Protein AF-0000000086356902 (afdb_homodimer)

Structure (mmCIF, N/CA/C/O backbone):
data_AF-0000000086356902-model_v1
#
loop_
_entity.id
_entity.type
_entity.pdbx_description
1 polymer 'Myotubularin related protein 7'
#
loop_
_atom_site.group_PDB
_atom_site.id
_atom_site.type_symbol
_atom_site.label_atom_id
_atom_site.label_alt_id
_atom_site.label_comp_id
_atom_site.label_asym_id
_atom_site.label_entity_id
_atom_site.label_seq_id
_atom_site.pdbx_PDB_ins_code
_atom_site.Cartn_x
_atom_site.Cartn_y
_atom_site.Cartn_z
_atom_site.occupancy
_atom_site.B_iso_or_equiv
_atom_site.auth_seq_id
_atom_site.auth_comp_id
_atom_site.auth_asym_id
_atom_site.auth_atom_id
_atom_site.pdbx_PDB_model_num
ATOM 1 N N . MET A 1 1 ? 31.75 31.844 5.344 1 61.06 1 MET A N 1
ATOM 2 C CA . MET A 1 1 ? 32.938 31.156 4.852 1 61.06 1 MET A CA 1
ATOM 3 C C . MET A 1 1 ? 33.938 30.938 5.977 1 61.06 1 MET A C 1
ATOM 5 O O . MET A 1 1 ? 34.719 30 5.93 1 61.06 1 MET A O 1
ATOM 9 N N . GLU A 1 2 ? 33.531 31.734 6.992 1 74.19 2 GLU A N 1
ATOM 10 C CA . GLU A 1 2 ? 34.5 31.781 8.086 1 74.19 2 GLU A CA 1
ATOM 11 C C . GLU A 1 2 ? 34.531 30.484 8.867 1 74.19 2 GLU A C 1
ATOM 13 O O . GLU A 1 2 ? 35.562 30.125 9.469 1 74.19 2 GLU A O 1
ATOM 18 N N . HIS A 1 3 ? 33.5 29.672 8.68 1 82.38 3 HIS A N 1
ATOM 19 C CA . HIS A 1 3 ? 33.438 28.484 9.516 1 82.38 3 HIS A CA 1
ATOM 20 C C . HIS A 1 3 ? 33.906 27.25 8.758 1 82.38 3 HIS A C 1
ATOM 22 O O . HIS A 1 3 ? 33.844 26.125 9.281 1 82.38 3 HIS A O 1
ATOM 28 N N . ILE A 1 4 ? 34.375 27.469 7.637 1 90.62 4 ILE A N 1
ATOM 29 C CA . ILE A 1 4 ? 34.812 26.344 6.816 1 90.62 4 ILE A CA 1
ATOM 30 C C . ILE A 1 4 ? 36.312 26.141 6.965 1 90.62 4 ILE A C 1
ATOM 32 O O . ILE A 1 4 ? 37.125 26.984 6.543 1 90.62 4 ILE A O 1
ATOM 36 N N . ARG A 1 5 ? 36.75 25.062 7.457 1 90.62 5 ARG A N 1
ATOM 37 C CA . ARG A 1 5 ? 38.156 24.781 7.68 1 90.62 5 ARG A CA 1
ATOM 38 C C . ARG A 1 5 ? 38.781 24.188 6.43 1 90.62 5 ARG A C 1
ATOM 40 O O . ARG A 1 5 ? 40 24.391 6.191 1 90.62 5 ARG A O 1
ATOM 47 N N . THR A 1 6 ? 38.031 23.375 5.734 1 91.19 6 THR A N 1
ATOM 48 C CA . THR A 1 6 ? 38.5 22.781 4.484 1 91.19 6 THR A CA 1
ATOM 49 C C . THR A 1 6 ? 37.438 22.859 3.41 1 91.19 6 THR A C 1
ATOM 51 O O . THR A 1 6 ? 36.469 22.078 3.436 1 91.19 6 THR A O 1
ATOM 54 N N . PRO A 1 7 ? 37.625 23.641 2.436 1 92.94 7 PRO A N 1
ATOM 55 C CA . PRO A 1 7 ? 36.562 23.859 1.446 1 92.94 7 PRO A CA 1
ATOM 56 C C . PRO A 1 7 ? 36.469 22.734 0.425 1 92.94 7 PRO A C 1
ATOM 58 O O . PRO A 1 7 ? 35.406 22.578 -0.228 1 92.94 7 PRO A O 1
ATOM 61 N N . LYS A 1 8 ? 37.562 21.984 0.293 1 96.06 8 LYS A N 1
ATOM 62 C CA . LYS A 1 8 ? 37.594 20.922 -0.718 1 96.06 8 LYS A CA 1
ATOM 63 C C . LYS A 1 8 ? 38.375 19.703 -0.224 1 96.06 8 LYS A C 1
ATOM 65 O O . LYS A 1 8 ? 39.438 19.844 0.358 1 96.06 8 LYS A O 1
ATOM 70 N N . VAL A 1 9 ? 37.781 18.531 -0.392 1 96.75 9 VAL A N 1
ATOM 71 C CA . VAL A 1 9 ? 38.469 17.281 -0.069 1 96.75 9 VAL A CA 1
ATOM 72 C C . VAL A 1 9 ? 38.375 16.328 -1.257 1 96.75 9 VAL A C 1
ATOM 74 O O . VAL A 1 9 ? 37.281 15.992 -1.711 1 96.75 9 VAL A O 1
ATOM 77 N N . GLU A 1 10 ? 39.438 15.797 -1.706 1 95.44 10 GLU A N 1
ATOM 78 C CA . GLU A 1 10 ? 39.5 14.922 -2.877 1 95.44 10 GLU A CA 1
ATOM 79 C C . GLU A 1 10 ? 39.469 13.453 -2.473 1 95.44 10 GLU A C 1
ATOM 81 O O . GLU A 1 10 ? 39.719 13.117 -1.313 1 95.44 10 GLU A O 1
ATOM 86 N N . ASN A 1 11 ? 39.062 12.609 -3.402 1 95.19 11 ASN A N 1
ATOM 87 C CA . ASN A 1 11 ? 39.062 11.148 -3.285 1 95.19 11 ASN A CA 1
ATOM 88 C C . ASN A 1 11 ? 38.156 10.664 -2.16 1 95.19 11 ASN A C 1
ATOM 90 O O . ASN A 1 11 ? 38.562 9.781 -1.388 1 95.19 11 ASN A O 1
ATOM 94 N N . VAL A 1 12 ? 37.094 11.312 -2.055 1 96.56 12 VAL A N 1
ATOM 95 C CA . VAL A 1 12 ? 36.062 10.906 -1.098 1 96.56 12 VAL A CA 1
ATOM 96 C C . VAL A 1 12 ? 35.188 9.828 -1.719 1 96.56 12 VAL A C 1
ATOM 98 O O . VAL A 1 12 ? 34.906 9.867 -2.916 1 96.56 12 VAL A O 1
ATOM 101 N N . ARG A 1 13 ? 34.844 8.859 -0.951 1 94.81 13 ARG A N 1
ATOM 102 C CA . ARG A 1 13 ? 33.969 7.797 -1.442 1 94.81 13 ARG A CA 1
ATOM 103 C C . ARG A 1 13 ? 32.562 7.945 -0.882 1 94.81 13 ARG A C 1
ATOM 105 O O . ARG A 1 13 ? 32.375 8.203 0.311 1 94.81 13 ARG A O 1
ATOM 112 N N . LEU A 1 14 ? 31.594 7.914 -1.723 1 93.12 14 LEU A N 1
ATOM 113 C CA . LEU A 1 14 ? 30.188 7.871 -1.34 1 93.12 14 LEU A CA 1
ATOM 114 C C . LEU A 1 14 ? 29.656 6.441 -1.383 1 93.12 14 LEU A C 1
ATOM 116 O O . LEU A 1 14 ? 29.625 5.82 -2.447 1 93.12 14 LEU A O 1
ATOM 120 N N . VAL A 1 15 ? 29.25 5.922 -0.266 1 89.06 15 VAL A N 1
ATOM 121 C CA . VAL A 1 15 ? 28.844 4.527 -0.146 1 89.06 15 VAL A CA 1
ATOM 122 C C . VAL A 1 15 ? 27.344 4.395 -0.461 1 89.06 15 VAL A C 1
ATOM 124 O O . VAL A 1 15 ? 26.547 5.215 -0.024 1 89.06 15 VAL A O 1
ATOM 127 N N . ASP A 1 16 ? 27.016 3.369 -1.312 1 77.88 16 ASP A N 1
ATOM 128 C CA . ASP A 1 16 ? 25.625 3.041 -1.567 1 77.88 16 ASP A CA 1
ATOM 129 C C . ASP A 1 16 ? 25.047 2.168 -0.452 1 77.88 16 ASP A C 1
ATOM 131 O O . ASP A 1 16 ? 25.625 1.138 -0.104 1 77.88 16 ASP A O 1
ATOM 135 N N . ARG A 1 17 ? 24.016 2.473 0.152 1 71.44 17 ARG A N 1
ATOM 136 C CA . ARG A 1 17 ? 23.484 1.771 1.314 1 71.44 17 ARG A CA 1
ATOM 137 C C . ARG A 1 17 ? 22.797 0.475 0.902 1 71.44 17 ARG A C 1
ATOM 139 O O . ARG A 1 17 ? 22.688 -0.457 1.701 1 71.44 17 ARG A O 1
ATOM 146 N N . VAL A 1 18 ? 22.266 0.379 -0.232 1 63.94 18 VAL A N 1
ATOM 147 C CA . VAL A 1 18 ? 21.578 -0.829 -0.667 1 63.94 18 VAL A CA 1
ATOM 148 C C . VAL A 1 18 ? 22.594 -1.886 -1.09 1 63.94 18 VAL A C 1
ATOM 150 O O . VAL A 1 18 ? 22.469 -3.057 -0.718 1 63.94 18 VAL A O 1
ATOM 153 N N . SER A 1 19 ? 23.578 -1.474 -1.967 1 60.44 19 SER A N 1
ATOM 154 C CA . SER A 1 19 ? 24.641 -2.396 -2.373 1 60.44 19 SER A CA 1
ATOM 155 C C . SER A 1 19 ? 25.984 -2.004 -1.767 1 60.44 19 SER A C 1
ATOM 157 O O . SER A 1 19 ? 26.609 -1.041 -2.211 1 60.44 19 SER A O 1
ATOM 159 N N . SER A 1 20 ? 26.297 -2.467 -0.552 1 56.19 20 SER A N 1
ATOM 160 C CA . SER A 1 20 ? 27.484 -2.094 0.193 1 56.19 20 SER A CA 1
ATOM 161 C C . SER A 1 20 ? 28.734 -2.184 -0.682 1 56.19 20 SER A C 1
ATOM 163 O O . SER A 1 20 ? 29.734 -1.503 -0.427 1 56.19 20 SER A O 1
ATOM 165 N N . LYS A 1 21 ? 28.609 -2.928 -1.706 1 60.97 21 LYS A N 1
ATOM 166 C CA . LYS A 1 21 ? 29.859 -3.172 -2.426 1 60.97 21 LYS A CA 1
ATOM 167 C C . LYS A 1 21 ? 30.125 -2.064 -3.441 1 60.97 21 LYS A C 1
ATOM 169 O O . LYS A 1 21 ? 31.25 -1.942 -3.947 1 60.97 21 LYS A O 1
ATOM 174 N N . LYS A 1 22 ? 29.188 -1.204 -3.539 1 73 22 LYS A N 1
ATOM 175 C CA . LYS A 1 22 ? 29.422 -0.217 -4.59 1 73 22 LYS A CA 1
ATOM 176 C C . LYS A 1 22 ? 29.625 1.177 -4.004 1 73 22 LYS A C 1
ATOM 178 O O . LYS A 1 22 ? 28.766 1.664 -3.248 1 73 22 LYS A O 1
ATOM 183 N N . ALA A 1 23 ? 30.891 1.664 -4.039 1 86.06 23 ALA A N 1
ATOM 184 C CA . ALA A 1 23 ? 31.188 3.041 -3.648 1 86.06 23 ALA A CA 1
ATOM 185 C C . ALA A 1 23 ? 31.672 3.861 -4.844 1 86.06 23 ALA A C 1
ATOM 187 O O . ALA A 1 23 ? 32.375 3.352 -5.707 1 86.06 23 ALA A O 1
ATOM 188 N N . VAL A 1 24 ? 31.188 5.055 -4.859 1 89.25 24 VAL A N 1
ATOM 189 C CA . VAL A 1 24 ? 31.562 5.945 -5.953 1 89.25 24 VAL A CA 1
ATOM 190 C C . VAL A 1 24 ? 32.594 6.949 -5.477 1 89.25 24 VAL A C 1
ATOM 192 O O . VAL A 1 24 ? 32.469 7.52 -4.391 1 89.25 24 VAL A O 1
ATOM 195 N N . LEU A 1 25 ? 33.594 7.051 -6.316 1 92.94 25 LEU A N 1
ATOM 196 C CA . LEU A 1 25 ? 34.656 7.988 -5.992 1 92.94 25 LEU A CA 1
ATOM 197 C C . LEU A 1 25 ? 34.344 9.391 -6.488 1 92.94 25 LEU A C 1
ATOM 199 O O . LEU A 1 25 ? 33.781 9.547 -7.574 1 92.94 25 LEU A O 1
ATOM 203 N N . GLY A 1 26 ? 34.656 10.445 -5.582 1 95.31 26 GLY A N 1
ATOM 204 C CA . GLY A 1 26 ? 34.375 11.82 -5.977 1 95.31 26 GLY A CA 1
ATOM 205 C C . GLY A 1 26 ? 35.094 12.844 -5.105 1 95.31 26 GLY A C 1
ATOM 206 O O . GLY A 1 26 ? 36.062 12.523 -4.441 1 95.31 26 GLY A O 1
ATOM 207 N N . THR A 1 27 ? 34.656 14.086 -5.316 1 96.44 27 THR A N 1
ATOM 208 C CA . THR A 1 27 ? 35.188 15.211 -4.574 1 96.44 27 THR A CA 1
ATOM 209 C C . THR A 1 27 ? 34.125 15.891 -3.746 1 96.44 27 THR A C 1
ATOM 211 O O . THR A 1 27 ? 33 16.078 -4.215 1 96.44 27 THR A O 1
ATOM 214 N N . LEU A 1 28 ? 34.5 16.203 -2.512 1 97.12 28 LEU A N 1
ATOM 215 C CA . LEU A 1 28 ? 33.594 16.859 -1.595 1 97.12 28 LEU A CA 1
ATOM 216 C C . LEU A 1 28 ? 33.906 18.359 -1.502 1 97.12 28 LEU A C 1
ATOM 218 O O . LEU A 1 28 ? 35.031 18.734 -1.279 1 97.12 28 LEU A O 1
ATOM 222 N N . TYR A 1 29 ? 32.875 19.141 -1.7 1 96.38 29 TYR A N 1
ATOM 223 C CA . TYR A 1 29 ? 33 20.594 -1.594 1 96.38 29 TYR A CA 1
ATOM 224 C C . TYR A 1 29 ? 32.125 21.141 -0.465 1 96.38 29 TYR A C 1
ATOM 226 O O . TYR A 1 29 ? 30.984 20.719 -0.296 1 96.38 29 TYR A O 1
ATOM 234 N N . LEU A 1 30 ? 32.625 21.984 0.33 1 95.38 30 LEU A N 1
ATOM 235 C CA . LEU A 1 30 ? 31.859 22.719 1.339 1 95.38 30 LEU A CA 1
ATOM 236 C C . LEU A 1 30 ? 31.719 24.188 0.958 1 95.38 30 LEU A C 1
ATOM 238 O O . LEU A 1 30 ? 32.719 24.891 0.762 1 95.38 30 LEU A O 1
ATOM 242 N N . THR A 1 31 ? 30.484 24.594 0.756 1 92.25 31 THR A N 1
ATOM 243 C CA . THR A 1 31 ? 30.188 25.984 0.471 1 92.25 31 THR A CA 1
ATOM 244 C C . THR A 1 31 ? 29.531 26.656 1.675 1 92.25 31 THR A C 1
ATOM 246 O O . THR A 1 31 ? 29.438 26.062 2.748 1 92.25 31 THR A O 1
ATOM 249 N N . ALA A 1 32 ? 29.094 27.906 1.463 1 88.5 32 ALA A N 1
ATOM 250 C CA . ALA A 1 32 ? 28.453 28.625 2.557 1 88.5 32 ALA A CA 1
ATOM 251 C C . ALA A 1 32 ? 27.078 28.062 2.877 1 88.5 32 ALA A C 1
ATOM 253 O O . ALA A 1 32 ? 26.594 28.172 4.004 1 88.5 32 ALA A O 1
ATOM 254 N N . THR A 1 33 ? 26.562 27.406 1.882 1 90.81 33 THR A N 1
ATOM 255 C CA . THR A 1 33 ? 25.172 27.016 2.094 1 90.81 33 THR A CA 1
ATOM 256 C C . THR A 1 33 ? 25 25.516 1.906 1 90.81 33 THR A C 1
ATOM 258 O O . THR A 1 33 ? 24.047 24.922 2.414 1 90.81 33 THR A O 1
ATOM 261 N N . HIS A 1 34 ? 25.938 24.875 1.135 1 93.44 34 HIS A N 1
ATOM 262 C CA . HIS A 1 34 ? 25.734 23.484 0.765 1 93.44 34 HIS A CA 1
ATOM 263 C C . HIS A 1 34 ? 27 22.656 0.975 1 93.44 34 HIS A C 1
ATOM 265 O O . HIS A 1 34 ? 28.094 23.203 0.998 1 93.44 34 HIS A O 1
ATOM 271 N N . VAL A 1 35 ? 26.75 21.391 1.191 1 95 35 VAL A N 1
ATOM 272 C CA . VAL A 1 35 ? 27.734 20.344 0.942 1 95 35 VAL A CA 1
ATOM 273 C C . VAL A 1 35 ? 27.484 19.703 -0.417 1 95 35 VAL A C 1
ATOM 275 O O . VAL A 1 35 ? 26.344 19.297 -0.718 1 95 35 VAL A O 1
ATOM 278 N N . ILE A 1 36 ? 28.516 19.641 -1.229 1 95.56 36 ILE A N 1
ATOM 279 C CA . ILE A 1 36 ? 28.328 19.141 -2.588 1 95.56 36 ILE A CA 1
ATOM 280 C C . ILE A 1 36 ? 29.312 18.016 -2.857 1 95.56 36 ILE A C 1
ATOM 282 O O . ILE A 1 36 ? 30.531 18.188 -2.674 1 95.56 36 ILE A O 1
ATOM 286 N N . PHE A 1 37 ? 28.859 16.906 -3.211 1 95.75 37 PHE A N 1
ATOM 287 C CA . PHE A 1 37 ? 29.688 15.781 -3.648 1 95.75 37 PHE A CA 1
ATOM 288 C C . PHE A 1 37 ? 29.609 15.617 -5.164 1 95.75 37 PHE A C 1
ATOM 290 O O . PHE A 1 37 ? 28.531 15.422 -5.719 1 95.75 37 PHE A O 1
ATOM 297 N N . VAL A 1 38 ? 30.734 15.633 -5.801 1 93.94 38 VAL A N 1
ATOM 298 C CA . VAL A 1 38 ? 30.812 15.523 -7.254 1 93.94 38 VAL A CA 1
ATOM 299 C C . VAL A 1 38 ? 31.516 14.227 -7.637 1 93.94 38 VAL A C 1
ATOM 301 O O . VAL A 1 38 ? 32.688 14.016 -7.285 1 93.94 38 VAL A O 1
ATOM 304 N N . GLU A 1 39 ? 30.828 13.391 -8.375 1 91.75 39 GLU A N 1
ATOM 305 C CA . GLU A 1 39 ? 31.391 12.109 -8.789 1 91.75 39 GLU A CA 1
ATOM 306 C C . GLU A 1 39 ? 32.469 12.305 -9.852 1 91.75 39 GLU A C 1
ATOM 308 O O . GLU A 1 39 ? 32.375 13.188 -10.703 1 91.75 39 GLU A O 1
ATOM 313 N N . ASN A 1 40 ? 33.5 11.445 -9.852 1 87.94 40 ASN A N 1
ATOM 314 C CA . ASN A 1 40 ? 34.594 11.531 -10.797 1 87.94 40 ASN A CA 1
ATOM 315 C C . ASN A 1 40 ? 34.25 10.883 -12.133 1 87.94 40 ASN A C 1
ATOM 317 O O . ASN A 1 40 ? 34.875 11.188 -13.156 1 87.94 40 ASN A O 1
ATOM 321 N N . VAL A 1 41 ? 33.219 10.008 -12.219 1 74.06 41 VAL A N 1
ATOM 322 C CA . VAL A 1 41 ? 32.906 9.273 -13.445 1 74.06 41 VAL A CA 1
ATOM 323 C C . VAL A 1 41 ? 32.594 10.266 -14.562 1 74.06 41 VAL A C 1
ATOM 325 O O . VAL A 1 41 ? 31.844 11.227 -14.352 1 74.06 41 VAL A O 1
ATOM 328 N N . PRO A 1 42 ? 33.469 10.273 -15.75 1 61.12 42 PRO A N 1
ATOM 329 C CA . PRO A 1 42 ? 33.469 11.242 -16.844 1 61.12 42 PRO A CA 1
ATOM 330 C C . PRO A 1 42 ? 32.094 11.508 -17.391 1 61.12 42 PRO A C 1
ATOM 332 O O . PRO A 1 42 ? 31.75 12.641 -17.75 1 61.12 42 PRO A O 1
ATOM 335 N N . ASP A 1 43 ? 31.406 10.492 -17.766 1 60.31 43 ASP A N 1
ATOM 336 C CA . ASP A 1 43 ? 30.297 10.805 -18.672 1 60.31 43 ASP A CA 1
ATOM 337 C C . ASP A 1 43 ? 29.234 11.633 -17.953 1 60.31 43 ASP A C 1
ATOM 339 O O . ASP A 1 43 ? 28.656 12.547 -18.547 1 60.31 43 ASP A O 1
ATOM 343 N N . ALA A 1 44 ? 28.688 11.086 -16.891 1 59 44 ALA A N 1
ATOM 344 C CA . ALA A 1 44 ? 27.547 11.789 -16.312 1 59 44 ALA A CA 1
ATOM 345 C C . ALA A 1 44 ? 27.906 12.398 -14.961 1 59 44 ALA A C 1
ATOM 347 O O . ALA A 1 44 ? 28.141 11.68 -13.984 1 59 44 ALA A O 1
ATOM 348 N N . ARG A 1 45 ? 28.625 13.562 -14.891 1 68.62 45 ARG A N 1
ATOM 349 C CA . ARG A 1 45 ? 28.984 14.289 -13.68 1 68.62 45 ARG A CA 1
ATOM 350 C C . ARG A 1 45 ? 27.812 14.398 -12.727 1 68.62 45 ARG A C 1
ATOM 352 O O . ARG A 1 45 ? 27.188 15.453 -12.609 1 68.62 45 ARG A O 1
ATOM 359 N N . LYS A 1 46 ? 27.406 13.391 -12.086 1 86.56 46 LYS A N 1
ATOM 360 C CA . LYS A 1 46 ? 26.312 13.367 -11.117 1 86.56 46 LYS A CA 1
ATOM 361 C C . LYS A 1 46 ? 26.719 14.047 -9.812 1 86.56 46 LYS A C 1
ATOM 363 O O . LYS A 1 46 ? 27.828 13.844 -9.32 1 86.56 46 LYS A O 1
ATOM 368 N N . GLU A 1 47 ? 25.969 15.086 -9.375 1 90.69 47 GLU A N 1
ATOM 369 C CA . GLU A 1 47 ? 26.219 15.844 -8.148 1 90.69 47 GLU A CA 1
ATOM 370 C C . GLU A 1 47 ? 25.141 15.578 -7.105 1 90.69 47 GLU A C 1
ATOM 372 O O . GLU A 1 47 ? 23.969 15.398 -7.445 1 90.69 47 GLU A O 1
ATOM 377 N N . THR A 1 48 ? 25.562 15.438 -5.902 1 91.5 48 THR A N 1
ATOM 378 C CA . THR A 1 48 ? 24.656 15.367 -4.766 1 91.5 48 THR A CA 1
ATOM 379 C C . THR A 1 48 ? 24.75 16.625 -3.914 1 91.5 48 THR A C 1
ATOM 381 O O . THR A 1 48 ? 25.828 16.984 -3.434 1 91.5 48 THR A O 1
ATOM 384 N N . TRP A 1 49 ? 23.688 17.328 -3.771 1 92.25 49 TRP A N 1
ATOM 385 C CA . TRP A 1 49 ? 23.625 18.578 -3.031 1 92.25 49 TRP A CA 1
ATOM 386 C C . TRP A 1 49 ? 22.891 18.406 -1.715 1 92.25 49 TRP A C 1
ATOM 388 O O . TRP A 1 49 ? 21.797 17.828 -1.687 1 92.25 49 TRP A O 1
ATOM 398 N N . ILE A 1 50 ? 23.484 18.938 -0.633 1 94.06 50 ILE A N 1
ATOM 399 C CA . ILE A 1 50 ? 22.828 18.922 0.673 1 94.06 50 ILE A CA 1
ATOM 400 C C . ILE A 1 50 ? 22.891 20.297 1.308 1 94.06 50 ILE A C 1
ATOM 402 O O . ILE A 1 50 ? 23.984 20.828 1.538 1 94.06 50 ILE A O 1
ATOM 406 N N . LEU A 1 51 ? 21.766 20.875 1.559 1 94.44 51 LEU A N 1
ATOM 407 C CA . LEU A 1 51 ? 21.719 22.125 2.303 1 94.44 51 LEU A CA 1
ATOM 408 C C . LEU A 1 51 ? 22.156 21.922 3.746 1 94.44 51 LEU A C 1
ATOM 410 O O . LEU A 1 51 ? 21.781 20.922 4.379 1 94.44 51 LEU A O 1
ATOM 414 N N . HIS A 1 52 ? 22.922 22.828 4.297 1 94.25 52 HIS A N 1
ATOM 415 C CA . HIS A 1 52 ? 23.359 22.719 5.684 1 94.25 52 HIS A CA 1
ATOM 416 C C . HIS A 1 52 ? 22.156 22.641 6.633 1 94.25 52 HIS A C 1
ATOM 418 O O . HIS A 1 52 ? 22.188 21.906 7.621 1 94.25 52 HIS A O 1
ATOM 424 N N . SER A 1 53 ? 21.109 23.406 6.293 1 93.12 53 SER A N 1
ATOM 425 C CA . SER A 1 53 ? 19.922 23.453 7.137 1 93.12 53 SER A CA 1
ATOM 426 C C . SER A 1 53 ? 19.203 22.109 7.18 1 93.12 53 SER A C 1
ATOM 428 O O . SER A 1 53 ? 18.422 21.844 8.094 1 93.12 53 SER A O 1
ATOM 430 N N . GLN A 1 54 ? 19.5 21.25 6.227 1 95 54 GLN A N 1
ATOM 431 C CA . GLN A 1 54 ? 18.828 19.953 6.129 1 95 54 GLN A CA 1
ATOM 432 C C . GLN A 1 54 ? 19.562 18.891 6.945 1 95 54 GLN A C 1
ATOM 434 O O . GLN A 1 54 ? 19.047 17.797 7.164 1 95 54 GLN A O 1
ATOM 439 N N . ILE A 1 55 ? 20.719 19.203 7.426 1 95.62 55 ILE A N 1
ATOM 440 C CA . ILE A 1 55 ? 21.5 18.234 8.172 1 95.62 55 ILE A CA 1
ATOM 441 C C . ILE A 1 55 ? 20.969 18.109 9.594 1 95.62 55 ILE A C 1
ATOM 443 O O . ILE A 1 55 ? 20.844 19.125 10.297 1 95.62 55 ILE A O 1
ATOM 447 N N . SER A 1 56 ? 20.609 16.953 10 1 93.94 56 SER A N 1
ATOM 448 C CA . SER A 1 56 ? 20.109 16.703 11.344 1 93.94 56 SER A CA 1
ATOM 449 C C . SER A 1 56 ? 21.219 16.281 12.289 1 93.94 56 SER A C 1
ATOM 451 O O . SER A 1 56 ? 21.438 16.906 13.328 1 93.94 56 SER A O 1
ATOM 453 N N . THR A 1 57 ? 21.953 15.227 11.891 1 93.88 57 THR A N 1
ATOM 454 C CA . THR A 1 57 ? 23.062 14.75 12.719 1 93.88 57 THR A CA 1
ATOM 455 C C . THR A 1 57 ? 24.266 14.391 11.859 1 93.88 57 THR A C 1
ATOM 457 O O . THR A 1 57 ? 24.109 14.055 10.68 1 93.88 57 THR A O 1
ATOM 460 N N . ILE A 1 58 ? 25.422 14.586 12.445 1 96.12 58 ILE A N 1
ATOM 461 C CA . ILE A 1 58 ? 26.703 14.195 11.844 1 96.12 58 ILE A CA 1
ATOM 462 C C . ILE A 1 58 ? 27.484 13.328 12.82 1 96.12 58 ILE A C 1
ATOM 464 O O . ILE A 1 58 ? 27.688 13.711 13.977 1 96.12 58 ILE A O 1
ATOM 468 N N . GLU A 1 59 ? 27.891 12.172 12.305 1 95.25 59 GLU A N 1
ATOM 469 C CA . GLU A 1 59 ? 28.609 11.242 13.172 1 95.25 59 GLU A CA 1
ATOM 470 C C . GLU A 1 59 ? 29.922 10.789 12.523 1 95.25 59 GLU A C 1
ATOM 472 O O . GLU A 1 59 ? 29.922 10.281 11.398 1 95.25 59 GLU A O 1
ATOM 477 N N . LYS A 1 60 ? 30.922 11.086 13.234 1 94.31 60 LYS A N 1
ATOM 478 C CA . LYS A 1 60 ? 32.219 10.539 12.836 1 94.31 60 LYS A CA 1
ATOM 479 C C . LYS A 1 60 ? 32.406 9.125 13.383 1 94.31 60 LYS A C 1
ATOM 481 O O . LYS A 1 60 ? 32.406 8.922 14.602 1 94.31 60 LYS A O 1
ATOM 486 N N . GLN A 1 61 ? 32.594 8.172 12.477 1 92.5 61 GLN A N 1
ATOM 487 C CA . GLN A 1 61 ? 32.719 6.781 12.891 1 92.5 61 GLN A CA 1
ATOM 488 C C . GLN A 1 61 ? 34.188 6.371 13 1 92.5 61 GLN A C 1
ATOM 490 O O . GLN A 1 61 ? 35.094 7.164 12.711 1 92.5 61 GLN A O 1
ATOM 495 N N . ALA A 1 62 ? 34.406 5.102 13.438 1 91.94 62 ALA A N 1
ATOM 496 C CA . ALA A 1 62 ? 35.75 4.602 13.633 1 91.94 62 ALA A CA 1
ATOM 497 C C . ALA A 1 62 ? 36.5 4.469 12.297 1 91.94 62 ALA A C 1
ATOM 499 O O . ALA A 1 62 ? 35.906 4.047 11.297 1 91.94 62 ALA A O 1
ATOM 500 N N . THR A 1 63 ? 37.719 4.844 12.391 1 91.69 63 THR A N 1
ATOM 501 C CA . THR A 1 63 ? 38.531 4.797 11.195 1 91.69 63 THR A CA 1
ATOM 502 C C . THR A 1 63 ? 38.75 3.357 10.734 1 91.69 63 THR A C 1
ATOM 504 O O . THR A 1 63 ? 38.938 2.457 11.555 1 91.69 63 THR A O 1
ATOM 507 N N . THR A 1 64 ? 38.594 3.154 9.484 1 89.12 64 THR A N 1
ATOM 508 C CA . THR A 1 64 ? 38.844 1.846 8.883 1 89.12 64 THR A CA 1
ATOM 509 C C . THR A 1 64 ? 40.062 1.878 7.961 1 89.12 64 THR A C 1
ATOM 511 O O . THR A 1 64 ? 40.688 2.916 7.816 1 89.12 64 THR A O 1
ATOM 514 N N . ALA A 1 65 ? 40.344 0.72 7.301 1 88.69 65 ALA A N 1
ATOM 515 C CA . ALA A 1 65 ? 41.469 0.617 6.387 1 88.69 65 ALA A CA 1
ATOM 516 C C . ALA A 1 65 ? 41.25 1.483 5.148 1 88.69 65 ALA A C 1
ATOM 518 O O . ALA A 1 65 ? 42.219 1.992 4.566 1 88.69 65 ALA A O 1
ATOM 519 N N . THR A 1 66 ? 40.062 1.753 4.832 1 87.69 66 THR A N 1
ATOM 520 C CA . THR A 1 66 ? 39.75 2.471 3.6 1 87.69 66 THR A CA 1
ATOM 521 C C . THR A 1 66 ? 39.625 3.971 3.863 1 87.69 66 THR A C 1
ATOM 523 O O . THR A 1 66 ? 39.625 4.77 2.926 1 87.69 66 THR A O 1
ATOM 526 N N . GLY A 1 67 ? 39.594 4.34 5.148 1 93.31 67 GLY A N 1
ATOM 527 C CA . GLY A 1 67 ? 39.469 5.75 5.488 1 93.31 67 GLY A CA 1
ATOM 528 C C . GLY A 1 67 ? 38.594 5.992 6.715 1 93.31 67 GLY A C 1
ATOM 529 O O . GLY A 1 67 ? 38.438 5.102 7.551 1 93.31 67 GLY A O 1
ATOM 530 N N . CYS A 1 68 ? 38.25 7.238 6.801 1 95.25 68 CYS A N 1
ATOM 531 C CA . CYS A 1 68 ? 37.438 7.652 7.934 1 95.25 68 CYS A CA 1
ATOM 532 C C . CYS A 1 68 ? 35.969 7.863 7.512 1 95.25 68 CYS A C 1
ATOM 534 O O . CYS A 1 68 ? 35.656 8.836 6.824 1 95.25 68 CYS A O 1
ATOM 536 N N . PRO A 1 69 ? 35.094 7.039 8.008 1 94.94 69 PRO A N 1
ATOM 537 C CA . PRO A 1 69 ? 33.688 7.16 7.617 1 94.94 69 PRO A CA 1
ATOM 538 C C . PRO A 1 69 ? 32.969 8.312 8.32 1 94.94 69 PRO A C 1
ATOM 540 O O . PRO A 1 69 ? 33.188 8.531 9.516 1 94.94 69 PRO A O 1
ATOM 543 N N . LEU A 1 70 ? 32.25 9.078 7.613 1 96.19 70 LEU A N 1
ATOM 544 C CA . LEU A 1 70 ? 31.391 10.156 8.102 1 96.19 70 LEU A CA 1
ATOM 545 C C . LEU A 1 70 ? 29.938 9.906 7.715 1 96.19 70 LEU A C 1
ATOM 547 O O . LEU A 1 70 ? 29.609 9.812 6.531 1 96.19 70 LEU A O 1
ATOM 551 N N . LEU A 1 71 ? 29.094 9.773 8.727 1 95.19 71 LEU A N 1
ATOM 552 C CA . LEU A 1 71 ? 27.672 9.516 8.5 1 95.19 71 LEU A CA 1
ATOM 553 C C . LEU A 1 71 ? 26.859 10.789 8.703 1 95.19 71 LEU A C 1
ATOM 555 O O . LEU A 1 71 ? 26.906 11.398 9.773 1 95.19 71 LEU A O 1
ATOM 559 N N . ILE A 1 72 ? 26.125 11.219 7.668 1 95.62 72 ILE A N 1
ATOM 560 C CA . ILE A 1 72 ? 25.281 12.414 7.719 1 95.62 72 ILE A CA 1
ATOM 561 C C . ILE A 1 72 ? 23.812 12.008 7.586 1 95.62 72 ILE A C 1
ATOM 563 O O . ILE A 1 72 ? 23.422 11.359 6.613 1 95.62 72 ILE A O 1
ATOM 567 N N . ARG A 1 73 ? 23.031 12.32 8.547 1 94.94 73 ARG A N 1
ATOM 568 C CA . ARG A 1 73 ? 21.578 12.133 8.492 1 94.94 73 ARG A CA 1
ATOM 569 C C . ARG A 1 73 ? 20.859 13.461 8.281 1 94.94 73 ARG A C 1
ATOM 571 O O . ARG A 1 73 ? 21.156 14.445 8.969 1 94.94 73 ARG A O 1
ATOM 578 N N . CYS A 1 74 ? 19.953 13.477 7.371 1 95.31 74 CYS A N 1
ATOM 579 C CA . CYS A 1 74 ? 19.281 14.727 7.023 1 95.31 74 CYS A CA 1
ATOM 580 C C . CYS A 1 74 ? 17.844 14.727 7.52 1 95.31 74 CYS A C 1
ATOM 582 O O . CYS A 1 74 ? 17.297 13.672 7.816 1 95.31 74 CYS A O 1
ATOM 584 N N . LYS A 1 75 ? 17.266 15.961 7.551 1 94.31 75 LYS A N 1
ATOM 585 C CA . LYS A 1 75 ? 15.906 16.156 8.039 1 94.31 75 LYS A CA 1
ATOM 586 C C . LYS A 1 75 ? 14.883 15.703 7.012 1 94.31 75 LYS A C 1
ATOM 588 O O . LYS A 1 75 ? 13.711 15.484 7.344 1 94.31 75 LYS A O 1
ATOM 593 N N . ASN A 1 76 ? 15.297 15.602 5.781 1 91.06 76 ASN A N 1
ATOM 594 C CA . ASN A 1 76 ? 14.43 15.031 4.754 1 91.06 76 ASN A CA 1
ATOM 595 C C . ASN A 1 76 ? 14.633 13.523 4.621 1 91.06 76 ASN A C 1
ATOM 597 O O . ASN A 1 76 ? 14.312 12.938 3.588 1 91.06 76 ASN A O 1
ATOM 601 N N . PHE A 1 77 ? 15.336 12.898 5.594 1 92.19 77 PHE A N 1
ATOM 602 C CA . PHE A 1 77 ? 15.484 11.469 5.816 1 92.19 77 PHE A CA 1
ATOM 603 C C . PHE A 1 77 ? 16.516 10.875 4.859 1 92.19 77 PHE A C 1
ATOM 605 O O . PHE A 1 77 ? 16.578 9.656 4.691 1 92.19 77 PHE A O 1
ATOM 612 N N . GLN A 1 78 ? 17.203 11.656 4.172 1 91.81 78 GLN A N 1
ATOM 613 C CA . GLN A 1 78 ? 18.344 11.203 3.393 1 91.81 78 GLN A CA 1
ATOM 614 C C . GLN A 1 78 ? 19.516 10.82 4.301 1 91.81 78 GLN A C 1
ATOM 616 O O . GLN A 1 78 ? 19.781 11.5 5.293 1 91.81 78 GLN A O 1
ATOM 621 N N . ILE A 1 79 ? 20.125 9.727 3.975 1 91.81 79 ILE A N 1
ATOM 622 C CA . ILE A 1 79 ? 21.312 9.289 4.723 1 91.81 79 ILE A CA 1
ATOM 623 C C . ILE A 1 79 ? 22.516 9.203 3.785 1 91.81 79 ILE A C 1
ATOM 625 O O . ILE A 1 79 ? 22.453 8.547 2.744 1 91.81 79 ILE A O 1
ATOM 629 N N . ILE A 1 80 ? 23.578 9.852 4.172 1 92.5 80 ILE A N 1
ATOM 630 C CA . ILE A 1 80 ? 24.781 9.891 3.355 1 92.5 80 ILE A CA 1
ATOM 631 C C . ILE A 1 80 ? 25.969 9.352 4.156 1 92.5 80 ILE A C 1
ATOM 633 O O . ILE A 1 80 ? 26.234 9.805 5.277 1 92.5 80 ILE A O 1
ATOM 637 N N . GLN A 1 81 ? 26.609 8.406 3.557 1 92.62 81 GLN A N 1
ATOM 638 C CA . GLN A 1 81 ? 27.812 7.875 4.16 1 92.62 81 GLN A CA 1
ATOM 639 C C . GLN A 1 81 ? 29.031 8.164 3.291 1 92.62 81 GLN A C 1
ATOM 641 O O . GLN A 1 81 ? 29.109 7.711 2.145 1 92.62 81 GLN A O 1
ATOM 646 N N . LEU A 1 82 ? 30 8.875 3.879 1 95.38 82 LEU A N 1
ATOM 647 C CA . LEU A 1 82 ? 31.219 9.242 3.188 1 95.38 82 LEU A CA 1
ATOM 648 C C . LEU A 1 82 ? 32.438 8.586 3.838 1 95.38 82 LEU A C 1
ATOM 650 O O . LEU A 1 82 ? 32.469 8.375 5.055 1 95.38 82 LEU A O 1
ATOM 654 N N . ILE A 1 83 ? 33.312 8.227 2.986 1 95.88 83 ILE A N 1
ATOM 655 C CA . ILE A 1 83 ? 34.594 7.777 3.473 1 95.88 83 ILE A CA 1
ATOM 656 C C . ILE A 1 83 ? 35.688 8.766 3.041 1 95.88 83 ILE A C 1
ATOM 658 O O . ILE A 1 83 ? 36 8.867 1.853 1 95.88 83 ILE A O 1
ATOM 662 N N . ILE A 1 84 ? 36.188 9.414 4.004 1 96.75 84 ILE A N 1
ATOM 663 C CA . ILE A 1 84 ? 37.219 10.414 3.76 1 96.75 84 ILE A CA 1
ATOM 664 C C . ILE A 1 84 ? 38.594 9.789 4.004 1 96.75 84 ILE A C 1
ATOM 666 O O . ILE A 1 84 ? 38.844 9.211 5.062 1 96.75 84 ILE A O 1
ATOM 670 N N . PRO A 1 85 ? 39.5 9.938 3.105 1 94.94 85 PRO A N 1
ATOM 671 C CA . PRO A 1 85 ? 40.75 9.203 3.174 1 94.94 85 PRO A CA 1
ATOM 672 C C . PRO A 1 85 ? 41.625 9.609 4.375 1 94.94 85 PRO A C 1
ATOM 674 O O . PRO A 1 85 ? 42.188 8.742 5.059 1 94.94 85 PRO A O 1
ATOM 677 N N . GLN A 1 86 ? 41.688 10.875 4.625 1 94.56 86 GLN A N 1
ATOM 678 C CA . GLN A 1 86 ? 42.562 11.359 5.691 1 94.56 86 GLN A CA 1
ATOM 679 C C . GLN A 1 86 ? 41.75 11.742 6.93 1 94.56 86 GLN A C 1
ATOM 681 O O . GLN A 1 86 ? 40.719 12.406 6.824 1 94.56 86 GLN A O 1
ATOM 686 N N . GLU A 1 87 ? 42.219 11.453 8.047 1 94.25 87 GLU A N 1
ATOM 687 C CA . GLU A 1 87 ? 41.531 11.719 9.312 1 94.25 87 GLU A CA 1
ATOM 688 C C . GLU A 1 87 ? 41.469 13.211 9.594 1 94.25 87 GLU A C 1
ATOM 690 O O . GLU A 1 87 ? 40.469 13.695 10.133 1 94.25 87 GLU A O 1
ATOM 695 N N . ARG A 1 88 ? 42.531 13.875 9.281 1 94.69 88 ARG A N 1
ATOM 696 C CA . ARG A 1 88 ? 42.531 15.312 9.508 1 94.69 88 ARG A CA 1
ATOM 697 C C . ARG A 1 88 ? 41.438 16.016 8.703 1 94.69 88 ARG A C 1
ATOM 699 O O . ARG A 1 88 ? 40.75 16.875 9.234 1 94.69 88 ARG A O 1
ATOM 706 N N . ASP A 1 89 ? 41.344 15.625 7.5 1 95.62 89 ASP A N 1
ATOM 707 C CA . ASP A 1 89 ? 40.281 16.188 6.648 1 95.62 89 ASP A CA 1
ATOM 708 C C . ASP A 1 89 ? 38.906 15.844 7.168 1 95.62 89 ASP A C 1
ATOM 710 O O . ASP A 1 89 ? 38 16.672 7.133 1 95.62 89 ASP A O 1
ATOM 714 N N . CYS A 1 90 ? 38.781 14.617 7.574 1 96.44 90 CYS A N 1
ATOM 715 C CA . CYS A 1 90 ? 37.5 14.172 8.109 1 96.44 90 CYS A CA 1
ATOM 716 C C . CYS A 1 90 ? 37.094 15 9.328 1 96.44 90 CYS A C 1
ATOM 718 O O . CYS A 1 90 ? 35.938 15.406 9.453 1 96.44 90 CYS A O 1
ATOM 720 N N . HIS A 1 91 ? 38.031 15.227 10.141 1 95.19 91 HIS A N 1
ATOM 721 C CA . HIS A 1 91 ? 37.781 16.016 11.344 1 95.19 91 HIS A CA 1
ATOM 722 C C . HIS A 1 91 ? 37.438 17.469 10.984 1 95.19 91 HIS A C 1
ATOM 724 O O . HIS A 1 91 ? 36.531 18.047 11.586 1 95.19 91 HIS A O 1
ATOM 730 N N . ASP A 1 92 ? 38.125 18.031 10.062 1 95.75 92 ASP A N 1
ATOM 731 C CA . ASP A 1 92 ? 37.844 19.406 9.617 1 95.75 92 ASP A CA 1
ATOM 732 C C . ASP A 1 92 ? 36.438 19.516 9.031 1 95.75 92 ASP A C 1
ATOM 734 O O . ASP A 1 92 ? 35.719 20.484 9.305 1 95.75 92 ASP A O 1
ATOM 738 N N . VAL A 1 93 ? 36.094 18.562 8.258 1 96.19 93 VAL A N 1
ATOM 739 C CA . VAL A 1 93 ? 34.75 18.547 7.672 1 96.19 93 VAL A CA 1
ATOM 740 C C . VAL A 1 93 ? 33.719 18.406 8.773 1 96.19 93 VAL A C 1
ATOM 742 O O . VAL A 1 93 ? 32.688 19.094 8.758 1 96.19 93 VAL A O 1
ATOM 745 N N . TYR A 1 94 ? 33.969 17.578 9.711 1 96.31 94 TYR A N 1
ATOM 746 C CA . TYR A 1 94 ? 33.062 17.328 10.812 1 96.31 94 TYR A CA 1
ATOM 747 C C . TYR A 1 94 ? 32.781 18.594 11.609 1 96.31 94 TYR A C 1
ATOM 749 O O . TYR A 1 94 ? 31.641 18.938 11.875 1 96.31 94 TYR A O 1
ATOM 757 N N . ILE A 1 95 ? 33.812 19.328 11.953 1 95.31 95 ILE A N 1
ATOM 758 C CA . ILE A 1 95 ? 33.688 20.547 12.75 1 95.31 95 ILE A CA 1
ATOM 759 C C . ILE A 1 95 ? 32.969 21.625 11.953 1 95.31 95 ILE A C 1
ATOM 761 O O . ILE A 1 95 ? 32.094 22.328 12.484 1 95.31 95 ILE A O 1
ATOM 765 N N . SER A 1 96 ? 33.344 21.734 10.719 1 95.56 96 SER A N 1
ATOM 766 C CA . SER A 1 96 ? 32.719 22.734 9.867 1 95.56 96 SER A CA 1
ATOM 767 C C . SER A 1 96 ? 31.219 22.484 9.734 1 95.56 96 SER A C 1
ATOM 769 O O . SER A 1 96 ? 30.422 23.406 9.891 1 95.56 96 SER A O 1
ATOM 771 N N . LEU A 1 97 ? 30.859 21.25 9.508 1 95.31 97 LEU A N 1
ATOM 772 C CA . LEU A 1 97 ? 29.469 20.922 9.273 1 95.31 97 LEU A CA 1
ATOM 773 C C . LEU A 1 97 ? 28.656 21.031 10.562 1 95.31 97 LEU A C 1
ATOM 775 O O . LEU A 1 97 ? 27.484 21.422 10.531 1 95.31 97 LEU A O 1
ATOM 779 N N . THR A 1 98 ? 29.234 20.672 11.648 1 93.81 98 THR A N 1
ATOM 780 C CA . THR A 1 98 ? 28.547 20.766 12.93 1 93.81 98 THR A CA 1
ATOM 781 C C . THR A 1 98 ? 28.156 22.219 13.234 1 93.81 98 THR A C 1
ATOM 783 O O . THR A 1 98 ? 27.078 22.469 13.773 1 93.81 98 THR A O 1
ATOM 786 N N . ARG A 1 99 ? 29 23.078 12.828 1 92.94 99 ARG A N 1
ATOM 787 C CA . ARG A 1 99 ? 28.719 24.484 13.062 1 92.94 99 ARG A CA 1
ATOM 788 C C . ARG A 1 99 ? 27.719 25.031 12.039 1 92.94 99 ARG A C 1
ATOM 790 O O . ARG A 1 99 ? 26.781 25.734 12.391 1 92.94 99 ARG A O 1
ATOM 797 N N . LEU A 1 100 ? 27.953 24.734 10.828 1 93.12 100 LEU A N 1
ATOM 798 C CA . LEU A 1 100 ? 27.141 25.281 9.734 1 93.12 100 LEU A CA 1
ATOM 799 C C . LEU A 1 100 ? 25.719 24.719 9.781 1 93.12 100 LEU A C 1
ATOM 801 O O . LEU A 1 100 ? 24.781 25.375 9.344 1 93.12 100 LEU A O 1
ATOM 805 N N . ALA A 1 101 ? 25.516 23.547 10.367 1 93.81 101 ALA A N 1
ATOM 806 C CA . ALA A 1 101 ? 24.219 22.875 10.422 1 93.81 101 ALA A CA 1
ATOM 807 C C . ALA A 1 101 ? 23.359 23.422 11.57 1 93.81 101 ALA A C 1
ATOM 809 O O . ALA A 1 101 ? 22.156 23.156 11.633 1 93.81 101 ALA A O 1
ATOM 810 N N . ARG A 1 102 ? 23.922 24.219 12.375 1 91.69 102 ARG A N 1
ATOM 811 C CA . ARG A 1 102 ? 23.219 24.719 13.547 1 91.69 102 ARG A CA 1
ATOM 812 C C . ARG A 1 102 ? 23.312 26.234 13.648 1 91.69 102 ARG A C 1
ATOM 814 O O . ARG A 1 102 ? 23.922 26.766 14.586 1 91.69 102 ARG A O 1
ATOM 821 N N . PRO A 1 103 ? 22.562 26.844 12.797 1 93.5 103 PRO A N 1
ATOM 822 C CA . PRO A 1 103 ? 22.578 28.312 12.891 1 93.5 103 PRO A CA 1
ATOM 823 C C . PRO A 1 103 ? 22.016 28.812 14.219 1 93.5 103 PRO A C 1
ATOM 825 O O . PRO A 1 103 ? 21.078 28.25 14.758 1 93.5 103 PRO A O 1
ATOM 828 N N . VAL A 1 104 ? 22.547 29.953 14.664 1 93.19 104 VAL A N 1
ATOM 829 C CA . VAL A 1 104 ? 22.156 30.5 15.969 1 93.19 104 VAL A CA 1
ATOM 830 C C . VAL A 1 104 ? 21.25 31.703 15.773 1 93.19 104 VAL A C 1
ATOM 832 O O . VAL A 1 104 ? 20.359 31.969 16.594 1 93.19 104 VAL A O 1
ATOM 835 N N . LYS A 1 105 ? 21.469 32.406 14.609 1 94.12 105 LYS A N 1
ATOM 836 C CA . LYS A 1 105 ? 20.672 33.562 14.305 1 94.12 105 LYS A CA 1
ATOM 837 C C . LYS A 1 105 ? 19.891 33.375 13 1 94.12 105 LYS A C 1
ATOM 839 O O . LYS A 1 105 ? 20.359 32.719 12.086 1 94.12 105 LYS A O 1
ATOM 844 N N . TYR A 1 106 ? 18.75 34.125 12.938 1 94.62 106 TYR A N 1
ATOM 845 C CA . TYR A 1 106 ? 17.906 34.031 11.75 1 94.62 106 TYR A CA 1
ATOM 846 C C . TYR A 1 106 ? 18.656 34.469 10.508 1 94.62 106 TYR A C 1
ATOM 848 O O . TYR A 1 106 ? 18.516 33.906 9.43 1 94.62 106 TYR A O 1
ATOM 856 N N . GLU A 1 107 ? 19.531 35.438 10.672 1 92.5 107 GLU A N 1
ATOM 857 C CA . GLU A 1 107 ? 20.219 36.031 9.531 1 92.5 107 GLU A CA 1
ATOM 858 C C . GLU A 1 107 ? 21.188 35.062 8.883 1 92.5 107 GLU A C 1
ATOM 860 O O . GLU A 1 107 ? 21.625 35.25 7.75 1 92.5 107 GLU A O 1
ATOM 865 N N . GLU A 1 108 ? 21.453 34 9.594 1 92.5 108 GLU A N 1
ATOM 866 C CA . GLU A 1 108 ? 22.391 33 9.078 1 92.5 108 GLU A CA 1
ATOM 867 C C . GLU A 1 108 ? 21.656 32 8.18 1 92.5 108 GLU A C 1
ATOM 869 O O . GLU A 1 108 ? 22.297 31.25 7.441 1 92.5 108 GLU A O 1
ATOM 874 N N . LEU A 1 109 ? 20.406 32.031 8.258 1 94.69 109 LEU A N 1
ATOM 875 C CA . LEU A 1 109 ? 19.625 31.062 7.488 1 94.69 109 LEU A CA 1
ATOM 876 C C . LEU A 1 109 ? 19.703 31.375 5.996 1 94.69 109 LEU A C 1
ATOM 878 O O . LEU A 1 109 ? 19.812 32.531 5.605 1 94.69 109 LEU A O 1
ATOM 882 N N . TYR A 1 110 ? 19.609 30.375 5.184 1 93.81 110 TYR A N 1
ATOM 883 C CA . TYR A 1 110 ? 19.797 30.469 3.74 1 93.81 110 TYR A CA 1
ATOM 884 C C . TYR A 1 110 ? 18.766 31.406 3.117 1 93.81 110 TYR A C 1
ATOM 886 O O . TYR A 1 110 ? 19.047 32.062 2.123 1 93.81 110 TYR A O 1
ATOM 894 N N . CYS A 1 111 ? 17.578 31.547 3.664 1 95.25 111 CYS A N 1
ATOM 895 C CA . CYS A 1 111 ? 16.484 32.312 3.076 1 95.25 111 CYS A CA 1
ATOM 896 C C . CYS A 1 111 ? 16.859 33.781 2.982 1 95.25 111 CYS A C 1
ATOM 898 O O . CYS A 1 111 ? 16.359 34.5 2.117 1 95.25 111 CYS A O 1
ATOM 900 N N . PHE A 1 112 ? 17.766 34.25 3.824 1 94.38 112 PHE A N 1
ATOM 901 C CA . PHE A 1 112 ? 18.125 35.656 3.852 1 94.38 112 PHE A CA 1
ATOM 902 C C . PHE A 1 112 ? 19.203 35.969 2.814 1 94.38 112 PHE A C 1
ATOM 904 O O . PHE A 1 112 ? 19.422 37.125 2.463 1 94.38 112 PHE A O 1
ATOM 911 N N . SER A 1 113 ? 19.906 34.906 2.338 1 91.81 113 SER A N 1
ATOM 912 C CA . SER A 1 113 ? 20.906 35.094 1.301 1 91.81 113 SER A CA 1
ATOM 913 C C . SER A 1 113 ? 20.422 34.562 -0.047 1 91.81 113 SER A C 1
ATOM 915 O O . SER A 1 113 ? 21 34.875 -1.087 1 91.81 113 SER A O 1
ATOM 917 N N . PHE A 1 114 ? 19.375 33.812 0.034 1 92.5 114 PHE A N 1
ATOM 918 C CA . PHE A 1 114 ? 18.797 33.219 -1.177 1 92.5 114 PHE A CA 1
ATOM 919 C C . PHE A 1 114 ? 18.234 34.312 -2.086 1 92.5 114 PHE A C 1
ATOM 921 O O . PHE A 1 114 ? 17.453 35.156 -1.643 1 92.5 114 PHE A O 1
ATOM 928 N N . ASN A 1 115 ? 18.703 34.281 -3.426 1 86.75 115 ASN A N 1
ATOM 929 C CA . ASN A 1 115 ? 18.203 35.25 -4.395 1 86.75 115 ASN A CA 1
ATOM 930 C C . ASN A 1 115 ? 17.859 34.594 -5.727 1 86.75 115 ASN A C 1
ATOM 932 O O . ASN A 1 115 ? 18.734 34.375 -6.566 1 86.75 115 ASN A O 1
ATOM 936 N N . PRO A 1 116 ? 16.578 34.375 -5.984 1 86.88 116 PRO A N 1
ATOM 937 C CA . PRO A 1 116 ? 16.172 33.781 -7.25 1 86.88 116 PRO A CA 1
ATOM 938 C C . PRO A 1 116 ? 16.109 34.781 -8.398 1 86.88 116 PRO A C 1
ATOM 940 O O . PRO A 1 116 ? 15.461 34.531 -9.414 1 86.88 116 PRO A O 1
ATOM 943 N N . LYS A 1 117 ? 16.688 35.844 -8.375 1 85.94 117 LYS A N 1
ATOM 944 C CA . LYS A 1 117 ? 16.781 36.875 -9.406 1 85.94 117 LYS A CA 1
ATOM 945 C C . LYS A 1 117 ? 15.406 37.469 -9.703 1 85.94 117 LYS A C 1
ATOM 947 O O . LYS A 1 117 ? 15 37.562 -10.859 1 85.94 117 LYS A O 1
ATOM 952 N N . LEU A 1 118 ? 14.648 37.688 -8.703 1 86.38 118 LEU A N 1
ATOM 953 C CA . LEU A 1 118 ? 13.367 38.375 -8.805 1 86.38 118 LEU A CA 1
ATOM 954 C C . LEU A 1 118 ? 13.492 39.812 -8.289 1 86.38 118 LEU A C 1
ATOM 956 O O . LEU A 1 118 ? 14.266 40.094 -7.371 1 86.38 118 LEU A O 1
ATOM 960 N N . ASP A 1 119 ? 12.773 40.688 -8.953 1 87.06 119 ASP A N 1
ATOM 961 C CA . ASP A 1 119 ? 12.789 42.062 -8.477 1 87.06 119 ASP A CA 1
ATOM 962 C C . ASP A 1 119 ? 11.859 42.25 -7.281 1 87.06 119 ASP A C 1
ATOM 964 O O . ASP A 1 119 ? 11.211 41.281 -6.844 1 87.06 119 ASP A O 1
ATOM 968 N N . LYS A 1 120 ? 11.992 43.375 -6.742 1 90.12 120 LYS A N 1
ATOM 969 C CA . LYS A 1 120 ? 11.242 43.688 -5.527 1 90.12 120 LYS A CA 1
ATOM 970 C C . LYS A 1 120 ? 9.742 43.531 -5.758 1 90.12 120 LYS A C 1
ATOM 972 O O . LYS A 1 120 ? 9.023 43 -4.898 1 90.12 120 LYS A O 1
ATOM 977 N N . GLU A 1 121 ? 9.273 43.938 -6.867 1 90.81 121 GLU A N 1
ATOM 978 C CA . GLU A 1 121 ? 7.848 43.875 -7.188 1 90.81 121 GLU A CA 1
ATOM 979 C C . GLU A 1 121 ? 7.379 42.438 -7.305 1 90.81 121 GLU A C 1
ATOM 981 O O . GLU A 1 121 ? 6.289 42.094 -6.836 1 90.81 121 GLU A O 1
ATOM 986 N N . GLU A 1 122 ? 8.18 41.688 -7.883 1 91.75 122 GLU A N 1
ATOM 987 C CA . GLU A 1 122 ? 7.852 40.281 -8.039 1 91.75 122 GLU A CA 1
ATOM 988 C C . GLU A 1 122 ? 7.828 39.562 -6.695 1 91.75 122 GLU A C 1
ATOM 990 O O . GLU A 1 122 ? 6.996 38.688 -6.465 1 91.75 122 GLU A O 1
ATOM 995 N N . ARG A 1 123 ? 8.719 39.875 -5.891 1 93.88 123 ARG A N 1
ATOM 996 C CA . ARG A 1 123 ? 8.773 39.312 -4.551 1 93.88 123 ARG A CA 1
ATOM 997 C C . ARG A 1 123 ? 7.504 39.625 -3.768 1 93.88 123 ARG A C 1
ATOM 999 O O . ARG A 1 123 ? 6.91 38.75 -3.145 1 93.88 123 ARG A O 1
ATOM 1006 N N . GLU A 1 124 ? 7.16 40.906 -3.838 1 93.69 124 GLU A N 1
ATOM 1007 C CA . GLU A 1 124 ? 5.965 41.344 -3.125 1 93.69 124 GLU A CA 1
ATOM 1008 C C . GLU A 1 124 ? 4.715 40.656 -3.678 1 93.69 124 GLU A C 1
ATOM 1010 O O . GLU A 1 124 ? 3.822 40.281 -2.916 1 93.69 124 GLU A O 1
ATOM 1015 N N . GLN A 1 125 ? 4.688 40.5 -4.949 1 93.44 125 GLN A N 1
ATOM 1016 C CA . GLN A 1 125 ? 3.561 39.812 -5.578 1 93.44 125 GLN A CA 1
ATOM 1017 C C . GLN A 1 125 ? 3.502 38.344 -5.156 1 93.44 125 GLN A C 1
ATOM 1019 O O . GLN A 1 125 ? 2.416 37.781 -5.016 1 93.44 125 GLN A O 1
ATOM 1024 N N . GLY A 1 126 ? 4.609 37.812 -5.004 1 95.44 126 GLY A N 1
ATOM 1025 C CA . GLY A 1 126 ? 4.66 36.406 -4.555 1 95.44 126 GLY A CA 1
ATOM 1026 C C . GLY A 1 126 ? 4.016 36.219 -3.197 1 95.44 126 GLY A C 1
ATOM 1027 O O . GLY A 1 126 ? 3.312 35.219 -2.984 1 95.44 126 GLY A O 1
ATOM 1028 N N . TRP A 1 127 ? 4.27 37.156 -2.332 1 96.12 127 TRP A N 1
ATOM 1029 C CA . TRP A 1 127 ? 3.721 37.062 -0.985 1 96.12 127 TRP A CA 1
ATOM 1030 C C . TRP A 1 127 ? 2.225 37.375 -0.985 1 96.12 127 TRP A C 1
ATOM 1032 O O . TRP A 1 127 ? 1.516 37 -0.039 1 96.12 127 TRP A O 1
ATOM 1042 N N . MET A 1 128 ? 1.727 37.938 -2.029 1 95.06 128 MET A N 1
ATOM 1043 C CA . MET A 1 128 ? 0.322 38.344 -2.109 1 95.06 128 MET A CA 1
ATOM 1044 C C . MET A 1 128 ? -0.517 37.219 -2.73 1 95.06 128 MET A C 1
ATOM 1046 O O . MET A 1 128 ? -1.737 37.344 -2.848 1 95.06 128 MET A O 1
ATOM 1050 N N . LEU A 1 129 ? 0.133 36.188 -3.082 1 96 129 LEU A N 1
ATOM 1051 C CA . LEU A 1 129 ? -0.575 35.062 -3.705 1 96 129 LEU A CA 1
ATOM 1052 C C . LEU A 1 129 ? -1.684 34.562 -2.795 1 96 129 LEU A C 1
ATOM 1054 O O . LEU A 1 129 ? -2.748 34.156 -3.271 1 96 129 LEU A O 1
ATOM 1058 N N . ILE A 1 130 ? -1.417 34.531 -1.511 1 95.75 130 ILE A N 1
ATOM 1059 C CA . ILE A 1 130 ? -2.404 34.031 -0.549 1 95.75 130 ILE A CA 1
ATOM 1060 C C . ILE A 1 130 ? -2.889 35.219 0.312 1 95.75 130 ILE A C 1
ATOM 1062 O O . ILE A 1 130 ? -2.082 35.906 0.929 1 95.75 130 ILE A O 1
ATOM 1066 N N . ASP A 1 131 ? -4.086 35.375 0.228 1 94.19 131 ASP A N 1
ATOM 1067 C CA . ASP A 1 131 ? -4.746 36.375 1.06 1 94.19 131 ASP A CA 1
ATOM 1068 C C . ASP A 1 131 ? -5.793 35.75 1.966 1 94.19 131 ASP A C 1
ATOM 1070 O O . ASP A 1 131 ? -6.844 35.281 1.495 1 94.19 131 ASP A O 1
ATOM 1074 N N . LEU A 1 132 ? -5.559 35.812 3.219 1 95.56 132 LEU A N 1
ATOM 1075 C CA . LEU A 1 132 ? -6.414 35.125 4.168 1 95.56 132 LEU A CA 1
ATOM 1076 C C . LEU A 1 132 ? -7.766 35.812 4.297 1 95.56 132 LEU A C 1
ATOM 1078 O O . LEU A 1 132 ? -8.766 35.156 4.621 1 95.56 132 LEU A O 1
ATOM 1082 N N . SER A 1 133 ? -7.773 37.125 4.07 1 95.5 133 SER A N 1
ATOM 1083 C CA . SER A 1 133 ? -9.047 37.812 4.102 1 95.5 133 SER A CA 1
ATOM 1084 C C . SER A 1 133 ? -10.008 37.281 3.049 1 95.5 133 SER A C 1
ATOM 1086 O O . SER A 1 133 ? -11.211 37.188 3.289 1 95.5 133 SER A O 1
ATOM 1088 N N . GLU A 1 134 ? -9.438 36.938 1.941 1 96.69 134 GLU A N 1
ATOM 1089 C CA . GLU A 1 134 ? -10.25 36.375 0.872 1 96.69 134 GLU A CA 1
ATOM 1090 C C . GLU A 1 134 ? -10.789 35 1.267 1 96.69 134 GLU A C 1
ATOM 1092 O O . GLU A 1 134 ? -11.891 34.625 0.872 1 96.69 134 GLU A O 1
ATOM 1097 N N . GLU A 1 135 ? -10.023 34.281 1.993 1 97.06 135 GLU A N 1
ATOM 1098 C CA . GLU A 1 135 ? -10.445 32.969 2.43 1 97.06 135 GLU A CA 1
ATOM 1099 C C . GLU A 1 135 ? -11.633 33.031 3.383 1 97.06 135 GLU A C 1
ATOM 1101 O O . GLU A 1 135 ? -12.594 32.281 3.26 1 97.06 135 GLU A O 1
ATOM 1106 N N . TYR A 1 136 ? -11.633 33.938 4.301 1 97.44 136 TYR A N 1
ATOM 1107 C CA . TYR A 1 136 ? -12.742 34.094 5.23 1 97.44 136 TYR A CA 1
ATOM 1108 C C . TYR A 1 136 ? -13.992 34.594 4.512 1 97.44 136 TYR A C 1
ATOM 1110 O O . TYR A 1 136 ? -15.109 34.188 4.828 1 97.44 136 TYR A O 1
ATOM 1118 N N . LYS A 1 137 ? -13.75 35.469 3.523 1 97.31 137 LYS A N 1
ATOM 1119 C CA . LYS A 1 137 ? -14.875 35.906 2.693 1 97.31 137 LYS A CA 1
ATOM 1120 C C . LYS A 1 137 ? -15.484 34.719 1.938 1 97.31 137 LYS A C 1
ATOM 1122 O O . LYS A 1 137 ? -16.703 34.625 1.81 1 97.31 137 LYS A O 1
ATOM 1127 N N . ARG A 1 138 ? -14.617 33.875 1.431 1 97.06 138 ARG A N 1
ATOM 1128 C CA . ARG A 1 138 ? -15.078 32.688 0.722 1 97.06 138 ARG A CA 1
ATOM 1129 C C . ARG A 1 138 ? -15.961 31.828 1.618 1 97.06 138 ARG A C 1
ATOM 1131 O O . ARG A 1 138 ? -16.922 31.219 1.15 1 97.06 138 ARG A O 1
ATOM 1138 N N . MET A 1 139 ? -15.672 31.797 2.922 1 96.94 139 MET A N 1
ATOM 1139 C CA . MET A 1 139 ? -16.438 31.016 3.883 1 96.94 139 MET A CA 1
ATOM 1140 C C . MET A 1 139 ? -17.719 31.734 4.273 1 96.94 139 MET A C 1
ATOM 1142 O O . MET A 1 139 ? -18.562 31.172 4.988 1 96.94 139 MET A O 1
ATOM 1146 N N . GLY A 1 140 ? -17.844 32.969 3.834 1 96.75 140 GLY A N 1
ATOM 1147 C CA . GLY A 1 140 ? -19.078 33.719 4.074 1 96.75 140 GLY A CA 1
ATOM 1148 C C . GLY A 1 140 ? -18.984 34.625 5.285 1 96.75 140 GLY A C 1
ATOM 1149 O O . GLY A 1 140 ? -20.016 34.969 5.875 1 96.75 140 GLY A O 1
ATOM 1150 N N . LEU A 1 141 ? -17.844 35 5.684 1 97 141 LEU A N 1
ATOM 1151 C CA . LEU A 1 141 ? -17.672 35.812 6.887 1 97 141 LEU A CA 1
ATOM 1152 C C . LEU A 1 141 ? -17.234 37.219 6.527 1 97 141 LEU A C 1
ATOM 1154 O O . LEU A 1 141 ? -16.594 37.438 5.5 1 97 141 LEU A O 1
ATOM 1158 N N . PRO A 1 142 ? -17.438 38.219 7.266 1 96.56 142 PRO A N 1
ATOM 1159 C CA . PRO A 1 142 ? -18.312 38.156 8.43 1 96.56 142 PRO A CA 1
ATOM 1160 C C . PRO A 1 142 ? -19.781 37.938 8.055 1 96.56 142 PRO A C 1
ATOM 1162 O O . PRO A 1 142 ? -20.141 38.062 6.883 1 96.56 142 PRO A O 1
ATOM 1165 N N . ASN A 1 143 ? -20.625 37.594 9.023 1 96.88 143 ASN A N 1
ATOM 1166 C CA . ASN A 1 143 ? -22.047 37.406 8.836 1 96.88 143 ASN A CA 1
ATOM 1167 C C . ASN A 1 143 ? -22.844 37.781 10.086 1 96.88 143 ASN A C 1
ATOM 1169 O O . ASN A 1 143 ? -22.375 38.594 10.891 1 96.88 143 ASN A O 1
ATOM 1173 N N . ASN A 1 144 ? -24.047 37.219 10.219 1 95.88 144 ASN A N 1
ATOM 1174 C CA . ASN A 1 144 ? -24.922 37.625 11.32 1 95.88 144 ASN A CA 1
ATOM 1175 C C . ASN A 1 144 ? -24.438 37.062 12.648 1 95.88 144 ASN A C 1
ATOM 1177 O O . ASN A 1 144 ? -24.875 37.5 13.719 1 95.88 144 ASN A O 1
ATOM 1181 N N . TYR A 1 145 ? -23.5 36.156 12.539 1 97.69 145 TYR A N 1
ATOM 1182 C CA . TYR A 1 145 ? -23.156 35.438 13.758 1 97.69 145 TYR A CA 1
ATOM 1183 C C . TYR A 1 145 ? -21.688 35.688 14.125 1 97.69 145 TYR A C 1
ATOM 1185 O O . TYR A 1 145 ? -21.312 35.625 15.297 1 97.69 145 TYR A O 1
ATOM 1193 N N . TRP A 1 146 ? -20.891 35.906 13.195 1 98.31 146 TRP A N 1
ATOM 1194 C CA . TRP A 1 146 ? -19.453 36.031 13.398 1 98.31 146 TRP A CA 1
ATOM 1195 C C . TRP A 1 146 ? -18.938 37.375 12.93 1 98.31 146 TRP A C 1
ATOM 1197 O O . TRP A 1 146 ? -19.422 37.906 11.93 1 98.31 146 TRP A O 1
ATOM 1207 N N . GLN A 1 147 ? -17.922 37.875 13.57 1 97.5 147 GLN A N 1
ATOM 1208 C CA . GLN A 1 147 ? -17.328 39.156 13.219 1 97.5 147 GLN A CA 1
ATOM 1209 C C . GLN A 1 147 ? -15.805 39.094 13.328 1 97.5 147 GLN A C 1
ATOM 1211 O O . GLN A 1 147 ? -15.258 38.281 14.055 1 97.5 147 GLN A O 1
ATOM 1216 N N . LEU A 1 148 ? -15.211 40.031 12.602 1 96.62 148 LEU A N 1
ATOM 1217 C CA . LEU A 1 148 ? -13.773 40.219 12.727 1 96.62 148 LEU A CA 1
ATOM 1218 C C . LEU A 1 148 ? -13.445 41.062 13.969 1 96.62 148 LEU A C 1
ATOM 1220 O O . LEU A 1 148 ? -13.992 42.156 14.148 1 96.62 148 LEU A O 1
ATOM 1224 N N . SER A 1 149 ? -12.625 40.438 14.82 1 94.75 149 SER A N 1
ATOM 1225 C CA . SER A 1 149 ? -12.289 41.125 16.047 1 94.75 149 SER A CA 1
ATOM 1226 C C . SER A 1 149 ? -10.914 41.781 15.961 1 94.75 149 SER A C 1
ATOM 1228 O O . SER A 1 149 ? -9.984 41.219 15.398 1 94.75 149 SER A O 1
ATOM 1230 N N . ASP A 1 150 ? -10.828 42.969 16.531 1 89 150 ASP A N 1
ATOM 1231 C CA . ASP A 1 150 ? -9.555 43.688 16.562 1 89 150 ASP A CA 1
ATOM 1232 C C . ASP A 1 150 ? -8.945 43.625 17.969 1 89 150 ASP A C 1
ATOM 1234 O O . ASP A 1 150 ? -8.055 44.438 18.297 1 89 150 ASP A O 1
ATOM 1238 N N . VAL A 1 151 ? -9.484 42.781 18.734 1 94.06 151 VAL A N 1
ATOM 1239 C CA . VAL A 1 151 ? -9.055 42.719 20.125 1 94.06 151 VAL A CA 1
ATOM 1240 C C . VAL A 1 151 ? -7.555 42.406 20.188 1 94.06 151 VAL A C 1
ATOM 1242 O O . VAL A 1 151 ? -6.863 42.875 21.109 1 94.06 151 VAL A O 1
ATOM 1245 N N . ASN A 1 152 ? -7.066 41.688 19.297 1 96.25 152 ASN A N 1
ATOM 1246 C CA . ASN A 1 152 ? -5.656 41.312 19.328 1 96.25 152 ASN A CA 1
ATOM 1247 C C . ASN A 1 152 ? -4.82 42.188 18.406 1 96.25 152 ASN A C 1
ATOM 1249 O O . ASN A 1 152 ? -3.734 41.781 17.969 1 96.25 152 ASN A O 1
ATOM 1253 N N . ARG A 1 153 ? -5.367 43.312 18.109 1 93.19 153 ARG A N 1
ATOM 1254 C CA . ARG A 1 153 ? -4.562 44.25 17.344 1 93.19 153 ARG A CA 1
ATOM 1255 C C . ARG A 1 153 ? -3.23 44.5 18.047 1 93.19 153 ARG A C 1
ATOM 1257 O O . ARG A 1 153 ? -3.174 44.625 19.266 1 93.19 153 ARG A O 1
ATOM 1264 N N . ASP A 1 154 ? -2.131 44.594 17.359 1 93.25 154 ASP A N 1
ATOM 1265 C CA . ASP A 1 154 ? -0.78 44.812 17.875 1 93.25 154 ASP A CA 1
ATOM 1266 C C . ASP A 1 154 ? -0.372 43.688 18.844 1 93.25 154 ASP A C 1
ATOM 1268 O O . ASP A 1 154 ? 0.498 43.906 19.688 1 93.25 154 ASP A O 1
ATOM 1272 N N . TYR A 1 155 ? -1.08 42.719 18.938 1 96.56 155 TYR A N 1
ATOM 1273 C CA . TYR A 1 155 ? -0.75 41.5 19.703 1 96.56 155 TYR A CA 1
ATOM 1274 C C . TYR A 1 155 ? -0.835 41.781 21.203 1 96.56 155 TYR A C 1
ATOM 1276 O O . TYR A 1 155 ? 0.004 41.312 21.969 1 96.56 155 TYR A O 1
ATOM 1284 N N . LYS A 1 156 ? -1.828 42.469 21.625 1 94.38 156 LYS A N 1
ATOM 1285 C CA . LYS A 1 156 ? -1.938 42.906 23.016 1 94.38 156 LYS A CA 1
ATOM 1286 C C . LYS A 1 156 ? -2.502 41.812 23.906 1 94.38 156 LYS A C 1
ATOM 1288 O O . LYS A 1 156 ? -2.176 41.719 25.094 1 94.38 156 LYS A O 1
ATOM 1293 N N . VAL A 1 157 ? -3.297 40.969 23.375 1 96.56 157 VAL A N 1
ATOM 1294 C CA . VAL A 1 157 ? -3.98 39.969 24.172 1 96.56 157 VAL A CA 1
ATOM 1295 C C . VAL A 1 157 ? -3.201 38.656 24.125 1 96.56 157 VAL A C 1
ATOM 1297 O O . VAL A 1 157 ? -3.002 38 25.156 1 96.56 157 VAL A O 1
ATOM 1300 N N . CYS A 1 158 ? -2.811 38.281 22.969 1 97 158 CYS A N 1
ATOM 1301 C CA . CYS A 1 158 ? -2.121 37.031 22.75 1 97 158 CYS A CA 1
ATOM 1302 C C . CYS A 1 158 ? -1.03 37.188 21.703 1 97 158 CYS A C 1
ATOM 1304 O O . CYS A 1 158 ? -1.314 37.5 20.547 1 97 158 CYS A O 1
ATOM 1306 N N . ASP A 1 159 ? 0.182 36.781 22.016 1 95.69 159 ASP A N 1
ATOM 1307 C CA . ASP A 1 159 ? 1.336 36.969 21.141 1 95.69 159 ASP A CA 1
ATOM 1308 C C . ASP A 1 159 ? 1.307 35.938 20 1 95.69 159 ASP A C 1
ATOM 1310 O O . ASP A 1 159 ? 1.783 36.219 18.891 1 95.69 159 ASP A O 1
ATOM 1314 N N . SER A 1 160 ? 0.766 34.781 20.281 1 97.06 160 SER A N 1
ATOM 1315 C CA . SER A 1 160 ? 0.864 33.688 19.312 1 97.06 160 SER A CA 1
ATOM 1316 C C . SER A 1 160 ? -0.27 33.75 18.281 1 97.06 160 SER A C 1
ATOM 1318 O O . SER A 1 160 ? -0.167 33.188 17.203 1 97.06 160 SER A O 1
ATOM 1320 N N . TYR A 1 161 ? -1.358 34.5 18.625 1 97.56 161 TYR A N 1
ATOM 1321 C CA . TYR A 1 161 ? -2.48 34.656 17.703 1 97.56 161 TYR A CA 1
ATOM 1322 C C . TYR A 1 161 ? -2.213 35.781 16.703 1 97.56 161 TYR A C 1
ATOM 1324 O O . TYR A 1 161 ? -1.409 36.688 16.953 1 97.56 161 TYR A O 1
ATOM 1332 N N . PRO A 1 162 ? -2.83 35.688 15.5 1 96.5 162 PRO A N 1
ATOM 1333 C CA . PRO A 1 162 ? -2.725 36.812 14.562 1 96.5 162 PRO A CA 1
ATOM 1334 C C . PRO A 1 162 ? -3.51 38.031 15.008 1 96.5 162 PRO A C 1
ATOM 1336 O O . PRO A 1 162 ? -4.277 37.969 15.969 1 96.5 162 PRO A O 1
ATOM 1339 N N . THR A 1 163 ? -3.279 39.094 14.344 1 95.88 163 THR A N 1
ATOM 1340 C CA . THR A 1 163 ? -3.92 40.344 14.695 1 95.88 163 THR A CA 1
ATOM 1341 C C . THR A 1 163 ? -5.414 40.281 14.391 1 95.88 163 THR A C 1
ATOM 1343 O O . THR A 1 163 ? -6.211 40.938 15.07 1 95.88 163 THR A O 1
ATOM 1346 N N . GLU A 1 164 ? -5.73 39.531 13.414 1 92.56 164 GLU A N 1
ATOM 1347 C CA . GLU A 1 164 ? -7.129 39.406 13.016 1 92.56 164 GLU A CA 1
ATOM 1348 C C . GLU A 1 164 ? -7.676 38.031 13.312 1 92.56 164 GLU A C 1
ATOM 1350 O O . GLU A 1 164 ? -7.125 37.031 12.844 1 92.56 164 GLU A O 1
ATOM 1355 N N . LEU A 1 165 ? -8.75 38.031 14.125 1 95.94 165 LEU A N 1
ATOM 1356 C CA . LEU A 1 165 ? -9.406 36.781 14.484 1 95.94 165 LEU A CA 1
ATOM 1357 C C . LEU A 1 165 ? -10.922 36.906 14.367 1 95.94 165 LEU A C 1
ATOM 1359 O O . LEU A 1 165 ? -11.469 38 14.555 1 95.94 165 LEU A O 1
ATOM 1363 N N . TYR A 1 166 ? -11.539 35.875 14.023 1 97.81 166 TYR A N 1
ATOM 1364 C CA . TYR A 1 166 ? -12.992 35.875 13.992 1 97.81 166 TYR A CA 1
ATOM 1365 C C . TYR A 1 166 ? -13.57 35.281 15.281 1 97.81 166 TYR A C 1
ATOM 1367 O O . TYR A 1 166 ? -13.102 34.25 15.758 1 97.81 166 TYR A O 1
ATOM 1375 N N . VAL A 1 167 ? -14.523 36 15.852 1 98.19 167 VAL A N 1
ATOM 1376 C CA . VAL A 1 167 ? -15.227 35.594 17.078 1 98.19 167 VAL A CA 1
ATOM 1377 C C . VAL A 1 167 ? -16.734 35.812 16.906 1 98.19 167 VAL A C 1
ATOM 1379 O O . VAL A 1 167 ? -17.156 36.531 15.984 1 98.19 167 VAL A O 1
ATOM 1382 N N . PRO A 1 168 ? -17.484 35.062 17.719 1 98.25 168 PRO A N 1
ATOM 1383 C CA . PRO A 1 168 ? -18.922 35.344 17.656 1 98.25 168 PRO A CA 1
ATOM 1384 C C . PRO A 1 168 ? -19.25 36.812 17.922 1 98.25 168 PRO A C 1
ATOM 1386 O O . PRO A 1 168 ? -18.625 37.469 18.75 1 98.25 168 PRO A O 1
ATOM 1389 N N . LYS A 1 169 ? -20.281 37.312 17.297 1 97 169 LYS A N 1
ATOM 1390 C CA . LYS A 1 169 ? -20.688 38.719 17.422 1 97 169 LYS A CA 1
ATOM 1391 C C . LYS A 1 169 ? -21.062 39.062 18.875 1 97 169 LYS A C 1
ATOM 1393 O O . LYS A 1 169 ? -20.906 40.188 19.312 1 97 169 LYS A O 1
ATOM 1398 N N . SER A 1 170 ? -21.578 38.125 19.531 1 96.38 170 SER A N 1
ATOM 1399 C CA . SER A 1 170 ? -22.031 38.344 20.906 1 96.38 170 SER A CA 1
ATOM 1400 C C . SER A 1 170 ? -20.859 38.375 21.875 1 96.38 170 SER A C 1
ATOM 1402 O O . SER A 1 170 ? -21.016 38.781 23.031 1 96.38 170 SER A O 1
ATOM 1404 N N . ALA A 1 171 ? -19.719 37.969 21.453 1 97.19 171 ALA A N 1
ATOM 1405 C CA . ALA A 1 171 ? -18.531 38 22.312 1 97.19 171 ALA A CA 1
ATOM 1406 C C . ALA A 1 171 ? -17.906 39.375 22.359 1 97.19 171 ALA A C 1
ATOM 1408 O O . ALA A 1 171 ? -17.156 39.75 21.453 1 97.19 171 ALA A O 1
ATOM 1409 N N . THR A 1 172 ? -18.094 40.062 23.422 1 96.25 172 THR A N 1
ATOM 1410 C CA . THR A 1 172 ? -17.531 41.406 23.609 1 96.25 172 THR A CA 1
ATOM 1411 C C . THR A 1 172 ? -16.047 41.312 23.922 1 96.25 172 THR A C 1
ATOM 1413 O O . THR A 1 172 ? -15.531 40.25 24.266 1 96.25 172 THR A O 1
ATOM 1416 N N . ALA A 1 173 ? -15.414 42.5 23.875 1 96.38 173 ALA A N 1
ATOM 1417 C CA . ALA A 1 173 ? -13.984 42.562 24.188 1 96.38 173 ALA A CA 1
ATOM 1418 C C . ALA A 1 173 ? -13.711 42.094 25.609 1 96.38 173 ALA A C 1
ATOM 1420 O O . ALA A 1 173 ? -12.695 41.469 25.875 1 96.38 173 ALA A O 1
ATOM 1421 N N . HIS A 1 174 ? -14.633 42.469 26.469 1 97 174 HIS A N 1
ATOM 1422 C CA . HIS A 1 174 ? -14.492 42.094 27.875 1 97 174 HIS A CA 1
ATOM 1423 C C . HIS A 1 174 ? -14.539 40.562 28.031 1 97 174 HIS A C 1
ATOM 1425 O O . HIS A 1 174 ? -13.75 40 28.797 1 97 174 HIS A O 1
ATOM 1431 N N . ILE A 1 175 ? -15.375 39.938 27.328 1 98 175 ILE A N 1
ATOM 1432 C CA . ILE A 1 175 ? -15.523 38.469 27.375 1 98 175 ILE A CA 1
ATOM 1433 C C . ILE A 1 175 ? -14.266 37.812 26.828 1 98 175 ILE A C 1
ATOM 1435 O O . ILE A 1 175 ? -13.742 36.875 27.422 1 98 175 ILE A O 1
ATOM 1439 N N . ILE A 1 176 ? -13.781 38.344 25.75 1 98 176 ILE A N 1
ATOM 1440 C CA . ILE A 1 176 ? -12.617 37.781 25.078 1 98 176 ILE A CA 1
ATOM 1441 C C . ILE A 1 176 ? -11.391 37.875 25.984 1 98 176 ILE A C 1
ATOM 1443 O O . ILE A 1 176 ? -10.648 36.906 26.156 1 98 176 ILE A O 1
ATOM 1447 N N . VAL A 1 177 ? -11.148 39.031 26.547 1 98.06 177 VAL A N 1
ATOM 1448 C CA . VAL A 1 177 ? -10 39.281 27.422 1 98.06 177 VAL A CA 1
ATOM 1449 C C . VAL A 1 177 ? -10.094 38.375 28.656 1 98.06 177 VAL A C 1
ATOM 1451 O O . VAL A 1 177 ? -9.102 37.812 29.094 1 98.06 177 VAL A O 1
ATOM 1454 N N . GLY A 1 178 ? -11.281 38.312 29.234 1 98.12 178 GLY A N 1
ATOM 1455 C CA . GLY A 1 178 ? -11.492 37.438 30.359 1 98.12 178 GLY A CA 1
ATOM 1456 C C . GLY A 1 178 ? -11.188 36 30.047 1 98.12 178 GLY A C 1
ATOM 1457 O O . GLY A 1 178 ? -10.539 35.281 30.828 1 98.12 178 GLY A O 1
ATOM 1458 N N . SER A 1 179 ? -11.695 35.562 28.938 1 98.19 179 SER A N 1
ATOM 1459 C CA . SER A 1 179 ? -11.438 34.188 28.484 1 98.19 179 SER A CA 1
ATOM 1460 C C . SER A 1 179 ? -9.945 33.938 28.25 1 98.19 179 SER A C 1
ATOM 1462 O O . SER A 1 179 ? -9.414 32.906 28.594 1 98.19 179 SER A O 1
ATOM 1464 N N . SER A 1 180 ? -9.266 34.875 27.656 1 98.19 180 SER A N 1
ATOM 1465 C CA . SER A 1 180 ? -7.844 34.781 27.359 1 98.19 180 SER A CA 1
ATOM 1466 C C . SER A 1 180 ? -7.02 34.625 28.625 1 98.19 180 SER A C 1
ATOM 1468 O O . SER A 1 180 ? -6.027 33.906 28.641 1 98.19 180 SER A O 1
ATOM 1470 N N . LYS A 1 181 ? -7.336 35.281 29.672 1 97.69 181 LYS A N 1
ATOM 1471 C CA . LYS A 1 181 ? -6.617 35.188 30.938 1 97.69 181 LYS A CA 1
ATOM 1472 C C . LYS A 1 181 ? -6.84 33.844 31.609 1 97.69 181 LYS A C 1
ATOM 1474 O O . LYS A 1 181 ? -6.012 33.375 32.406 1 97.69 181 LYS A O 1
ATOM 1479 N N . PHE A 1 182 ? -7.945 33.219 31.25 1 97.81 182 PHE A N 1
ATOM 1480 C CA . PHE A 1 182 ? -8.32 31.969 31.891 1 97.81 182 PHE A CA 1
ATOM 1481 C C . PHE A 1 182 ? -7.793 30.781 31.109 1 97.81 182 PHE A C 1
ATOM 1483 O O . PHE A 1 182 ? -8.039 29.625 31.484 1 97.81 182 PHE A O 1
ATOM 1490 N N . ARG A 1 183 ? -7.156 30.984 30.031 1 97.88 183 ARG A N 1
ATOM 1491 C CA . ARG A 1 183 ? -6.66 29.875 29.219 1 97.88 183 ARG A CA 1
ATOM 1492 C C . ARG A 1 183 ? -5.148 29.969 29.031 1 97.88 183 ARG A C 1
ATOM 1494 O O . ARG A 1 183 ? -4.59 31.062 28.969 1 97.88 183 ARG A O 1
ATOM 1501 N N . SER A 1 184 ? -4.555 28.812 28.922 1 97.25 184 SER A N 1
ATOM 1502 C CA . SER A 1 184 ? -3.102 28.719 28.812 1 97.25 184 SER A CA 1
ATOM 1503 C C . SER A 1 184 ? -2.576 29.562 27.656 1 97.25 184 SER A C 1
ATOM 1505 O O . SER A 1 184 ? -3.145 29.547 26.562 1 97.25 184 SER A O 1
ATOM 1507 N N . ARG A 1 185 ? -1.527 30.406 27.938 1 96.62 185 ARG A N 1
ATOM 1508 C CA . ARG A 1 185 ? -0.841 31.25 26.953 1 96.62 185 ARG A CA 1
ATOM 1509 C C . ARG A 1 185 ? -1.797 32.25 26.328 1 96.62 185 ARG A C 1
ATOM 1511 O O . ARG A 1 185 ? -1.54 32.781 25.234 1 96.62 185 ARG A O 1
ATOM 1518 N N . ARG A 1 186 ? -2.992 32.344 26.891 1 97.81 186 ARG A N 1
ATOM 1519 C CA . ARG A 1 186 ? -4 33.344 26.547 1 97.81 186 ARG A CA 1
ATOM 1520 C C . ARG A 1 186 ? -4.656 33.031 25.219 1 97.81 186 ARG A C 1
ATOM 1522 O O . ARG A 1 186 ? -5.133 33.906 24.516 1 97.81 186 ARG A O 1
ATOM 1529 N N . ARG A 1 187 ? -4.625 31.828 24.797 1 98.12 187 ARG A N 1
ATOM 1530 C CA . ARG A 1 187 ? -5.238 31.422 23.531 1 98.12 187 ARG A CA 1
ATOM 1531 C C . ARG A 1 187 ? -6.707 31.062 23.734 1 98.12 187 ARG A C 1
ATOM 1533 O O . ARG A 1 187 ? -7.043 29.906 23.969 1 98.12 187 ARG A O 1
ATOM 1540 N N . PHE A 1 188 ? -7.508 32.094 23.656 1 98.19 188 PHE A N 1
ATOM 1541 C CA . PHE A 1 188 ? -8.953 31.922 23.797 1 98.19 188 PHE A CA 1
ATOM 1542 C C . PHE A 1 188 ? -9.562 31.297 22.562 1 98.19 188 PHE A C 1
ATOM 1544 O O . PHE A 1 188 ? -8.914 31.219 21.516 1 98.19 188 PHE A O 1
ATOM 1551 N N . PRO A 1 189 ? -10.82 30.703 22.641 1 98.31 189 PRO A N 1
ATOM 1552 C CA . PRO A 1 189 ? -11.445 30.062 21.484 1 98.31 189 PRO A CA 1
ATOM 1553 C C . PRO A 1 189 ? -11.594 31.016 20.297 1 98.31 189 PRO A C 1
ATOM 1555 O O . PRO A 1 189 ? -12.125 32.125 20.453 1 98.31 189 PRO A O 1
ATOM 1558 N N . ALA A 1 190 ? -11.062 30.688 19.188 1 97.62 190 ALA A N 1
ATOM 1559 C CA . ALA A 1 190 ? -11.133 31.469 17.953 1 97.62 190 ALA A CA 1
ATOM 1560 C C . ALA A 1 190 ? -11.5 30.578 16.766 1 97.62 190 ALA A C 1
ATOM 1562 O O . ALA A 1 190 ? -11.219 29.375 16.781 1 97.62 190 ALA A O 1
ATOM 1563 N N . LEU A 1 191 ? -12.023 31.141 15.75 1 98.5 191 LEU A N 1
ATOM 1564 C CA . LEU A 1 191 ? -12.594 30.391 14.625 1 98.5 191 LEU A CA 1
ATOM 1565 C C . LEU A 1 191 ? -11.492 29.859 13.719 1 98.5 191 LEU A C 1
ATOM 1567 O O . LEU A 1 191 ? -10.609 30.609 13.297 1 98.5 191 LEU A O 1
ATOM 1571 N N . SER A 1 192 ? -11.484 28.594 13.375 1 98 192 SER A N 1
ATOM 1572 C CA . SER A 1 192 ? -10.594 27.969 12.398 1 98 192 SER A CA 1
ATOM 1573 C C . SER A 1 192 ? -11.32 27.703 11.086 1 98 192 SER A C 1
ATOM 1575 O O . SER A 1 192 ? -10.734 27.828 10.008 1 98 192 SER A O 1
ATOM 1577 N N . TYR A 1 193 ? -12.562 27.281 11.172 1 98.69 193 TYR A N 1
ATOM 1578 C CA . TYR A 1 193 ? -13.328 26.922 9.984 1 98.69 193 TYR A CA 1
ATOM 1579 C C . TYR A 1 193 ? -14.82 27.172 10.203 1 98.69 193 TYR A C 1
ATOM 1581 O O . TYR A 1 193 ? -15.344 26.906 11.281 1 98.69 193 TYR A O 1
ATOM 1589 N N . TYR A 1 194 ? -15.477 27.766 9.211 1 98.44 194 TYR A N 1
ATOM 1590 C CA . TYR A 1 194 ? -16.906 28.016 9.227 1 98.44 194 TYR A CA 1
ATOM 1591 C C . TYR A 1 194 ? -17.609 27.25 8.117 1 98.44 194 TYR A C 1
ATOM 1593 O O . TYR A 1 194 ? -17.297 27.422 6.938 1 98.44 194 TYR A O 1
ATOM 1601 N N . TYR A 1 195 ? -18.5 26.375 8.516 1 97.81 195 TYR A N 1
ATOM 1602 C CA . TYR A 1 195 ? -19.266 25.578 7.555 1 97.81 195 TYR A CA 1
ATOM 1603 C C . TYR A 1 195 ? -20.547 26.297 7.164 1 97.81 195 TYR A C 1
ATOM 1605 O O . TYR A 1 195 ? -21.578 26.141 7.832 1 97.81 195 TYR A O 1
ATOM 1613 N N . LYS A 1 196 ? -20.625 26.859 6 1 94.81 196 LYS A N 1
ATOM 1614 C CA . LYS A 1 196 ? -21.656 27.797 5.559 1 94.81 196 LYS A CA 1
ATOM 1615 C C . LYS A 1 196 ? -23.016 27.094 5.414 1 94.81 196 LYS A C 1
ATOM 1617 O O . LYS A 1 196 ? -24.062 27.719 5.617 1 94.81 196 LYS A O 1
ATOM 1622 N N . ASP A 1 197 ? -23.016 25.828 5.113 1 93.25 197 ASP A N 1
ATOM 1623 C CA . ASP A 1 197 ? -24.234 25.094 4.777 1 93.25 197 ASP A CA 1
ATOM 1624 C C . ASP A 1 197 ? -25.156 24.969 5.988 1 93.25 197 ASP A C 1
ATOM 1626 O O . ASP A 1 197 ? -26.375 24.984 5.848 1 93.25 197 ASP A O 1
ATOM 1630 N N . ASN A 1 198 ? -24.562 24.828 7.184 1 96.38 198 ASN A N 1
ATOM 1631 C CA . ASN A 1 198 ? -25.438 24.641 8.344 1 96.38 198 ASN A CA 1
ATOM 1632 C C . ASN A 1 198 ? -25.016 25.531 9.508 1 96.38 198 ASN A C 1
ATOM 1634 O O . ASN A 1 198 ? -25.516 25.359 10.625 1 96.38 198 ASN A O 1
ATOM 1638 N N . HIS A 1 199 ? -24 26.359 9.383 1 97.12 199 HIS A N 1
ATOM 1639 C CA . HIS A 1 199 ? -23.547 27.375 10.328 1 97.12 199 HIS A CA 1
ATOM 1640 C C . HIS A 1 199 ? -22.688 26.766 11.43 1 97.12 199 HIS A C 1
ATOM 1642 O O . HIS A 1 199 ? -22.266 27.469 12.352 1 97.12 199 HIS A O 1
ATOM 1648 N N . ALA A 1 200 ? -22.438 25.469 11.344 1 98.38 200 ALA A N 1
ATOM 1649 C CA . ALA A 1 200 ? -21.516 24.859 12.312 1 98.38 200 ALA A CA 1
ATOM 1650 C C . ALA A 1 200 ? -20.109 25.391 12.125 1 98.38 200 ALA A C 1
ATOM 1652 O O . ALA A 1 200 ? -19.719 25.797 11.023 1 98.38 200 ALA A O 1
ATOM 1653 N N . SER A 1 201 ? -19.375 25.422 13.227 1 98.62 201 SER A N 1
ATOM 1654 C CA . SER A 1 201 ? -18.016 25.969 13.164 1 98.62 201 SER A CA 1
ATOM 1655 C C . SER A 1 201 ? -17.031 25.094 13.922 1 98.62 201 SER A C 1
ATOM 1657 O O . SER A 1 201 ? -17.422 24.297 14.781 1 98.62 201 SER A O 1
ATOM 1659 N N . ILE A 1 202 ? -15.773 25.203 13.555 1 98.88 202 ILE A N 1
ATOM 1660 C CA . ILE A 1 202 ? -14.656 24.625 14.289 1 98.88 202 ILE A CA 1
ATOM 1661 C C . ILE A 1 202 ? -13.805 25.734 14.906 1 98.88 202 ILE A C 1
ATOM 1663 O O . ILE A 1 202 ? -13.289 26.594 14.195 1 98.88 202 ILE A O 1
ATOM 1667 N N . CYS A 1 203 ? -13.719 25.719 16.172 1 98.81 203 CYS A N 1
ATOM 1668 C CA . CYS A 1 203 ? -12.891 26.672 16.906 1 98.81 203 CYS A CA 1
ATOM 1669 C C . CYS A 1 203 ? -11.742 25.969 17.609 1 98.81 203 CYS A C 1
ATOM 1671 O O . CYS A 1 203 ? -11.805 24.766 17.859 1 98.81 203 CYS A O 1
ATOM 1673 N N . ARG A 1 204 ? -10.703 26.641 17.859 1 98.19 204 ARG A N 1
ATOM 1674 C CA . ARG A 1 204 ? -9.57 26.047 18.562 1 98.19 204 ARG A CA 1
ATOM 1675 C C . ARG A 1 204 ? -9.047 26.969 19.641 1 98.19 204 ARG A C 1
ATOM 1677 O O . ARG A 1 204 ? -9.172 28.203 19.547 1 98.19 204 ARG A O 1
ATOM 1684 N N . SER A 1 205 ? -8.508 26.453 20.656 1 98.5 205 SER A N 1
ATOM 1685 C CA . SER A 1 205 ? -7.965 27.203 21.797 1 98.5 205 SER A CA 1
ATOM 1686 C C . SER A 1 205 ? -6.965 26.359 22.578 1 98.5 205 SER A C 1
ATOM 1688 O O . SER A 1 205 ? -6.598 25.266 22.141 1 98.5 205 SER A O 1
ATOM 1690 N N . SER A 1 206 ? -6.457 26.953 23.719 1 98.19 206 SER A N 1
ATOM 1691 C CA . SER A 1 206 ? -5.691 26.203 24.703 1 98.19 206 SER A CA 1
ATOM 1692 C C . SER A 1 206 ? -6.57 25.766 25.875 1 98.19 206 SER A C 1
ATOM 1694 O O . SER A 1 206 ? -7.762 26.078 25.922 1 98.19 206 SER A O 1
ATOM 1696 N N . GLN A 1 207 ? -6.027 25 26.797 1 97.56 207 GLN A N 1
ATOM 1697 C CA . GLN A 1 207 ? -6.766 24.469 27.938 1 97.56 207 GLN A CA 1
ATOM 1698 C C . GLN A 1 207 ? -7.117 25.578 28.922 1 97.56 207 GLN A C 1
ATOM 1700 O O . GLN A 1 207 ? -6.383 26.547 29.062 1 97.56 207 GLN A O 1
ATOM 1705 N N . PRO A 1 208 ? -8.242 25.453 29.578 1 96.94 208 PRO A N 1
ATOM 1706 C CA . PRO A 1 208 ? -8.578 26.391 30.641 1 96.94 208 PRO A CA 1
ATOM 1707 C C . PRO A 1 208 ? -7.766 26.156 31.906 1 96.94 208 PRO A C 1
ATOM 1709 O O . PRO A 1 208 ? -7.336 25.031 32.188 1 96.94 208 PRO A O 1
ATOM 1712 N N . LEU A 1 209 ? -7.535 27.203 32.594 1 96.56 209 LEU A N 1
ATOM 1713 C CA . LEU A 1 209 ? -6.824 27.109 33.875 1 96.56 209 LEU A CA 1
ATOM 1714 C C . LEU A 1 209 ? -7.801 26.891 35.031 1 96.56 209 LEU A C 1
ATOM 1716 O O . LEU A 1 209 ? -7.789 27.641 36 1 96.56 209 LEU A O 1
ATOM 1720 N N . SER A 1 210 ? -8.523 25.844 34.969 1 92.06 210 SER A N 1
ATOM 1721 C CA . SER A 1 210 ? -9.617 25.594 35.906 1 92.06 210 SER A CA 1
ATOM 1722 C C . SER A 1 210 ? -9.133 24.891 37.156 1 92.06 210 SER A C 1
ATOM 1724 O O . SER A 1 210 ? -9.672 25.109 38.25 1 92.06 210 SER A O 1
ATOM 1726 N N . GLY A 1 211 ? -8.102 24.047 37 1 90.06 211 GLY A N 1
ATOM 1727 C CA . GLY A 1 211 ? -7.766 23.203 38.125 1 90.06 211 GLY A CA 1
ATOM 1728 C C . GLY A 1 211 ? -8.938 22.375 38.625 1 90.06 211 GLY A C 1
ATOM 1729 O O . GLY A 1 211 ? -9.695 21.828 37.812 1 90.06 211 GLY A O 1
ATOM 1730 N N . PHE A 1 212 ? -9.07 22.312 39.906 1 84.69 212 PHE A N 1
ATOM 1731 C CA . PHE A 1 212 ? -10.141 21.484 40.469 1 84.69 212 PHE A CA 1
ATOM 1732 C C . PHE A 1 212 ? -11.406 22.312 40.688 1 84.69 212 PHE A C 1
ATOM 1734 O O . PHE A 1 212 ? -12.516 21.766 40.625 1 84.69 212 PHE A O 1
ATOM 1741 N N . SER A 1 213 ? -11.242 23.656 40.875 1 85.25 213 SER A N 1
ATOM 1742 C CA . SER A 1 213 ? -12.461 24.328 41.281 1 85.25 213 SER A CA 1
ATOM 1743 C C . SER A 1 213 ? -12.578 25.703 40.656 1 85.25 213 SER A C 1
ATOM 1745 O O . SER A 1 213 ? -13.609 26.375 40.75 1 85.25 213 SER A O 1
ATOM 1747 N N . ALA A 1 214 ? -11.57 26.141 39.938 1 91.44 214 ALA A N 1
ATOM 1748 C CA . ALA A 1 214 ? -11.602 27.484 39.406 1 91.44 214 ALA A CA 1
ATOM 1749 C C . ALA A 1 214 ? -12.625 27.594 38.281 1 91.44 214 ALA A C 1
ATOM 1751 O O . ALA A 1 214 ? -12.781 26.656 37.469 1 91.44 214 ALA A O 1
ATOM 1752 N N . ARG A 1 215 ? -13.359 28.703 38.25 1 94 215 ARG A N 1
ATOM 1753 C CA . ARG A 1 215 ? -14.344 29 37.219 1 94 215 ARG A CA 1
ATOM 1754 C C . ARG A 1 215 ? -14.125 30.391 36.625 1 94 215 ARG A C 1
ATOM 1756 O O . ARG A 1 215 ? -13.516 31.25 37.25 1 94 215 ARG A O 1
ATOM 1763 N N . CYS A 1 216 ? -14.516 30.578 35.469 1 96.12 216 CYS A N 1
ATOM 1764 C CA . CYS A 1 216 ? -14.445 31.875 34.812 1 96.12 216 CYS A CA 1
ATOM 1765 C C . CYS A 1 216 ? -15.711 32.125 34 1 96.12 216 CYS A C 1
ATOM 1767 O O . CYS A 1 216 ? -15.938 31.5 32.969 1 96.12 216 CYS A O 1
ATOM 1769 N N . LEU A 1 217 ? -16.453 33.031 34.438 1 96.88 217 LEU A N 1
ATOM 1770 C CA . LEU A 1 217 ? -17.75 33.375 33.812 1 96.88 217 LEU A CA 1
ATOM 1771 C C . LEU A 1 217 ? -17.562 33.812 32.375 1 96.88 217 LEU A C 1
ATOM 1773 O O . LEU A 1 217 ? -18.344 33.438 31.5 1 96.88 217 LEU A O 1
ATOM 1777 N N . GLU A 1 218 ? -16.547 34.656 32.188 1 97.69 218 GLU A N 1
ATOM 1778 C CA . GLU A 1 218 ? -16.281 35.156 30.844 1 97.69 218 GLU A CA 1
ATOM 1779 C C . GLU A 1 218 ? -15.992 34 29.875 1 97.69 218 GLU A C 1
ATOM 1781 O O . GLU A 1 218 ? -16.453 34 28.734 1 97.69 218 GLU A O 1
ATOM 1786 N N . ASP A 1 219 ? -15.234 33.094 30.312 1 98.12 219 ASP A N 1
ATOM 1787 C CA . ASP A 1 219 ? -14.891 31.953 29.469 1 98.12 219 ASP A CA 1
ATOM 1788 C C . ASP A 1 219 ? -16.109 31.078 29.188 1 98.12 219 ASP A C 1
ATOM 1790 O O . ASP A 1 219 ? -16.281 30.562 28.094 1 98.12 219 ASP A O 1
ATOM 1794 N N . GLU A 1 220 ? -16.969 30.875 30.188 1 97.81 220 GLU A N 1
ATOM 1795 C CA . GLU A 1 220 ? -18.219 30.156 30 1 97.81 220 GLU A CA 1
ATOM 1796 C C . GLU A 1 220 ? -19.125 30.859 29 1 97.81 220 GLU A C 1
ATOM 1798 O O . GLU A 1 220 ? -19.75 30.219 28.156 1 97.81 220 GLU A O 1
ATOM 1803 N N . GLN A 1 221 ? -19.125 32.156 29.109 1 97.75 221 GLN A N 1
ATOM 1804 C CA . GLN A 1 221 ? -19.906 32.969 28.172 1 97.75 221 GLN A CA 1
ATOM 1805 C C . GLN A 1 221 ? -19.359 32.844 26.766 1 97.75 221 GLN A C 1
ATOM 1807 O O . GLN A 1 221 ? -20.125 32.875 25.781 1 97.75 221 GLN A O 1
ATOM 1812 N N . MET A 1 222 ? -18.047 32.781 26.656 1 98.12 222 MET A N 1
ATOM 1813 C CA . MET A 1 222 ? -17.422 32.625 25.359 1 98.12 222 MET A CA 1
ATOM 1814 C C . MET A 1 222 ? -17.906 31.359 24.656 1 98.12 222 MET A C 1
ATOM 1816 O O . MET A 1 222 ? -18.234 31.375 23.469 1 98.12 222 MET A O 1
ATOM 1820 N N . LEU A 1 223 ? -17.984 30.219 25.359 1 98.12 223 LEU A N 1
ATOM 1821 C CA . LEU A 1 223 ? -18.453 28.969 24.797 1 98.12 223 LEU A CA 1
ATOM 1822 C C . LEU A 1 223 ? -19.938 29.062 24.438 1 98.12 223 LEU A C 1
ATOM 1824 O O . LEU A 1 223 ? -20.359 28.516 23.422 1 98.12 223 LEU A O 1
ATOM 1828 N N . GLN A 1 224 ? -20.688 29.75 25.281 1 97.31 224 GLN A N 1
ATOM 1829 C CA . GLN A 1 224 ? -22.109 29.953 24.969 1 97.31 224 GLN A CA 1
ATOM 1830 C C . GLN A 1 224 ? -22.281 30.797 23.719 1 97.31 224 GLN A C 1
ATOM 1832 O O . GLN A 1 224 ? -23.203 30.562 22.922 1 97.31 224 GLN A O 1
ATOM 1837 N N . ALA A 1 225 ? -21.391 31.781 23.594 1 98.06 225 ALA A N 1
ATOM 1838 C CA . ALA A 1 225 ? -21.438 32.625 22.406 1 98.06 225 ALA A CA 1
ATOM 1839 C C . ALA A 1 225 ? -21.188 31.781 21.141 1 98.06 225 ALA A C 1
ATOM 1841 O O . ALA A 1 225 ? -21.844 31.984 20.125 1 98.06 225 ALA A O 1
ATOM 1842 N N . ILE A 1 226 ? -20.25 30.875 21.188 1 98.38 226 ILE A N 1
ATOM 1843 C CA . ILE A 1 226 ? -19.938 30 20.062 1 98.38 226 ILE A CA 1
ATOM 1844 C C . ILE A 1 226 ? -21.125 29.078 19.781 1 98.38 226 ILE A C 1
ATOM 1846 O O . ILE A 1 226 ? -21.5 28.875 18.609 1 98.38 226 ILE A O 1
ATOM 1850 N N . ARG A 1 227 ? -21.719 28.531 20.766 1 97.81 227 ARG A N 1
ATOM 1851 C CA . ARG A 1 227 ? -22.891 27.672 20.625 1 97.81 227 ARG A CA 1
ATOM 1852 C C . ARG A 1 227 ? -24.047 28.422 19.938 1 97.81 227 ARG A C 1
ATOM 1854 O O . ARG A 1 227 ? -24.656 27.906 19 1 97.81 227 ARG A O 1
ATOM 1861 N N . LYS A 1 228 ? -24.281 29.609 20.375 1 97.38 228 LYS A N 1
ATOM 1862 C CA . LYS A 1 228 ? -25.406 30.406 19.891 1 97.38 228 LYS A CA 1
ATOM 1863 C C . LYS A 1 228 ? -25.172 30.891 18.453 1 97.38 228 LYS A C 1
ATOM 1865 O O . LYS A 1 228 ? -26.109 31.219 17.75 1 97.38 228 LYS A O 1
ATOM 1870 N N . ALA A 1 229 ? -23.922 30.938 18.078 1 97.94 229 ALA A N 1
ATOM 1871 C CA . ALA A 1 229 ? -23.594 31.344 16.719 1 97.94 229 ALA A CA 1
ATOM 1872 C C . ALA A 1 229 ? -23.984 30.25 15.719 1 97.94 229 ALA A C 1
ATOM 1874 O O . ALA A 1 229 ? -23.906 30.453 14.508 1 97.94 229 ALA A O 1
ATOM 1875 N N . ASN A 1 230 ? -24.391 29.078 16.156 1 97.75 230 ASN A N 1
ATOM 1876 C CA . ASN A 1 230 ? -24.984 28 15.383 1 97.75 230 ASN A CA 1
ATOM 1877 C C . ASN A 1 230 ? -26.406 27.703 15.828 1 97.75 230 ASN A C 1
ATOM 1879 O O . ASN A 1 230 ? -26.641 26.797 16.625 1 97.75 230 ASN A O 1
ATOM 1883 N N . PRO A 1 231 ? -27.359 28.344 15.266 1 95.06 231 PRO A N 1
ATOM 1884 C CA . PRO A 1 231 ? -28.75 28.234 15.742 1 95.06 231 PRO A CA 1
ATOM 1885 C C . PRO A 1 231 ? -29.328 26.844 15.531 1 95.06 231 PRO A C 1
ATOM 1887 O O . PRO A 1 231 ? -30.328 26.484 16.172 1 95.06 231 PRO A O 1
ATOM 1890 N N . GLY A 1 232 ? -28.75 26.078 14.68 1 94.88 232 GLY A N 1
ATOM 1891 C CA . GLY A 1 232 ? -29.281 24.766 14.352 1 94.88 232 GLY A CA 1
ATOM 1892 C C . GLY A 1 232 ? -28.953 23.703 15.383 1 94.88 232 GLY A C 1
ATOM 1893 O O . GLY A 1 232 ? -29.453 22.578 15.32 1 94.88 232 GLY A O 1
ATOM 1894 N N . SER A 1 233 ? -28.109 24.016 16.297 1 96.69 233 SER A N 1
ATOM 1895 C CA . SER A 1 233 ? -27.703 23.047 17.297 1 96.69 233 SER A CA 1
ATOM 1896 C C . SER A 1 233 ? -27.812 23.609 18.703 1 96.69 233 SER A C 1
ATOM 1898 O O . SER A 1 233 ? -27.516 24.781 18.938 1 96.69 233 SER A O 1
ATOM 1900 N N . ASP A 1 234 ? -28.219 22.75 19.672 1 95.81 234 ASP A N 1
ATOM 1901 C CA . ASP A 1 234 ? -28.422 23.188 21.047 1 95.81 234 ASP A CA 1
ATOM 1902 C C . ASP A 1 234 ? -27.219 22.844 21.922 1 95.81 234 ASP A C 1
ATOM 1904 O O . ASP A 1 234 ? -27.25 23.062 23.125 1 95.81 234 ASP A O 1
ATOM 1908 N N . PHE A 1 235 ? -26.266 22.344 21.328 1 97.69 235 PHE A N 1
ATOM 1909 C CA . PHE A 1 235 ? -25.062 22.031 22.109 1 97.69 235 PHE A CA 1
ATOM 1910 C C . PHE A 1 235 ? -23.812 22.219 21.266 1 97.69 235 PHE A C 1
ATOM 1912 O O . PHE A 1 235 ? -23.891 22.438 20.047 1 97.69 235 PHE A O 1
ATOM 1919 N N . ILE A 1 236 ? -22.672 22.203 21.938 1 97.62 236 ILE A N 1
ATOM 1920 C CA . ILE A 1 236 ? -21.359 22.281 21.297 1 97.62 236 ILE A CA 1
ATOM 1921 C C . ILE A 1 236 ? -20.484 21.125 21.781 1 97.62 236 ILE A C 1
ATOM 1923 O O . ILE A 1 236 ? -20.562 20.734 22.938 1 97.62 236 ILE A O 1
ATOM 1927 N N . TYR A 1 237 ? -19.703 20.531 20.844 1 98.5 237 TYR A N 1
ATOM 1928 C CA . TYR A 1 237 ? -18.703 19.547 21.25 1 98.5 237 TYR A CA 1
ATOM 1929 C C . TYR A 1 237 ? -17.453 20.234 21.766 1 98.5 237 TYR A C 1
ATOM 1931 O O . TYR A 1 237 ? -17.016 21.25 21.203 1 98.5 237 TYR A O 1
ATOM 1939 N N . VAL A 1 238 ? -16.922 19.828 22.859 1 98.5 238 VAL A N 1
ATOM 1940 C CA . VAL A 1 238 ? -15.594 20.203 23.312 1 98.5 238 VAL A CA 1
ATOM 1941 C C . VAL A 1 238 ? -14.664 18.984 23.219 1 98.5 238 VAL A C 1
ATOM 1943 O O . VAL A 1 238 ? -14.852 18 23.938 1 98.5 238 VAL A O 1
ATOM 1946 N N . VAL A 1 239 ? -13.68 19.094 22.359 1 98.31 239 VAL A N 1
ATOM 1947 C CA . VAL A 1 239 ? -12.781 17.969 22.109 1 98.31 239 VAL A CA 1
ATOM 1948 C C . VAL A 1 239 ? -11.398 18.281 22.672 1 98.31 239 VAL A C 1
ATOM 1950 O O . VAL A 1 239 ? -10.727 19.219 22.219 1 98.31 239 VAL A O 1
ATOM 1953 N N . ASP A 1 240 ? -11.031 17.578 23.641 1 97.56 240 ASP A N 1
ATOM 1954 C CA . ASP A 1 240 ? -9.664 17.594 24.156 1 97.56 240 ASP A CA 1
ATOM 1955 C C . ASP A 1 240 ? -8.812 16.516 23.469 1 97.56 240 ASP A C 1
ATOM 1957 O O . ASP A 1 240 ? -9.062 15.32 23.625 1 97.56 240 ASP A O 1
ATOM 1961 N N . THR A 1 241 ? -7.773 16.938 22.781 1 97.94 241 THR A N 1
ATOM 1962 C CA . THR A 1 241 ? -7.023 16.016 21.938 1 97.94 241 THR A CA 1
ATOM 1963 C C . THR A 1 241 ? -5.926 15.32 22.75 1 97.94 241 THR A C 1
ATOM 1965 O O . THR A 1 241 ? -5.117 14.578 22.188 1 97.94 241 THR A O 1
ATOM 1968 N N . ARG A 1 242 ? -5.812 15.57 24.141 1 95.69 242 ARG A N 1
ATOM 1969 C CA . ARG A 1 242 ? -4.859 14.859 24.984 1 95.69 242 ARG A CA 1
ATOM 1970 C C . ARG A 1 242 ? -5.422 13.508 25.422 1 95.69 242 ARG A C 1
ATOM 1972 O O . ARG A 1 242 ? -6.641 13.32 25.469 1 95.69 242 ARG A O 1
ATOM 1979 N N . PRO A 1 243 ? -4.508 12.602 25.656 1 94.81 243 PRO A N 1
ATOM 1980 C CA . PRO A 1 243 ? -4.984 11.438 26.406 1 94.81 243 PRO A CA 1
ATOM 1981 C C . PRO A 1 243 ? -5.59 11.812 27.75 1 94.81 243 PRO A C 1
ATOM 1983 O O . PRO A 1 243 ? -5.082 12.703 28.438 1 94.81 243 PRO A O 1
ATOM 1986 N N . LYS A 1 244 ? -6.578 11.055 28.156 1 95 244 LYS A N 1
ATOM 1987 C CA . LYS A 1 244 ? -7.336 11.367 29.359 1 95 244 LYS A CA 1
ATOM 1988 C C . LYS A 1 244 ? -6.418 11.438 30.578 1 95 244 LYS A C 1
ATOM 1990 O O . LYS A 1 244 ? -6.516 12.359 31.391 1 95 244 LYS A O 1
ATOM 1995 N N . LEU A 1 245 ? -5.531 10.57 30.625 1 93.5 245 LEU A N 1
ATOM 1996 C CA . LEU A 1 245 ? -4.621 10.516 31.766 1 93.5 245 LEU A CA 1
ATOM 1997 C C . LEU A 1 245 ? -3.74 11.758 31.828 1 93.5 245 LEU A C 1
ATOM 1999 O O . LEU A 1 245 ? -3.484 12.297 32.906 1 93.5 245 LEU A O 1
ATOM 2003 N N . ASN A 1 246 ? -3.273 12.219 30.719 1 92.19 246 ASN A N 1
ATOM 2004 C CA . ASN A 1 246 ? -2.439 13.414 30.672 1 92.19 246 ASN A CA 1
ATOM 2005 C C . ASN A 1 246 ? -3.234 14.672 31.031 1 92.19 246 ASN A C 1
ATOM 2007 O O . ASN A 1 246 ? -2.709 15.578 31.672 1 92.19 246 ASN A O 1
ATOM 2011 N N . ALA A 1 247 ? -4.434 14.75 30.562 1 93.19 247 ALA A N 1
ATOM 2012 C CA . ALA A 1 247 ? -5.305 15.875 30.875 1 93.19 247 ALA A CA 1
ATOM 2013 C C . ALA A 1 247 ? -5.578 15.953 32.375 1 93.19 247 ALA A C 1
ATOM 2015 O O . ALA A 1 247 ? -5.598 17.047 32.969 1 93.19 247 ALA A O 1
ATOM 2016 N N . MET A 1 248 ? -5.734 14.836 33 1 92.25 248 MET A N 1
ATOM 2017 C CA . MET A 1 248 ? -5.977 14.766 34.438 1 92.25 248 MET A CA 1
ATOM 2018 C C . MET A 1 248 ? -4.738 15.203 35.219 1 92.25 248 MET A C 1
ATOM 2020 O O . MET A 1 248 ? -4.855 15.867 36.25 1 92.25 248 MET A O 1
ATOM 2024 N N . ALA A 1 249 ? -3.627 14.812 34.656 1 91.62 249 ALA A N 1
ATOM 2025 C CA . ALA A 1 249 ? -2.377 15.25 35.281 1 91.62 249 ALA A CA 1
ATOM 2026 C C . ALA A 1 249 ? -2.244 16.766 35.25 1 91.62 249 ALA A C 1
ATOM 2028 O O . ALA A 1 249 ? -1.759 17.391 36.188 1 91.62 249 ALA A O 1
ATOM 2029 N N . ASN A 1 250 ? -2.602 17.422 34.156 1 91.06 250 ASN A N 1
ATOM 2030 C CA . ASN A 1 250 ? -2.584 18.875 34.031 1 91.06 250 ASN A CA 1
ATOM 2031 C C . ASN A 1 250 ? -3.562 19.531 35 1 91.06 250 ASN A C 1
ATOM 2033 O O . ASN A 1 250 ? -3.283 20.594 35.562 1 91.06 250 ASN A O 1
ATOM 2037 N N . ARG A 1 251 ? -4.676 18.922 35.188 1 90.75 251 ARG A N 1
ATOM 2038 C CA . ARG A 1 251 ? -5.672 19.438 36.125 1 90.75 251 ARG A CA 1
ATOM 2039 C C . ARG A 1 251 ? -5.109 19.531 37.531 1 90.75 251 ARG A C 1
ATOM 2041 O O . ARG A 1 251 ? -5.352 20.516 38.25 1 90.75 251 ARG A O 1
ATOM 2048 N N . ALA A 1 252 ? -4.395 18.578 37.844 1 90.19 252 ALA A N 1
ATOM 2049 C CA . ALA A 1 252 ? -3.758 18.531 39.156 1 90.19 252 ALA A CA 1
ATOM 2050 C C . ALA A 1 252 ? -2.725 19.641 39.312 1 90.19 252 ALA A C 1
ATOM 2052 O O . ALA A 1 252 ? -2.467 20.125 40.406 1 90.19 252 ALA A O 1
ATOM 2053 N N . ALA A 1 253 ? -2.182 20.125 38.25 1 92 253 ALA A N 1
ATOM 2054 C CA . ALA A 1 253 ? -1.182 21.188 38.25 1 92 253 ALA A CA 1
ATOM 2055 C C . ALA A 1 253 ? -1.839 22.562 38.094 1 92 253 ALA A C 1
ATOM 2057 O O . ALA A 1 253 ? -1.157 23.562 37.875 1 92 253 ALA A O 1
ATOM 2058 N N . GLY A 1 254 ? -3.145 22.641 38.125 1 89.88 254 GLY A N 1
ATOM 2059 C CA . GLY A 1 254 ? -3.861 23.906 38.094 1 89.88 254 GLY A CA 1
ATOM 2060 C C . GLY A 1 254 ? -4.461 24.203 36.719 1 89.88 254 GLY A C 1
ATOM 2061 O O . GLY A 1 254 ? -5.141 25.219 36.531 1 89.88 254 GLY A O 1
ATOM 2062 N N . LYS A 1 255 ? -4.113 23.422 35.844 1 94.38 255 LYS A N 1
ATOM 2063 C CA . LYS A 1 255 ? -4.734 23.531 34.531 1 94.38 255 LYS A CA 1
ATOM 2064 C C . LYS A 1 255 ? -5.93 22.578 34.406 1 94.38 255 LYS A C 1
ATOM 2066 O O . LYS A 1 255 ? -6.523 22.188 35.406 1 94.38 255 LYS A O 1
ATOM 2071 N N . GLY A 1 256 ? -6.445 22.375 33.156 1 91.69 256 GLY A N 1
ATOM 2072 C CA . GLY A 1 256 ? -7.527 21.406 33.156 1 91.69 256 GLY A CA 1
ATOM 2073 C C . GLY A 1 256 ? -8.344 21.438 31.875 1 91.69 256 GLY A C 1
ATOM 2074 O O . GLY A 1 256 ? -7.797 21.578 30.781 1 91.69 256 GLY A O 1
ATOM 2075 N N . TYR A 1 257 ? -9.555 21.031 32 1 92.81 257 TYR A N 1
ATOM 2076 C CA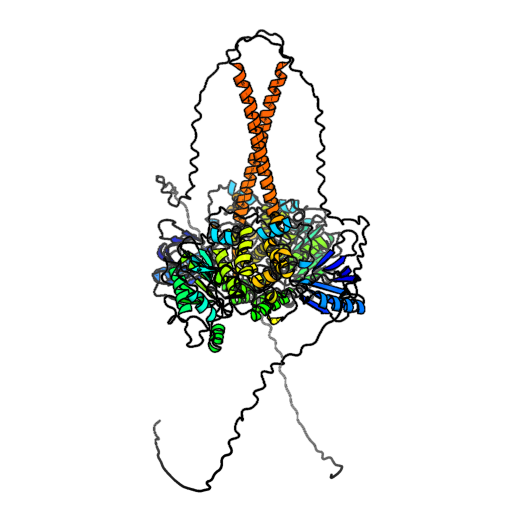 . TYR A 1 257 ? -10.523 20.953 30.938 1 92.81 257 TYR A CA 1
ATOM 2077 C C . TYR A 1 257 ? -11.914 21.359 31.406 1 92.81 257 TYR A C 1
ATOM 2079 O O . TYR A 1 257 ? -12.133 21.547 32.625 1 92.81 257 TYR A O 1
ATOM 2087 N N . GLU A 1 258 ? -12.727 21.516 30.516 1 93.5 258 GLU A N 1
ATOM 2088 C CA . GLU A 1 258 ? -14.062 22.031 30.797 1 93.5 258 GLU A CA 1
ATOM 2089 C C . GLU A 1 258 ? -14.906 20.984 31.516 1 93.5 258 GLU A C 1
ATOM 2091 O O . GLU A 1 258 ? -14.914 19.812 31.141 1 93.5 258 GLU A O 1
ATOM 2096 N N . ASN A 1 259 ? -15.531 21.375 32.5 1 90.44 259 ASN A N 1
ATOM 2097 C CA . ASN A 1 259 ? -16.469 20.562 33.25 1 90.44 259 ASN A CA 1
ATOM 2098 C C . ASN A 1 259 ? -17.906 20.766 32.75 1 90.44 259 ASN A C 1
ATOM 2100 O O . ASN A 1 259 ? -18.391 21.891 32.688 1 90.44 259 ASN A O 1
ATOM 2104 N N . GLU A 1 260 ? -18.656 19.766 32.531 1 89.81 260 GLU A N 1
ATOM 2105 C CA . GLU A 1 260 ? -20 19.828 31.969 1 89.81 260 GLU A CA 1
ATOM 2106 C C . GLU A 1 260 ? -20.969 20.469 32.969 1 89.81 260 GLU A C 1
ATOM 2108 O O . GLU A 1 260 ? -22 21.016 32.562 1 89.81 260 GLU A O 1
ATOM 2113 N N . ASP A 1 261 ? -20.672 20.5 34.156 1 89.62 261 ASP A N 1
ATOM 2114 C CA . ASP A 1 261 ? -21.516 21.141 35.156 1 89.62 261 ASP A CA 1
ATOM 2115 C C . ASP A 1 261 ? -21.406 22.656 35.094 1 89.62 261 ASP A C 1
ATOM 2117 O O . ASP A 1 261 ? -22.359 23.375 35.375 1 89.62 261 ASP A O 1
ATOM 2121 N N . ASN A 1 262 ? -20.234 23.125 34.781 1 90.38 262 ASN A N 1
ATOM 2122 C CA . ASN A 1 262 ? -19.969 24.547 34.75 1 90.38 262 ASN A CA 1
ATOM 2123 C C . ASN A 1 262 ? -20.297 25.125 33.344 1 90.38 262 ASN A C 1
ATOM 2125 O O . ASN A 1 262 ? -20.797 26.25 33.25 1 90.38 262 ASN A O 1
ATOM 2129 N N . TYR A 1 263 ? -19.875 24.438 32.375 1 94.88 263 TYR A N 1
ATOM 2130 C CA . TYR A 1 263 ? -20.172 24.828 31.016 1 94.88 263 TYR A CA 1
ATOM 2131 C C . TYR A 1 263 ? -21.484 24.203 30.531 1 94.88 263 TYR A C 1
ATOM 2133 O O . TYR A 1 263 ? -21.531 23.016 30.234 1 94.88 263 TYR A O 1
ATOM 2141 N N . SER A 1 264 ? -22.484 24.953 30.312 1 93.56 264 SER A N 1
ATOM 2142 C CA . SER A 1 264 ? -23.797 24.422 29.938 1 93.56 264 SER A CA 1
ATOM 2143 C C . SER A 1 264 ? -23.828 24.031 28.469 1 93.56 264 SER A C 1
ATOM 2145 O O . SER A 1 264 ? -23.203 24.688 27.625 1 93.56 264 SER A O 1
ATOM 2147 N N . ASN A 1 265 ? -24.547 22.953 28.125 1 95.38 265 ASN A N 1
ATOM 2148 C CA . ASN A 1 265 ? -24.859 22.516 26.766 1 95.38 265 ASN A CA 1
ATOM 2149 C C . ASN A 1 265 ? -23.594 22.094 26 1 95.38 265 ASN A C 1
ATOM 2151 O O . ASN A 1 265 ? -23.438 22.453 24.828 1 95.38 265 ASN A O 1
ATOM 2155 N N . ILE A 1 266 ? -22.625 21.531 26.734 1 96.5 266 ILE A N 1
ATOM 2156 C CA . ILE A 1 266 ? -21.453 21.016 26.031 1 96.5 266 ILE A CA 1
ATOM 2157 C C . ILE A 1 266 ? -21.453 19.484 26.094 1 96.5 266 ILE A C 1
ATOM 2159 O O . ILE A 1 266 ? -22.016 18.891 27.016 1 96.5 266 ILE A O 1
ATOM 2163 N N . LYS A 1 267 ? -20.969 18.844 25.109 1 97.12 267 LYS A N 1
ATOM 2164 C CA . LYS A 1 267 ? -20.609 17.438 25.094 1 97.12 267 LYS A CA 1
ATOM 2165 C C . LYS A 1 267 ? -19.094 17.266 25.031 1 97.12 267 LYS A C 1
ATOM 2167 O O . LYS A 1 267 ? -18.469 17.578 24.016 1 97.12 267 LYS A O 1
ATOM 2172 N N . PHE A 1 268 ? -18.609 16.75 26.078 1 96.31 268 PHE A N 1
ATOM 2173 C CA . PHE A 1 268 ? -17.156 16.688 26.203 1 96.31 268 PHE A CA 1
ATOM 2174 C C . PHE A 1 268 ? -16.609 15.352 25.703 1 96.31 268 PHE A C 1
ATOM 2176 O O . PHE A 1 268 ? -17.172 14.297 26 1 96.31 268 PHE A O 1
ATOM 2183 N N . GLN A 1 269 ? -15.508 15.375 24.781 1 95.75 269 GLN A N 1
ATOM 2184 C CA . GLN A 1 269 ? -14.914 14.188 24.203 1 95.75 269 GLN A CA 1
ATOM 2185 C C . GLN A 1 269 ? -13.391 14.227 24.297 1 95.75 269 GLN A C 1
ATOM 2187 O O . GLN A 1 269 ? -12.766 15.242 24.016 1 95.75 269 GLN A O 1
ATOM 2192 N N . PHE A 1 270 ? -12.773 13.062 24.781 1 95.69 270 PHE A N 1
ATOM 2193 C CA . PHE A 1 270 ? -11.328 12.898 24.703 1 95.69 270 PHE A CA 1
ATOM 2194 C C . PHE A 1 270 ? -10.938 12.109 23.453 1 95.69 270 PHE A C 1
ATOM 2196 O O . PHE A 1 270 ? -11.508 11.047 23.188 1 95.69 270 PHE A O 1
ATOM 2203 N N . ILE A 1 271 ? -10.047 12.578 22.688 1 94.56 271 ILE A N 1
ATOM 2204 C CA . ILE A 1 271 ? -9.406 11.852 21.594 1 94.56 271 ILE A CA 1
ATOM 2205 C C . ILE A 1 271 ? -7.891 11.906 21.75 1 94.56 271 ILE A C 1
ATOM 2207 O O . ILE A 1 271 ? -7.266 12.922 21.422 1 94.56 271 ILE A O 1
ATOM 2211 N N . GLY A 1 272 ? -7.344 10.898 22.094 1 94.19 272 GLY A N 1
ATOM 2212 C CA . GLY A 1 272 ? -6 10.875 22.641 1 94.19 272 GLY A CA 1
ATOM 2213 C C . GLY A 1 272 ? -4.918 10.906 21.578 1 94.19 272 GLY A C 1
ATOM 2214 O O . GLY A 1 272 ? -4.629 9.883 20.953 1 94.19 272 GLY A O 1
ATOM 2215 N N . ILE A 1 273 ? -4.301 12 21.375 1 97.62 273 ILE A N 1
ATOM 2216 C CA . ILE A 1 273 ? -3.074 12.18 20.609 1 97.62 273 ILE A CA 1
ATOM 2217 C C . ILE A 1 273 ? -1.909 12.453 21.547 1 97.62 273 ILE A C 1
ATOM 2219 O O . ILE A 1 273 ? -1.965 13.383 22.359 1 97.62 273 ILE A O 1
ATOM 2223 N N . GLU A 1 274 ? -0.834 11.711 21.453 1 97 274 GLU A N 1
ATOM 2224 C CA . GLU A 1 274 ? 0.283 11.789 22.391 1 97 274 GLU A CA 1
ATOM 2225 C C . GLU A 1 274 ? 1.062 13.086 22.219 1 97 274 GLU A C 1
ATOM 2227 O O . GLU A 1 274 ? 0.835 13.828 21.25 1 97 274 GLU A O 1
ATOM 2232 N N . ASN A 1 275 ? 1.89 13.383 23.156 1 95.94 275 ASN A N 1
ATOM 2233 C CA . ASN A 1 275 ? 2.615 14.648 23.172 1 95.94 275 ASN A CA 1
ATOM 2234 C C . ASN A 1 275 ? 3.807 14.625 22.219 1 95.94 275 ASN A C 1
ATOM 2236 O O . ASN A 1 275 ? 4.066 13.609 21.578 1 95.94 275 ASN A O 1
ATOM 2240 N N . ILE A 1 276 ? 4.551 15.727 22.109 1 97.25 276 ILE A N 1
ATOM 2241 C CA . ILE A 1 276 ? 5.578 15.938 21.094 1 97.25 276 ILE A CA 1
ATOM 2242 C C . ILE A 1 276 ? 6.762 15.008 21.359 1 97.25 276 ILE A C 1
ATOM 2244 O O . ILE A 1 276 ? 7.473 14.617 20.422 1 97.25 276 ILE A O 1
ATOM 2248 N N . HIS A 1 277 ? 7.039 14.688 22.641 1 97.19 277 HIS A N 1
ATOM 2249 C CA . HIS A 1 277 ? 8.156 13.805 22.969 1 97.19 277 HIS A CA 1
ATOM 2250 C C . HIS A 1 277 ? 7.914 12.398 22.453 1 97.19 277 HIS A C 1
ATOM 2252 O O . HIS A 1 277 ? 8.828 11.773 21.891 1 97.19 277 HIS A O 1
ATOM 2258 N N . VAL A 1 278 ? 6.703 11.938 22.641 1 97.88 278 VAL A N 1
ATOM 2259 C CA . VAL A 1 278 ? 6.336 10.609 22.156 1 97.88 278 VAL A CA 1
ATOM 2260 C C . VAL A 1 278 ? 6.418 10.57 20.625 1 97.88 278 VAL A C 1
ATOM 2262 O O . VAL A 1 278 ? 6.895 9.594 20.047 1 97.88 278 VAL A O 1
ATOM 2265 N N . MET A 1 279 ? 5.977 11.602 20 1 98.38 279 MET A N 1
ATOM 2266 C CA . MET A 1 279 ? 5.977 11.664 18.547 1 98.38 279 MET A CA 1
ATOM 2267 C C . MET A 1 279 ? 7.398 11.664 18 1 98.38 279 MET A C 1
ATOM 2269 O O . MET A 1 279 ? 7.684 11.008 17 1 98.38 279 MET A O 1
ATOM 2273 N N . ARG A 1 280 ? 8.258 12.391 18.625 1 97.56 280 ARG A N 1
ATOM 2274 C CA . ARG A 1 280 ? 9.664 12.414 18.234 1 97.56 280 ARG A CA 1
ATOM 2275 C C . ARG A 1 280 ? 10.289 11.031 18.359 1 97.56 280 ARG A C 1
ATOM 2277 O O . ARG A 1 280 ? 10.984 10.578 17.438 1 97.56 280 ARG A O 1
ATOM 2284 N N . ASN A 1 281 ? 10.039 10.422 19.453 1 97.81 281 ASN A N 1
ATOM 2285 C CA . ASN A 1 281 ? 10.57 9.086 19.672 1 97.81 281 ASN A CA 1
ATOM 2286 C C . ASN A 1 281 ? 10.023 8.086 18.656 1 97.81 281 ASN A C 1
ATOM 2288 O O . ASN A 1 281 ? 10.75 7.203 18.203 1 97.81 281 ASN A O 1
ATOM 2292 N N . SER A 1 282 ? 8.797 8.211 18.406 1 98.06 282 SER A N 1
ATOM 2293 C CA . SER A 1 282 ? 8.156 7.336 17.438 1 98.06 282 SER A CA 1
ATOM 2294 C C . SER A 1 282 ? 8.805 7.469 16.062 1 98.06 282 SER A C 1
ATOM 2296 O O . SER A 1 282 ? 9.094 6.465 15.398 1 98.06 282 SER A O 1
ATOM 2298 N N . LEU A 1 283 ? 9 8.656 15.633 1 97.56 283 LEU A N 1
ATOM 2299 C CA . LEU A 1 283 ? 9.648 8.891 14.352 1 97.56 283 LEU A CA 1
ATOM 2300 C C . LEU A 1 283 ? 11.055 8.297 14.336 1 97.56 283 LEU A C 1
ATOM 2302 O O . LEU A 1 283 ? 11.461 7.664 13.359 1 97.56 283 LEU A O 1
ATOM 2306 N N . GLN A 1 284 ? 11.797 8.516 15.414 1 96.31 284 GLN A N 1
ATOM 2307 C CA . GLN A 1 284 ? 13.164 8.008 15.492 1 96.31 284 GLN A CA 1
ATOM 2308 C C . GLN A 1 284 ? 13.195 6.492 15.352 1 96.31 284 GLN A C 1
ATOM 2310 O O . GLN A 1 284 ? 14.023 5.949 14.625 1 96.31 284 GLN A O 1
ATOM 2315 N N . LYS A 1 285 ? 12.344 5.832 16.031 1 96.81 285 LYS A N 1
ATOM 2316 C CA . LYS A 1 285 ? 12.273 4.375 15.953 1 96.81 285 LYS A CA 1
ATOM 2317 C C . LYS A 1 285 ? 11.938 3.918 14.531 1 96.81 285 LYS A C 1
ATOM 2319 O O . LYS A 1 285 ? 12.5 2.936 14.047 1 96.81 285 LYS A O 1
ATOM 2324 N N . MET A 1 286 ? 11.031 4.555 13.922 1 94.94 286 MET A N 1
ATOM 2325 C CA . MET A 1 286 ? 10.641 4.215 12.555 1 94.94 286 MET A CA 1
ATOM 2326 C C . MET A 1 286 ? 11.812 4.398 11.602 1 94.94 286 MET A C 1
ATOM 2328 O O . MET A 1 286 ? 12.031 3.568 10.711 1 94.94 286 MET A O 1
ATOM 2332 N N . LEU A 1 287 ? 12.547 5.48 11.789 1 93.75 287 LEU A N 1
ATOM 2333 C CA . LEU A 1 287 ? 13.695 5.75 10.938 1 93.75 287 LEU A CA 1
ATOM 2334 C C . LEU A 1 287 ? 14.781 4.703 11.133 1 93.75 287 LEU A C 1
ATOM 2336 O O . LEU A 1 287 ? 15.484 4.336 10.188 1 93.75 287 LEU A O 1
ATOM 2340 N N . GLU A 1 288 ? 14.922 4.227 12.305 1 92.5 288 GLU A N 1
ATOM 2341 C CA . GLU A 1 288 ? 15.883 3.162 12.586 1 92.5 288 GLU A CA 1
ATOM 2342 C C . GLU A 1 288 ? 15.523 1.886 11.828 1 92.5 288 GLU A C 1
ATOM 2344 O O . GLU A 1 288 ? 16.406 1.168 11.359 1 92.5 288 GLU A O 1
ATOM 2349 N N . VAL A 1 289 ? 14.32 1.624 11.758 1 90 289 VAL A N 1
ATOM 2350 C CA . VAL A 1 289 ? 13.852 0.469 11 1 90 289 VAL A CA 1
ATOM 2351 C C . VAL A 1 289 ? 14.211 0.638 9.523 1 90 289 VAL A C 1
ATOM 2353 O O . VAL A 1 289 ? 14.656 -0.313 8.875 1 90 289 VAL A O 1
ATOM 2356 N N . CYS A 1 290 ? 14.047 1.803 9.031 1 86.25 290 CYS A N 1
ATOM 2357 C CA . CYS A 1 290 ? 14.312 2.107 7.633 1 86.25 290 CYS A CA 1
ATOM 2358 C C . CYS A 1 290 ? 15.797 2.002 7.32 1 86.25 290 CYS A C 1
ATOM 2360 O O . CYS A 1 290 ? 16.188 1.771 6.172 1 86.25 290 CYS A O 1
ATOM 2362 N N . GLU A 1 291 ? 16.609 2.141 8.297 1 85.19 291 GLU A N 1
ATOM 2363 C CA . GLU A 1 291 ? 18.047 2.164 8.102 1 85.19 291 GLU A CA 1
ATOM 2364 C C . GLU A 1 291 ? 18.641 0.756 8.141 1 85.19 291 GLU A C 1
ATOM 2366 O O . GLU A 1 291 ? 19.781 0.543 7.742 1 85.19 291 GLU A O 1
ATOM 2371 N N . LEU A 1 292 ? 17.875 -0.196 8.586 1 81.12 292 LEU A N 1
ATOM 2372 C CA . LEU A 1 292 ? 18.375 -1.566 8.656 1 81.12 292 LEU A CA 1
ATOM 2373 C C . LEU A 1 292 ? 18.781 -2.072 7.277 1 81.12 292 LEU A C 1
ATOM 2375 O O . LEU A 1 292 ? 18.109 -1.789 6.285 1 81.12 292 LEU A O 1
ATOM 2379 N N . LYS A 1 293 ? 19.938 -2.754 7.375 1 75.56 293 LYS A N 1
ATOM 2380 C CA . LYS A 1 293 ? 20.422 -3.318 6.117 1 75.56 293 LYS A CA 1
ATOM 2381 C C . LYS A 1 293 ? 19.672 -4.598 5.762 1 75.56 293 LYS A C 1
ATOM 2383 O O . LYS A 1 293 ? 19.797 -5.613 6.445 1 75.56 293 LYS A O 1
ATOM 2388 N N . SER A 1 294 ? 18.812 -4.605 4.832 1 72.44 294 SER A N 1
ATOM 2389 C CA . SER A 1 294 ? 18.062 -5.723 4.262 1 72.44 294 SER A CA 1
ATOM 2390 C C . SER A 1 294 ? 17.328 -6.508 5.348 1 72.44 294 SER A C 1
ATOM 2392 O O . SER A 1 294 ? 17.516 -7.723 5.469 1 72.44 294 SER A O 1
ATOM 2394 N N . PRO A 1 295 ? 16.531 -5.84 6.102 1 78.31 295 PRO A N 1
ATOM 2395 C CA . PRO A 1 295 ? 15.789 -6.57 7.129 1 78.31 295 PRO A CA 1
ATOM 2396 C C . PRO A 1 295 ? 14.859 -7.633 6.547 1 78.31 295 PRO A C 1
ATOM 2398 O O . PRO A 1 295 ? 14.453 -7.531 5.387 1 78.31 295 PRO A O 1
ATOM 2401 N N . SER A 1 296 ? 14.695 -8.695 7.414 1 83.44 296 SER A N 1
ATOM 2402 C CA . SER A 1 296 ? 13.656 -9.633 7.023 1 83.44 296 SER A CA 1
ATOM 2403 C C . SER A 1 296 ? 12.281 -8.984 7.051 1 83.44 296 SER A C 1
ATOM 2405 O O . SER A 1 296 ? 12.102 -7.93 7.668 1 83.44 296 SER A O 1
ATOM 2407 N N . MET A 1 297 ? 11.359 -9.57 6.418 1 82.56 297 MET A N 1
ATOM 2408 C CA . MET A 1 297 ? 9.992 -9.07 6.426 1 82.56 297 MET A CA 1
ATOM 2409 C C . MET A 1 297 ? 9.438 -9.016 7.844 1 82.56 297 MET A C 1
ATOM 2411 O O . MET A 1 297 ? 8.828 -8.023 8.242 1 82.56 297 MET A O 1
ATOM 2415 N N . SER A 1 298 ? 9.711 -10.008 8.555 1 83.38 298 SER A N 1
ATOM 2416 C CA . SER A 1 298 ? 9.227 -10.078 9.93 1 83.38 298 SER A CA 1
ATOM 2417 C C . SER A 1 298 ? 9.836 -8.977 10.781 1 83.38 298 SER A C 1
ATOM 2419 O O . SER A 1 298 ? 9.133 -8.32 11.555 1 83.38 298 SER A O 1
ATOM 2421 N N . ASP A 1 299 ? 11.031 -8.766 10.508 1 86.31 299 ASP A N 1
ATOM 2422 C CA . ASP A 1 299 ? 11.719 -7.734 11.281 1 86.31 299 ASP A CA 1
ATOM 2423 C C . ASP A 1 299 ? 11.195 -6.344 10.938 1 86.31 299 ASP A C 1
ATOM 2425 O O . ASP A 1 299 ? 11.039 -5.496 11.82 1 86.31 299 ASP A O 1
ATOM 2429 N N . PHE A 1 300 ? 10.93 -6.129 9.766 1 90.19 300 PHE A N 1
ATOM 2430 C CA . PHE A 1 300 ? 10.414 -4.836 9.32 1 90.19 300 PHE A CA 1
ATOM 2431 C C . PHE A 1 300 ? 9.039 -4.562 9.922 1 90.19 300 PHE A C 1
ATOM 2433 O O . PHE A 1 300 ? 8.812 -3.5 10.5 1 90.19 300 PHE A O 1
ATOM 2440 N N . LEU A 1 301 ? 8.188 -5.566 9.781 1 87.94 301 LEU A N 1
ATOM 2441 C CA . LEU A 1 301 ? 6.824 -5.395 10.273 1 87.94 301 LEU A CA 1
ATOM 2442 C C . LEU A 1 301 ? 6.809 -5.238 11.789 1 87.94 301 LEU A C 1
ATOM 2444 O O . LEU A 1 301 ? 6.055 -4.426 12.328 1 87.94 301 LEU A O 1
ATOM 2448 N N . TRP A 1 302 ? 7.66 -5.961 12.383 1 88.62 302 TRP A N 1
ATOM 2449 C CA . TRP A 1 302 ? 7.773 -5.867 13.836 1 88.62 302 TRP A CA 1
ATOM 2450 C C . TRP A 1 302 ? 8.305 -4.5 14.25 1 88.62 302 TRP A C 1
ATOM 2452 O O . TRP A 1 302 ? 7.816 -3.904 15.211 1 88.62 302 TRP A O 1
ATOM 2462 N N . GLY A 1 303 ? 9.312 -4.043 13.57 1 92.25 303 GLY A N 1
ATOM 2463 C CA . GLY A 1 303 ? 9.852 -2.721 13.844 1 92.25 303 GLY A CA 1
ATOM 2464 C C . GLY A 1 303 ? 8.844 -1.61 13.625 1 92.25 303 GLY A C 1
ATOM 2465 O O . GLY A 1 303 ? 8.742 -0.685 14.43 1 92.25 303 GLY A O 1
ATOM 2466 N N . LEU A 1 304 ? 8.117 -1.708 12.539 1 91.56 304 LEU A N 1
ATOM 2467 C CA . LEU A 1 304 ? 7.09 -0.722 12.219 1 91.56 304 LEU A CA 1
ATOM 2468 C C . LEU A 1 304 ? 6.012 -0.69 13.297 1 91.56 304 LEU A C 1
ATOM 2470 O O . LEU A 1 304 ? 5.602 0.385 13.742 1 91.56 304 LEU A O 1
ATOM 2474 N N . GLU A 1 305 ? 5.602 -1.838 13.75 1 90.69 305 GLU A N 1
ATOM 2475 C CA . GLU A 1 305 ? 4.605 -1.94 14.812 1 90.69 305 GLU A CA 1
ATOM 2476 C C . GLU A 1 305 ? 5.129 -1.353 16.109 1 90.69 305 GLU A C 1
ATOM 2478 O O . GLU A 1 305 ? 4.441 -0.567 16.766 1 90.69 305 GLU A O 1
ATOM 2483 N N . ASN A 1 306 ? 6.32 -1.664 16.375 1 93.38 306 ASN A N 1
ATOM 2484 C CA . ASN A 1 306 ? 6.914 -1.249 17.641 1 93.38 306 ASN A CA 1
ATOM 2485 C C . ASN A 1 306 ? 7.188 0.251 17.656 1 93.38 306 ASN A C 1
ATOM 2487 O O . ASN A 1 306 ? 7.266 0.854 18.734 1 93.38 306 ASN A O 1
ATOM 2491 N N . SER A 1 307 ? 7.348 0.855 16.516 1 96.06 307 SER A N 1
ATOM 2492 C CA . SER A 1 307 ? 7.559 2.299 16.453 1 96.06 307 SER A CA 1
ATOM 2493 C C . SER A 1 307 ? 6.285 3.059 16.812 1 96.06 307 SER A C 1
ATOM 2495 O O . SER A 1 307 ? 6.352 4.207 17.266 1 96.06 307 SER A O 1
ATOM 2497 N N . GLY A 1 308 ? 5.098 2.5 16.531 1 95.56 308 GLY A N 1
ATOM 2498 C CA . GLY A 1 308 ? 3.811 3.123 16.797 1 95.56 308 GLY A CA 1
ATOM 2499 C C . GLY A 1 308 ? 3.473 4.234 15.82 1 95.56 308 GLY A C 1
ATOM 2500 O O . GLY A 1 308 ? 2.465 4.926 15.984 1 95.56 308 GLY A O 1
ATOM 2501 N N . TRP A 1 309 ? 4.25 4.402 14.844 1 96.56 309 TRP A N 1
ATOM 2502 C CA . TRP A 1 309 ? 4.121 5.559 13.961 1 96.56 309 TRP A CA 1
ATOM 2503 C C . TRP A 1 309 ? 2.76 5.57 13.273 1 96.56 309 TRP A C 1
ATOM 2505 O O . TRP A 1 309 ? 2.035 6.566 13.336 1 96.56 309 TRP A O 1
ATOM 2515 N N . LEU A 1 310 ? 2.365 4.457 12.703 1 94.75 310 LEU A N 1
ATOM 2516 C CA . LEU A 1 310 ? 1.102 4.398 11.984 1 94.75 310 LEU A CA 1
ATOM 2517 C C . LEU A 1 310 ? -0.08 4.523 12.938 1 94.75 310 LEU A C 1
ATOM 2519 O O . LEU A 1 310 ? -1.124 5.07 12.57 1 94.75 310 LEU A O 1
ATOM 2523 N N . ARG A 1 311 ? 0.099 4.109 14.117 1 94.62 311 ARG A N 1
ATOM 2524 C CA . ARG A 1 311 ? -0.939 4.27 15.133 1 94.62 311 ARG A CA 1
ATOM 2525 C C . ARG A 1 311 ? -1.182 5.746 15.438 1 94.62 311 ARG A C 1
ATOM 2527 O O . ARG A 1 311 ? -2.326 6.168 15.609 1 94.62 311 ARG A O 1
ATOM 2534 N N . HIS A 1 312 ? -0.12 6.449 15.523 1 97.06 312 HIS A N 1
ATOM 2535 C CA . HIS A 1 312 ? -0.242 7.879 15.789 1 97.06 312 HIS A CA 1
ATOM 2536 C C . HIS A 1 312 ? -0.887 8.609 14.617 1 97.06 312 HIS A C 1
ATOM 2538 O O . HIS A 1 312 ? -1.677 9.531 14.812 1 97.06 312 HIS A O 1
ATOM 2544 N N . ILE A 1 313 ? -0.529 8.203 13.406 1 96.88 313 ILE A N 1
ATOM 2545 C CA . ILE A 1 313 ? -1.164 8.789 12.227 1 96.88 313 ILE A CA 1
ATOM 2546 C C . ILE A 1 313 ? -2.666 8.516 12.266 1 96.88 313 ILE A C 1
ATOM 2548 O O . ILE A 1 313 ? -3.471 9.414 12 1 96.88 313 ILE A O 1
ATOM 2552 N N . LYS A 1 314 ? -3.033 7.344 12.617 1 94.38 314 LYS A N 1
ATOM 2553 C CA . LYS A 1 314 ? -4.438 6.953 12.695 1 94.38 314 LYS A CA 1
ATOM 2554 C C . LYS A 1 314 ? -5.176 7.762 13.758 1 94.38 314 LYS A C 1
ATOM 2556 O O . LYS A 1 314 ? -6.348 8.109 13.586 1 94.38 314 LYS A O 1
ATOM 2561 N N . ALA A 1 315 ? -4.531 7.992 14.836 1 94.94 315 ALA A N 1
ATOM 2562 C CA . ALA A 1 315 ? -5.156 8.75 15.914 1 94.94 315 ALA A CA 1
ATOM 2563 C C . ALA A 1 315 ? -5.527 10.156 15.453 1 94.94 315 ALA A C 1
ATOM 2565 O O . ALA A 1 315 ? -6.605 10.656 15.773 1 94.94 315 ALA A O 1
ATOM 2566 N N . ILE A 1 316 ? -4.672 10.781 14.766 1 97.19 316 ILE A N 1
ATOM 2567 C CA . ILE A 1 316 ? -4.926 12.125 14.25 1 97.19 316 ILE A CA 1
ATOM 2568 C C . ILE A 1 316 ? -6.066 12.078 13.234 1 97.19 316 ILE A C 1
ATOM 2570 O O . ILE A 1 316 ? -6.969 12.914 13.266 1 97.19 316 ILE A O 1
ATOM 2574 N N . MET A 1 317 ? -5.996 11.078 12.398 1 95.31 317 MET A N 1
ATOM 2575 C CA . MET A 1 317 ? -7.027 10.883 11.383 1 95.31 317 MET A CA 1
ATOM 2576 C C . MET A 1 317 ? -8.398 10.68 12.023 1 95.31 317 MET A C 1
ATOM 2578 O O . MET A 1 317 ? -9.383 11.281 11.602 1 95.31 317 MET A O 1
ATOM 2582 N N . ASP A 1 318 ? -8.43 9.859 13.039 1 93.31 318 ASP A N 1
ATOM 2583 C CA . ASP A 1 318 ? -9.68 9.57 13.734 1 93.31 318 ASP A CA 1
ATOM 2584 C C . ASP A 1 318 ? -10.266 10.836 14.359 1 93.31 318 ASP A C 1
ATOM 2586 O O . ASP A 1 318 ? -11.484 11.047 14.328 1 93.31 318 ASP A O 1
ATOM 2590 N N . ALA A 1 319 ? -9.414 11.609 14.898 1 96.44 319 ALA A N 1
ATOM 2591 C CA . ALA A 1 319 ? -9.867 12.867 15.492 1 96.44 319 ALA A CA 1
ATOM 2592 C C . ALA A 1 319 ? -10.453 13.789 14.43 1 96.44 319 ALA A C 1
ATOM 2594 O O . ALA A 1 319 ? -11.516 14.391 14.633 1 96.44 319 ALA A O 1
ATOM 2595 N N . GLY A 1 320 ? -9.758 13.961 13.336 1 96.69 320 GLY A N 1
ATOM 2596 C CA . GLY A 1 320 ? -10.258 14.781 12.242 1 96.69 320 GLY A CA 1
ATOM 2597 C C . GLY A 1 320 ? -11.586 14.297 11.688 1 96.69 320 GLY A C 1
ATOM 2598 O O . GLY A 1 320 ? -12.477 15.094 11.406 1 96.69 320 GLY A O 1
ATOM 2599 N N . ILE A 1 321 ? -11.75 13.016 11.578 1 94.62 321 ILE A N 1
ATOM 2600 C CA . ILE A 1 321 ? -12.969 12.414 11.047 1 94.62 321 ILE A CA 1
ATOM 2601 C C . ILE A 1 321 ? -14.117 12.648 12.023 1 94.62 321 ILE A C 1
ATOM 2603 O O . ILE A 1 321 ? -15.242 12.953 11.602 1 94.62 321 ILE A O 1
ATOM 2607 N N . PHE A 1 322 ? -13.898 12.523 13.273 1 95.12 322 PHE A N 1
ATOM 2608 C CA . PHE A 1 322 ? -14.914 12.781 14.289 1 95.12 322 PHE A CA 1
ATOM 2609 C C . PHE A 1 322 ? -15.445 14.203 14.172 1 95.12 322 PHE A C 1
ATOM 2611 O O . PHE A 1 322 ? -16.656 14.414 14.172 1 95.12 322 PHE A O 1
ATOM 2618 N N . ILE A 1 323 ? -14.539 15.125 14.094 1 97.31 323 ILE A N 1
ATOM 2619 C CA . ILE A 1 323 ? -14.922 16.531 14.031 1 97.31 323 ILE A CA 1
ATOM 2620 C C . ILE A 1 323 ? -15.703 16.797 12.742 1 97.31 323 ILE A C 1
ATOM 2622 O O . ILE A 1 323 ? -16.719 17.484 12.758 1 97.31 323 ILE A O 1
ATOM 2626 N N . ALA A 1 324 ? -15.195 16.297 11.664 1 96.75 324 ALA A N 1
ATOM 2627 C CA . ALA A 1 324 ? -15.875 16.484 10.383 1 96.75 324 ALA A CA 1
ATOM 2628 C C . ALA A 1 324 ? -17.297 15.93 10.43 1 96.75 324 ALA A C 1
ATOM 2630 O O . ALA A 1 324 ? -18.234 16.547 9.906 1 96.75 324 ALA A O 1
ATOM 2631 N N . LYS A 1 325 ? -17.469 14.797 11.031 1 95 325 LYS A N 1
ATOM 2632 C CA . LYS A 1 325 ? -18.797 14.195 11.164 1 95 325 LYS A CA 1
ATOM 2633 C C . LYS A 1 325 ? -19.688 15.023 12.078 1 95 325 LYS A C 1
ATOM 2635 O O . LYS A 1 325 ? -20.875 15.211 11.797 1 95 325 LYS A O 1
ATOM 2640 N N . ALA A 1 326 ? -19.172 15.492 13.148 1 96.88 326 ALA A N 1
ATOM 2641 C CA . ALA A 1 326 ? -19.922 16.344 14.07 1 96.88 326 ALA A CA 1
ATOM 2642 C C . ALA A 1 326 ? -20.453 17.578 13.359 1 96.88 326 ALA A C 1
ATOM 2644 O O . ALA A 1 326 ? -21.609 17.969 13.562 1 96.88 326 ALA A O 1
ATOM 2645 N N . VAL A 1 327 ? -19.672 18.141 12.516 1 97.56 327 VAL A N 1
ATOM 2646 C CA . VAL A 1 327 ? -20.016 19.375 11.836 1 97.56 327 VAL A CA 1
ATOM 2647 C C . VAL A 1 327 ? -20.969 19.078 10.68 1 97.56 327 VAL A C 1
ATOM 2649 O O . VAL A 1 327 ? -22.016 19.719 10.555 1 97.56 327 VAL A O 1
ATOM 2652 N N . SER A 1 328 ? -20.672 18.094 9.891 1 95.38 328 SER A N 1
ATOM 2653 C CA . SER A 1 328 ? -21.406 17.875 8.648 1 95.38 328 SER A CA 1
ATOM 2654 C C . SER A 1 328 ? -22.656 17.047 8.883 1 95.38 328 SER A C 1
ATOM 2656 O O . SER A 1 328 ? -23.703 17.297 8.281 1 95.38 328 SER A O 1
ATOM 2658 N N . GLU A 1 329 ? -22.594 16.031 9.703 1 93.19 329 GLU A N 1
ATOM 2659 C CA . GLU A 1 329 ? -23.703 15.094 9.875 1 93.19 329 GLU A CA 1
ATOM 2660 C C . GLU A 1 329 ? -24.578 15.508 11.055 1 93.19 329 GLU A C 1
ATOM 2662 O O . GLU A 1 329 ? -25.812 15.5 10.945 1 93.19 329 GLU A O 1
ATOM 2667 N N . GLU A 1 330 ? -23.969 15.906 12.125 1 95.5 330 GLU A N 1
ATOM 2668 C CA . GLU A 1 330 ? -24.734 16.266 13.312 1 95.5 330 GLU A CA 1
ATOM 2669 C C . GLU A 1 330 ? -25.078 17.75 13.328 1 95.5 330 GLU A C 1
ATOM 2671 O O . GLU A 1 330 ? -25.953 18.188 14.07 1 95.5 330 GLU A O 1
ATOM 2676 N N . GLY A 1 331 ? -24.312 18.5 12.586 1 97.56 331 GLY A N 1
ATOM 2677 C CA . GLY A 1 331 ? -24.547 19.938 12.531 1 97.56 331 GLY A CA 1
ATOM 2678 C C . GLY A 1 331 ? -24.141 20.656 13.805 1 97.56 331 GLY A C 1
ATOM 2679 O O . GLY A 1 331 ? -24.734 21.688 14.156 1 97.56 331 GLY A O 1
ATOM 2680 N N . ALA A 1 332 ? -23.25 20.156 14.523 1 98.31 332 ALA A N 1
ATOM 2681 C CA . ALA A 1 332 ? -22.812 20.75 15.789 1 98.31 332 ALA A CA 1
ATOM 2682 C C . ALA A 1 332 ? -21.469 21.453 15.633 1 98.31 332 ALA A C 1
ATOM 2684 O O . ALA A 1 332 ? -20.594 20.969 14.898 1 98.31 332 ALA A O 1
ATOM 2685 N N . SER A 1 333 ? -21.344 22.594 16.344 1 98.69 333 SER A N 1
ATOM 2686 C CA . SER A 1 333 ? -20.031 23.234 16.406 1 98.69 333 SER A CA 1
ATOM 2687 C C . SER A 1 333 ? -19.094 22.5 17.344 1 98.69 333 SER A C 1
ATOM 2689 O O . SER A 1 333 ? -19.531 21.75 18.219 1 98.69 333 SER A O 1
ATOM 2691 N N . VAL A 1 334 ? -17.797 22.688 17.062 1 98.81 334 VAL A N 1
ATOM 2692 C CA . VAL A 1 334 ? -16.812 21.953 17.844 1 98.81 334 VAL A CA 1
ATOM 2693 C C . VAL A 1 334 ? -15.719 22.906 18.328 1 98.81 334 VAL A C 1
ATOM 2695 O O . VAL A 1 334 ? -15.211 23.719 17.547 1 98.81 334 VAL A O 1
ATOM 2698 N N . LEU A 1 335 ? -15.391 22.891 19.562 1 98.81 335 LEU A N 1
ATOM 2699 C CA . LEU A 1 335 ? -14.195 23.531 20.109 1 98.81 335 LEU A CA 1
ATOM 2700 C C . LEU A 1 335 ? -13.102 22.5 20.359 1 98.81 335 LEU A C 1
ATOM 2702 O O . LEU A 1 335 ? -13.305 21.531 21.094 1 98.81 335 LEU A O 1
ATOM 2706 N N . VAL A 1 336 ? -11.977 22.672 19.719 1 98.75 336 VAL A N 1
ATOM 2707 C CA . VAL A 1 336 ? -10.844 21.766 19.859 1 98.75 336 VAL A CA 1
ATOM 2708 C C . VAL A 1 336 ? -9.742 22.422 20.688 1 98.75 336 VAL A C 1
ATOM 2710 O O . VAL A 1 336 ? -9.383 23.578 20.453 1 98.75 336 VAL A O 1
ATOM 2713 N N . HIS A 1 337 ? -9.273 21.75 21.641 1 97.62 337 HIS A N 1
ATOM 2714 C CA . HIS A 1 337 ? -8.133 22.297 22.375 1 97.62 337 HIS A CA 1
ATOM 2715 C C . HIS A 1 337 ? -7.211 21.188 22.875 1 97.62 337 HIS A C 1
ATOM 2717 O O . HIS A 1 337 ? -7.539 20.016 22.766 1 97.62 337 HIS A O 1
ATOM 2723 N N . CYS A 1 338 ? -6.082 21.484 23.266 1 95.75 338 CYS A N 1
ATOM 2724 C CA . CYS A 1 338 ? -5.086 20.688 23.953 1 95.75 338 CYS A CA 1
ATOM 2725 C C . CYS A 1 338 ? -4.406 21.484 25.062 1 95.75 338 CYS A C 1
ATOM 2727 O O . CYS A 1 338 ? -5.039 22.312 25.703 1 95.75 338 CYS A O 1
ATOM 2729 N N . SER A 1 339 ? -3.123 21.312 25.406 1 95.5 339 SER A N 1
ATOM 2730 C CA . SER A 1 339 ? -2.465 22.047 26.484 1 95.5 339 SER A CA 1
ATOM 2731 C C . SER A 1 339 ? -2.254 23.516 26.094 1 95.5 339 SER A C 1
ATOM 2733 O O . SER A 1 339 ? -2.873 24.406 26.672 1 95.5 339 SER A O 1
ATOM 2735 N N . ASP A 1 340 ? -1.526 23.75 25.016 1 94.62 340 ASP A N 1
ATOM 2736 C CA . ASP A 1 340 ? -1.204 25.109 24.625 1 94.62 340 ASP A CA 1
ATOM 2737 C C . ASP A 1 340 ? -1.862 25.469 23.281 1 94.62 340 ASP A C 1
ATOM 2739 O O . ASP A 1 340 ? -1.907 26.641 22.906 1 94.62 340 ASP A O 1
ATOM 2743 N N . GLY A 1 341 ? -2.287 24.516 22.547 1 95.56 341 GLY A N 1
ATOM 2744 C CA . GLY A 1 341 ? -3.105 24.766 21.359 1 95.56 341 GLY A CA 1
ATOM 2745 C C . GLY A 1 341 ? -2.291 25.156 20.141 1 95.56 341 GLY A C 1
ATOM 2746 O O . GLY A 1 341 ? -2.779 25.859 19.266 1 95.56 341 GLY A O 1
ATOM 2747 N N . TRP A 1 342 ? -1.031 24.656 20.047 1 93.5 342 TRP A N 1
ATOM 2748 C CA . TRP A 1 342 ? -0.166 25 18.922 1 93.5 342 TRP A CA 1
ATOM 2749 C C . TRP A 1 342 ? -0.129 23.859 17.906 1 93.5 342 TRP A C 1
ATOM 2751 O O . TRP A 1 342 ? -0.066 24.109 16.688 1 93.5 342 TRP A O 1
ATOM 2761 N N . ASP A 1 343 ? -0.106 22.625 18.375 1 96.94 343 ASP A N 1
ATOM 2762 C CA . ASP A 1 343 ? 0.321 21.5 17.547 1 96.94 343 ASP A CA 1
ATOM 2763 C C . ASP A 1 343 ? -0.864 20.625 17.172 1 96.94 343 ASP A C 1
ATOM 2765 O O . ASP A 1 343 ? -1.368 20.703 16.047 1 96.94 343 ASP A O 1
ATOM 2769 N N . ARG A 1 344 ? -1.456 19.953 18.219 1 98.12 344 ARG A N 1
ATOM 2770 C CA . ARG A 1 344 ? -2.52 18.984 17.969 1 98.12 344 ARG A CA 1
ATOM 2771 C C . ARG A 1 344 ? -3.752 19.672 17.375 1 98.12 344 ARG A C 1
ATOM 2773 O O . ARG A 1 344 ? -4.441 19.094 16.531 1 98.12 344 ARG A O 1
ATOM 2780 N N . THR A 1 345 ? -4.039 20.859 17.812 1 98.38 345 THR A N 1
ATOM 2781 C CA . THR A 1 345 ? -5.203 21.594 17.328 1 98.38 345 THR A CA 1
ATOM 2782 C C . THR A 1 345 ? -5.055 21.906 15.836 1 98.38 345 THR A C 1
ATOM 2784 O O . THR A 1 345 ? -6.02 21.812 15.078 1 98.38 345 THR A O 1
ATOM 2787 N N . ALA A 1 346 ? -3.824 22.312 15.453 1 98.38 346 ALA A N 1
ATOM 2788 C CA . ALA A 1 346 ? -3.582 22.594 14.039 1 98.38 346 ALA A CA 1
ATOM 2789 C C . ALA A 1 346 ? -3.768 21.344 13.188 1 98.38 346 ALA A C 1
ATOM 2791 O O . ALA A 1 346 ? -4.371 21.406 12.109 1 98.38 346 ALA A O 1
ATOM 2792 N N . GLN A 1 347 ? -3.293 20.234 13.641 1 98.62 347 GLN A N 1
ATOM 2793 C CA . GLN A 1 347 ? -3.385 18.969 12.914 1 98.62 347 GLN A CA 1
ATOM 2794 C C . GLN A 1 347 ? -4.84 18.578 12.688 1 98.62 347 GLN A C 1
ATOM 2796 O O . GLN A 1 347 ? -5.266 18.375 11.547 1 98.62 347 GLN A O 1
ATOM 2801 N N . VAL A 1 348 ? -5.582 18.562 13.742 1 98.38 348 VAL A N 1
ATOM 2802 C CA . VAL A 1 348 ? -6.918 17.969 13.719 1 98.38 348 VAL A CA 1
ATOM 2803 C C . VAL A 1 348 ? -7.883 18.922 13 1 98.38 348 VAL A C 1
ATOM 2805 O O . VAL A 1 348 ? -8.734 18.469 12.227 1 98.38 348 VAL A O 1
ATOM 2808 N N . CYS A 1 349 ? -7.781 20.219 13.25 1 98.69 349 CYS A N 1
ATOM 2809 C CA . CYS A 1 349 ? -8.641 21.188 12.586 1 98.69 349 CYS A CA 1
ATOM 2810 C C . CYS A 1 349 ? -8.375 21.219 11.086 1 98.69 349 CYS A C 1
ATOM 2812 O O . CYS A 1 349 ? -9.305 21.344 10.289 1 98.69 349 CYS A O 1
ATOM 2814 N N . SER A 1 350 ? -7.102 21.109 10.703 1 98.75 350 SER A N 1
ATOM 2815 C CA . SER A 1 350 ? -6.75 21.109 9.289 1 98.75 350 SER A CA 1
ATOM 2816 C C . SER A 1 350 ? -7.273 19.859 8.594 1 98.75 350 SER A C 1
ATOM 2818 O O . SER A 1 350 ? -7.789 19.938 7.477 1 98.75 350 SER A O 1
ATOM 2820 N N . VAL A 1 351 ? -7.145 18.703 9.234 1 98.12 351 VAL A N 1
ATOM 2821 C CA . VAL A 1 351 ? -7.652 17.469 8.656 1 98.12 351 VAL A CA 1
ATOM 2822 C C . VAL A 1 351 ? -9.172 17.547 8.5 1 98.12 351 VAL A C 1
ATOM 2824 O O . VAL A 1 351 ? -9.711 17.188 7.453 1 98.12 351 VAL A O 1
ATOM 2827 N N . ALA A 1 352 ? -9.844 18.031 9.5 1 98.12 352 ALA A N 1
ATOM 2828 C CA . ALA A 1 352 ? -11.297 18.172 9.453 1 98.12 352 ALA A CA 1
ATOM 2829 C C . ALA A 1 352 ? -11.719 19.109 8.328 1 98.12 352 ALA A C 1
ATOM 2831 O O . ALA A 1 352 ? -12.656 18.812 7.582 1 98.12 352 ALA A O 1
ATOM 2832 N N . SER A 1 353 ? -11.031 20.25 8.242 1 98.44 353 SER A N 1
ATOM 2833 C CA . SER A 1 353 ? -11.344 21.234 7.199 1 98.44 353 SER A CA 1
ATOM 2834 C C . SER A 1 353 ? -11.148 20.625 5.809 1 98.44 353 SER A C 1
ATOM 2836 O O . SER A 1 353 ? -11.953 20.875 4.906 1 98.44 353 SER A O 1
ATOM 2838 N N . LEU A 1 354 ? -10.125 19.906 5.695 1 97.88 354 LEU A N 1
ATOM 2839 C CA . LEU A 1 354 ? -9.812 19.266 4.426 1 97.88 354 LEU A CA 1
ATOM 2840 C C . LEU A 1 354 ? -10.898 18.25 4.055 1 97.88 354 LEU A C 1
ATOM 2842 O O . LEU A 1 354 ? -11.242 18.109 2.879 1 97.88 354 LEU A O 1
ATOM 2846 N N . LEU A 1 355 ? -11.445 17.547 4.969 1 96.56 355 LEU A N 1
ATOM 2847 C CA . LEU A 1 355 ? -12.516 16.578 4.754 1 96.56 355 LEU A CA 1
ATOM 2848 C C . LEU A 1 355 ? -13.82 17.281 4.41 1 96.56 355 LEU A C 1
ATOM 2850 O O . LEU A 1 355 ? -14.594 16.797 3.584 1 96.56 355 LEU A O 1
ATOM 2854 N N . LEU A 1 356 ? -14.062 18.406 4.941 1 97 356 LEU A N 1
ATOM 2855 C CA . LEU A 1 356 ? -15.344 19.094 4.852 1 97 356 LEU A CA 1
ATOM 2856 C C . LEU A 1 356 ? -15.438 19.922 3.576 1 97 356 LEU A C 1
ATOM 2858 O O . LEU A 1 356 ? -16.516 20.078 3.002 1 97 356 LEU A O 1
ATOM 2862 N N . ASP A 1 357 ? -14.297 20.484 3.172 1 96.81 357 ASP A N 1
ATOM 2863 C CA . ASP A 1 357 ? -14.305 21.5 2.131 1 96.81 357 ASP A CA 1
ATOM 2864 C C . ASP A 1 357 ? -13.406 21.109 0.966 1 96.81 357 ASP A C 1
ATOM 2866 O O . ASP A 1 357 ? -12.18 21.109 1.098 1 96.81 357 ASP A O 1
ATOM 2870 N N . PRO A 1 358 ? -13.945 20.906 -0.216 1 95.38 358 PRO A N 1
ATOM 2871 C CA . PRO A 1 358 ? -13.148 20.484 -1.375 1 95.38 358 PRO A CA 1
ATOM 2872 C C . PRO A 1 358 ? -12.141 21.547 -1.814 1 95.38 358 PRO A C 1
ATOM 2874 O O . PRO A 1 358 ? -11.156 21.219 -2.48 1 95.38 358 PRO A O 1
ATOM 2877 N N . HIS A 1 359 ? -12.352 22.766 -1.421 1 95.94 359 HIS A N 1
ATOM 2878 C CA . HIS A 1 359 ? -11.406 23.828 -1.753 1 95.94 359 HIS A CA 1
ATOM 2879 C C . HIS A 1 359 ? -10.008 23.516 -1.232 1 95.94 359 HIS A C 1
ATOM 2881 O O . HIS A 1 359 ? -9.016 23.75 -1.919 1 95.94 359 HIS A O 1
ATOM 2887 N N . TYR A 1 360 ? -9.953 22.969 -0.101 1 97.94 360 TYR A N 1
ATOM 2888 C CA . TYR A 1 360 ? -8.656 22.719 0.526 1 97.94 360 TYR A CA 1
ATOM 2889 C C . TYR A 1 360 ? -7.965 21.531 -0.12 1 97.94 360 TYR A C 1
ATOM 2891 O O . TYR A 1 360 ? -6.801 21.234 0.177 1 97.94 360 TYR A O 1
ATOM 2899 N N . ARG A 1 361 ? -8.641 20.844 -1.027 1 97.31 361 ARG A N 1
ATOM 2900 C CA . ARG A 1 361 ? -8.055 19.734 -1.763 1 97.31 361 ARG A CA 1
ATOM 2901 C C . ARG A 1 361 ? -7.531 20.188 -3.119 1 97.31 361 ARG A C 1
ATOM 2903 O O . ARG A 1 361 ? -7.023 19.375 -3.898 1 97.31 361 ARG A O 1
ATOM 2910 N N . THR A 1 362 ? -7.617 21.422 -3.375 1 97.06 362 THR A N 1
ATOM 2911 C CA . THR A 1 362 ? -6.984 22.047 -4.535 1 97.06 362 THR A CA 1
ATOM 2912 C C . THR A 1 362 ? -5.582 22.531 -4.195 1 97.06 362 THR A C 1
ATOM 2914 O O . THR A 1 362 ? -5.211 22.594 -3.02 1 97.06 362 THR A O 1
ATOM 2917 N N . LEU A 1 363 ? -4.816 22.875 -5.215 1 97.44 363 LEU A N 1
ATOM 2918 C CA . LEU A 1 363 ? -3.451 23.344 -5.023 1 97.44 363 LEU A CA 1
ATOM 2919 C C . LEU A 1 363 ? -3.43 24.625 -4.191 1 97.44 363 LEU A C 1
ATOM 2921 O O . LEU A 1 363 ? -2.773 24.688 -3.148 1 97.44 363 LEU A O 1
ATOM 2925 N N . LYS A 1 364 ? -4.141 25.578 -4.582 1 97.62 364 LYS A N 1
ATOM 2926 C CA . LYS A 1 364 ? -4.168 26.859 -3.883 1 97.62 364 LYS A CA 1
ATOM 2927 C C . LYS A 1 364 ? -4.859 26.734 -2.527 1 97.62 364 LYS A C 1
ATOM 2929 O O . LYS A 1 364 ? -4.43 27.344 -1.545 1 97.62 364 LYS A O 1
ATOM 2934 N N . GLY A 1 365 ? -5.922 25.984 -2.523 1 98.12 365 GLY A N 1
ATOM 2935 C CA . GLY A 1 365 ? -6.652 25.797 -1.281 1 98.12 365 GLY A CA 1
ATOM 2936 C C . GLY A 1 365 ? -5.812 25.172 -0.187 1 98.12 365 GLY A C 1
ATOM 2937 O O . GLY A 1 365 ? -5.953 25.516 0.989 1 98.12 365 GLY A O 1
ATOM 2938 N N . PHE A 1 366 ? -4.977 24.312 -0.583 1 98.69 366 PHE A N 1
ATOM 2939 C CA . PHE A 1 366 ? -4.121 23.656 0.397 1 98.69 366 PHE A CA 1
ATOM 2940 C C . PHE A 1 366 ? -3.105 24.641 0.975 1 98.69 366 PHE A C 1
ATOM 2942 O O . PHE A 1 366 ? -2.816 24.609 2.174 1 98.69 366 PHE A O 1
ATOM 2949 N N . MET A 1 367 ? -2.594 25.484 0.135 1 98.69 367 MET A N 1
ATOM 2950 C CA . MET A 1 367 ? -1.688 26.531 0.591 1 98.69 367 MET A CA 1
ATOM 2951 C C . MET A 1 367 ? -2.383 27.453 1.587 1 98.69 367 MET A C 1
ATOM 2953 O O . MET A 1 367 ? -1.808 27.812 2.617 1 98.69 367 MET A O 1
ATOM 2957 N N . VAL A 1 368 ? -3.574 27.75 1.264 1 98.56 368 VAL A N 1
ATOM 2958 C CA . VAL A 1 368 ? -4.371 28.641 2.104 1 98.56 368 VAL A CA 1
ATOM 2959 C C . VAL A 1 368 ? -4.609 27.984 3.463 1 98.56 368 VAL A C 1
ATOM 2961 O O . VAL A 1 368 ? -4.547 28.656 4.5 1 98.56 368 VAL A O 1
ATOM 2964 N N . LEU A 1 369 ? -4.871 26.734 3.445 1 98.69 369 LEU A N 1
ATOM 2965 C CA . LEU A 1 369 ? -5.121 25.984 4.672 1 98.69 369 LEU A CA 1
ATOM 2966 C C . LEU A 1 369 ? -3.916 26.031 5.602 1 98.69 369 LEU A C 1
ATOM 2968 O O . LEU A 1 369 ? -4.062 26.281 6.805 1 98.69 369 LEU A O 1
ATOM 2972 N N . ILE A 1 370 ? -2.748 25.844 5.094 1 98.75 370 ILE A N 1
ATOM 2973 C CA . ILE A 1 370 ? -1.524 25.859 5.891 1 98.75 370 ILE A CA 1
ATOM 2974 C C . ILE A 1 370 ? -1.255 27.281 6.391 1 98.75 370 ILE A C 1
ATOM 2976 O O . ILE A 1 370 ? -0.892 27.469 7.551 1 98.75 370 ILE A O 1
ATOM 2980 N N . GLU A 1 371 ? -1.451 28.234 5.559 1 98.06 371 GLU A N 1
ATOM 2981 C CA . GLU A 1 371 ? -1.238 29.625 5.949 1 98.06 371 GLU A CA 1
ATOM 2982 C C . GLU A 1 371 ? -2.182 30.031 7.078 1 98.06 371 GLU A C 1
ATOM 2984 O O . GLU A 1 371 ? -1.791 30.766 7.988 1 98.06 371 GLU A O 1
ATOM 2989 N N . LYS A 1 372 ? -3.33 29.547 7 1 97.5 372 LYS A N 1
ATOM 2990 C CA . LYS A 1 372 ? -4.367 29.938 7.949 1 97.5 372 LYS A CA 1
ATOM 2991 C C . LYS A 1 372 ? -4.207 29.203 9.273 1 97.5 372 LYS A C 1
ATOM 2993 O O . LYS A 1 372 ? -3.926 29.828 10.305 1 97.5 372 LYS A O 1
ATOM 2998 N N . ASP A 1 373 ? -4.156 27.891 9.227 1 97.56 373 ASP A N 1
ATOM 2999 C CA . ASP A 1 373 ? -4.266 27.078 10.445 1 97.56 373 ASP A CA 1
ATOM 3000 C C . ASP A 1 373 ? -2.898 26.875 11.094 1 97.56 373 ASP A C 1
ATOM 3002 O O . ASP A 1 373 ? -2.812 26.547 12.281 1 97.56 373 ASP A O 1
ATOM 3006 N N . TRP A 1 374 ? -1.832 27.047 10.367 1 98.5 374 TRP A N 1
ATOM 3007 C CA . TRP A 1 374 ? -0.514 26.75 10.914 1 98.5 374 TRP A CA 1
ATOM 3008 C C . TRP A 1 374 ? 0.312 28.016 11.07 1 98.5 374 TRP A C 1
ATOM 3010 O O . TRP A 1 374 ? 0.606 28.453 12.188 1 98.5 374 TRP A O 1
ATOM 3020 N N . ILE A 1 375 ? 0.504 28.703 10.016 1 97.94 375 ILE A N 1
ATOM 3021 C CA . ILE A 1 375 ? 1.411 29.859 10.023 1 97.94 375 ILE A CA 1
ATOM 3022 C C . ILE A 1 375 ? 0.771 31.016 10.781 1 97.94 375 ILE A C 1
ATOM 3024 O O . ILE A 1 375 ? 1.343 31.516 11.742 1 97.94 375 ILE A O 1
ATOM 3028 N N . SER A 1 376 ? -0.402 31.359 10.406 1 96.62 376 SER A N 1
ATOM 3029 C CA . SER A 1 376 ? -1.067 32.5 11.008 1 96.62 376 SER A CA 1
ATOM 3030 C C . SER A 1 376 ? -1.451 32.25 12.461 1 96.62 376 SER A C 1
ATOM 3032 O O . SER A 1 376 ? -1.304 33.094 13.32 1 96.62 376 SER A O 1
ATOM 3034 N N . PHE A 1 377 ? -1.88 31.016 12.742 1 97.19 377 PHE A N 1
ATOM 3035 C CA . PHE A 1 377 ? -2.404 30.688 14.062 1 97.19 377 PHE A CA 1
ATOM 3036 C C . PHE A 1 377 ? -1.27 30.375 15.031 1 97.19 377 PHE A C 1
ATOM 3038 O O . PHE A 1 377 ? -1.514 30.047 16.203 1 97.19 377 PHE A O 1
ATOM 3045 N N . GLY A 1 378 ? -0.077 30.438 14.57 1 97.38 378 GLY A N 1
ATOM 3046 C CA . GLY A 1 378 ? 1.048 30.531 15.492 1 97.38 378 GLY A CA 1
ATOM 3047 C C . GLY A 1 378 ? 1.681 29.188 15.805 1 97.38 378 GLY A C 1
ATOM 3048 O O . GLY A 1 378 ? 2.203 29 16.906 1 97.38 378 GLY A O 1
ATOM 3049 N N . HIS A 1 379 ? 1.597 28.156 14.922 1 97.94 379 HIS A N 1
ATOM 3050 C CA . HIS A 1 379 ? 2.424 26.969 15.102 1 97.94 379 HIS A CA 1
ATOM 3051 C C . HIS A 1 379 ? 3.9 27.328 15.203 1 97.94 379 HIS A C 1
ATOM 3053 O O . HIS A 1 379 ? 4.383 28.203 14.469 1 97.94 379 HIS A O 1
ATOM 3059 N N . LYS A 1 380 ? 4.598 26.703 16.125 1 97.75 380 LYS A N 1
ATOM 3060 C CA . LYS A 1 380 ? 5.973 27.094 16.438 1 97.75 380 LYS A CA 1
ATOM 3061 C C . LYS A 1 380 ? 6.961 26.422 15.484 1 97.75 380 LYS A C 1
ATOM 3063 O O . LYS A 1 380 ? 7.73 25.562 15.891 1 97.75 380 LYS A O 1
ATOM 3068 N N . PHE A 1 381 ? 7.125 26.922 14.328 1 98.06 381 PHE A N 1
ATOM 3069 C CA . PHE A 1 381 ? 7.941 26.297 13.297 1 98.06 381 PHE A CA 1
ATOM 3070 C C . PHE A 1 381 ? 9.414 26.281 13.711 1 98.06 381 PHE A C 1
ATOM 3072 O O . PHE A 1 381 ? 10.102 25.281 13.539 1 98.06 381 PHE A O 1
ATOM 3079 N N . ASN A 1 382 ? 9.914 27.375 14.258 1 97.19 382 ASN A N 1
ATOM 3080 C CA . ASN A 1 382 ? 11.32 27.422 14.664 1 97.19 382 ASN A CA 1
ATOM 3081 C C . ASN A 1 382 ? 11.633 26.344 15.703 1 97.19 382 ASN A C 1
ATOM 3083 O O . ASN A 1 382 ? 12.617 25.625 15.578 1 97.19 382 ASN A O 1
ATOM 3087 N N . HIS A 1 383 ? 10.781 26.234 16.656 1 96.88 383 HIS A N 1
ATOM 3088 C CA . HIS A 1 383 ? 11.016 25.281 17.734 1 96.88 383 HIS A CA 1
ATOM 3089 C C . HIS A 1 383 ? 10.805 23.859 17.281 1 96.88 383 HIS A C 1
ATOM 3091 O O . HIS A 1 383 ? 11.602 22.969 17.594 1 96.88 383 HIS A O 1
ATOM 3097 N N . ARG A 1 384 ? 9.805 23.578 16.531 1 97.88 384 ARG A N 1
ATOM 3098 C CA . ARG A 1 384 ? 9.383 22.219 16.219 1 97.88 384 ARG A CA 1
ATOM 3099 C C . ARG A 1 384 ? 10.273 21.625 15.125 1 97.88 384 ARG A C 1
ATOM 3101 O O . ARG A 1 384 ? 10.445 20.406 15.062 1 97.88 384 ARG A O 1
ATOM 3108 N N . TYR A 1 385 ? 10.906 22.453 14.352 1 96.81 385 TYR A N 1
ATOM 3109 C CA . TYR A 1 385 ? 11.633 21.891 13.219 1 96.81 385 TYR A CA 1
ATOM 3110 C C . TYR A 1 385 ? 13.094 22.328 13.234 1 96.81 385 TYR A C 1
ATOM 3112 O O . TYR A 1 385 ? 13.836 22.062 12.281 1 96.81 385 TYR A O 1
ATOM 3120 N N . GLY A 1 386 ? 13.477 22.922 14.25 1 94.31 386 GLY A N 1
ATOM 3121 C CA . GLY A 1 386 ? 14.875 23.219 14.516 1 94.31 386 GLY A CA 1
ATOM 3122 C C . GLY A 1 386 ? 15.523 24.078 13.453 1 94.31 386 GLY A C 1
ATOM 3123 O O . GLY A 1 386 ? 16.594 23.75 12.945 1 94.31 386 GLY A O 1
ATOM 3124 N N . ASN A 1 387 ? 14.82 25.188 13.117 1 94.31 387 ASN A N 1
ATOM 3125 C CA . ASN A 1 387 ? 15.445 26.125 12.188 1 94.31 387 ASN A CA 1
ATOM 3126 C C . ASN A 1 387 ? 16.719 26.719 12.766 1 94.31 387 ASN A C 1
ATOM 3128 O O . ASN A 1 387 ? 17.719 26.875 12.055 1 94.31 387 ASN A O 1
ATOM 3132 N N . LEU A 1 388 ? 16.656 27.078 13.992 1 95.38 388 LEU A N 1
ATOM 3133 C CA . LEU A 1 388 ? 17.812 27.578 14.727 1 95.38 388 LEU A CA 1
ATOM 3134 C C . LEU A 1 388 ? 18.234 26.594 15.812 1 95.38 388 LEU A C 1
ATOM 3136 O O . LEU A 1 388 ? 17.453 25.734 16.219 1 95.38 388 LEU A O 1
ATOM 3140 N N . ASP A 1 389 ? 19.469 26.734 16.188 1 93.19 389 ASP A N 1
ATOM 3141 C CA . ASP A 1 389 ? 19.953 25.922 17.297 1 93.19 389 ASP A CA 1
ATOM 3142 C C . ASP A 1 389 ? 19.156 26.188 18.578 1 93.19 389 ASP A C 1
ATOM 3144 O O . ASP A 1 389 ? 18.953 27.344 18.953 1 93.19 389 ASP A O 1
ATOM 3148 N N . GLY A 1 390 ? 18.594 25.188 19.125 1 91.94 390 GLY A N 1
ATOM 3149 C CA . GLY A 1 390 ? 17.766 25.312 20.312 1 91.94 390 GLY A CA 1
ATOM 3150 C C . GLY A 1 390 ? 17.641 24.016 21.078 1 91.94 390 GLY A C 1
ATOM 3151 O O . GLY A 1 390 ? 18.484 23.125 20.953 1 91.94 390 GLY A O 1
ATOM 3152 N N . ASP A 1 391 ? 16.656 23.984 21.875 1 94.31 391 ASP A N 1
ATOM 3153 C CA . ASP A 1 391 ? 16.391 22.812 22.703 1 94.31 391 ASP A CA 1
ATOM 3154 C C . ASP A 1 391 ? 15.898 21.641 21.844 1 94.31 391 ASP A C 1
ATOM 3156 O O . ASP A 1 391 ? 14.812 21.703 21.266 1 94.31 391 ASP A O 1
ATOM 3160 N N . PRO A 1 392 ? 16.625 20.609 21.812 1 93.19 392 PRO A N 1
ATOM 3161 C CA . PRO A 1 392 ? 16.234 19.453 21 1 93.19 392 PRO A CA 1
ATOM 3162 C C . PRO A 1 392 ? 14.922 18.828 21.469 1 93.19 392 PRO A C 1
ATOM 3164 O O . PRO A 1 392 ? 14.242 18.141 20.703 1 93.19 392 PRO A O 1
ATOM 3167 N N . LYS A 1 393 ? 14.547 19.078 22.656 1 95.88 393 LYS A N 1
ATOM 3168 C CA . LYS A 1 393 ? 13.32 18.5 23.203 1 95.88 393 LYS A CA 1
ATOM 3169 C C . LYS A 1 393 ? 12.086 19.156 22.609 1 95.88 393 LYS A C 1
ATOM 3171 O O . LYS A 1 393 ? 10.984 18.609 22.688 1 95.88 393 LYS A O 1
ATOM 3176 N N . GLU A 1 394 ? 12.25 20.281 22 1 96.56 394 GLU A N 1
ATOM 3177 C CA . GLU A 1 394 ? 11.141 21.016 21.391 1 96.56 394 GLU A CA 1
ATOM 3178 C C . GLU A 1 394 ? 10.867 20.516 19.984 1 96.56 394 GLU A C 1
ATOM 3180 O O . GLU A 1 394 ? 9.797 20.766 19.422 1 96.56 394 GLU A O 1
ATOM 3185 N N . ILE A 1 395 ? 11.805 19.812 19.438 1 96.81 395 ILE A N 1
ATOM 3186 C CA . ILE A 1 395 ? 11.695 19.375 18.047 1 96.81 395 ILE A CA 1
ATOM 3187 C C . ILE A 1 395 ? 10.719 18.203 17.969 1 96.81 395 ILE A C 1
ATOM 3189 O O . ILE A 1 395 ? 10.75 17.297 18.797 1 96.81 395 ILE A O 1
ATOM 3193 N N . SER A 1 396 ? 9.797 18.234 17 1 98.06 396 SER A N 1
ATOM 3194 C CA . SER A 1 396 ? 8.805 17.188 16.828 1 98.06 396 SER A CA 1
ATOM 3195 C C . SER A 1 396 ? 8.195 17.219 15.438 1 98.06 396 SER A C 1
ATOM 3197 O O . SER A 1 396 ? 7.984 18.297 14.867 1 98.06 396 SER A O 1
ATOM 3199 N N . PRO A 1 397 ? 7.91 16 14.867 1 97.88 397 PRO A N 1
ATOM 3200 C CA . PRO A 1 397 ? 7.391 15.938 13.5 1 97.88 397 PRO A CA 1
ATOM 3201 C C . PRO A 1 397 ? 5.887 16.188 13.422 1 97.88 397 PRO A C 1
ATOM 3203 O O . PRO A 1 397 ? 5.164 15.406 12.797 1 97.88 397 PRO A O 1
ATOM 3206 N N . VAL A 1 398 ? 5.398 17.328 13.852 1 98.44 398 VAL A N 1
ATOM 3207 C CA . VAL A 1 398 ? 3.971 17.594 13.977 1 98.44 398 VAL A CA 1
ATOM 3208 C C . VAL A 1 398 ? 3.361 17.797 12.594 1 98.44 398 VAL A C 1
ATOM 3210 O O . VAL A 1 398 ? 2.387 17.141 12.234 1 98.44 398 VAL A O 1
ATOM 3213 N N . ILE A 1 399 ? 3.914 18.672 11.828 1 98.38 399 ILE A N 1
ATOM 3214 C CA . ILE A 1 399 ? 3.334 18.953 10.523 1 98.38 399 ILE A CA 1
ATOM 3215 C C . ILE A 1 399 ? 3.613 17.797 9.57 1 98.38 399 ILE A C 1
ATOM 3217 O O . ILE A 1 399 ? 2.854 17.562 8.625 1 98.38 399 ILE A O 1
ATOM 3221 N N . ASP A 1 400 ? 4.727 17.031 9.797 1 98.12 400 ASP A N 1
ATOM 3222 C CA . ASP A 1 400 ? 4.996 15.82 9.023 1 98.12 400 ASP A CA 1
ATOM 3223 C C . ASP A 1 400 ? 3.844 14.828 9.133 1 98.12 400 ASP A C 1
ATOM 3225 O O . ASP A 1 400 ? 3.455 14.211 8.141 1 98.12 400 ASP A O 1
ATOM 3229 N N . GLN A 1 401 ? 3.365 14.727 10.297 1 98.56 401 GLN A N 1
ATOM 3230 C CA . GLN A 1 401 ? 2.25 13.82 10.539 1 98.56 401 GLN A CA 1
ATOM 3231 C C . GLN A 1 401 ? 0.992 14.289 9.82 1 98.56 401 GLN A C 1
ATOM 3233 O O . GLN A 1 401 ? 0.243 13.484 9.266 1 98.56 401 GLN A O 1
ATOM 3238 N N . PHE A 1 402 ? 0.76 15.609 9.828 1 98.56 402 PHE A N 1
ATOM 3239 C CA . PHE A 1 402 ? -0.368 16.156 9.086 1 98.56 402 PHE A CA 1
ATOM 3240 C C . PHE A 1 402 ? -0.232 15.852 7.598 1 98.56 402 PHE A C 1
ATOM 3242 O O . PHE A 1 402 ? -1.188 15.406 6.957 1 98.56 402 PHE A O 1
ATOM 3249 N N . ILE A 1 403 ? 0.901 16.109 7.074 1 98.62 403 ILE A N 1
ATOM 3250 C CA . ILE A 1 403 ? 1.164 15.867 5.656 1 98.62 403 ILE A CA 1
ATOM 3251 C C . ILE A 1 403 ? 0.948 14.391 5.336 1 98.62 403 ILE A C 1
ATOM 3253 O O . ILE A 1 403 ? 0.399 14.055 4.285 1 98.62 403 ILE A O 1
ATOM 3257 N N . GLU A 1 404 ? 1.365 13.539 6.191 1 98 404 GLU A N 1
ATOM 3258 C CA . GLU A 1 404 ? 1.169 12.109 5.98 1 98 404 GLU A CA 1
ATOM 3259 C C . GLU A 1 404 ? -0.31 11.742 6.047 1 98 404 GLU A C 1
ATOM 3261 O O . GLU A 1 404 ? -0.764 10.844 5.332 1 98 404 GLU A O 1
ATOM 3266 N N . CYS A 1 405 ? -1.074 12.359 6.945 1 97.69 405 CYS A N 1
ATOM 3267 C CA . CYS A 1 405 ? -2.518 12.141 6.961 1 97.69 405 CYS A CA 1
ATOM 3268 C C . CYS A 1 405 ? -3.131 12.469 5.605 1 97.69 405 CYS A C 1
ATOM 3270 O O . CYS A 1 405 ? -3.986 11.734 5.113 1 97.69 405 CYS A O 1
ATOM 3272 N N . VAL A 1 406 ? -2.693 13.531 5.023 1 98.38 406 VAL A N 1
ATOM 3273 C CA . VAL A 1 406 ? -3.195 13.938 3.715 1 98.38 406 VAL A CA 1
ATOM 3274 C C . VAL A 1 406 ? -2.83 12.891 2.67 1 98.38 406 VAL A C 1
ATOM 3276 O O . VAL A 1 406 ? -3.654 12.531 1.824 1 98.38 406 VAL A O 1
ATOM 3279 N N . TRP A 1 407 ? -1.632 12.383 2.775 1 97 407 TRP A N 1
ATOM 3280 C CA . TRP A 1 407 ? -1.202 11.344 1.844 1 97 407 TRP A CA 1
ATOM 3281 C C . TRP A 1 407 ? -2.059 10.094 1.993 1 97 407 TRP A C 1
ATOM 3283 O O . TRP A 1 407 ? -2.434 9.469 0.999 1 97 407 TRP A O 1
ATOM 3293 N N . GLN A 1 408 ? -2.334 9.727 3.193 1 94.62 408 GLN A N 1
ATOM 3294 C CA . GLN A 1 408 ? -3.191 8.57 3.449 1 94.62 408 GLN A CA 1
ATOM 3295 C C . GLN A 1 408 ? -4.566 8.758 2.814 1 94.62 408 GLN A C 1
ATOM 3297 O O . GLN A 1 408 ? -5.137 7.816 2.264 1 94.62 408 GLN A O 1
ATOM 3302 N N . LEU A 1 409 ? -5.113 9.969 2.873 1 94.31 409 LEU A N 1
ATOM 3303 C CA . LEU A 1 409 ? -6.41 10.273 2.275 1 94.31 409 LEU A CA 1
ATOM 3304 C C . LEU A 1 409 ? -6.336 10.195 0.753 1 94.31 409 LEU A C 1
ATOM 3306 O O . LEU A 1 409 ? -7.281 9.734 0.107 1 94.31 409 LEU A O 1
ATOM 3310 N N . MET A 1 410 ? -5.242 10.625 0.214 1 93.31 410 MET A N 1
ATOM 3311 C CA . MET A 1 410 ? -5.062 10.57 -1.234 1 93.31 410 MET A CA 1
ATOM 3312 C C . MET A 1 410 ? -5.039 9.125 -1.728 1 93.31 410 MET A C 1
ATOM 3314 O O . MET A 1 410 ? -5.504 8.836 -2.832 1 93.31 410 MET A O 1
ATOM 3318 N N . GLU A 1 411 ? -4.5 8.25 -0.884 1 87.44 411 GLU A N 1
ATOM 3319 C CA . GLU A 1 411 ? -4.473 6.832 -1.229 1 87.44 411 GLU A CA 1
ATOM 3320 C C . GLU A 1 411 ? -5.879 6.238 -1.226 1 87.44 411 GLU A C 1
ATOM 3322 O O . GLU A 1 411 ? -6.184 5.348 -2.021 1 87.44 411 GLU A O 1
ATOM 3327 N N . GLN A 1 412 ? -6.691 6.801 -0.388 1 86.06 412 GLN A N 1
ATOM 3328 C CA . GLN A 1 412 ? -8.055 6.301 -0.257 1 86.06 412 GLN A CA 1
ATOM 3329 C C . GLN A 1 412 ? -8.984 6.945 -1.288 1 86.06 412 GLN A C 1
ATOM 3331 O O . GLN A 1 412 ? -9.945 6.324 -1.738 1 86.06 412 GLN A O 1
ATOM 3336 N N . PHE A 1 413 ? -8.688 8.211 -1.621 1 88.12 413 PHE A N 1
ATOM 3337 C CA . PHE A 1 413 ? -9.461 8.977 -2.59 1 88.12 413 PHE A CA 1
ATOM 3338 C C . PHE A 1 413 ? -8.555 9.539 -3.682 1 88.12 413 PHE A C 1
ATOM 3340 O O . PHE A 1 413 ? -8.352 10.75 -3.762 1 88.12 413 PHE A O 1
ATOM 3347 N N . PRO A 1 414 ? -8.164 8.75 -4.621 1 85.69 414 PRO A N 1
ATOM 3348 C CA . PRO A 1 414 ? -7.164 9.164 -5.605 1 85.69 414 PRO A CA 1
ATOM 3349 C C . PRO A 1 414 ? -7.672 10.258 -6.547 1 85.69 414 PRO A C 1
ATOM 3351 O O . PRO A 1 414 ? -6.875 10.984 -7.141 1 85.69 414 PRO A O 1
ATOM 3354 N N . CYS A 1 415 ? -8.953 10.469 -6.637 1 86.38 415 CYS A N 1
ATOM 3355 C CA . CYS A 1 415 ? -9.492 11.414 -7.605 1 86.38 415 CYS A CA 1
ATOM 3356 C C . CYS A 1 415 ? -9.945 12.695 -6.914 1 86.38 415 CYS A C 1
ATOM 3358 O O . CYS A 1 415 ? -10.414 13.625 -7.574 1 86.38 415 CYS A O 1
ATOM 3360 N N . ALA A 1 416 ? -9.773 12.789 -5.645 1 91.5 416 ALA A N 1
ATOM 3361 C CA . ALA A 1 416 ? -10.391 13.875 -4.883 1 91.5 416 ALA A CA 1
ATOM 3362 C C . ALA A 1 416 ? -9.43 15.047 -4.719 1 91.5 416 ALA A C 1
ATOM 3364 O O . ALA A 1 416 ? -9.836 16.156 -4.355 1 91.5 416 ALA A O 1
ATOM 3365 N N . PHE A 1 417 ? -8.195 14.867 -5.02 1 95.19 417 PHE A N 1
ATOM 3366 C CA . PHE A 1 417 ? -7.203 15.898 -4.758 1 95.19 417 PHE A CA 1
ATOM 3367 C C . PHE A 1 417 ? -6.59 16.406 -6.062 1 95.19 417 PHE A C 1
ATOM 3369 O O . PHE A 1 417 ? -6.242 15.602 -6.938 1 95.19 417 PHE A O 1
ATOM 3376 N N . GLU A 1 418 ? -6.434 17.688 -6.117 1 95 418 GLU A N 1
ATOM 3377 C CA . GLU A 1 418 ? -5.906 18.297 -7.332 1 95 418 GLU A CA 1
ATOM 3378 C C . GLU A 1 418 ? -4.398 18.109 -7.434 1 95 418 GLU A C 1
ATOM 3380 O O . GLU A 1 418 ? -3.834 18.156 -8.531 1 95 418 GLU A O 1
ATOM 3385 N N . PHE A 1 419 ? -3.754 17.938 -6.32 1 96.62 419 PHE A N 1
ATOM 3386 C CA . PHE A 1 419 ? -2.301 17.844 -6.301 1 96.62 419 PHE A CA 1
ATOM 3387 C C . PHE A 1 419 ? -1.857 16.391 -6.125 1 96.62 419 PHE A C 1
ATOM 3389 O O . PHE A 1 419 ? -2.643 15.547 -5.695 1 96.62 419 PHE A O 1
ATOM 3396 N N . ASN A 1 420 ? -0.588 16.125 -6.48 1 93.5 420 ASN A N 1
ATOM 3397 C CA . ASN A 1 420 ? -0.031 14.781 -6.387 1 93.5 420 ASN A CA 1
ATOM 3398 C C . ASN A 1 420 ? 0.937 14.656 -5.215 1 93.5 420 ASN A C 1
ATOM 3400 O O . ASN A 1 420 ? 1.055 15.57 -4.398 1 93.5 420 ASN A O 1
ATOM 3404 N N . GLU A 1 421 ? 1.562 13.531 -5.051 1 93.56 421 GLU A N 1
ATOM 3405 C CA . GLU A 1 421 ? 2.451 13.211 -3.938 1 93.56 421 GLU A CA 1
ATOM 3406 C C . GLU A 1 421 ? 3.672 14.125 -3.928 1 93.56 421 GLU A C 1
ATOM 3408 O O . GLU A 1 421 ? 4.168 14.5 -2.861 1 93.56 421 GLU A O 1
ATOM 3413 N N . ARG A 1 422 ? 4.191 14.523 -5.043 1 93.81 422 ARG A N 1
ATOM 3414 C CA . ARG A 1 422 ? 5.367 15.383 -5.164 1 93.81 422 ARG A CA 1
ATOM 3415 C C . ARG A 1 422 ? 5.137 16.719 -4.484 1 93.81 422 ARG A C 1
ATOM 3417 O O . ARG A 1 422 ? 6.059 17.297 -3.891 1 93.81 422 ARG A O 1
ATOM 3424 N N . PHE A 1 423 ? 3.941 17.234 -4.645 1 97.56 423 PHE A N 1
ATOM 3425 C CA . PHE A 1 423 ? 3.566 18.5 -4.012 1 97.56 423 PHE A CA 1
ATOM 3426 C C . PHE A 1 423 ? 3.773 18.422 -2.506 1 97.56 423 PHE A C 1
ATOM 3428 O O . PHE A 1 423 ? 4.367 19.328 -1.914 1 97.56 423 PHE A O 1
ATOM 3435 N N . LEU A 1 424 ? 3.328 17.359 -1.885 1 98.12 424 LEU A N 1
ATOM 3436 C CA . LEU A 1 424 ? 3.459 17.156 -0.445 1 98.12 424 LEU A CA 1
ATOM 3437 C C . LEU A 1 424 ? 4.926 17.016 -0.047 1 98.12 424 LEU A C 1
ATOM 3439 O O . LEU A 1 424 ? 5.363 17.609 0.941 1 98.12 424 LEU A O 1
ATOM 3443 N N . ILE A 1 425 ? 5.66 16.281 -0.807 1 96.44 425 ILE A N 1
ATOM 3444 C CA . ILE A 1 425 ? 7.066 16.016 -0.524 1 96.44 425 ILE A CA 1
ATOM 3445 C C . ILE A 1 425 ? 7.863 17.328 -0.598 1 96.44 425 ILE A C 1
ATOM 3447 O O . ILE A 1 425 ? 8.734 17.578 0.236 1 96.44 425 ILE A O 1
ATOM 3451 N N . HIS A 1 426 ? 7.559 18.141 -1.526 1 97.31 426 HIS A N 1
ATOM 3452 C CA . HIS A 1 426 ? 8.289 19.391 -1.682 1 97.31 426 HIS A CA 1
ATOM 3453 C C . HIS A 1 426 ? 7.941 20.375 -0.566 1 97.31 426 HIS A C 1
ATOM 3455 O O . HIS A 1 426 ? 8.797 21.141 -0.117 1 97.31 426 HIS A O 1
ATOM 3461 N N . ILE A 1 427 ? 6.73 20.375 -0.184 1 98.25 427 ILE A N 1
ATOM 3462 C CA . ILE A 1 427 ? 6.375 21.203 0.961 1 98.25 427 ILE A CA 1
ATOM 3463 C C . ILE A 1 427 ? 7.164 20.766 2.189 1 98.25 427 ILE A C 1
ATOM 3465 O O . ILE A 1 427 ? 7.746 21.578 2.898 1 98.25 427 ILE A O 1
ATOM 3469 N N . GLN A 1 428 ? 7.16 19.469 2.428 1 97.38 428 GLN A N 1
ATOM 3470 C CA . GLN A 1 428 ? 7.906 18.922 3.559 1 97.38 428 GLN A CA 1
ATOM 3471 C C . GLN A 1 428 ? 9.383 19.297 3.469 1 97.38 428 GLN A C 1
ATOM 3473 O O . GLN A 1 428 ? 9.992 19.688 4.469 1 97.38 428 GLN A O 1
ATOM 3478 N N . HIS A 1 429 ? 9.945 19.203 2.312 1 96 429 HIS A N 1
ATOM 3479 C CA . HIS A 1 429 ? 11.344 19.547 2.082 1 96 429 HIS A CA 1
ATOM 3480 C C . HIS A 1 429 ? 11.625 21 2.469 1 96 429 HIS A C 1
ATOM 3482 O O . HIS A 1 429 ? 12.609 21.297 3.145 1 96 429 HIS A O 1
ATOM 3488 N N . HIS A 1 430 ? 10.75 21.844 2.125 1 97.12 430 HIS A N 1
ATOM 3489 C CA . HIS A 1 430 ? 11.023 23.266 2.281 1 97.12 430 HIS A CA 1
ATOM 3490 C C . HIS A 1 430 ? 10.672 23.75 3.688 1 97.12 430 HIS A C 1
ATOM 3492 O O . HIS A 1 430 ? 11.07 24.844 4.094 1 97.12 430 HIS A O 1
ATOM 3498 N N . ILE A 1 431 ? 9.984 22.938 4.422 1 97.5 431 ILE A N 1
ATOM 3499 C CA . ILE A 1 431 ? 9.805 23.219 5.844 1 97.5 431 ILE A CA 1
ATOM 3500 C C . ILE A 1 431 ? 11.156 23.172 6.551 1 97.5 431 ILE A C 1
ATOM 3502 O O . ILE A 1 431 ? 11.414 23.969 7.461 1 97.5 431 ILE A O 1
ATOM 3506 N N . TYR A 1 432 ? 12.016 22.344 6.043 1 95.94 432 TYR A N 1
ATOM 3507 C CA . TYR A 1 432 ? 13.289 22.109 6.723 1 95.94 432 TYR A CA 1
ATOM 3508 C C . TYR A 1 432 ? 14.422 22.844 6.008 1 95.94 432 TYR A C 1
ATOM 3510 O O . TYR A 1 432 ? 15.492 23.062 6.586 1 95.94 432 TYR A O 1
ATOM 3518 N N . SER A 1 433 ? 14.305 23.234 4.812 1 94.56 433 SER A N 1
ATOM 3519 C CA . SER A 1 433 ? 15.398 23.766 4.004 1 94.56 433 SER A CA 1
ATOM 3520 C C . SER A 1 433 ? 15.742 25.188 4.402 1 94.56 433 SER A C 1
ATOM 3522 O O . SER A 1 433 ? 16.875 25.641 4.191 1 94.56 433 SER A O 1
ATOM 3524 N N . CYS A 1 434 ? 14.719 25.938 4.895 1 95.31 434 CYS A N 1
ATOM 3525 C CA . CYS A 1 434 ? 14.867 27.359 5.223 1 95.31 434 CYS A CA 1
ATOM 3526 C C . CYS A 1 434 ? 15.312 28.156 4 1 95.31 434 CYS A C 1
ATOM 3528 O O . CYS A 1 434 ? 16.078 29.109 4.125 1 95.31 434 CYS A O 1
ATOM 3530 N N . GLN A 1 435 ? 14.938 27.688 2.895 1 95.69 435 GLN A N 1
ATOM 3531 C CA . GLN A 1 435 ? 15.227 28.406 1.654 1 95.69 435 GLN A CA 1
ATOM 3532 C C . GLN A 1 435 ? 14.242 29.547 1.439 1 95.69 435 GLN A C 1
ATOM 3534 O O . GLN A 1 435 ? 14.586 30.578 0.851 1 95.69 435 GLN A O 1
ATOM 3539 N N . PHE A 1 436 ? 13.047 29.375 1.858 1 97.12 436 PHE A N 1
ATOM 3540 C CA . PHE A 1 436 ? 11.984 30.375 1.762 1 97.12 436 PHE A CA 1
ATOM 3541 C C . PHE A 1 436 ? 11.555 30.828 3.146 1 97.12 436 PHE A C 1
ATOM 3543 O O . PHE A 1 436 ? 11.891 30.203 4.152 1 97.12 436 PHE A O 1
ATOM 3550 N N . GLY A 1 437 ? 10.789 31.859 3.213 1 97.44 437 GLY A N 1
ATOM 3551 C CA . GLY A 1 437 ? 10.531 32.5 4.492 1 97.44 437 GLY A CA 1
ATOM 3552 C C . GLY A 1 437 ? 9.227 32.062 5.125 1 97.44 437 GLY A C 1
ATOM 3553 O O . GLY A 1 437 ? 8.969 32.344 6.301 1 97.44 437 GLY A O 1
ATOM 3554 N N . ASN A 1 438 ? 8.406 31.266 4.477 1 97.56 438 ASN A N 1
ATOM 3555 C CA . ASN A 1 438 ? 7.047 30.953 4.918 1 97.56 438 ASN A CA 1
ATOM 3556 C C . ASN A 1 438 ? 7.051 30.25 6.27 1 97.56 438 ASN A C 1
ATOM 3558 O O . ASN A 1 438 ? 6.184 30.5 7.109 1 97.56 438 ASN A O 1
ATOM 3562 N N . PHE A 1 439 ? 7.996 29.391 6.48 1 98 439 PHE A N 1
ATOM 3563 C CA . PHE A 1 439 ? 7.938 28.5 7.633 1 98 439 PHE A CA 1
ATOM 3564 C C . PHE A 1 439 ? 8.984 28.906 8.672 1 98 439 PHE A C 1
ATOM 3566 O O . PHE A 1 439 ? 9.516 28.047 9.383 1 98 439 PHE A O 1
ATOM 3573 N N . LEU A 1 440 ? 9.234 30.203 8.758 1 97.19 440 LEU A N 1
ATOM 3574 C CA . LEU A 1 440 ? 10.156 30.703 9.766 1 97.19 440 LEU A CA 1
ATOM 3575 C C . LEU A 1 440 ? 9.398 31.234 10.984 1 97.19 440 LEU A C 1
ATOM 3577 O O . LEU A 1 440 ? 8.203 31.516 10.898 1 97.19 440 LEU A O 1
ATOM 3581 N N . CYS A 1 441 ? 10.062 31.281 12.109 1 97.25 441 CYS A N 1
ATOM 3582 C CA . CYS A 1 441 ? 9.578 31.922 13.32 1 97.25 441 CYS A CA 1
ATOM 3583 C C . CYS A 1 441 ? 8.461 31.094 13.961 1 97.25 441 CYS A C 1
ATOM 3585 O O . CYS A 1 441 ? 8.117 30.031 13.469 1 97.25 441 CYS A O 1
ATOM 3587 N N . ASN A 1 442 ? 7.953 31.609 15.148 1 97.5 442 ASN A N 1
ATOM 3588 C CA . ASN A 1 442 ? 6.977 30.859 15.93 1 97.5 442 ASN A CA 1
ATOM 3589 C C . ASN A 1 442 ? 5.609 31.531 15.922 1 97.5 442 ASN A C 1
ATOM 3591 O O . ASN A 1 442 ? 4.641 30.984 16.453 1 97.5 442 ASN A O 1
ATOM 3595 N N . SER A 1 443 ? 5.496 32.719 15.383 1 97.12 443 SER A N 1
ATOM 3596 C CA . SER A 1 443 ? 4.234 33.469 15.375 1 97.12 443 SER A CA 1
ATOM 3597 C C . SER A 1 443 ? 4.234 34.531 14.312 1 97.12 443 SER A C 1
ATOM 3599 O O . SER A 1 443 ? 5.281 34.875 13.758 1 97.12 443 SER A O 1
ATOM 3601 N N . GLN A 1 444 ? 3.037 35 14.039 1 96.69 444 GLN A N 1
ATOM 3602 C CA . GLN A 1 444 ? 2.898 36.125 13.125 1 96.69 444 GLN A CA 1
ATOM 3603 C C . GLN A 1 444 ? 3.629 37.344 13.656 1 96.69 444 GLN A C 1
ATOM 3605 O O . GLN A 1 444 ? 4.238 38.094 12.883 1 96.69 444 GLN A O 1
ATOM 3610 N N . LYS A 1 445 ? 3.586 37.562 14.906 1 97.62 445 LYS A N 1
ATOM 3611 C CA . LYS A 1 445 ? 4.262 38.688 15.547 1 97.62 445 LYS A CA 1
ATOM 3612 C C . LYS A 1 445 ? 5.758 38.688 15.242 1 97.62 445 LYS A C 1
ATOM 3614 O O . LYS A 1 445 ? 6.316 39.688 14.812 1 97.62 445 LYS A O 1
ATOM 3619 N N . GLU A 1 446 ? 6.355 37.562 15.469 1 97.06 446 GLU A N 1
ATOM 3620 C CA . GLU A 1 446 ? 7.789 37.438 15.227 1 97.06 446 GLU A CA 1
ATOM 3621 C C . GLU A 1 446 ? 8.133 37.656 13.758 1 97.06 446 GLU A C 1
ATOM 3623 O O . GLU A 1 446 ? 9.156 38.281 13.438 1 97.06 446 GLU A O 1
ATOM 3628 N N . ARG A 1 447 ? 7.344 37.25 12.883 1 97.06 447 ARG A N 1
ATOM 3629 C CA . ARG A 1 447 ? 7.594 37.406 11.453 1 97.06 447 ARG A CA 1
ATOM 3630 C C . ARG A 1 447 ? 7.504 38.875 11.031 1 97.06 447 ARG A C 1
ATOM 3632 O O . ARG A 1 447 ? 8.25 39.312 10.164 1 97.06 447 ARG A O 1
ATOM 3639 N N . ARG A 1 448 ? 6.609 39.5 11.625 1 95.94 448 ARG A N 1
ATOM 3640 C CA . ARG A 1 448 ? 6.473 40.938 11.344 1 95.94 448 ARG A CA 1
ATOM 3641 C C . ARG A 1 448 ? 7.656 41.719 11.898 1 95.94 448 ARG A C 1
ATOM 3643 O O . ARG A 1 448 ? 8.164 42.625 11.242 1 95.94 448 ARG A O 1
ATOM 3650 N N . GLU A 1 449 ? 8.047 41.344 13.039 1 96.44 449 GLU A N 1
ATOM 3651 C CA . GLU A 1 449 ? 9.172 42.031 13.68 1 96.44 449 GLU A CA 1
ATOM 3652 C C . GLU A 1 449 ? 10.461 41.812 12.898 1 96.44 449 GLU A C 1
ATOM 3654 O O . GLU A 1 449 ? 11.289 42.719 12.797 1 96.44 449 GLU A O 1
ATOM 3659 N N . LEU A 1 450 ? 10.555 40.656 12.281 1 96.81 450 LEU A N 1
ATOM 3660 C CA . LEU A 1 450 ? 11.773 40.312 11.539 1 96.81 450 LEU A CA 1
ATOM 3661 C C . LEU A 1 450 ? 11.633 40.688 10.07 1 96.81 450 LEU A C 1
ATOM 3663 O O . LEU A 1 450 ? 12.555 40.469 9.281 1 96.81 450 LEU A O 1
ATOM 3667 N N . LYS A 1 451 ? 10.492 41.188 9.695 1 96.88 451 LYS A N 1
ATOM 3668 C CA . LYS A 1 451 ? 10.219 41.625 8.328 1 96.88 451 LYS A CA 1
ATOM 3669 C C . LYS A 1 451 ? 10.523 40.5 7.324 1 96.88 451 LYS A C 1
ATOM 3671 O O . LYS A 1 451 ? 11.242 40.719 6.348 1 96.88 451 LYS A O 1
ATOM 3676 N N . ILE A 1 452 ? 9.984 39.438 7.582 1 96.88 452 ILE A N 1
ATOM 3677 C CA . ILE A 1 452 ? 10.258 38.219 6.785 1 96.88 452 ILE A CA 1
ATOM 3678 C C . ILE A 1 452 ? 9.766 38.438 5.355 1 96.88 452 ILE A C 1
ATOM 3680 O O . ILE A 1 452 ? 10.438 38.062 4.398 1 96.88 452 ILE A O 1
ATOM 3684 N N . GLN A 1 453 ? 8.656 39.031 5.109 1 95 453 GLN A N 1
ATOM 3685 C CA . GLN A 1 453 ? 8.062 39.188 3.787 1 95 453 GLN A CA 1
ATOM 3686 C C . GLN A 1 453 ? 8.898 40.156 2.936 1 95 453 GLN A C 1
ATOM 3688 O O . GLN A 1 453 ? 8.969 40 1.713 1 95 453 GLN A O 1
ATOM 3693 N N . GLU A 1 454 ? 9.555 41.031 3.611 1 94.44 454 GLU A N 1
ATOM 3694 C CA . GLU A 1 454 ? 10.359 42 2.898 1 94.44 454 GLU A CA 1
ATOM 3695 C C . GLU A 1 454 ? 11.766 41.469 2.611 1 94.44 454 GLU A C 1
ATOM 3697 O O . GLU A 1 454 ? 12.43 41.938 1.682 1 94.44 454 GLU A O 1
ATOM 3702 N N . ARG A 1 455 ? 12.133 40.562 3.363 1 95.25 455 ARG A N 1
ATOM 3703 C CA . ARG A 1 455 ? 13.539 40.156 3.316 1 95.25 455 ARG A CA 1
ATOM 3704 C C . ARG A 1 455 ? 13.703 38.812 2.637 1 95.25 455 ARG A C 1
ATOM 3706 O O . ARG A 1 455 ? 14.812 38.438 2.248 1 95.25 455 ARG A O 1
ATOM 3713 N N . THR A 1 456 ? 12.648 38.062 2.527 1 96.69 456 THR A N 1
ATOM 3714 C CA . THR A 1 456 ? 12.75 36.719 1.979 1 96.69 456 THR A CA 1
ATOM 3715 C C . THR A 1 456 ? 11.703 36.5 0.884 1 96.69 456 THR A C 1
ATOM 3717 O O . THR A 1 456 ? 10.984 37.438 0.514 1 96.69 456 THR A O 1
ATOM 3720 N N . TYR A 1 457 ? 11.688 35.312 0.306 1 96.81 457 TYR A N 1
ATOM 3721 C CA . TYR A 1 457 ? 10.805 35 -0.807 1 96.81 457 TYR A CA 1
ATOM 3722 C C . TYR A 1 457 ? 9.773 33.938 -0.395 1 96.81 457 TYR A C 1
ATOM 3724 O O . TYR A 1 457 ? 9.992 33.188 0.547 1 96.81 457 TYR A O 1
ATOM 3732 N N . SER A 1 458 ? 8.688 33.938 -1.133 1 97.31 458 SER A N 1
ATOM 3733 C CA . SER A 1 458 ? 7.559 33.094 -0.797 1 97.31 458 SER A CA 1
ATOM 3734 C C . SER A 1 458 ? 7.691 31.719 -1.442 1 97.31 458 SER A C 1
ATOM 3736 O O . SER A 1 458 ? 7.91 31.609 -2.65 1 97.31 458 SER A O 1
ATOM 3738 N N . LEU A 1 459 ? 7.5 30.688 -0.659 1 98.06 459 LEU A N 1
ATOM 3739 C CA . LEU A 1 459 ? 7.477 29.328 -1.18 1 98.06 459 LEU A CA 1
ATOM 3740 C C . LEU A 1 459 ? 6.277 29.109 -2.094 1 98.06 459 LEU A C 1
ATOM 3742 O O . LEU A 1 459 ? 6.391 28.453 -3.133 1 98.06 459 LEU A O 1
ATOM 3746 N N . TRP A 1 460 ? 5.129 29.609 -1.648 1 98.38 460 TRP A N 1
ATOM 3747 C CA . TRP A 1 460 ? 3.893 29.391 -2.391 1 98.38 460 TRP A CA 1
ATOM 3748 C C . TRP A 1 460 ? 4.008 29.922 -3.812 1 98.38 460 TRP A C 1
ATOM 3750 O O . TRP A 1 460 ? 3.553 29.281 -4.762 1 98.38 460 TRP A O 1
ATOM 3760 N N . ALA A 1 461 ? 4.613 31.062 -3.934 1 96.75 461 ALA A N 1
ATOM 3761 C CA . ALA A 1 461 ? 4.82 31.641 -5.262 1 96.75 461 ALA A CA 1
ATOM 3762 C C . ALA A 1 461 ? 5.672 30.719 -6.129 1 96.75 461 ALA A C 1
ATOM 3764 O O . ALA A 1 461 ? 5.398 30.547 -7.32 1 96.75 461 ALA A O 1
ATOM 3765 N N . HIS A 1 462 ? 6.684 30.203 -5.527 1 96.12 462 HIS A N 1
ATOM 3766 C CA . HIS A 1 462 ? 7.57 29.281 -6.238 1 96.12 462 HIS A CA 1
ATOM 3767 C C . HIS A 1 462 ? 6.82 28.031 -6.695 1 96.12 462 HIS A C 1
ATOM 3769 O O . HIS A 1 462 ? 6.945 27.625 -7.852 1 96.12 462 HIS A O 1
ATOM 3775 N N . LEU A 1 463 ? 6.062 27.438 -5.812 1 97.69 463 LEU A N 1
ATOM 3776 C CA . LEU A 1 463 ? 5.312 26.219 -6.141 1 97.69 463 LEU A CA 1
ATOM 3777 C C . LEU A 1 463 ? 4.246 26.516 -7.191 1 97.69 463 LEU A C 1
ATOM 3779 O O . LEU A 1 463 ? 4 25.688 -8.078 1 97.69 463 LEU A O 1
ATOM 3783 N N . TRP A 1 464 ? 3.693 27.656 -7.062 1 96.25 464 TRP A N 1
ATOM 3784 C CA . TRP A 1 464 ? 2.654 28.047 -8.008 1 96.25 464 TRP A CA 1
ATOM 3785 C C . TRP A 1 464 ? 3.23 28.219 -9.406 1 96.25 464 TRP A C 1
ATOM 3787 O O . TRP A 1 464 ? 2.592 27.859 -10.398 1 96.25 464 TRP A O 1
ATOM 3797 N N . LYS A 1 465 ? 4.355 28.781 -9.492 1 92.94 465 LYS A N 1
ATOM 3798 C CA . LYS A 1 465 ? 5.027 28.969 -10.773 1 92.94 465 LYS A CA 1
ATOM 3799 C C . LYS A 1 465 ? 5.305 27.625 -11.453 1 92.94 465 LYS A C 1
ATOM 3801 O O . LYS A 1 465 ? 5.25 27.531 -12.68 1 92.94 465 LYS A O 1
ATOM 3806 N N . ASN A 1 466 ? 5.586 26.609 -10.648 1 93.31 466 ASN A N 1
ATOM 3807 C CA . ASN A 1 466 ? 5.898 25.281 -11.148 1 93.31 466 ASN A CA 1
ATOM 3808 C C . ASN A 1 466 ? 4.727 24.312 -10.969 1 93.31 466 ASN A C 1
ATOM 3810 O O . ASN A 1 466 ? 4.922 23.109 -10.828 1 93.31 466 ASN A O 1
ATOM 3814 N N . ARG A 1 467 ? 3.535 24.766 -11 1 93.69 467 ARG A N 1
ATOM 3815 C CA . ARG A 1 467 ? 2.375 23.984 -10.578 1 93.69 467 ARG A CA 1
ATOM 3816 C C . ARG A 1 467 ? 2.113 22.828 -11.531 1 93.69 467 ARG A C 1
ATOM 3818 O O . ARG A 1 467 ? 1.53 21.812 -11.141 1 93.69 467 ARG A O 1
ATOM 3825 N N . ALA A 1 468 ? 2.592 22.797 -12.711 1 85.62 468 ALA A N 1
ATOM 3826 C CA . ALA A 1 468 ? 2.395 21.719 -13.688 1 85.62 468 ALA A CA 1
ATOM 3827 C C . ALA A 1 468 ? 2.967 20.406 -13.18 1 85.62 468 ALA A C 1
ATOM 3829 O O . ALA A 1 468 ? 2.43 19.328 -13.477 1 85.62 468 ALA A O 1
ATOM 3830 N N . ASP A 1 469 ? 3.957 20.516 -12.383 1 87.25 469 ASP A N 1
ATOM 3831 C CA . ASP A 1 469 ? 4.625 19.328 -11.867 1 87.25 469 ASP A CA 1
ATOM 3832 C C . ASP A 1 469 ? 3.818 18.703 -10.734 1 87.25 469 ASP A C 1
ATOM 3834 O O . ASP A 1 469 ? 4.066 17.562 -10.344 1 87.25 469 ASP A O 1
ATOM 3838 N N . TYR A 1 470 ? 2.822 19.453 -10.289 1 93.69 470 TYR A N 1
ATOM 3839 C CA . TYR A 1 470 ? 2.188 19.031 -9.047 1 93.69 470 TYR A CA 1
ATOM 3840 C C . TYR A 1 470 ? 0.746 18.594 -9.289 1 93.69 470 TYR A C 1
ATOM 3842 O O . TYR A 1 470 ? 0.073 18.109 -8.375 1 93.69 470 TYR A O 1
ATOM 3850 N N . LEU A 1 471 ? 0.315 18.672 -10.453 1 90.81 471 LEU A N 1
ATOM 3851 C CA . LEU A 1 471 ? -1.085 18.375 -10.742 1 90.81 471 LEU A CA 1
ATOM 3852 C C . LEU A 1 471 ? -1.331 16.875 -10.789 1 90.81 471 LEU A C 1
ATOM 3854 O O . LEU A 1 471 ? -0.501 16.125 -11.297 1 90.81 471 LEU A O 1
ATOM 3858 N N . ASN A 1 472 ? -2.393 16.484 -10.195 1 90.12 472 ASN A N 1
ATOM 3859 C CA . ASN A 1 472 ? -2.854 15.102 -10.219 1 90.12 472 ASN A CA 1
ATOM 3860 C C . ASN A 1 472 ? -3.662 14.805 -11.477 1 90.12 472 ASN A C 1
ATOM 3862 O O . ASN A 1 472 ? -4.766 15.32 -11.648 1 90.12 472 ASN A O 1
ATOM 3866 N N . PRO A 1 473 ? -3.229 13.969 -12.281 1 81.25 473 PRO A N 1
ATOM 3867 C CA . PRO A 1 473 ? -3.932 13.68 -13.531 1 81.25 473 PRO A CA 1
ATOM 3868 C C . PRO A 1 473 ? -5.277 12.992 -13.305 1 81.25 473 PRO A C 1
ATOM 3870 O O . PRO A 1 473 ? -6.145 13.023 -14.18 1 81.25 473 PRO A O 1
ATOM 3873 N N . LEU A 1 474 ? -5.477 12.398 -12.164 1 81.69 474 LEU A N 1
ATOM 3874 C CA . LEU A 1 474 ? -6.707 11.672 -11.883 1 81.69 474 LEU A CA 1
ATOM 3875 C C . LEU A 1 474 ? -7.766 12.602 -11.297 1 81.69 474 LEU A C 1
ATOM 3877 O O . LEU A 1 474 ? -8.93 12.211 -11.148 1 81.69 474 LEU A O 1
ATOM 3881 N N . PHE A 1 475 ? -7.43 13.805 -11.078 1 87.44 475 PHE A N 1
ATOM 3882 C CA . PHE A 1 475 ? -8.312 14.742 -10.391 1 87.44 475 PHE A CA 1
ATOM 3883 C C . PHE A 1 475 ? -9.57 15 -11.211 1 87.44 475 PHE A C 1
ATOM 3885 O O . PHE A 1 475 ? -9.484 15.297 -12.406 1 87.44 475 PHE A O 1
ATOM 3892 N N . ARG A 1 476 ? -10.727 14.828 -10.562 1 78.94 476 ARG A N 1
ATOM 3893 C CA . ARG A 1 476 ? -12.023 15.109 -11.172 1 78.94 476 ARG A CA 1
ATOM 3894 C C . ARG A 1 476 ? -12.852 16.047 -10.289 1 78.94 476 ARG A C 1
ATOM 3896 O O . ARG A 1 476 ? -13.531 15.594 -9.359 1 78.94 476 ARG A O 1
ATOM 3903 N N . ALA A 1 477 ? -12.859 17.125 -10.68 1 76.38 477 ALA A N 1
ATOM 3904 C CA . ALA A 1 477 ? -13.547 18.125 -9.852 1 76.38 477 ALA A CA 1
ATOM 3905 C C . ALA A 1 477 ? -15.062 17.906 -9.891 1 76.38 477 ALA A C 1
ATOM 3907 O O . ALA A 1 477 ? -15.75 18.172 -8.898 1 76.38 477 ALA A O 1
ATOM 3908 N N . ASP A 1 478 ? -15.477 17.344 -10.898 1 74.19 478 ASP A N 1
ATOM 3909 C CA . ASP A 1 478 ? -16.922 17.281 -11.117 1 74.19 478 ASP A CA 1
ATOM 3910 C C . ASP A 1 478 ? -17.484 15.93 -10.711 1 74.19 478 ASP A C 1
ATOM 3912 O O . ASP A 1 478 ? -18.703 15.727 -10.742 1 74.19 478 ASP A O 1
ATOM 3916 N N . HIS A 1 479 ? -16.703 15.172 -10.281 1 69 479 HIS A N 1
ATOM 3917 C CA . HIS A 1 479 ? -17.234 13.891 -9.828 1 69 479 HIS A CA 1
ATOM 3918 C C . HIS A 1 479 ? -18.047 14.047 -8.547 1 69 479 HIS A C 1
ATOM 3920 O O . HIS A 1 479 ? -17.656 14.805 -7.652 1 69 479 HIS A O 1
ATOM 3926 N N . SER A 1 480 ? -19.125 13.484 -8.547 1 66.19 480 SER A N 1
ATOM 3927 C CA . SER A 1 480 ? -20.078 13.625 -7.461 1 66.19 480 SER A CA 1
ATOM 3928 C C . SER A 1 480 ? -19.438 13.359 -6.109 1 66.19 480 SER A C 1
ATOM 3930 O O . SER A 1 480 ? -19.688 14.078 -5.141 1 66.19 480 SER A O 1
ATOM 3932 N N . GLN A 1 481 ? -18.531 12.492 -6.168 1 67.19 481 GLN A N 1
ATOM 3933 C CA . GLN A 1 481 ? -17.906 12.102 -4.906 1 67.19 481 GLN A CA 1
ATOM 3934 C C . GLN A 1 481 ? -16.922 13.164 -4.434 1 67.19 481 GLN A C 1
ATOM 3936 O O . GLN A 1 481 ? -16.516 13.172 -3.266 1 67.19 481 GLN A O 1
ATOM 3941 N N . ASN A 1 482 ? -16.672 13.977 -5.383 1 73.56 482 ASN A N 1
ATOM 3942 C CA . ASN A 1 482 ? -15.617 14.93 -5.039 1 73.56 482 ASN A CA 1
ATOM 3943 C C . ASN A 1 482 ? -16.188 16.297 -4.711 1 73.56 482 ASN A C 1
ATOM 3945 O O . ASN A 1 482 ? -15.461 17.219 -4.316 1 73.56 482 ASN A O 1
ATOM 3949 N N . GLN A 1 483 ? -17.578 16.172 -4.957 1 73.62 483 GLN A N 1
ATOM 3950 C CA . GLN A 1 483 ? -18.25 17.438 -4.703 1 73.62 483 GLN A CA 1
ATOM 3951 C C . GLN A 1 483 ? -18.703 17.547 -3.25 1 73.62 483 GLN A C 1
ATOM 3953 O O . GLN A 1 483 ? -19.359 16.641 -2.732 1 73.62 483 GLN A O 1
ATOM 3958 N N . GLY A 1 484 ? -17.828 18.062 -2.393 1 82.88 484 GLY A N 1
ATOM 3959 C CA . GLY A 1 484 ? -18.25 18.281 -1.016 1 82.88 484 GLY A CA 1
ATOM 3960 C C . GLY A 1 484 ? -17.375 17.562 -0.009 1 82.88 484 GLY A C 1
ATOM 3961 O O . GLY A 1 484 ? -16.156 17.484 -0.178 1 82.88 484 GLY A O 1
ATOM 3962 N N . CYS A 1 485 ? -18.156 17.062 0.985 1 89.12 485 CYS A N 1
ATOM 3963 C CA . CYS A 1 485 ? -17.438 16.406 2.076 1 89.12 485 CYS A CA 1
ATOM 3964 C C . CYS A 1 485 ? -16.969 15.023 1.667 1 89.12 485 CYS A C 1
ATOM 3966 O O . CYS A 1 485 ? -17.672 14.305 0.947 1 89.12 485 CYS A O 1
ATOM 3968 N N . LEU A 1 486 ? -15.766 14.727 2.006 1 88.38 486 LEU A N 1
ATOM 3969 C CA . LEU A 1 486 ? -15.289 13.352 1.844 1 88.38 486 LEU A CA 1
ATOM 3970 C C . LEU A 1 486 ? -15.805 12.461 2.965 1 88.38 486 LEU A C 1
ATOM 3972 O O . LEU A 1 486 ? -15.539 12.711 4.141 1 88.38 486 LEU A O 1
ATOM 3976 N N . HIS A 1 487 ? -16.625 11.586 2.605 1 79.31 487 HIS A N 1
ATOM 3977 C CA . HIS A 1 487 ? -17.25 10.75 3.617 1 79.31 487 HIS A CA 1
ATOM 3978 C C . HIS A 1 487 ? -16.484 9.445 3.805 1 79.31 487 HIS A C 1
ATOM 3980 O O . HIS A 1 487 ? -16.234 8.719 2.84 1 79.31 487 HIS A O 1
ATOM 3986 N N . LEU A 1 488 ? -15.945 9.312 4.922 1 75.75 488 LEU A N 1
ATOM 3987 C CA . LEU A 1 488 ? -15.391 8.031 5.348 1 75.75 488 LEU A CA 1
ATOM 3988 C C . LEU A 1 488 ? -16.312 7.352 6.359 1 75.75 488 LEU A C 1
ATOM 3990 O O . LEU A 1 488 ? -16.469 7.828 7.484 1 75.75 488 LEU A O 1
ATOM 3994 N N . PRO A 1 489 ? -17.25 6.512 5.809 1 57.97 489 PRO A N 1
ATOM 3995 C CA . PRO A 1 489 ? -18.234 5.957 6.742 1 57.97 489 PRO A CA 1
ATOM 3996 C C . PRO A 1 489 ? -17.609 5.461 8.039 1 57.97 489 PRO A C 1
ATOM 3998 O O . PRO A 1 489 ? -18.203 5.594 9.109 1 57.97 489 PRO A O 1
ATOM 4001 N N . VAL A 1 490 ? -16.656 4.699 7.883 1 59.06 490 VAL A N 1
ATOM 4002 C CA . VAL A 1 490 ? -15.914 4.277 9.07 1 59.06 490 VAL A CA 1
ATOM 4003 C C . VAL A 1 490 ? -14.438 4.629 8.914 1 59.06 490 VAL A C 1
ATOM 4005 O O . VAL A 1 490 ? -13.914 4.652 7.793 1 59.06 490 VAL A O 1
ATOM 4008 N N . ALA A 1 491 ? -13.977 5.105 10.055 1 59 491 ALA A N 1
ATOM 4009 C CA . ALA A 1 491 ? -12.523 5.285 10 1 59 491 ALA A CA 1
ATOM 4010 C C . ALA A 1 491 ? -11.867 4.145 9.227 1 59 491 ALA A C 1
ATOM 4012 O O . ALA A 1 491 ? -12.281 2.99 9.336 1 59 491 ALA A O 1
ATOM 4013 N N . PRO A 1 492 ? -11.023 4.641 8.344 1 60.91 492 PRO A N 1
ATOM 4014 C CA . PRO A 1 492 ? -10.367 3.574 7.586 1 60.91 492 PRO A CA 1
ATOM 4015 C C . PRO A 1 492 ? -9.836 2.455 8.477 1 60.91 492 PRO A C 1
ATOM 4017 O O . PRO A 1 492 ? -9.312 2.721 9.562 1 60.91 492 PRO A O 1
ATOM 4020 N N . CYS A 1 493 ? -10.125 1.405 8.039 1 71.19 493 CYS A N 1
ATOM 4021 C CA . CYS A 1 493 ? -9.594 0.243 8.75 1 71.19 493 CYS A CA 1
ATOM 4022 C C . CYS A 1 493 ? -8.07 0.269 8.773 1 71.19 493 CYS A C 1
ATOM 4024 O O . CYS A 1 493 ? -7.441 0.916 7.938 1 71.19 493 CYS A O 1
ATOM 4026 N N . ASN A 1 494 ? -7.547 -0.251 9.734 1 74.44 494 ASN A N 1
ATOM 4027 C CA . ASN A 1 494 ? -6.105 -0.268 9.969 1 74.44 494 ASN A CA 1
ATOM 4028 C C . ASN A 1 494 ? -5.348 -0.835 8.773 1 74.44 494 ASN A C 1
ATOM 4030 O O . ASN A 1 494 ? -4.227 -0.415 8.484 1 74.44 494 ASN A O 1
ATOM 4034 N N . SER A 1 495 ? -6.043 -1.643 8.078 1 74 495 SER A N 1
ATOM 4035 C CA . SER A 1 495 ? -5.395 -2.285 6.938 1 74 495 SER A CA 1
ATOM 4036 C C . SER A 1 495 ? -5.246 -1.319 5.77 1 74 495 SER A C 1
ATOM 4038 O O . SER A 1 495 ? -4.492 -1.582 4.832 1 74 495 SER A O 1
ATOM 4040 N N . MET A 1 496 ? -5.832 -0.235 5.949 1 77.5 496 MET A N 1
ATOM 4041 C CA . MET A 1 496 ? -5.832 0.71 4.836 1 77.5 496 MET A CA 1
ATOM 4042 C C . MET A 1 496 ? -4.68 1.701 4.961 1 77.5 496 MET A C 1
ATOM 4044 O O . MET A 1 496 ? -4.359 2.406 4.004 1 77.5 496 MET A O 1
ATOM 4048 N N . TYR A 1 497 ? -4.121 1.701 6.121 1 86.06 497 TYR A N 1
ATOM 4049 C CA . TYR A 1 497 ? -2.971 2.582 6.289 1 86.06 497 TYR A CA 1
ATOM 4050 C C . TYR A 1 497 ? -1.709 1.942 5.719 1 86.06 497 TYR A C 1
ATOM 4052 O O . TYR A 1 497 ? -1.456 0.754 5.938 1 86.06 497 TYR A O 1
ATOM 4060 N N . LYS A 1 498 ? -0.98 2.711 5.008 1 87.5 498 LYS A N 1
ATOM 4061 C CA . LYS A 1 498 ? 0.202 2.209 4.312 1 87.5 498 LYS A CA 1
ATOM 4062 C C . LYS A 1 498 ? 1.461 2.938 4.77 1 87.5 498 LYS A C 1
ATOM 4064 O O . LYS A 1 498 ? 1.405 4.113 5.133 1 87.5 498 LYS A O 1
ATOM 4069 N N . PHE A 1 499 ? 2.516 2.15 4.742 1 91.38 499 PHE A N 1
ATOM 4070 C CA . PHE A 1 499 ? 3.809 2.781 4.973 1 91.38 499 PHE A CA 1
ATOM 4071 C C . PHE A 1 499 ? 4.207 3.652 3.789 1 91.38 499 PHE A C 1
ATOM 4073 O O . PHE A 1 499 ? 4.195 3.195 2.645 1 91.38 499 PHE A O 1
ATOM 4080 N N . TRP A 1 500 ? 4.547 4.941 4.051 1 92.56 500 TRP A N 1
ATOM 4081 C CA . TRP A 1 500 ? 4.863 5.906 3.004 1 92.56 500 TRP A CA 1
ATOM 4082 C C . TRP A 1 500 ? 6.332 5.812 2.602 1 92.56 500 TRP A C 1
ATOM 4084 O O . TRP A 1 500 ? 7.121 6.719 2.883 1 92.56 500 TRP A O 1
ATOM 4094 N N . SER A 1 501 ? 6.68 4.883 1.805 1 88.44 501 SER A N 1
ATOM 4095 C CA . SER A 1 501 ? 8.055 4.656 1.366 1 88.44 501 SER A CA 1
ATOM 4096 C C . SER A 1 501 ? 8.555 5.816 0.516 1 88.44 501 SER A C 1
ATOM 4098 O O . SER A 1 501 ? 9.75 6.129 0.531 1 88.44 501 SER A O 1
ATOM 4100 N N . GLY A 1 502 ? 7.664 6.492 -0.205 1 88.44 502 GLY A N 1
ATOM 4101 C CA . GLY A 1 502 ? 8.039 7.613 -1.053 1 88.44 502 GLY A CA 1
ATOM 4102 C C . GLY A 1 502 ? 8.578 8.797 -0.274 1 88.44 502 GLY A C 1
ATOM 4103 O O . GLY A 1 502 ? 9.297 9.633 -0.825 1 88.44 502 GLY A O 1
ATOM 4104 N N . MET A 1 503 ? 8.25 8.844 0.943 1 93.25 503 MET A N 1
ATOM 4105 C CA . MET A 1 503 ? 8.727 9.922 1.797 1 93.25 503 MET A CA 1
ATOM 4106 C C . MET A 1 503 ? 9.961 9.492 2.582 1 93.25 503 MET A C 1
ATOM 4108 O O . MET A 1 503 ? 10.992 10.172 2.555 1 93.25 503 MET A O 1
ATOM 4112 N N . TYR A 1 504 ? 9.945 8.352 3.23 1 91.69 504 TYR A N 1
ATOM 4113 C CA . TYR A 1 504 ? 10.945 7.988 4.227 1 91.69 504 TYR A CA 1
ATOM 4114 C C . TYR A 1 504 ? 12.102 7.23 3.584 1 91.69 504 TYR A C 1
ATOM 4116 O O . TYR A 1 504 ? 13.195 7.152 4.152 1 91.69 504 TYR A O 1
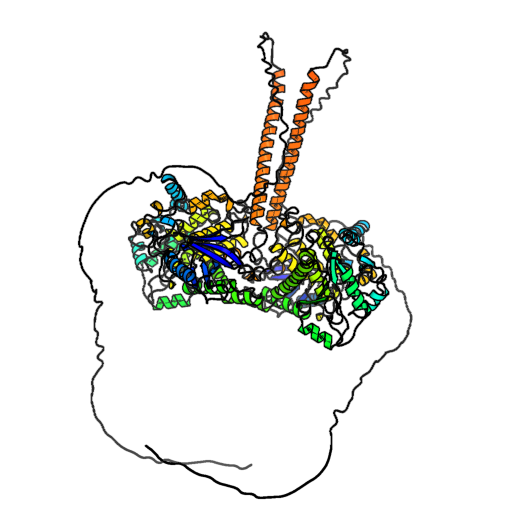ATOM 4124 N N . ASN A 1 505 ? 11.867 6.652 2.336 1 86.12 505 ASN A N 1
ATOM 4125 C CA . ASN A 1 505 ? 12.906 5.922 1.615 1 86.12 505 ASN A CA 1
ATOM 4126 C C . ASN A 1 505 ? 13.141 6.512 0.229 1 86.12 505 ASN A C 1
ATOM 4128 O O . ASN A 1 505 ? 13.594 5.812 -0.68 1 86.12 505 ASN A O 1
ATOM 4132 N N . ARG A 1 506 ? 12.883 7.695 0.056 1 83.81 506 ARG A N 1
ATOM 4133 C CA . ARG A 1 506 ? 12.898 8.352 -1.246 1 83.81 506 ARG A CA 1
ATOM 4134 C C . ARG A 1 506 ? 14.289 8.32 -1.866 1 83.81 506 ARG A C 1
ATOM 4136 O O . ARG A 1 506 ? 14.43 8.289 -3.092 1 83.81 506 ARG A O 1
ATOM 4143 N N . PHE A 1 507 ? 15.25 8.297 -1.071 1 82 507 PHE A N 1
ATOM 4144 C CA . PHE A 1 507 ? 16.609 8.422 -1.59 1 82 507 PHE A CA 1
ATOM 4145 C C . PHE A 1 507 ? 17.266 7.047 -1.73 1 82 507 PHE A C 1
ATOM 4147 O O . PHE A 1 507 ? 18.406 6.941 -2.168 1 82 507 PHE A O 1
ATOM 4154 N N . GLU A 1 508 ? 16.469 6.102 -1.382 1 75.31 508 GLU A N 1
ATOM 4155 C CA . GLU A 1 508 ? 16.969 4.734 -1.535 1 75.31 508 GLU A CA 1
ATOM 4156 C C . GLU A 1 508 ? 16.469 4.113 -2.836 1 75.31 508 GLU A C 1
ATOM 4158 O O . GLU A 1 508 ? 15.289 3.758 -2.949 1 75.31 508 GLU A O 1
ATOM 4163 N N . LYS A 1 509 ? 17.219 4.055 -3.756 1 65.25 509 LYS A N 1
ATOM 4164 C CA . LYS A 1 509 ? 16.844 3.607 -5.098 1 65.25 509 LYS A CA 1
ATOM 4165 C C . LYS A 1 509 ? 16.188 2.23 -5.059 1 65.25 509 LYS A C 1
ATOM 4167 O O . LYS A 1 509 ? 15.234 1.973 -5.789 1 65.25 509 LYS A O 1
ATOM 4172 N N . GLY A 1 510 ? 16.516 1.408 -4.188 1 61.88 510 GLY A N 1
ATOM 4173 C CA . GLY A 1 510 ? 15.992 0.053 -4.16 1 61.88 510 GLY A CA 1
ATOM 4174 C C . GLY A 1 510 ? 14.641 -0.047 -3.477 1 61.88 510 GLY A C 1
ATOM 4175 O O . GLY A 1 510 ? 13.969 -1.078 -3.562 1 61.88 510 GLY A O 1
ATOM 4176 N N . MET A 1 511 ? 14.164 1.147 -3.037 1 60.12 511 MET A N 1
ATOM 4177 C CA . MET A 1 511 ? 12.961 1.084 -2.221 1 60.12 511 MET A CA 1
ATOM 4178 C C . MET A 1 511 ? 11.781 1.746 -2.936 1 60.12 511 MET A C 1
ATOM 4180 O O . MET A 1 511 ? 10.703 1.879 -2.363 1 60.12 511 MET A O 1
ATOM 4184 N N . GLN A 1 512 ? 11.93 2.223 -4.062 1 63.22 512 GLN A N 1
ATOM 4185 C CA . GLN A 1 512 ? 10.852 2.859 -4.812 1 63.22 512 GLN A CA 1
ATOM 4186 C C . GLN A 1 512 ? 10.375 1.968 -5.957 1 63.22 512 GLN A C 1
ATOM 4188 O O . GLN A 1 512 ? 11.141 1.158 -6.48 1 63.22 512 GLN A O 1
ATOM 4193 N N . PRO A 1 513 ? 9.008 2.166 -6.18 1 65.19 513 PRO A N 1
ATOM 4194 C CA . PRO A 1 513 ? 8.578 1.458 -7.387 1 65.19 513 PRO A CA 1
ATOM 4195 C C . PRO A 1 513 ? 9.414 1.826 -8.617 1 65.19 513 PRO A C 1
ATOM 4197 O O . PRO A 1 513 ? 9.875 2.963 -8.734 1 65.19 513 PRO A O 1
ATOM 4200 N N . ARG A 1 514 ? 9.555 0.92 -9.359 1 66.12 514 ARG A N 1
ATOM 4201 C CA . ARG A 1 514 ? 10.445 1.089 -10.508 1 66.12 514 ARG A CA 1
ATOM 4202 C C . ARG A 1 514 ? 9.797 1.968 -11.57 1 66.12 514 ARG A C 1
ATOM 4204 O O . ARG A 1 514 ? 10.492 2.582 -12.383 1 66.12 514 ARG A O 1
ATOM 4211 N N . GLN A 1 515 ? 8.438 1.908 -11.531 1 69.06 515 GLN A N 1
ATOM 4212 C CA . GLN A 1 515 ? 7.68 2.766 -12.43 1 69.06 515 GLN A CA 1
ATOM 4213 C C . GLN A 1 515 ? 6.727 3.67 -11.656 1 69.06 515 GLN A C 1
ATOM 4215 O O . GLN A 1 515 ? 6.129 3.246 -10.664 1 69.06 515 GLN A O 1
ATOM 4220 N N . SER A 1 516 ? 6.766 4.93 -12.07 1 67.5 516 SER A N 1
ATOM 4221 C CA . SER A 1 516 ? 5.875 5.875 -11.406 1 67.5 516 SER A CA 1
ATOM 4222 C C . SER A 1 516 ? 4.551 6.008 -12.148 1 67.5 516 SER A C 1
ATOM 4224 O O . SER A 1 516 ? 4.516 6.48 -13.289 1 67.5 516 SER A O 1
ATOM 4226 N N . VAL A 1 517 ? 3.518 5.641 -11.539 1 72.75 517 VAL A N 1
ATOM 4227 C CA . VAL A 1 517 ? 2.18 5.75 -12.117 1 72.75 517 VAL A CA 1
ATOM 4228 C C . VAL A 1 517 ? 1.864 7.211 -12.414 1 72.75 517 VAL A C 1
ATOM 4230 O O . VAL A 1 517 ? 1.303 7.527 -13.469 1 72.75 517 VAL A O 1
ATOM 4233 N N . THR A 1 518 ? 2.303 8.023 -11.578 1 71.19 518 THR A N 1
ATOM 4234 C CA . THR A 1 518 ? 2.014 9.445 -11.719 1 71.19 518 THR A CA 1
ATOM 4235 C C . THR A 1 518 ? 2.676 10.016 -12.969 1 71.19 518 THR A C 1
ATOM 4237 O O . THR A 1 518 ? 2.045 10.75 -13.727 1 71.19 518 THR A O 1
ATOM 4240 N N . ASP A 1 519 ? 3.912 9.648 -13.172 1 70.5 519 ASP A N 1
ATOM 4241 C CA . ASP A 1 519 ? 4.633 10.156 -14.336 1 70.5 519 ASP A CA 1
ATOM 4242 C C . ASP A 1 519 ? 3.967 9.703 -15.633 1 70.5 519 ASP A C 1
ATOM 4244 O O . ASP A 1 519 ? 3.838 10.492 -16.578 1 70.5 519 ASP A O 1
ATOM 4248 N N . TYR A 1 520 ? 3.494 8.633 -15.586 1 70.88 520 TYR A N 1
ATOM 4249 C CA . TYR A 1 520 ? 2.854 8.094 -16.781 1 70.88 520 TYR A CA 1
ATOM 4250 C C . TYR A 1 520 ? 1.5 8.75 -17.016 1 70.88 520 TYR A C 1
ATOM 4252 O O . TYR A 1 520 ? 1.167 9.109 -18.156 1 70.88 520 TYR A O 1
ATOM 4260 N N . LEU A 1 521 ? 0.807 8.875 -15.984 1 74.44 521 LEU A N 1
ATOM 4261 C CA . LEU A 1 521 ? -0.517 9.484 -16.094 1 74.44 521 LEU A CA 1
ATOM 4262 C C . LEU A 1 521 ? -0.418 10.93 -16.562 1 74.44 521 LEU A C 1
ATOM 4264 O O . LEU A 1 521 ? -1.248 11.391 -17.344 1 74.44 521 LEU A O 1
ATOM 4268 N N . MET A 1 522 ? 0.612 11.492 -16.109 1 73.25 522 MET A N 1
ATOM 4269 C CA . MET A 1 522 ? 0.839 12.867 -16.547 1 73.25 522 MET A CA 1
ATOM 4270 C C . MET A 1 522 ? 1.165 12.914 -18.031 1 73.25 522 MET A C 1
ATOM 4272 O O . MET A 1 522 ? 0.681 13.789 -18.75 1 73.25 522 MET A O 1
ATOM 4276 N N . ALA A 1 523 ? 1.861 11.969 -18.5 1 70.25 523 ALA A N 1
ATOM 4277 C CA . ALA A 1 523 ? 2.213 11.891 -19.906 1 70.25 523 ALA A CA 1
ATOM 4278 C C . ALA A 1 523 ? 0.982 11.609 -20.766 1 70.25 523 ALA A C 1
ATOM 4280 O O . ALA A 1 523 ? 0.803 12.219 -21.828 1 70.25 523 ALA A O 1
ATOM 4281 N N . VAL A 1 524 ? 0.163 10.805 -20.312 1 69.44 524 VAL A N 1
ATOM 4282 C CA . VAL A 1 524 ? -1.054 10.438 -21.031 1 69.44 524 VAL A CA 1
ATOM 4283 C C . VAL A 1 524 ? -2.002 11.633 -21.078 1 69.44 524 VAL A C 1
ATOM 4285 O O . VAL A 1 524 ? -2.629 11.898 -22.109 1 69.44 524 VAL A O 1
ATOM 4288 N N . LYS A 1 525 ? -2.102 12.258 -20.016 1 71.69 525 LYS A N 1
ATOM 4289 C CA . LYS A 1 525 ? -2.961 13.438 -19.953 1 71.69 525 LYS A CA 1
ATOM 4290 C C . LYS A 1 525 ? -2.463 14.531 -20.891 1 71.69 525 LYS A C 1
ATOM 4292 O O . LYS A 1 525 ? -3.262 15.188 -21.562 1 71.69 525 LYS A O 1
ATOM 4297 N N . GLU A 1 526 ? -1.194 14.656 -20.875 1 70.88 526 GLU A N 1
ATOM 4298 C CA . GLU A 1 526 ? -0.606 15.625 -21.781 1 70.88 526 GLU A CA 1
ATOM 4299 C C . GLU A 1 526 ? -0.895 15.258 -23.234 1 70.88 526 GLU A C 1
ATOM 4301 O O . GLU A 1 526 ? -1.205 16.125 -24.047 1 70.88 526 GLU A O 1
ATOM 4306 N N . GLU A 1 527 ? -0.876 14.055 -23.5 1 67.31 527 GLU A N 1
ATOM 4307 C CA . GLU A 1 527 ? -1.167 13.57 -24.844 1 67.31 527 GLU A CA 1
ATOM 4308 C C . GLU A 1 527 ? -2.631 13.797 -25.203 1 67.31 527 GLU A C 1
ATOM 4310 O O . GLU A 1 527 ? -2.941 14.211 -26.328 1 67.31 527 GLU A O 1
ATOM 4315 N N . SER A 1 528 ? -3.463 13.508 -24.328 1 68.06 528 SER A N 1
ATOM 4316 C CA . SER A 1 528 ? -4.891 13.703 -24.547 1 68.06 528 SER A CA 1
ATOM 4317 C C . SER A 1 528 ? -5.223 15.172 -24.766 1 68.06 528 SER A C 1
ATOM 4319 O O . SER A 1 528 ? -6.059 15.516 -25.609 1 68.06 528 SER A O 1
ATOM 4321 N N . GLN A 1 529 ? -4.574 15.961 -23.969 1 71.06 529 GLN A N 1
ATOM 4322 C CA . GLN A 1 529 ? -4.773 17.391 -24.125 1 71.06 529 GLN A CA 1
ATOM 4323 C C . GLN A 1 529 ? -4.297 17.875 -25.5 1 71.06 529 GLN A C 1
ATOM 4325 O O . GLN A 1 529 ? -4.938 18.719 -26.125 1 71.06 529 GLN A O 1
ATOM 4330 N N . GLN A 1 530 ? -3.297 17.312 -25.906 1 71.44 530 GLN A N 1
ATOM 4331 C CA . GLN A 1 530 ? -2.779 17.641 -27.234 1 71.44 530 GLN A CA 1
ATOM 4332 C C . GLN A 1 530 ? -3.742 17.203 -28.328 1 71.44 530 GLN A C 1
ATOM 4334 O O . GLN A 1 530 ? -3.959 17.922 -29.297 1 71.44 530 GLN A O 1
ATOM 4339 N N . LEU A 1 531 ? -4.344 16.125 -28.094 1 70.94 531 LEU A N 1
ATOM 4340 C CA . LEU A 1 531 ? -5.309 15.602 -29.062 1 70.94 531 LEU A CA 1
ATOM 4341 C C . LEU A 1 531 ? -6.562 16.469 -29.094 1 70.94 531 LEU A C 1
ATOM 4343 O O . LEU A 1 531 ? -7.105 16.734 -30.172 1 70.94 531 LEU A O 1
ATOM 4347 N N . GLU A 1 532 ? -6.938 16.859 -27.953 1 72.94 532 GLU A N 1
ATOM 4348 C CA . GLU A 1 532 ? -8.094 17.734 -27.875 1 72.94 532 GLU A CA 1
ATOM 4349 C C . GLU A 1 532 ? -7.824 19.078 -28.562 1 72.94 532 GLU A C 1
ATOM 4351 O O . GLU A 1 532 ? -8.688 19.609 -29.266 1 72.94 532 GLU A O 1
ATOM 4356 N N . GLU A 1 533 ? -6.695 19.516 -28.375 1 75.62 533 GLU A N 1
ATOM 4357 C CA . GLU A 1 533 ? -6.316 20.766 -29.016 1 75.62 533 GLU A CA 1
ATOM 4358 C C . GLU A 1 533 ? -6.238 20.609 -30.531 1 75.62 533 GLU A C 1
ATOM 4360 O O . GLU A 1 533 ? -6.68 21.484 -31.281 1 75.62 533 GLU A O 1
ATOM 4365 N N . GLU A 1 534 ? -5.754 19.516 -30.844 1 73.88 534 GLU A N 1
ATOM 4366 C CA . GLU A 1 534 ? -5.684 19.219 -32.281 1 73.88 534 GLU A CA 1
ATOM 4367 C C . GLU A 1 534 ? -7.078 19.078 -32.875 1 73.88 534 GLU A C 1
ATOM 4369 O O . GLU A 1 534 ? -7.332 19.531 -34 1 73.88 534 GLU A O 1
ATOM 4374 N N . LEU A 1 535 ? -7.895 18.469 -32.188 1 74.75 535 LEU A N 1
ATOM 4375 C CA . LEU A 1 535 ? -9.273 18.312 -32.625 1 74.75 535 LEU A CA 1
ATOM 4376 C C . LEU A 1 535 ? -9.977 19.656 -32.719 1 74.75 535 LEU A C 1
ATOM 4378 O O . LEU A 1 535 ? -10.688 19.906 -33.719 1 74.75 535 LEU A O 1
ATOM 4382 N N . GLU A 1 536 ? -9.766 20.453 -31.766 1 78.19 536 GLU A N 1
ATOM 4383 C CA . GLU A 1 536 ? -10.344 21.797 -31.812 1 78.19 536 GLU A CA 1
ATOM 4384 C C . GLU A 1 536 ? -9.805 22.594 -33 1 78.19 536 GLU A C 1
ATOM 4386 O O . GLU A 1 536 ? -10.562 23.312 -33.656 1 78.19 536 GLU A O 1
ATOM 4391 N N . ALA A 1 537 ? -8.586 22.438 -33.281 1 77.75 537 ALA A N 1
ATOM 4392 C CA . ALA A 1 537 ? -7.957 23.125 -34.406 1 77.75 537 ALA A CA 1
ATOM 4393 C C . ALA A 1 537 ? -8.508 22.625 -35.719 1 77.75 537 ALA A C 1
ATOM 4395 O O . ALA A 1 537 ? -8.766 23.422 -36.625 1 77.75 537 ALA A O 1
ATOM 4396 N N . LEU A 1 538 ? -8.734 21.359 -35.781 1 76.56 538 LEU A N 1
ATOM 4397 C CA . LEU A 1 538 ? -9.266 20.766 -37 1 76.56 538 LEU A CA 1
ATOM 4398 C C . LEU A 1 538 ? -10.719 21.172 -37.219 1 76.56 538 LEU A C 1
ATOM 4400 O O . LEU A 1 538 ? -11.148 21.406 -38.344 1 76.56 538 LEU A O 1
ATOM 4404 N N . GLU A 1 539 ? -11.383 21.25 -36.156 1 78.06 539 GLU A N 1
ATOM 4405 C CA . GLU A 1 539 ? -12.773 21.688 -36.219 1 78.06 539 GLU A CA 1
ATOM 4406 C C . GLU A 1 539 ? -12.875 23.156 -36.688 1 78.06 539 GLU A C 1
ATOM 4408 O O . GLU A 1 539 ? -13.758 23.5 -37.469 1 78.06 539 GLU A O 1
ATOM 4413 N N . GLU A 1 540 ? -11.984 23.875 -36.219 1 80.44 540 GLU A N 1
ATOM 4414 C CA . GLU A 1 540 ? -11.945 25.266 -36.656 1 80.44 540 GLU A CA 1
ATOM 4415 C C . GLU A 1 540 ? -11.594 25.375 -38.125 1 80.44 540 GLU A C 1
ATOM 4417 O O . GLU A 1 540 ? -12.172 26.203 -38.844 1 80.44 540 GLU A O 1
ATOM 4422 N N . ARG A 1 541 ? -10.75 24.609 -38.594 1 75.62 541 ARG A N 1
ATOM 4423 C CA . ARG A 1 541 ? -10.352 24.594 -40 1 75.62 541 ARG A CA 1
ATOM 4424 C C . ARG A 1 541 ? -11.5 24.141 -40.875 1 75.62 541 ARG A C 1
ATOM 4426 O O . ARG A 1 541 ? -11.719 24.703 -41.938 1 75.62 541 ARG A O 1
ATOM 4433 N N . LEU A 1 542 ? -12.172 23.188 -40.406 1 74.62 542 LEU A N 1
ATOM 4434 C CA . LEU A 1 542 ? -13.32 22.672 -41.125 1 74.62 542 LEU A CA 1
ATOM 4435 C C . LEU A 1 542 ? -14.422 23.719 -41.219 1 74.62 542 LEU A C 1
ATOM 4437 O O . LEU A 1 542 ? -15.07 23.844 -42.281 1 74.62 542 LEU A O 1
ATOM 4441 N N . GLU A 1 543 ? -14.523 24.375 -40.188 1 77.19 543 GLU A N 1
ATOM 4442 C CA . GLU A 1 543 ? -15.516 25.453 -40.188 1 77.19 543 GLU A CA 1
ATOM 4443 C C . GLU A 1 543 ? -15.148 26.562 -41.156 1 77.19 543 GLU A C 1
ATOM 4445 O O . GLU A 1 543 ? -16.016 27.125 -41.812 1 77.19 543 GLU A O 1
ATOM 4450 N N . LYS A 1 544 ? -13.977 26.797 -41.281 1 76 544 LYS A N 1
ATOM 4451 C CA . LYS A 1 544 ? -13.5 27.844 -42.188 1 76 544 LYS A CA 1
ATOM 4452 C C . LYS A 1 544 ? -13.68 27.406 -43.656 1 76 544 LYS A C 1
ATOM 4454 O O . LYS A 1 544 ? -14.086 28.219 -44.5 1 76 544 LYS A O 1
ATOM 4459 N N . ILE A 1 545 ? -13.477 26.203 -43.906 1 73.44 545 ILE A N 1
ATOM 4460 C CA . ILE A 1 545 ? -13.609 25.688 -45.25 1 73.44 545 ILE A CA 1
ATOM 4461 C C . ILE A 1 545 ? -15.078 25.641 -45.656 1 73.44 545 ILE A C 1
ATOM 4463 O O . ILE A 1 545 ? -15.422 25.984 -46.781 1 73.44 545 ILE A O 1
ATOM 4467 N N . GLN A 1 546 ? -15.836 25.391 -44.75 1 68.75 546 GLN A N 1
ATOM 4468 C CA . GLN A 1 546 ? -17.266 25.344 -45 1 68.75 546 GLN A CA 1
ATOM 4469 C C . GLN A 1 546 ? -17.844 26.734 -45.219 1 68.75 546 GLN A C 1
ATOM 4471 O O . GLN A 1 546 ? -18.703 26.938 -46.062 1 68.75 546 GLN A O 1
ATOM 4476 N N . LYS A 1 547 ? -17.344 27.625 -44.562 1 71.88 547 LYS A N 1
ATOM 4477 C CA . LYS A 1 547 ? -17.781 29.016 -44.75 1 71.88 547 LYS A CA 1
ATOM 4478 C C . LYS A 1 547 ? -17.359 29.547 -46.125 1 71.88 547 LYS A C 1
ATOM 4480 O O . LYS A 1 547 ? -18.109 30.266 -46.781 1 71.88 547 LYS A O 1
ATOM 4485 N N . VAL A 1 548 ? -16.312 29.188 -46.625 1 65.12 548 VAL A N 1
ATOM 4486 C CA . VAL A 1 548 ? -15.812 29.625 -47.906 1 65.12 548 VAL A CA 1
ATOM 4487 C C . VAL A 1 548 ? -16.609 28.969 -49.031 1 65.12 548 VAL A C 1
ATOM 4489 O O . VAL A 1 548 ? -16.938 29.609 -50.031 1 65.12 548 VAL A O 1
ATOM 4492 N N . GLN A 1 549 ? -17.047 27.828 -48.844 1 60.72 549 GLN A N 1
ATOM 4493 C CA . GLN A 1 549 ? -17.828 27.125 -49.875 1 60.72 549 GLN A CA 1
ATOM 4494 C C . GLN A 1 549 ? -19.234 27.688 -49.938 1 60.72 549 GLN A C 1
ATOM 4496 O O . GLN A 1 549 ? -19.812 27.797 -51.031 1 60.72 549 GLN A O 1
ATOM 4501 N N . LEU A 1 550 ? -19.719 28.156 -48.906 1 60.94 550 LEU A N 1
ATOM 4502 C CA . LEU A 1 550 ? -21.062 28.734 -48.906 1 60.94 550 LEU A CA 1
ATOM 4503 C C . LEU A 1 550 ? -21.047 30.141 -49.5 1 60.94 550 LEU A C 1
ATOM 4505 O O . LEU A 1 550 ? -21.984 30.531 -50.188 1 60.94 550 LEU A O 1
ATOM 4509 N N . ASN A 1 551 ? -20.094 30.875 -49.312 1 60.34 551 ASN A N 1
ATOM 4510 C CA . ASN A 1 551 ? -19.984 32.188 -49.906 1 60.34 551 ASN A CA 1
ATOM 4511 C C . ASN A 1 551 ? -19.797 32.094 -51.438 1 60.34 551 ASN A C 1
ATOM 4513 O O . ASN A 1 551 ? -20.234 33 -52.156 1 60.34 551 ASN A O 1
ATOM 4517 N N . HIS A 1 552 ? -19.375 31.109 -51.906 1 54.97 552 HIS A N 1
ATOM 4518 C CA . HIS A 1 552 ? -19.234 30.953 -53.375 1 54.97 552 HIS A CA 1
ATOM 4519 C C . HIS A 1 552 ? -20.578 30.594 -54 1 54.97 552 HIS A C 1
ATOM 4521 O O . HIS A 1 552 ? -20.812 30.906 -55.156 1 54.97 552 HIS A O 1
ATOM 4527 N N . ILE A 1 553 ? -21.594 30.156 -53.375 1 51.28 553 ILE A N 1
ATOM 4528 C CA . ILE A 1 553 ? -22.891 29.844 -53.969 1 51.28 553 ILE A CA 1
ATOM 4529 C C . ILE A 1 553 ? -23.781 31.094 -53.938 1 51.28 553 ILE A C 1
ATOM 4531 O O . ILE A 1 553 ? -24.562 31.328 -54.875 1 51.28 553 ILE A O 1
ATOM 4535 N N . THR A 1 554 ? -23.797 32.031 -53.062 1 48.88 554 THR A N 1
ATOM 4536 C CA . THR A 1 554 ? -24.719 33.156 -53 1 48.88 554 THR A CA 1
ATOM 4537 C C . THR A 1 554 ? -24.297 34.25 -53.969 1 48.88 554 THR A C 1
ATOM 4539 O O . THR A 1 554 ? -25.094 35.125 -54.281 1 48.88 554 THR A O 1
ATOM 4542 N N . VAL A 1 555 ? -23.094 34.469 -54.375 1 42 555 VAL A N 1
ATOM 4543 C CA . VAL A 1 555 ? -22.75 35.562 -55.281 1 42 555 VAL A CA 1
ATOM 4544 C C . VAL A 1 555 ? -23.25 35.219 -56.688 1 42 555 VAL A C 1
ATOM 4546 O O . VAL A 1 555 ? -23.141 36.031 -57.594 1 42 555 VAL A O 1
ATOM 4549 N N . LYS A 1 556 ? -23.812 33.938 -56.938 1 40.34 556 LYS A N 1
ATOM 4550 C CA . LYS A 1 556 ? -24.266 33.781 -58.312 1 40.34 556 LYS A CA 1
ATOM 4551 C C . LYS A 1 556 ? -25.609 34.438 -58.531 1 40.34 556 LYS A C 1
ATOM 4553 O O . LYS A 1 556 ? -26.078 34.562 -59.688 1 40.34 556 LYS A O 1
ATOM 4558 N N . SER A 1 557 ? -26.516 34.781 -57.625 1 37.41 557 SER A N 1
ATOM 4559 C CA . SER A 1 557 ? -27.812 35.219 -58.125 1 37.41 557 SER A CA 1
ATOM 4560 C C . SER A 1 557 ? -27.844 36.719 -58.406 1 37.41 557 SER A C 1
ATOM 4562 O O . SER A 1 557 ? -28.688 37.188 -59.188 1 37.41 557 SER A O 1
ATOM 4564 N N . ASN A 1 558 ? -27.422 37.656 -57.625 1 32.97 558 ASN A N 1
ATOM 4565 C CA . ASN A 1 558 ? -27.984 39 -57.719 1 32.97 558 ASN A CA 1
ATOM 4566 C C . ASN A 1 558 ? -27.188 39.875 -58.688 1 32.97 558 ASN A C 1
ATOM 4568 O O . ASN A 1 558 ? -27.25 41.125 -58.625 1 32.97 558 ASN A O 1
ATOM 4572 N N . LYS A 1 559 ? -26.109 39.594 -59.312 1 31.98 559 LYS A N 1
ATOM 4573 C CA . LYS A 1 559 ? -25.422 40.688 -60 1 31.98 559 LYS A CA 1
ATOM 4574 C C . LYS A 1 559 ? -26.203 41.156 -61.219 1 31.98 559 LYS A C 1
ATOM 4576 O O . LYS A 1 559 ? -26.312 40.438 -62.219 1 31.98 559 LYS A O 1
ATOM 4581 N N . GLN A 1 560 ? -27.219 41.969 -61.062 1 26.88 560 GLN A N 1
ATOM 4582 C CA . GLN A 1 560 ? -27.594 42.844 -62.156 1 26.88 560 GLN A CA 1
ATOM 4583 C C . GLN A 1 560 ? -26.375 43.594 -62.688 1 26.88 560 GLN A C 1
ATOM 4585 O O . GLN A 1 560 ? -25.344 43.688 -62.031 1 26.88 560 GLN A O 1
ATOM 4590 N N . SER A 1 561 ? -26.531 44.781 -63.656 1 27.98 561 SER A N 1
ATOM 4591 C CA . SER A 1 561 ? -25.859 45.344 -64.812 1 27.98 561 SER A CA 1
ATOM 4592 C C . SER A 1 561 ? -24.719 46.281 -64.375 1 27.98 561 SER A C 1
ATOM 4594 O O . SER A 1 561 ? -24.047 46.875 -65.188 1 27.98 561 SER A O 1
ATOM 4596 N N . GLU A 1 562 ? -24.578 46.812 -63.188 1 27.22 562 GLU A N 1
ATOM 4597 C CA . GLU A 1 562 ? -23.938 48.125 -63.375 1 27.22 562 GLU A CA 1
ATOM 4598 C C . GLU A 1 562 ? -22.594 47.969 -64.062 1 27.22 562 GLU A C 1
ATOM 4600 O O . GLU A 1 562 ? -21.953 46.938 -63.969 1 27.22 562 GLU A O 1
ATOM 4605 N N . PRO A 1 563 ? -22.109 49.094 -64.875 1 26.19 563 PRO A N 1
ATOM 4606 C CA . PRO A 1 563 ? -21.031 49.25 -65.875 1 26.19 563 PRO A CA 1
ATOM 4607 C C . PRO A 1 563 ? -19.672 48.844 -65.312 1 26.19 563 PRO A C 1
ATOM 4609 O O . PRO A 1 563 ? -19.5 48.75 -64.062 1 26.19 563 PRO A O 1
ATOM 4612 N N . SER A 1 564 ? -18.641 48.594 -66.125 1 23.33 564 SER A N 1
ATOM 4613 C CA . SER A 1 564 ? -17.391 47.875 -66.25 1 23.33 564 SER A CA 1
ATOM 4614 C C . SER A 1 564 ? -16.281 48.531 -65.438 1 23.33 564 SER A C 1
ATOM 4616 O O . SER A 1 564 ? -15.133 48.062 -65.438 1 23.33 564 SER A O 1
ATOM 4618 N N . LYS A 1 565 ? -16.516 49.625 -64.562 1 23.92 565 LYS A N 1
ATOM 4619 C CA . LYS A 1 565 ? -15.219 50.281 -64.438 1 23.92 565 LYS A CA 1
ATOM 4620 C C . LYS A 1 565 ? -14.133 49.281 -64.062 1 23.92 565 LYS A C 1
ATOM 4622 O O . LYS A 1 565 ? -14.367 48.344 -63.281 1 23.92 565 LYS A O 1
ATOM 4627 N N . HIS A 1 566 ? -13.102 49.062 -64.875 1 20.09 566 HIS A N 1
ATOM 4628 C CA . HIS A 1 566 ? -11.93 48.25 -65.125 1 20.09 566 HIS A CA 1
ATOM 4629 C C . HIS A 1 566 ? -11.023 48.188 -63.906 1 20.09 566 HIS A C 1
ATOM 4631 O O . HIS A 1 566 ? -9.914 47.656 -63.969 1 20.09 566 HIS A O 1
ATOM 4637 N N . SER A 1 567 ? -11.586 48.406 -62.656 1 20.42 567 SER A N 1
ATOM 4638 C CA . SER A 1 567 ? -10.5 48.656 -61.719 1 20.42 567 SER A CA 1
ATOM 4639 C C . SER A 1 567 ? -9.477 47.5 -61.75 1 20.42 567 SER A C 1
ATOM 4641 O O . SER A 1 567 ? -9.844 46.344 -61.875 1 20.42 567 SER A O 1
ATOM 4643 N N . GLY A 1 568 ? -8.242 47.812 -62.219 1 19.45 568 GLY A N 1
ATOM 4644 C CA . GLY A 1 568 ? -6.98 47.125 -62.469 1 19.45 568 GLY A CA 1
ATOM 4645 C C . GLY A 1 568 ? -6.527 46.25 -61.312 1 19.45 568 GLY A C 1
ATOM 4646 O O . GLY A 1 568 ? -6.223 46.75 -60.219 1 19.45 568 GLY A O 1
ATOM 4647 N N . PHE A 1 569 ? -7.27 45.188 -61.031 1 19.52 569 PHE A N 1
ATOM 4648 C CA . PHE A 1 569 ? -6.922 44.344 -59.906 1 19.52 569 PHE A CA 1
ATOM 4649 C C . PHE A 1 569 ? -5.512 43.781 -60.062 1 19.52 569 PHE A C 1
ATOM 4651 O O . PHE A 1 569 ? -5.223 43.094 -61.062 1 19.52 569 PHE A O 1
ATOM 4658 N N . SER A 1 570 ? -4.492 44.656 -59.656 1 19.06 570 SER A N 1
ATOM 4659 C CA . SER A 1 570 ? -3.086 44.25 -59.719 1 19.06 570 SER A CA 1
ATOM 4660 C C . SER A 1 570 ? -2.857 42.906 -59.094 1 19.06 570 SER A C 1
ATOM 4662 O O . SER A 1 570 ? -3.297 42.625 -57.969 1 19.06 570 SER A O 1
ATOM 4664 N N . THR A 1 571 ? -2.904 41.875 -59.906 1 19.23 571 THR A N 1
ATOM 4665 C CA . THR A 1 571 ? -2.645 40.469 -59.688 1 19.23 571 THR A CA 1
ATOM 4666 C C . THR A 1 571 ? -1.292 40.25 -59.031 1 19.23 571 THR A C 1
ATOM 4668 O O . THR A 1 571 ? -0.826 39.125 -58.875 1 19.23 571 THR A O 1
ATOM 4671 N N . SER A 1 572 ? -0.921 41.125 -57.938 1 18.62 572 SER A N 1
ATOM 4672 C CA . SER A 1 572 ? 0.465 40.844 -57.594 1 18.62 572 SER A CA 1
ATOM 4673 C C . SER A 1 572 ? 0.667 39.375 -57.312 1 18.62 572 SER A C 1
ATOM 4675 O O . SER A 1 572 ? -0.161 38.75 -56.656 1 18.62 572 SER A O 1
ATOM 4677 N N . ASP A 1 573 ? 1.327 38.719 -58.188 1 18.48 573 ASP A N 1
ATOM 4678 C CA . ASP A 1 573 ? 1.813 37.344 -58.438 1 18.48 573 ASP A CA 1
ATOM 4679 C C . ASP A 1 573 ? 2.598 36.812 -57.25 1 18.48 573 ASP A C 1
ATOM 4681 O O . ASP A 1 573 ? 3.279 35.781 -57.375 1 18.48 573 ASP A O 1
ATOM 4685 N N . ASN A 1 574 ? 2.502 37.375 -56 1 18.38 574 ASN A N 1
ATOM 4686 C CA . ASN A 1 574 ? 3.701 37.031 -55.25 1 18.38 574 ASN A CA 1
ATOM 4687 C C . ASN A 1 574 ? 3.807 35.531 -55.031 1 18.38 574 ASN A C 1
ATOM 4689 O O . ASN A 1 574 ? 2.875 34.906 -54.5 1 18.38 574 ASN A O 1
ATOM 4693 N N . SER A 1 575 ? 4.574 34.812 -55.75 1 18.92 575 SER A N 1
ATOM 4694 C CA . SER A 1 575 ? 5.012 33.438 -55.906 1 18.92 575 SER A CA 1
ATOM 4695 C C . SER A 1 575 ? 5.598 32.875 -54.625 1 18.92 575 SER A C 1
ATOM 4697 O O . SER A 1 575 ? 6.176 31.797 -54.594 1 18.92 575 SER A O 1
ATOM 4699 N N . THR A 1 576 ? 5.305 33.469 -53.438 1 18.02 576 THR A N 1
ATOM 4700 C CA . THR A 1 576 ? 6.328 33.062 -52.469 1 18.02 576 THR A CA 1
ATOM 4701 C C . THR A 1 576 ? 6.301 31.562 -52.25 1 18.02 576 THR A C 1
ATOM 4703 O O . THR A 1 576 ? 5.23 30.984 -52.094 1 18.02 576 THR A O 1
ATOM 4706 N N . ALA A 1 577 ? 7.414 30.906 -52.594 1 19.03 577 ALA A N 1
ATOM 4707 C CA . ALA A 1 577 ? 7.957 29.547 -52.625 1 19.03 577 ALA A CA 1
ATOM 4708 C C . ALA A 1 577 ? 7.883 28.906 -51.25 1 19.03 577 ALA A C 1
ATOM 4710 O O . ALA A 1 577 ? 8.367 29.469 -50.25 1 19.03 577 ALA A O 1
ATOM 4711 N N . ASN A 1 578 ? 6.863 28.078 -50.938 1 18.5 578 ASN A N 1
ATOM 4712 C CA . ASN A 1 578 ? 6.531 27.281 -49.75 1 18.5 578 ASN A CA 1
ATOM 4713 C C . ASN A 1 578 ? 7.664 26.328 -49.375 1 18.5 578 ASN A C 1
ATOM 4715 O O . ASN A 1 578 ? 7.953 25.375 -50.125 1 18.5 578 ASN A O 1
ATOM 4719 N N . THR A 1 579 ? 8.859 26.891 -48.938 1 18.75 579 THR A N 1
ATOM 4720 C CA . THR A 1 579 ? 10 26.031 -48.625 1 18.75 579 THR A CA 1
ATOM 4721 C C . THR A 1 579 ? 9.594 24.938 -47.656 1 18.75 579 THR A C 1
ATOM 4723 O O . THR A 1 579 ? 8.875 25.188 -46.688 1 18.75 579 THR A O 1
ATOM 4726 N N . PRO A 1 580 ? 9.773 23.703 -48 1 20.14 580 PRO A N 1
ATOM 4727 C CA . PRO A 1 580 ? 9.453 22.422 -47.406 1 20.14 580 PRO A CA 1
ATOM 4728 C C . PRO A 1 580 ? 10.148 22.203 -46.062 1 20.14 580 PRO A C 1
ATOM 4730 O O . PRO A 1 580 ? 11.383 22.172 -46 1 20.14 580 PRO A O 1
ATOM 4733 N N . GLN A 1 581 ? 9.883 23.031 -45.031 1 17.3 581 GLN A N 1
ATOM 4734 C CA . GLN A 1 581 ? 10.742 22.922 -43.844 1 17.3 581 GLN A CA 1
ATOM 4735 C C . GLN A 1 581 ? 10.719 21.5 -43.281 1 17.3 581 GLN A C 1
ATOM 4737 O O . GLN A 1 581 ? 9.648 20.891 -43.156 1 17.3 581 GLN A O 1
ATOM 4742 N N . ASP A 1 582 ? 11.828 20.766 -43.375 1 19.14 582 ASP A N 1
ATOM 4743 C CA . ASP A 1 582 ? 12.359 19.469 -42.969 1 19.14 582 ASP A CA 1
ATOM 4744 C C . ASP A 1 582 ? 12.211 19.281 -41.469 1 19.14 582 ASP A C 1
ATOM 4746 O O . ASP A 1 582 ? 12.727 20.078 -40.688 1 19.14 582 ASP A O 1
ATOM 4750 N N . TYR A 1 583 ? 11.102 18.781 -41.031 1 18.5 583 TYR A N 1
ATOM 4751 C CA . TYR A 1 583 ? 10.758 18.594 -39.625 1 18.5 583 TYR A CA 1
ATOM 4752 C C . TYR A 1 583 ? 11.734 17.641 -38.938 1 18.5 583 TYR A C 1
ATOM 4754 O O . TYR A 1 583 ? 11.562 16.422 -39 1 18.5 583 TYR A O 1
ATOM 4762 N N . SER A 1 584 ? 13.078 17.844 -39.219 1 19.11 584 SER A N 1
ATOM 4763 C CA . SER A 1 584 ? 13.961 16.891 -38.531 1 19.11 584 SER A CA 1
ATOM 4764 C C . SER A 1 584 ? 13.672 16.844 -37.031 1 19.11 584 SER A C 1
ATOM 4766 O O . SER A 1 584 ? 13.656 17.875 -36.375 1 19.11 584 SER A O 1
ATOM 4768 N N . GLY A 1 585 ? 12.789 15.977 -36.625 1 19.28 585 GLY A N 1
ATOM 4769 C CA . GLY A 1 585 ? 12.266 15.641 -35.312 1 19.28 585 GLY A CA 1
ATOM 4770 C C . GLY A 1 585 ? 13.352 15.328 -34.312 1 19.28 585 GLY A C 1
ATOM 4771 O O . GLY A 1 585 ? 13.234 14.367 -33.531 1 19.28 585 GLY A O 1
ATOM 4772 N N . ASN A 1 586 ? 14.477 16.109 -34.375 1 18.86 586 ASN A N 1
ATOM 4773 C CA . ASN A 1 586 ? 15.57 15.711 -33.5 1 18.86 586 ASN A CA 1
ATOM 4774 C C . ASN A 1 586 ? 15.094 15.539 -32.062 1 18.86 586 ASN A C 1
ATOM 4776 O O . ASN A 1 586 ? 14.242 16.312 -31.594 1 18.86 586 ASN A O 1
ATOM 4780 N N . MET A 1 587 ? 15.188 14.273 -31.594 1 19.27 587 MET A N 1
ATOM 4781 C CA . MET A 1 587 ? 14.984 13.68 -30.281 1 19.27 587 MET A CA 1
ATOM 4782 C C . MET A 1 587 ? 15.695 14.477 -29.203 1 19.27 587 MET A C 1
ATOM 4784 O O . MET A 1 587 ? 16.891 14.742 -29.312 1 19.27 587 MET A O 1
ATOM 4788 N N . LYS A 1 588 ? 14.945 15.398 -28.609 1 20.19 588 LYS A N 1
ATOM 4789 C CA . LYS A 1 588 ? 15.383 16.312 -27.578 1 20.19 588 LYS A CA 1
ATOM 4790 C C . LYS A 1 588 ? 16.141 15.586 -26.469 1 20.19 588 LYS A C 1
ATOM 4792 O O . LYS A 1 588 ? 15.609 14.68 -25.828 1 20.19 588 LYS A O 1
ATOM 4797 N N . SER A 1 589 ? 17.531 15.406 -26.859 1 18.14 589 SER A N 1
ATOM 4798 C CA . SER A 1 589 ? 18.516 14.984 -25.875 1 18.14 589 SER A CA 1
ATOM 4799 C C . SER A 1 589 ? 18.453 15.852 -24.625 1 18.14 589 SER A C 1
ATOM 4801 O O . SER A 1 589 ? 18.5 17.078 -24.703 1 18.14 589 SER A O 1
ATOM 4803 N N . PHE A 1 590 ? 17.656 15.617 -23.734 1 17.58 590 PHE A N 1
ATOM 4804 C CA . PHE A 1 590 ? 17.5 16.438 -22.547 1 17.58 590 PHE A CA 1
ATOM 4805 C C . PHE A 1 590 ? 18.844 16.656 -21.859 1 17.58 590 PHE A C 1
ATOM 4807 O O . PHE A 1 590 ? 18.891 16.953 -20.656 1 17.58 590 PHE A O 1
ATOM 4814 N N . PRO A 1 591 ? 20.031 16.516 -22.703 1 18.06 591 PRO A N 1
ATOM 4815 C CA . PRO A 1 591 ? 21.094 16.422 -21.703 1 18.06 591 PRO A CA 1
ATOM 4816 C C . PRO A 1 591 ? 21.281 17.719 -20.922 1 18.06 591 PRO A C 1
ATOM 4818 O O . PRO A 1 591 ? 21.422 18.797 -21.516 1 18.06 591 PRO A O 1
ATOM 4821 N N . SER A 1 592 ? 20.578 18.109 -20 1 17.23 592 SER A N 1
ATOM 4822 C CA . SER A 1 592 ? 20.812 19.328 -19.234 1 17.23 592 SER A CA 1
ATOM 4823 C C . SER A 1 592 ? 22.281 19.469 -18.844 1 17.23 592 SER A C 1
ATOM 4825 O O . SER A 1 592 ? 22.75 18.828 -17.891 1 17.23 592 SER A O 1
ATOM 4827 N N . ARG A 1 593 ? 23.219 19.344 -19.938 1 16.97 593 ARG A N 1
ATOM 4828 C CA . ARG A 1 593 ? 24.609 19.5 -19.516 1 16.97 593 ARG A CA 1
ATOM 4829 C C . ARG A 1 593 ? 24.797 20.781 -18.703 1 16.97 593 ARG A C 1
ATOM 4831 O O . ARG A 1 593 ? 23.969 21.688 -18.766 1 16.97 593 ARG A O 1
ATOM 4838 N N . SER A 1 594 ? 26.109 21.109 -18.391 1 17.14 594 SER A N 1
ATOM 4839 C CA . SER A 1 594 ? 26.938 21.859 -17.438 1 17.14 594 SER A CA 1
ATOM 4840 C C . SER A 1 594 ? 27.047 23.328 -17.859 1 17.14 594 SER A C 1
ATOM 4842 O O . SER A 1 594 ? 27.422 23.625 -19 1 17.14 594 SER A O 1
ATOM 4844 N N . PRO A 1 595 ? 26.219 24.328 -17.5 1 17.16 595 PRO A N 1
ATOM 4845 C CA . PRO A 1 595 ? 26.422 25.734 -17.859 1 17.16 595 PRO A CA 1
ATOM 4846 C C . PRO A 1 595 ? 27.859 26.188 -17.625 1 17.16 595 PRO A C 1
ATOM 4848 O O . PRO A 1 595 ? 28.469 25.875 -16.609 1 17.16 595 PRO A O 1
ATOM 4851 N N . SER A 1 596 ? 28.625 26.375 -18.672 1 16.64 596 SER A N 1
ATOM 4852 C CA . SER A 1 596 ? 29.984 26.906 -18.719 1 16.64 596 SER A CA 1
ATOM 4853 C C . SER A 1 596 ? 30.078 28.234 -18 1 16.64 596 SER A C 1
ATOM 4855 O O . SER A 1 596 ? 29.062 28.906 -17.766 1 16.64 596 SER A O 1
ATOM 4857 N N . GLN A 1 597 ? 31.375 29 -18.109 1 16.98 597 GLN A N 1
ATOM 4858 C CA . GLN A 1 597 ? 32.281 29.844 -17.359 1 16.98 597 GLN A CA 1
ATOM 4859 C C . GLN A 1 597 ? 32.062 31.328 -17.641 1 16.98 597 GLN A C 1
ATOM 4861 O O . GLN A 1 597 ? 32.844 32.188 -17.234 1 16.98 597 GLN A O 1
ATOM 4866 N N . GLY A 1 598 ? 30.969 31.891 -18.188 1 15.76 598 GLY A N 1
ATOM 4867 C CA . GLY A 1 598 ? 31.359 33.188 -18.75 1 15.76 598 GLY A CA 1
ATOM 4868 C C . GLY A 1 598 ? 32.188 34.031 -17.797 1 15.76 598 GLY A C 1
ATOM 4869 O O . GLY A 1 598 ? 32.344 33.656 -16.625 1 15.76 598 GLY A O 1
ATOM 4870 N N . ASP A 1 599 ? 32.062 35.469 -18.031 1 15.94 599 ASP A N 1
ATOM 4871 C CA . ASP A 1 599 ? 32.906 36.656 -18.016 1 15.94 599 ASP A CA 1
ATOM 4872 C C . ASP A 1 599 ? 33.312 37.031 -16.594 1 15.94 599 ASP A C 1
ATOM 4874 O O . ASP A 1 599 ? 32.719 36.562 -15.625 1 15.94 599 ASP A O 1
ATOM 4878 N N . GLU A 1 600 ? 34.094 38.312 -16.438 1 16 600 GLU A N 1
ATOM 4879 C CA . GLU A 1 600 ? 35.219 39.031 -15.875 1 16 600 GLU A CA 1
ATOM 4880 C C . GLU A 1 600 ? 34.875 39.719 -14.555 1 16 600 GLU A C 1
ATOM 4882 O O . GLU A 1 600 ? 35.594 39.562 -13.562 1 16 600 GLU A O 1
ATOM 4887 N N . ASP A 1 601 ? 34.094 40.938 -14.641 1 15.23 601 ASP A N 1
ATOM 4888 C CA . ASP A 1 601 ? 34.719 42.094 -14.055 1 15.23 601 ASP A CA 1
ATOM 4889 C C . ASP A 1 601 ? 34.719 42.031 -12.531 1 15.23 601 ASP A C 1
ATOM 4891 O O . ASP A 1 601 ? 35.781 42.062 -11.891 1 15.23 601 ASP A O 1
ATOM 4895 N N . SER A 1 602 ? 33.75 42.969 -11.828 1 15.16 602 SER A N 1
ATOM 4896 C CA . SER A 1 602 ? 34.094 44.156 -11.078 1 15.16 602 SER A CA 1
ATOM 4897 C C . SER A 1 602 ? 34.219 43.875 -9.586 1 15.16 602 SER A C 1
ATOM 4899 O O . SER A 1 602 ? 33.344 43.219 -9.008 1 15.16 602 SER A O 1
ATOM 4901 N N . ALA A 1 603 ? 35.406 44.062 -9.023 1 15.54 603 ALA A N 1
ATOM 4902 C CA . ALA A 1 603 ? 36.094 43.969 -7.75 1 15.54 603 ALA A CA 1
ATOM 4903 C C . ALA A 1 603 ? 35.375 44.781 -6.664 1 15.54 603 ALA A C 1
ATOM 4905 O O . ALA A 1 603 ? 35.781 44.75 -5.504 1 15.54 603 ALA A O 1
ATOM 4906 N N . LEU A 1 604 ? 34.156 45.406 -6.871 1 15.16 604 LEU A N 1
ATOM 4907 C CA . LEU A 1 604 ? 34.25 46.656 -6.129 1 15.16 604 LEU A CA 1
ATOM 4908 C C . LEU A 1 604 ? 34.406 46.406 -4.637 1 15.16 604 LEU A C 1
ATOM 4910 O O . LEU A 1 604 ? 33.625 45.688 -4.035 1 15.16 604 LEU A O 1
ATOM 4914 N N . ILE A 1 605 ? 35.625 46.594 -4.145 1 15.53 605 ILE A N 1
ATOM 4915 C CA . ILE A 1 605 ? 36.344 46.469 -2.879 1 15.53 605 ILE A CA 1
ATOM 4916 C C . ILE A 1 605 ? 35.688 47.344 -1.818 1 15.53 605 ILE A C 1
ATOM 4918 O O . ILE A 1 605 ? 36.125 47.375 -0.673 1 15.53 605 ILE A O 1
ATOM 4922 N N . LEU A 1 606 ? 34.438 47.906 -2.002 1 15.55 606 LEU A N 1
ATOM 4923 C CA . LEU A 1 606 ? 34.562 49.188 -1.277 1 15.55 606 LEU A CA 1
ATOM 4924 C C . LEU A 1 606 ? 34.844 48.938 0.202 1 15.55 606 LEU A C 1
ATOM 4926 O O . LEU A 1 606 ? 34.281 48 0.793 1 15.55 606 LEU A O 1
ATOM 4930 N N . THR A 1 607 ? 35.906 49.531 0.722 1 15.35 607 THR A N 1
ATOM 4931 C CA . THR A 1 607 ? 36.781 49.562 1.897 1 15.35 607 THR A CA 1
ATOM 4932 C C . THR A 1 607 ? 36 50.031 3.125 1 15.35 607 THR A C 1
ATOM 4934 O O . THR A 1 607 ? 36.469 49.875 4.258 1 15.35 607 THR A O 1
ATOM 4937 N N . GLN A 1 608 ? 34.719 50.562 3.088 1 15.48 608 GLN A N 1
ATOM 4938 C CA . GLN A 1 608 ? 34.781 51.719 3.977 1 15.48 608 GLN A CA 1
ATOM 4939 C C . GLN A 1 608 ? 34.938 51.281 5.434 1 15.48 608 GLN A C 1
ATOM 4941 O O . GLN A 1 608 ? 34.344 50.281 5.844 1 15.48 608 GLN A O 1
ATOM 4946 N N . ASP A 1 609 ? 35.844 51.969 6.234 1 15.88 609 ASP A N 1
ATOM 4947 C CA . ASP A 1 609 ? 36.562 51.938 7.496 1 15.88 609 ASP A CA 1
ATOM 4948 C C . ASP A 1 609 ? 35.625 52.156 8.68 1 15.88 609 ASP A C 1
ATOM 4950 O O . ASP A 1 609 ? 36.062 52.469 9.789 1 15.88 609 ASP A O 1
ATOM 4954 N N . ASN A 1 610 ? 34.438 51.531 8.664 1 15.48 610 ASN A N 1
ATOM 4955 C CA . ASN A 1 610 ? 33.688 52.25 9.672 1 15.48 610 ASN A CA 1
ATOM 4956 C C . ASN A 1 610 ? 34.25 52.031 11.078 1 15.48 610 ASN A C 1
ATOM 4958 O O . ASN A 1 610 ? 34.188 50.906 11.602 1 15.48 610 ASN A O 1
ATOM 4962 N N . LEU A 1 611 ? 35.219 52.75 11.523 1 15.41 611 LEU A N 1
ATOM 4963 C CA . LEU A 1 611 ? 35.938 52.5 12.781 1 15.41 611 LEU A CA 1
ATOM 4964 C C . LEU A 1 611 ? 35 52.656 13.969 1 15.41 611 LEU A C 1
ATOM 4966 O O . LEU A 1 611 ? 35.156 52 14.984 1 15.41 611 LEU A O 1
ATOM 4970 N N . LYS A 1 612 ? 33.938 53.5 14.016 1 15.84 612 LYS A N 1
ATOM 4971 C CA . LYS A 1 612 ? 34.125 54.312 15.211 1 15.84 612 LYS A CA 1
ATOM 4972 C C . LYS A 1 612 ? 33.906 53.5 16.484 1 15.84 612 LYS A C 1
ATOM 4974 O O . LYS A 1 612 ? 33.219 52.469 16.453 1 15.84 612 LYS A O 1
ATOM 4979 N N . SER A 1 613 ? 33.812 54.219 17.625 1 15.4 613 SER A N 1
ATOM 4980 C CA . SER A 1 613 ? 34.375 54.406 18.969 1 15.4 613 SER A CA 1
ATOM 4981 C C . SER A 1 613 ? 33.531 53.656 20.016 1 15.4 613 SER A C 1
ATOM 4983 O O . SER A 1 613 ? 32.531 53.031 19.672 1 15.4 613 SER A O 1
ATOM 4985 N N . SER A 1 614 ? 32.938 54.406 21.062 1 15.15 614 SER A N 1
ATOM 4986 C CA . SER A 1 614 ? 33.344 54.469 22.453 1 15.15 614 SER A CA 1
ATOM 4987 C C . SER A 1 614 ? 32.375 53.719 23.344 1 15.15 614 SER A C 1
ATOM 4989 O O . SER A 1 614 ? 32.781 52.875 24.156 1 15.15 614 SER A O 1
ATOM 4991 N N . ASP A 1 615 ? 31.047 54.219 23.688 1 15.34 615 ASP A N 1
ATOM 4992 C CA . ASP A 1 615 ? 30.984 54.688 25.062 1 15.34 615 ASP A CA 1
ATOM 4993 C C . ASP A 1 615 ? 30.562 53.562 26.016 1 15.34 615 ASP A C 1
ATOM 4995 O O . ASP A 1 615 ? 29.984 52.562 25.578 1 15.34 615 ASP A O 1
ATOM 4999 N N . PRO A 1 616 ? 29.75 53.875 27.203 1 16.22 616 PRO A N 1
ATOM 5000 C CA . PRO A 1 616 ? 30 53.688 28.641 1 16.22 616 PRO A CA 1
ATOM 5001 C C . PRO A 1 616 ? 29.312 52.469 29.203 1 16.22 616 PRO A C 1
ATOM 5003 O O . PRO A 1 616 ? 28.484 51.844 28.531 1 16.22 616 PRO A O 1
ATOM 5006 N N . ASP A 1 617 ? 28.844 52.5 30.516 1 15.34 617 ASP A N 1
ATOM 5007 C CA . ASP A 1 617 ? 29.109 51.844 31.797 1 15.34 617 ASP A CA 1
ATOM 5008 C C . ASP A 1 617 ? 27.984 50.844 32.125 1 15.34 617 ASP A C 1
ATOM 5010 O O . ASP A 1 617 ? 28.25 49.719 32.562 1 15.34 617 ASP A O 1
ATOM 5014 N N . LEU A 1 618 ? 26.578 51.25 32.188 1 16.36 618 LEU A N 1
ATOM 5015 C CA . LEU A 1 618 ? 26.094 51.219 33.562 1 16.36 618 LEU A CA 1
ATOM 5016 C C . LEU A 1 618 ? 25.641 49.812 33.969 1 16.36 618 LEU A C 1
ATOM 5018 O O . LEU A 1 618 ? 25.281 49.031 33.094 1 16.36 618 LEU A O 1
ATOM 5022 N N . SER A 1 619 ? 25.344 49.469 35.25 1 15.44 619 SER A N 1
ATOM 5023 C CA . SER A 1 619 ? 25.547 48.531 36.375 1 15.44 619 SER A CA 1
ATOM 5024 C C . SER A 1 619 ? 24.406 47.531 36.438 1 15.44 619 SER A C 1
ATOM 5026 O O . SER A 1 619 ? 24.609 46.375 36.906 1 15.44 619 SER A O 1
ATOM 5028 N N . VAL A 1 620 ? 23.094 47.812 36.031 1 16.31 620 VAL A N 1
ATOM 5029 C CA . VAL A 1 620 ? 22.25 47.594 37.219 1 16.31 620 VAL A CA 1
ATOM 5030 C C . VAL A 1 620 ? 22.078 46.094 37.438 1 16.31 620 VAL A C 1
ATOM 5032 O O . VAL A 1 620 ? 22.297 45.281 36.562 1 16.31 620 VAL A O 1
ATOM 5035 N N . ASN A 1 621 ? 21.062 45.719 38.281 1 15.74 621 ASN A N 1
ATOM 5036 C CA . ASN A 1 621 ? 20.844 44.938 39.5 1 15.74 621 ASN A CA 1
ATOM 5037 C C . ASN A 1 621 ? 20.422 43.5 39.156 1 15.74 621 ASN A C 1
ATOM 5039 O O . ASN A 1 621 ? 19.75 43.281 38.156 1 15.74 621 ASN A O 1
ATOM 5043 N N . SER A 1 622 ? 21.094 42.469 39.719 1 15.8 622 SER A N 1
ATOM 5044 C CA . SER A 1 622 ? 21.344 41.062 39.875 1 15.8 622 SER A CA 1
ATOM 5045 C C . SER A 1 622 ? 20.109 40.312 40.344 1 15.8 622 SER A C 1
ATOM 5047 O O . SER A 1 622 ? 20.203 39.156 40.781 1 15.8 622 SER A O 1
ATOM 5049 N N . ASP A 1 623 ? 18.859 40.75 40 1 16.16 623 ASP A N 1
ATOM 5050 C CA . ASP A 1 623 ? 17.938 40.344 41.031 1 16.16 623 ASP A CA 1
ATOM 5051 C C . ASP A 1 623 ? 17.984 38.844 41.25 1 16.16 623 ASP A C 1
ATOM 5053 O O . ASP A 1 623 ? 17.906 38.062 40.281 1 16.16 623 ASP A O 1
ATOM 5057 N N . GLN A 1 624 ? 18.328 38.25 42.469 1 15.38 624 GLN A N 1
ATOM 5058 C CA . GLN A 1 624 ? 18.766 37.031 43.156 1 15.38 624 GLN A CA 1
ATOM 5059 C C . GLN A 1 624 ? 17.641 36 43.219 1 15.38 624 GLN A C 1
ATOM 5061 O O . GLN A 1 624 ? 17.891 34.812 43.531 1 15.38 624 GLN A O 1
ATOM 5066 N N . GLU A 1 625 ? 16.359 36.188 42.781 1 16.17 625 GLU A N 1
ATOM 5067 C CA . GLU A 1 625 ? 15.508 35.625 43.812 1 16.17 625 GLU A CA 1
ATOM 5068 C C . GLU A 1 625 ? 15.906 34.188 44.125 1 16.17 625 GLU A C 1
ATOM 5070 O O . GLU A 1 625 ? 16.062 33.344 43.219 1 16.17 625 GLU A O 1
ATOM 5075 N N . SER A 1 626 ? 16.281 33.812 45.438 1 15.13 626 SER A N 1
ATOM 5076 C CA . SER A 1 626 ? 16.953 33.031 46.469 1 15.13 626 SER A CA 1
ATOM 5077 C C . SER A 1 626 ? 16.406 31.609 46.531 1 15.13 626 SER A C 1
ATOM 5079 O O . SER A 1 626 ? 15.328 31.328 46 1 15.13 626 SER A O 1
ATOM 5081 N N . GLY A 1 627 ? 17 30.719 47.562 1 15.58 627 GLY A N 1
ATOM 5082 C CA . GLY A 1 627 ? 17.5 29.438 48.062 1 15.58 627 GLY A CA 1
ATOM 5083 C C . GLY A 1 627 ? 16.438 28.625 48.781 1 15.58 627 GLY A C 1
ATOM 5084 O O . GLY A 1 627 ? 16.688 27.484 49.188 1 15.58 627 GLY A O 1
ATOM 5085 N N . VAL A 1 628 ? 15.156 29.078 49.125 1 16.09 628 VAL A N 1
ATOM 5086 C CA . VAL A 1 628 ? 14.844 28.703 50.5 1 16.09 628 VAL A CA 1
ATOM 5087 C C . VAL A 1 628 ? 14.969 27.188 50.688 1 16.09 628 VAL A C 1
ATOM 5089 O O . VAL A 1 628 ? 14.406 26.422 49.906 1 16.09 628 VAL A O 1
ATOM 5092 N N . GLU A 1 629 ? 15.984 26.719 51.562 1 15.98 629 GLU A N 1
ATOM 5093 C CA . GLU A 1 629 ? 16.734 25.594 52.125 1 15.98 629 GLU A CA 1
ATOM 5094 C C . GLU A 1 629 ? 15.797 24.547 52.719 1 15.98 629 GLU A C 1
ATOM 5096 O O . GLU A 1 629 ? 15.906 23.359 52.406 1 15.98 629 GLU A O 1
ATOM 5101 N N . ASP A 1 630 ? 15.211 24.766 53.969 1 15.02 630 ASP A N 1
ATOM 5102 C CA . ASP A 1 630 ? 15.648 24.25 55.25 1 15.02 630 ASP A CA 1
ATOM 5103 C C . ASP A 1 630 ? 14.844 23.016 55.656 1 15.02 630 ASP A C 1
ATOM 5105 O O . ASP A 1 630 ? 15.383 22.078 56.25 1 15.02 630 ASP A O 1
ATOM 5109 N N . LEU A 1 631 ? 13.406 23.016 55.688 1 15.82 631 LEU A N 1
ATOM 5110 C CA . LEU A 1 631 ? 12.859 22.75 57.031 1 15.82 631 LEU A CA 1
ATOM 5111 C C . LEU A 1 631 ? 13.094 21.297 57.438 1 15.82 631 LEU A C 1
ATOM 5113 O O . LEU A 1 631 ? 13.148 20.406 56.594 1 15.82 631 LEU A O 1
ATOM 5117 N N . SER A 1 632 ? 13.281 20.938 58.812 1 15.7 632 SER A N 1
ATOM 5118 C CA . SER A 1 632 ? 13.797 20.109 59.875 1 15.7 632 SER A CA 1
ATOM 5119 C C . SER A 1 632 ? 12.969 18.844 60.062 1 15.7 632 SER A C 1
ATOM 5121 O O . SER A 1 632 ? 11.758 18.906 60.281 1 15.7 632 SER A O 1
ATOM 5123 N N . CYS A 1 633 ? 12.992 17.906 58.969 1 17.03 633 CYS A N 1
ATOM 5124 C CA . CYS A 1 633 ? 12.391 16.641 59.375 1 17.03 633 CYS A CA 1
ATOM 5125 C C . CYS A 1 633 ? 12.781 16.281 60.812 1 17.03 633 CYS A C 1
ATOM 5127 O O . CYS A 1 633 ? 13.961 16.062 61.094 1 17.03 633 CYS A O 1
ATOM 5129 N N . ARG A 1 634 ? 11.977 16.703 61.812 1 15.67 634 ARG A N 1
ATOM 5130 C CA . ARG A 1 634 ? 12.125 16.625 63.281 1 15.67 634 ARG A CA 1
ATOM 5131 C C . ARG A 1 634 ? 12.352 15.18 63.719 1 15.67 634 ARG A C 1
ATOM 5133 O O . ARG A 1 634 ? 11.773 14.25 63.125 1 15.67 634 ARG A O 1
ATOM 5140 N N . SER A 1 635 ? 13.484 15 64.5 1 16.72 635 SER A N 1
ATOM 5141 C CA . SER A 1 635 ? 14.094 13.891 65.25 1 16.72 635 SER A CA 1
ATOM 5142 C C . SER A 1 635 ? 13.172 13.375 66.312 1 16.72 635 SER A C 1
ATOM 5144 O O . SER A 1 635 ? 13.531 12.469 67.062 1 16.72 635 SER A O 1
ATOM 5146 N N . PRO A 1 636 ? 11.812 13.266 66.375 1 16.05 636 PRO A N 1
ATOM 5147 C CA . PRO A 1 636 ? 11.414 13.5 67.75 1 16.05 636 PRO A CA 1
ATOM 5148 C C . PRO A 1 636 ? 12.141 12.578 68.75 1 16.05 636 PRO A C 1
ATOM 5150 O O . PRO A 1 636 ? 12.602 11.5 68.312 1 16.05 636 PRO A O 1
ATOM 5153 N N . SER A 1 637 ? 12.57 13.156 70 1 15.17 637 SER A N 1
ATOM 5154 C CA . SER A 1 637 ? 13.273 12.75 71.188 1 15.17 637 SER A CA 1
ATOM 5155 C C . SER A 1 637 ? 12.469 11.727 72 1 15.17 637 SER A C 1
ATOM 5157 O O . SER A 1 637 ? 13.031 10.867 72.625 1 15.17 637 SER A O 1
ATOM 5159 N N . GLY A 1 638 ? 11.156 11.828 72.25 1 15.38 638 GLY A N 1
ATOM 5160 C CA . GLY A 1 638 ? 10.953 11.867 73.688 1 15.38 638 GLY A CA 1
ATOM 5161 C C . GLY A 1 638 ? 11.25 10.539 74.375 1 15.38 638 GLY A C 1
ATOM 5162 O O . GLY A 1 638 ? 11.414 9.516 73.75 1 15.38 638 GLY A O 1
ATOM 5163 N N . GLY A 1 639 ? 11.023 10.398 75.875 1 15.16 639 GLY A N 1
ATOM 5164 C CA . GLY A 1 639 ? 11.391 9.969 77.188 1 15.16 639 GLY A CA 1
ATOM 5165 C C . GLY A 1 639 ? 10.828 8.609 77.562 1 15.16 639 GLY A C 1
ATOM 5166 O O . GLY A 1 639 ? 11.562 7.625 77.625 1 15.16 639 GLY A O 1
ATOM 5167 N N . GLU A 1 640 ? 9.734 8.406 78.375 1 15.51 640 GLU A N 1
ATOM 5168 C CA . GLU A 1 640 ? 9.953 7.84 79.688 1 15.51 640 GLU A CA 1
ATOM 5169 C C . GLU A 1 640 ? 10.062 6.32 79.625 1 15.51 640 GLU A C 1
ATOM 5171 O O . GLU A 1 640 ? 9.797 5.715 78.562 1 15.51 640 GLU A O 1
ATOM 5176 N N . ARG A 1 641 ? 9.242 5.398 80.688 1 15.27 641 ARG A N 1
ATOM 5177 C CA . ARG A 1 641 ? 9.352 4.691 81.938 1 15.27 641 ARG A CA 1
ATOM 5178 C C . ARG A 1 641 ? 9.023 3.209 81.75 1 15.27 641 ARG A C 1
ATOM 5180 O O . ARG A 1 641 ? 9.789 2.348 82.25 1 15.27 641 ARG A O 1
ATOM 5187 N N . ALA A 1 642 ? 7.875 2.443 82.25 1 15.84 642 ALA A N 1
ATOM 5188 C CA . ALA A 1 642 ? 7.988 1.484 83.312 1 15.84 642 ALA A CA 1
ATOM 5189 C C . ALA A 1 642 ? 8.508 0.139 82.812 1 15.84 642 ALA A C 1
ATOM 5191 O O . ALA A 1 642 ? 8.438 -0.156 81.625 1 15.84 642 ALA A O 1
ATOM 5192 N N . PRO A 1 643 ? 8.758 -1.19 83.812 1 16.91 643 PRO A N 1
ATOM 5193 C CA . PRO A 1 643 ? 9.516 -2.199 84.562 1 16.91 643 PRO A CA 1
ATOM 5194 C C . PRO A 1 643 ? 9.227 -3.623 84.125 1 16.91 643 PRO A C 1
ATOM 5196 O O . PRO A 1 643 ? 10.148 -4.359 83.75 1 16.91 643 PRO A O 1
ATOM 5199 N N . SER A 1 644 ? 8.031 -4.352 84.75 1 14.34 644 SER A N 1
ATOM 5200 C CA . SER A 1 644 ? 7.691 -5.32 85.812 1 14.34 644 SER A CA 1
ATOM 5201 C C . SER A 1 644 ? 7.078 -6.582 85.188 1 14.34 644 SER A C 1
ATOM 5203 O O . SER A 1 644 ? 6.641 -6.578 84.062 1 14.34 644 SER A O 1
ATOM 5205 N N . GLU A 1 645 ? 5.938 -7.305 85.875 1 15.13 645 GLU A N 1
ATOM 5206 C CA . GLU A 1 645 ? 5.789 -8.57 86.562 1 15.13 645 GLU A CA 1
ATOM 5207 C C . GLU A 1 645 ? 5.184 -9.648 85.688 1 15.13 645 GLU A C 1
ATOM 5209 O O . GLU A 1 645 ? 5.742 -10.734 85.562 1 15.13 645 GLU A O 1
ATOM 5214 N N . ASP A 1 646 ? 3.797 -10.07 85.812 1 14.79 646 ASP A N 1
ATOM 5215 C CA . ASP A 1 646 ? 3.268 -11.164 86.625 1 14.79 646 ASP A CA 1
ATOM 5216 C C . ASP A 1 646 ? 2.789 -12.32 85.75 1 14.79 646 ASP A C 1
ATOM 5218 O O . ASP A 1 646 ? 2.889 -12.25 84.5 1 14.79 646 ASP A O 1
ATOM 5222 N N . SER A 1 647 ? 1.413 -12.766 85.938 1 15.16 647 SER A N 1
ATOM 5223 C CA . SER A 1 647 ? 0.806 -13.922 86.562 1 15.16 647 SER A CA 1
ATOM 5224 C C . SER A 1 647 ? 0.312 -14.938 85.562 1 15.16 647 SER A C 1
ATOM 5226 O O . SER A 1 647 ? 0.213 -14.625 84.375 1 15.16 647 SER A O 1
ATOM 5228 N N . GLY A 1 648 ? -0.834 -15.711 85.812 1 15.34 648 GLY A N 1
ATOM 5229 C CA . GLY A 1 648 ? -1.103 -17.094 86.188 1 15.34 648 GLY A CA 1
ATOM 5230 C C . GLY A 1 648 ? -1.691 -17.906 85.062 1 15.34 648 GLY A C 1
ATOM 5231 O O . GLY A 1 648 ? -1.18 -18.969 84.688 1 15.34 648 GLY A O 1
ATOM 5232 N N . LYS A 1 649 ? -3.066 -17.812 84.688 1 16.08 649 LYS A N 1
ATOM 5233 C CA . LYS A 1 649 ? -4.051 -18.812 85.062 1 16.08 649 LYS A CA 1
ATOM 5234 C C . LYS A 1 649 ? -4.309 -19.812 83.938 1 16.08 649 LYS A C 1
ATOM 5236 O O . LYS A 1 649 ? -4.105 -19.5 82.812 1 16.08 649 LYS A O 1
ATOM 5241 N N . ASP A 1 650 ? -5.418 -20.641 84 1 15.41 650 ASP A N 1
ATOM 5242 C CA . ASP A 1 650 ? -5.746 -22.062 84.188 1 15.41 650 ASP A CA 1
ATOM 5243 C C . ASP A 1 650 ? -6.211 -22.656 82.812 1 15.41 650 ASP A C 1
ATOM 5245 O O . ASP A 1 650 ? -5.707 -23.688 82.375 1 15.41 650 ASP A O 1
ATOM 5249 N N . ARG A 1 651 ? -7.59 -22.594 82.375 1 15.98 651 ARG A N 1
ATOM 5250 C CA . ARG A 1 651 ? -8.508 -23.688 82.625 1 15.98 651 ARG A CA 1
ATOM 5251 C C . ARG A 1 651 ? -8.555 -24.688 81.5 1 15.98 651 ARG A C 1
ATOM 5253 O O . ARG A 1 651 ? -8.141 -24.359 80.375 1 15.98 651 ARG A O 1
ATOM 5260 N N . ASP A 1 652 ? -9.797 -25.219 81.125 1 15.47 652 ASP A N 1
ATOM 5261 C CA . ASP A 1 652 ? -10.398 -26.547 81.25 1 15.47 652 ASP A CA 1
ATOM 5262 C C . ASP A 1 652 ? -10.32 -27.281 79.938 1 15.47 652 ASP A C 1
ATOM 5264 O O . ASP A 1 652 ? -10.07 -26.672 78.875 1 15.47 652 ASP A O 1
ATOM 5268 N N . SER A 1 653 ? -11.438 -28.234 79.625 1 15.62 653 SER A N 1
ATOM 5269 C CA . SER A 1 653 ? -11.758 -29.656 79.688 1 15.62 653 SER A CA 1
ATOM 5270 C C . SER A 1 653 ? -11.891 -30.266 78.25 1 15.62 653 SER A C 1
ATOM 5272 O O . SER A 1 653 ? -11.25 -31.281 78 1 15.62 653 SER A O 1
ATOM 5274 N N . ASP A 1 654 ? -13.188 -30.578 77.688 1 16.39 654 ASP A N 1
ATOM 5275 C CA . ASP A 1 654 ? -13.742 -31.922 77.688 1 16.39 654 ASP A CA 1
ATOM 5276 C C . ASP A 1 654 ? -13.422 -32.656 76.438 1 16.39 654 ASP A C 1
ATOM 5278 O O . ASP A 1 654 ? -13.086 -32.031 75.375 1 16.39 654 ASP A O 1
ATOM 5282 N N . GLU A 1 655 ? -14.195 -34 76 1 16.48 655 GLU A N 1
ATOM 5283 C CA . GLU A 1 655 ? -14.172 -35.438 75.938 1 16.48 655 GLU A CA 1
ATOM 5284 C C . GLU A 1 655 ? -14.273 -35.969 74.5 1 16.48 655 GLU A C 1
ATOM 5286 O O . GLU A 1 655 ? -13.461 -36.75 74.062 1 16.48 655 GLU A O 1
ATOM 5291 N N . ALA A 1 656 ? -15.617 -36.656 74 1 17.89 656 ALA A N 1
ATOM 5292 C CA . ALA A 1 656 ? -15.859 -38.094 73.875 1 17.89 656 ALA A CA 1
ATOM 5293 C C . ALA A 1 656 ? -15.297 -38.625 72.562 1 17.89 656 ALA A C 1
ATOM 5295 O O . ALA A 1 656 ? -14.516 -39.594 72.562 1 17.89 656 ALA A O 1
ATOM 5296 N N . VAL A 1 657 ? -16.406 -39.156 71.688 1 19.62 657 VAL A N 1
ATOM 5297 C CA . VAL A 1 657 ? -17.094 -40.438 71.625 1 19.62 657 VAL A CA 1
ATOM 5298 C C . VAL A 1 657 ? -16.531 -41.281 70.5 1 19.62 657 VAL A C 1
ATOM 5300 O O . VAL A 1 657 ? -16.078 -40.75 69.5 1 19.62 657 VAL A O 1
ATOM 5303 N N . PHE A 1 658 ? -16.719 -42.781 70.562 1 18.61 658 PHE A N 1
ATOM 5304 C CA . PHE A 1 658 ? -16.391 -44.219 70.562 1 18.61 658 PHE A CA 1
ATOM 5305 C C . PHE A 1 658 ? -16.828 -44.844 69.25 1 18.61 658 PHE A C 1
ATOM 5307 O O . PHE A 1 658 ? -16.062 -45.562 68.562 1 18.61 658 PHE A O 1
ATOM 5314 N N . LEU A 1 659 ? -18.125 -45.406 69.25 1 19.02 659 LEU A N 1
ATOM 5315 C CA . LEU A 1 659 ? -18.359 -46.844 69 1 19.02 659 LEU A CA 1
ATOM 5316 C C . LEU A 1 659 ? -18.078 -47.219 67.562 1 19.02 659 LEU A C 1
ATOM 5318 O O . LEU A 1 659 ? -17.328 -48.156 67.312 1 19.02 659 LEU A O 1
ATOM 5322 N N . THR A 1 660 ? -19.234 -47.438 66.875 1 22.94 660 THR A N 1
ATOM 5323 C CA . THR A 1 660 ? -19.781 -48.625 66.25 1 22.94 660 THR A CA 1
ATOM 5324 C C . THR A 1 660 ? -19.062 -48.938 64.938 1 22.94 660 THR A C 1
ATOM 5326 O O . THR A 1 660 ? -18.562 -48.031 64.312 1 22.94 660 THR A O 1
ATOM 5329 N N . ALA A 1 661 ? -19.422 -50.312 64.188 1 19.22 661 ALA A N 1
ATOM 5330 C CA . ALA A 1 661 ? -18.688 -51.094 63.156 1 19.22 661 ALA A CA 1
ATOM 5331 C C . ALA A 1 661 ? -18.453 -50.281 61.906 1 19.22 661 ALA A C 1
ATOM 5333 O O . ALA A 1 661 ? -19.328 -49.531 61.469 1 19.22 661 ALA A O 1
ATOM 5334 N N . MET B 1 1 ? -31.375 -31.656 -6.098 1 61.25 1 MET B N 1
ATOM 5335 C CA . MET B 1 1 ? -32.5 -31.094 -5.34 1 61.25 1 MET B CA 1
ATOM 5336 C C . MET B 1 1 ? -32.812 -31.969 -4.133 1 61.25 1 MET B C 1
ATOM 5338 O O . MET B 1 1 ? -33.312 -31.469 -3.121 1 61.25 1 MET B O 1
ATOM 5342 N N . GLU B 1 2 ? -32.219 -33.125 -4.316 1 74.31 2 GLU B N 1
ATOM 5343 C CA . GLU B 1 2 ? -32.594 -34.156 -3.348 1 74.31 2 GLU B CA 1
ATOM 5344 C C . GLU B 1 2 ? -31.984 -33.875 -1.978 1 74.31 2 GLU B C 1
ATOM 5346 O O . GLU B 1 2 ? -32.531 -34.281 -0.951 1 74.31 2 GLU B O 1
ATOM 5351 N N . HIS B 1 3 ? -30.984 -33 -1.956 1 82.44 3 HIS B N 1
ATOM 5352 C CA . HIS B 1 3 ? -30.297 -32.781 -0.688 1 82.44 3 HIS B CA 1
ATOM 5353 C C . HIS B 1 3 ? -30.766 -31.516 0.007 1 82.44 3 HIS B C 1
ATOM 5355 O O . HIS B 1 3 ? -30.25 -31.156 1.062 1 82.44 3 HIS B O 1
ATOM 5361 N N . ILE B 1 4 ? -31.734 -30.969 -0.531 1 90.88 4 ILE B N 1
ATOM 5362 C CA . ILE B 1 4 ? -32.25 -29.719 0.037 1 90.88 4 ILE B CA 1
ATOM 5363 C C . ILE B 1 4 ? -33.438 -30.016 0.93 1 90.88 4 ILE B C 1
ATOM 5365 O O . ILE B 1 4 ? -34.5 -30.422 0.444 1 90.88 4 ILE B O 1
ATOM 5369 N N . ARG B 1 5 ? -33.344 -29.734 2.156 1 90.81 5 ARG B N 1
ATOM 5370 C CA . ARG B 1 5 ? -34.438 -30 3.111 1 90.81 5 ARG B CA 1
ATOM 5371 C C . ARG B 1 5 ? -35.406 -28.844 3.158 1 90.81 5 ARG B C 1
ATOM 5373 O O . ARG B 1 5 ? -36.594 -29.047 3.438 1 90.81 5 ARG B O 1
ATOM 5380 N N . THR B 1 6 ? -34.906 -27.641 3.027 1 91.38 6 THR B N 1
ATOM 5381 C CA . THR B 1 6 ? -35.75 -26.453 2.996 1 91.38 6 THR B CA 1
ATOM 5382 C C . THR B 1 6 ? -35.312 -25.5 1.891 1 91.38 6 THR B C 1
ATOM 5384 O O . THR B 1 6 ? -34.312 -24.797 2.037 1 91.38 6 THR B O 1
ATOM 5387 N N . PRO B 1 7 ? -36.062 -25.359 0.888 1 93 7 PRO B N 1
ATOM 5388 C CA . PRO B 1 7 ? -35.625 -24.578 -0.271 1 93 7 PRO B CA 1
ATOM 5389 C C . PRO B 1 7 ? -35.75 -23.062 -0.047 1 93 7 PRO B C 1
ATOM 5391 O O . PRO B 1 7 ? -35.125 -22.281 -0.745 1 93 7 PRO B O 1
ATOM 5394 N N . LYS B 1 8 ? -36.625 -22.703 0.929 1 96.06 8 LYS B N 1
ATOM 5395 C CA . LYS B 1 8 ? -36.875 -21.281 1.161 1 96.06 8 LYS B CA 1
ATOM 5396 C C . LYS B 1 8 ? -37.062 -21 2.646 1 96.06 8 LYS B C 1
ATOM 5398 O O . LYS B 1 8 ? -37.781 -21.734 3.338 1 96.06 8 LYS B O 1
ATOM 5403 N N . VAL B 1 9 ? -36.406 -19.984 3.143 1 96.75 9 VAL B N 1
ATOM 5404 C CA . VAL B 1 9 ? -36.562 -19.516 4.516 1 96.75 9 VAL B CA 1
ATOM 5405 C C . VAL B 1 9 ? -36.812 -18.016 4.531 1 96.75 9 VAL B C 1
ATOM 5407 O O . VAL B 1 9 ? -36 -17.234 4.031 1 96.75 9 VAL B O 1
ATOM 5410 N N . GLU B 1 10 ? -37.844 -17.547 5.145 1 95.5 10 GLU B N 1
ATOM 5411 C CA . GLU B 1 10 ? -38.219 -16.141 5.168 1 95.5 10 GLU B CA 1
ATOM 5412 C C . GLU B 1 10 ? -37.688 -15.453 6.434 1 95.5 10 GLU B C 1
ATOM 5414 O O . GLU B 1 10 ? -37.344 -16.125 7.402 1 95.5 10 GLU B O 1
ATOM 5419 N N . ASN B 1 11 ? -37.562 -14.141 6.371 1 95.25 11 ASN B N 1
ATOM 5420 C CA . ASN B 1 11 ? -37.25 -13.266 7.492 1 95.25 11 ASN B CA 1
ATOM 5421 C C . ASN B 1 11 ? -35.844 -13.562 8.039 1 95.25 11 ASN B C 1
ATOM 5423 O O . ASN B 1 11 ? -35.656 -13.625 9.25 1 95.25 11 ASN B O 1
ATOM 5427 N N . VAL B 1 12 ? -35 -13.844 7.137 1 96.56 12 VAL B N 1
ATOM 5428 C CA . VAL B 1 12 ? -33.594 -14.055 7.48 1 96.56 12 VAL B CA 1
ATOM 5429 C C . VAL B 1 12 ? -32.875 -12.711 7.531 1 96.56 12 VAL B C 1
ATOM 5431 O O . VAL B 1 12 ? -33.156 -11.812 6.734 1 96.56 12 VAL B O 1
ATOM 5434 N N . ARG B 1 13 ? -32.031 -12.547 8.492 1 94.88 13 ARG B N 1
ATOM 5435 C CA . ARG B 1 13 ? -31.266 -11.312 8.602 1 94.88 13 ARG B CA 1
ATOM 5436 C C . ARG B 1 13 ? -29.828 -11.523 8.156 1 94.88 13 ARG B C 1
ATOM 5438 O O . ARG B 1 13 ? -29.188 -12.516 8.531 1 94.88 13 ARG B O 1
ATOM 5445 N N . LEU B 1 14 ? -29.344 -10.695 7.301 1 93.19 14 LEU B N 1
ATOM 5446 C CA . LEU B 1 14 ? -27.938 -10.656 6.906 1 93.19 14 LEU B CA 1
ATOM 5447 C C . LEU B 1 14 ? -27.203 -9.562 7.672 1 93.19 14 LEU B C 1
ATOM 5449 O O . LEU B 1 14 ? -27.5 -8.375 7.527 1 93.19 14 LEU B O 1
ATOM 5453 N N . VAL B 1 15 ? -26.234 -9.93 8.453 1 89.12 15 VAL B N 1
ATOM 5454 C CA . VAL B 1 15 ? -25.531 -9 9.344 1 89.12 15 VAL B CA 1
ATOM 5455 C C . VAL B 1 15 ? -24.359 -8.383 8.602 1 89.12 15 VAL B C 1
ATOM 5457 O O . VAL B 1 15 ? -23.625 -9.07 7.887 1 89.12 15 VAL B O 1
ATOM 5460 N N . ASP B 1 16 ? -24.234 -7.023 8.742 1 77.94 16 ASP B N 1
ATOM 5461 C CA . ASP B 1 16 ? -23.062 -6.332 8.219 1 77.94 16 ASP B CA 1
ATOM 5462 C C . ASP B 1 16 ? -21.891 -6.445 9.18 1 77.94 16 ASP B C 1
ATOM 5464 O O . ASP B 1 16 ? -22.016 -6.141 10.367 1 77.94 16 ASP B O 1
ATOM 5468 N N . ARG B 1 17 ? -20.781 -6.867 8.812 1 71.56 17 ARG B N 1
ATOM 5469 C CA . ARG B 1 17 ? -19.641 -7.133 9.688 1 71.56 17 ARG B CA 1
ATOM 5470 C C . ARG B 1 17 ? -18.953 -5.84 10.102 1 71.56 17 ARG B C 1
ATOM 5472 O O . ARG B 1 17 ? -18.312 -5.777 11.156 1 71.56 17 ARG B O 1
ATOM 5479 N N . VAL B 1 18 ? -18.984 -4.848 9.336 1 64.06 18 VAL B N 1
ATOM 5480 C CA . VAL B 1 18 ? -18.312 -3.594 9.664 1 64.06 18 VAL B CA 1
ATOM 5481 C C . VAL B 1 18 ? -19.172 -2.801 10.656 1 64.06 18 VAL B C 1
ATOM 5483 O O . VAL B 1 18 ? -18.641 -2.273 11.641 1 64.06 18 VAL B O 1
ATOM 5486 N N . SER B 1 19 ? -20.5 -2.641 10.336 1 60.81 19 SER B N 1
ATOM 5487 C CA . SER B 1 19 ? -21.406 -1.963 11.25 1 60.81 19 SER B CA 1
ATOM 5488 C C . SER B 1 19 ? -22.391 -2.943 11.891 1 60.81 19 SER B C 1
ATOM 5490 O O . SER B 1 19 ? -23.359 -3.365 11.25 1 60.81 19 SER B O 1
ATOM 5492 N N . SER B 1 20 ? -22.016 -3.594 13 1 56.47 20 SER B N 1
ATOM 5493 C CA . SER B 1 20 ? -22.797 -4.637 13.656 1 56.47 20 SER B CA 1
ATOM 5494 C C . SER B 1 20 ? -24.25 -4.211 13.836 1 56.47 20 SER B C 1
ATOM 5496 O O . SER B 1 20 ? -25.141 -5.055 13.914 1 56.47 20 SER B O 1
ATOM 5498 N N . LYS B 1 21 ? -24.422 -2.943 13.789 1 61.59 21 LYS B N 1
ATOM 5499 C CA . LYS B 1 21 ? -25.781 -2.527 14.141 1 61.59 21 LYS B CA 1
ATOM 5500 C C . LYS B 1 21 ? -26.703 -2.578 12.93 1 61.59 21 LYS B C 1
ATOM 5502 O O . LYS B 1 21 ? -27.938 -2.537 13.07 1 61.59 21 LYS B O 1
ATOM 5507 N N . LYS B 1 22 ? -26.125 -2.863 11.828 1 73.5 22 LYS B N 1
ATOM 5508 C CA . LYS B 1 22 ? -27 -2.811 10.656 1 73.5 22 LYS B CA 1
ATOM 5509 C C . LYS B 1 22 ? -27.203 -4.199 10.062 1 73.5 22 LYS B C 1
ATOM 5511 O O . LYS B 1 22 ? -26.234 -4.906 9.766 1 73.5 22 LYS B O 1
ATOM 5516 N N . ALA B 1 23 ? -28.453 -4.734 10.234 1 86.31 23 ALA B N 1
ATOM 5517 C CA . ALA B 1 23 ? -28.812 -5.988 9.586 1 86.31 23 ALA B CA 1
ATOM 5518 C C . ALA B 1 23 ? -29.938 -5.773 8.578 1 86.31 23 ALA B C 1
ATOM 5520 O O . ALA B 1 23 ? -30.844 -4.953 8.805 1 86.31 23 ALA B O 1
ATOM 5521 N N . VAL B 1 24 ? -29.797 -6.465 7.5 1 89.25 24 VAL B N 1
ATOM 5522 C CA . VAL B 1 24 ? -30.797 -6.34 6.445 1 89.25 24 VAL B CA 1
ATOM 5523 C C . VAL B 1 24 ? -31.703 -7.566 6.445 1 89.25 24 VAL B C 1
ATOM 5525 O O . VAL B 1 24 ? -31.234 -8.695 6.551 1 89.25 24 VAL B O 1
ATOM 5528 N N . LEU B 1 25 ? -32.969 -7.234 6.383 1 93 25 LEU B N 1
ATOM 5529 C CA . LEU B 1 25 ? -33.938 -8.312 6.359 1 93 25 LEU B CA 1
ATOM 5530 C C . LEU B 1 25 ? -34.188 -8.812 4.934 1 93 25 LEU B C 1
ATOM 5532 O O . LEU B 1 25 ? -34.188 -8.016 3.992 1 93 25 LEU B O 1
ATOM 5536 N N . GLY B 1 26 ? -34.281 -10.219 4.809 1 95.31 26 GLY B N 1
ATOM 5537 C CA . GLY B 1 26 ? -34.5 -10.789 3.488 1 95.31 26 GLY B CA 1
ATOM 5538 C C . GLY B 1 26 ? -34.938 -12.242 3.529 1 95.31 26 GLY B C 1
ATOM 5539 O O . GLY B 1 26 ? -35.438 -12.711 4.555 1 95.31 26 GLY B O 1
ATOM 5540 N N . THR B 1 27 ? -34.938 -12.828 2.328 1 96.44 27 THR B N 1
ATOM 5541 C CA . THR B 1 27 ? -35.312 -14.227 2.156 1 96.44 27 THR B CA 1
ATOM 5542 C C . THR B 1 27 ? -34.125 -15.047 1.62 1 96.44 27 THR B C 1
ATOM 5544 O O . THR B 1 27 ? -33.406 -14.586 0.739 1 96.44 27 THR B O 1
ATOM 5547 N N . LEU B 1 28 ? -34 -16.219 2.23 1 97.12 28 LEU B N 1
ATOM 5548 C CA . LEU B 1 28 ? -32.906 -17.125 1.825 1 97.12 28 LEU B CA 1
ATOM 5549 C C . LEU B 1 28 ? -33.469 -18.234 0.942 1 97.12 28 LEU B C 1
ATOM 5551 O O . LEU B 1 28 ? -34.438 -18.891 1.297 1 97.12 28 LEU B O 1
ATOM 5555 N N . TYR B 1 29 ? -32.844 -18.406 -0.195 1 96.38 29 TYR B N 1
ATOM 5556 C CA . TYR B 1 29 ? -33.188 -19.469 -1.123 1 96.38 29 TYR B CA 1
ATOM 5557 C C . TYR B 1 29 ? -32.062 -20.469 -1.301 1 96.38 29 TYR B C 1
ATOM 5559 O O . TYR B 1 29 ? -30.891 -20.062 -1.415 1 96.38 29 TYR B O 1
ATOM 5567 N N . LEU B 1 30 ? -32.312 -21.703 -1.272 1 95.44 30 LEU B N 1
ATOM 5568 C CA . LEU B 1 30 ? -31.359 -22.766 -1.602 1 95.44 30 LEU B CA 1
ATOM 5569 C C . LEU B 1 30 ? -31.719 -23.422 -2.924 1 95.44 30 LEU B C 1
ATOM 5571 O O . LEU B 1 30 ? -32.812 -23.953 -3.08 1 95.44 30 LEU B O 1
ATOM 5575 N N . THR B 1 31 ? -30.812 -23.297 -3.869 1 92.31 31 THR B N 1
ATOM 5576 C CA . THR B 1 31 ? -30.984 -23.953 -5.16 1 92.31 31 THR B CA 1
ATOM 5577 C C . THR B 1 31 ? -30.016 -25.125 -5.293 1 92.31 31 THR B C 1
ATOM 5579 O O . THR B 1 31 ? -29.328 -25.484 -4.336 1 92.31 31 THR B O 1
ATOM 5582 N N . ALA B 1 32 ? -30 -25.703 -6.504 1 88.62 32 ALA B N 1
ATOM 5583 C CA . ALA B 1 32 ? -29.109 -26.844 -6.73 1 88.62 32 ALA B CA 1
ATOM 5584 C C . ALA B 1 32 ? -27.641 -26.406 -6.766 1 88.62 32 ALA B C 1
ATOM 5586 O O . ALA B 1 32 ? -26.75 -27.203 -6.477 1 88.62 32 ALA B O 1
ATOM 5587 N N . THR B 1 33 ? -27.5 -25.156 -7.059 1 90.94 33 THR B N 1
ATOM 5588 C CA . THR B 1 33 ? -26.125 -24.766 -7.285 1 90.94 33 THR B CA 1
ATOM 5589 C C . THR B 1 33 ? -25.734 -23.594 -6.383 1 90.94 33 THR B C 1
ATOM 5591 O O . THR B 1 33 ? -24.547 -23.375 -6.113 1 90.94 33 THR B O 1
ATOM 5594 N N . HIS B 1 34 ? -26.766 -22.812 -5.918 1 93.5 34 HIS B N 1
ATOM 5595 C CA . HIS B 1 34 ? -26.438 -21.578 -5.211 1 93.5 34 HIS B CA 1
ATOM 5596 C C . HIS B 1 34 ? -27.281 -21.438 -3.938 1 93.5 34 HIS B C 1
ATOM 5598 O O . HIS B 1 34 ? -28.344 -22.047 -3.82 1 93.5 34 HIS B O 1
ATOM 5604 N N . VAL B 1 35 ? -26.688 -20.703 -3.016 1 95.06 35 VAL B N 1
ATOM 5605 C CA . VAL B 1 35 ? -27.453 -20.047 -1.956 1 95.06 35 VAL B CA 1
ATOM 5606 C C . VAL B 1 35 ? -27.688 -18.578 -2.33 1 95.06 35 VAL B C 1
ATOM 5608 O O . VAL B 1 35 ? -26.75 -17.859 -2.709 1 95.06 35 VAL B O 1
ATOM 5611 N N . ILE B 1 36 ? -28.922 -18.172 -2.26 1 95.62 36 ILE B N 1
ATOM 5612 C CA . ILE B 1 36 ? -29.266 -16.828 -2.705 1 95.62 36 ILE B CA 1
ATOM 5613 C C . ILE B 1 36 ? -30.016 -16.094 -1.593 1 95.62 36 ILE B C 1
ATOM 5615 O O . ILE B 1 36 ? -31.016 -16.578 -1.078 1 95.62 36 ILE B O 1
ATOM 5619 N N . PHE B 1 37 ? -29.531 -15 -1.179 1 95.81 37 PHE B N 1
ATOM 5620 C CA . PHE B 1 37 ? -30.219 -14.117 -0.237 1 95.81 37 PHE B CA 1
ATOM 5621 C C . PHE B 1 37 ? -30.797 -12.906 -0.954 1 95.81 37 PHE B C 1
ATOM 5623 O O . PHE B 1 37 ? -30.062 -12.148 -1.594 1 95.81 37 PHE B O 1
ATOM 5630 N N . VAL B 1 38 ? -32.031 -12.688 -0.811 1 94 38 VAL B N 1
ATOM 5631 C CA . VAL B 1 38 ? -32.719 -11.578 -1.47 1 94 38 VAL B CA 1
ATOM 5632 C C . VAL B 1 38 ? -33.25 -10.594 -0.424 1 94 38 VAL B C 1
ATOM 5634 O O . VAL B 1 38 ? -34.062 -10.953 0.437 1 94 38 VAL B O 1
ATOM 5637 N N . GLU B 1 39 ? -32.812 -9.359 -0.512 1 91.75 39 GLU B N 1
ATOM 5638 C CA . GLU B 1 39 ? -33.219 -8.336 0.445 1 91.75 39 GLU B CA 1
ATOM 5639 C C . GLU B 1 39 ? -34.656 -7.926 0.23 1 91.75 39 GLU B C 1
ATOM 5641 O O . GLU B 1 39 ? -35.125 -7.871 -0.906 1 91.75 39 GLU B O 1
ATOM 5646 N N . ASN B 1 40 ? -35.375 -7.586 1.317 1 88.06 40 ASN B N 1
ATOM 5647 C CA . ASN B 1 40 ? -36.781 -7.191 1.25 1 88.06 40 ASN B CA 1
ATOM 5648 C C . ASN B 1 40 ? -36.938 -5.73 0.847 1 88.06 40 ASN B C 1
ATOM 5650 O O . ASN B 1 40 ? -37.969 -5.324 0.344 1 88.06 40 ASN B O 1
ATOM 5654 N N . VAL B 1 41 ? -35.875 -4.863 0.993 1 74.38 41 VAL B N 1
ATOM 5655 C CA . VAL B 1 41 ? -36 -3.438 0.724 1 74.38 41 VAL B CA 1
ATOM 5656 C C . VAL B 1 41 ? -36.406 -3.225 -0.737 1 74.38 41 VAL B C 1
ATOM 5658 O O . VAL B 1 41 ? -35.844 -3.855 -1.636 1 74.38 41 VAL B O 1
ATOM 5661 N N . PRO B 1 42 ? -37.688 -2.586 -0.98 1 61.22 42 PRO B N 1
ATOM 5662 C CA . PRO B 1 42 ? -38.375 -2.453 -2.273 1 61.22 42 PRO B CA 1
ATOM 5663 C C . PRO B 1 42 ? -37.438 -1.94 -3.373 1 61.22 42 PRO B C 1
ATOM 5665 O O . PRO B 1 42 ? -37.562 -2.373 -4.523 1 61.22 42 PRO B O 1
ATOM 5668 N N . ASP B 1 43 ? -36.812 -0.852 -3.143 1 60.31 43 ASP B N 1
ATOM 5669 C CA . ASP B 1 43 ? -36.312 -0.182 -4.336 1 60.31 43 ASP B CA 1
ATOM 5670 C C . ASP B 1 43 ? -35.25 -1.029 -5.027 1 60.31 43 ASP B C 1
ATOM 5672 O O . ASP B 1 43 ? -35.188 -1.102 -6.258 1 60.31 43 ASP B O 1
ATOM 5676 N N . ALA B 1 44 ? -34.188 -1.31 -4.293 1 59.31 44 ALA B N 1
ATOM 5677 C CA . ALA B 1 44 ? -33.062 -1.9 -5.012 1 59.31 44 ALA B CA 1
ATOM 5678 C C . ALA B 1 44 ? -32.906 -3.377 -4.66 1 59.31 44 ALA B C 1
ATOM 5680 O O . ALA B 1 44 ? -32.531 -3.719 -3.535 1 59.31 44 ALA B O 1
ATOM 5681 N N . ARG B 1 45 ? -33.844 -4.328 -4.945 1 69.38 45 ARG B N 1
ATOM 5682 C CA . ARG B 1 45 ? -33.781 -5.762 -4.688 1 69.38 45 ARG B CA 1
ATOM 5683 C C . ARG B 1 45 ? -32.375 -6.285 -4.805 1 69.38 45 ARG B C 1
ATOM 5685 O O . ARG B 1 45 ? -32.031 -6.973 -5.773 1 69.38 45 ARG B O 1
ATOM 5692 N N . LYS B 1 46 ? -31.5 -5.992 -3.973 1 86.69 46 LYS B N 1
ATOM 5693 C CA . LYS B 1 46 ? -30.109 -6.445 -3.955 1 86.69 46 LYS B CA 1
ATOM 5694 C C . LYS B 1 46 ? -30.016 -7.922 -3.574 1 86.69 46 LYS B C 1
ATOM 5696 O O . LYS B 1 46 ? -30.719 -8.375 -2.662 1 86.69 46 LYS B O 1
ATOM 5701 N N . GLU B 1 47 ? -29.391 -8.758 -4.445 1 90.88 47 GLU B N 1
ATOM 5702 C CA . GLU B 1 47 ? -29.234 -10.195 -4.23 1 90.88 47 GLU B CA 1
ATOM 5703 C C . GLU B 1 47 ? -27.766 -10.547 -3.967 1 90.88 47 GLU B C 1
ATOM 5705 O O . GLU B 1 47 ? -26.859 -9.938 -4.539 1 90.88 47 GLU B O 1
ATOM 5710 N N . THR B 1 48 ? -27.562 -11.406 -3.039 1 91.62 48 THR B N 1
ATOM 5711 C CA . THR B 1 48 ? -26.25 -11.992 -2.787 1 91.62 48 THR B CA 1
ATOM 5712 C C . THR B 1 48 ? -26.219 -13.461 -3.199 1 91.62 48 THR B C 1
ATOM 5714 O O . THR B 1 48 ? -27.016 -14.266 -2.711 1 91.62 48 THR B O 1
ATOM 5717 N N . TRP B 1 49 ? -25.391 -13.812 -4.098 1 92.31 49 TRP B N 1
ATOM 5718 C CA . TRP B 1 49 ? -25.281 -15.164 -4.637 1 92.31 49 TRP B CA 1
ATOM 5719 C C . TRP B 1 49 ? -24 -15.836 -4.141 1 92.31 49 TRP B C 1
ATOM 5721 O O . TRP B 1 49 ? -22.922 -15.25 -4.207 1 92.31 49 TRP B O 1
ATOM 5731 N N . ILE B 1 50 ? -24.141 -17.094 -3.691 1 94.19 50 ILE B N 1
ATOM 5732 C CA . ILE B 1 50 ? -22.984 -17.891 -3.271 1 94.19 50 ILE B CA 1
ATOM 5733 C C . ILE B 1 50 ? -23.062 -19.281 -3.904 1 94.19 50 ILE B C 1
ATOM 5735 O O . ILE B 1 50 ? -24.016 -20.031 -3.676 1 94.19 50 ILE B O 1
ATOM 5739 N N . LEU B 1 51 ? -22.078 -19.594 -4.688 1 94.56 51 LEU B N 1
ATOM 5740 C CA . LEU B 1 51 ? -21.984 -20.938 -5.215 1 94.56 51 LEU B CA 1
ATOM 5741 C C . LEU B 1 51 ? -21.672 -21.938 -4.098 1 94.56 51 LEU B C 1
ATOM 5743 O O . LEU B 1 51 ? -20.859 -21.656 -3.219 1 94.56 51 LEU B O 1
ATOM 5747 N N . HIS B 1 52 ? -22.281 -23.094 -4.125 1 94.38 52 HIS B N 1
ATOM 5748 C CA . HIS B 1 52 ? -22.031 -24.109 -3.105 1 94.38 52 HIS B CA 1
ATOM 5749 C C . HIS B 1 52 ? -20.547 -24.5 -3.086 1 94.38 52 HIS B C 1
ATOM 5751 O O . HIS B 1 52 ? -19.984 -24.734 -2.016 1 94.38 52 HIS B O 1
ATOM 5757 N N . SER B 1 53 ? -19.938 -24.531 -4.273 1 93.25 53 SER B N 1
ATOM 5758 C CA . SER B 1 53 ? -18.547 -24.938 -4.395 1 93.25 53 SER B CA 1
ATOM 5759 C C . SER B 1 53 ? -17.625 -23.922 -3.719 1 93.25 53 SER B C 1
ATOM 5761 O O . SER B 1 53 ? -16.469 -24.25 -3.389 1 93.25 53 SER B O 1
ATOM 5763 N N . GLN B 1 54 ? -18.125 -22.734 -3.475 1 95.12 54 GLN B N 1
ATOM 5764 C CA . GLN B 1 54 ? -17.312 -21.672 -2.895 1 95.12 54 GLN B CA 1
ATOM 5765 C C . GLN B 1 54 ? -17.359 -21.703 -1.37 1 95.12 54 GLN B C 1
ATOM 5767 O O . GLN B 1 54 ? -16.562 -21.031 -0.701 1 95.12 54 GLN B O 1
ATOM 5772 N N . ILE B 1 55 ? -18.203 -22.5 -0.832 1 95.69 55 ILE B N 1
ATOM 5773 C CA . ILE B 1 55 ? -18.359 -22.562 0.618 1 95.69 55 ILE B CA 1
ATOM 5774 C C . ILE B 1 55 ? -17.234 -23.391 1.222 1 95.69 55 ILE B C 1
ATOM 5776 O O . ILE B 1 55 ? -17 -24.531 0.811 1 95.69 55 ILE B O 1
ATOM 5780 N N . SER B 1 56 ? -16.484 -22.844 2.113 1 94 56 SER B N 1
ATOM 5781 C CA . SER B 1 56 ? -15.391 -23.531 2.785 1 94 56 SER B CA 1
ATOM 5782 C C . SER B 1 56 ? -15.859 -24.172 4.09 1 94 56 SER B C 1
ATOM 5784 O O . SER B 1 56 ? -15.703 -25.375 4.293 1 94 56 SER B O 1
ATOM 5786 N N . THR B 1 57 ? -16.453 -23.328 4.965 1 93.88 57 THR B N 1
ATOM 5787 C CA . THR B 1 57 ? -16.938 -23.844 6.242 1 93.88 57 THR B CA 1
ATOM 5788 C C . THR B 1 57 ? -18.297 -23.234 6.582 1 93.88 57 THR B C 1
ATOM 5790 O O . THR B 1 57 ? -18.625 -22.125 6.129 1 93.88 57 THR B O 1
ATOM 5793 N N . ILE B 1 58 ? -19.094 -24.031 7.266 1 96.12 58 ILE B N 1
ATOM 5794 C CA . ILE B 1 58 ? -20.375 -23.609 7.797 1 96.12 58 ILE B CA 1
ATOM 5795 C C . ILE B 1 58 ? -20.438 -23.891 9.297 1 96.12 58 ILE B C 1
ATOM 5797 O O . ILE B 1 58 ? -20.188 -25.031 9.727 1 96.12 58 ILE B O 1
ATOM 5801 N N . GLU B 1 59 ? -20.781 -22.844 10.039 1 95.19 59 GLU B N 1
ATOM 5802 C CA . GLU B 1 59 ? -20.828 -23 11.492 1 95.19 59 GLU B CA 1
ATOM 5803 C C . GLU B 1 59 ? -22.156 -22.5 12.055 1 95.19 59 GLU B C 1
ATOM 5805 O O . GLU B 1 59 ? -22.547 -21.359 11.82 1 95.19 59 GLU B O 1
ATOM 5810 N N . LYS B 1 60 ? -22.781 -23.438 12.656 1 94.19 60 LYS B N 1
ATOM 5811 C CA . LYS B 1 60 ? -23.969 -23.062 13.414 1 94.19 60 LYS B CA 1
ATOM 5812 C C . LYS B 1 60 ? -23.594 -22.547 14.805 1 94.19 60 LYS B C 1
ATOM 5814 O O . LYS B 1 60 ? -23 -23.281 15.602 1 94.19 60 LYS B O 1
ATOM 5819 N N . GLN B 1 61 ? -23.953 -21.297 15.102 1 92.5 61 GLN B N 1
ATOM 5820 C CA . GLN B 1 61 ? -23.578 -20.703 16.375 1 92.5 61 GLN B CA 1
ATOM 5821 C C . GLN B 1 61 ? -24.719 -20.812 17.391 1 92.5 61 GLN B C 1
ATOM 5823 O O . GLN B 1 61 ? -25.797 -21.312 17.062 1 92.5 61 GLN B O 1
ATOM 5828 N N . ALA B 1 62 ? -24.422 -20.312 18.609 1 91.88 62 ALA B N 1
ATOM 5829 C CA . ALA B 1 62 ? -25.406 -20.406 19.688 1 91.88 62 ALA B CA 1
ATOM 5830 C C . ALA B 1 62 ? -26.625 -19.516 19.406 1 91.88 62 ALA B C 1
ATOM 5832 O O . ALA B 1 62 ? -26.469 -18.391 18.906 1 91.88 62 ALA B O 1
ATOM 5833 N N . THR B 1 63 ? -27.719 -20.094 19.75 1 91.75 63 THR B N 1
ATOM 5834 C CA . THR B 1 63 ? -28.969 -19.375 19.516 1 91.75 63 THR B CA 1
ATOM 5835 C C . THR B 1 63 ? -29.047 -18.125 20.391 1 91.75 63 THR B C 1
ATOM 5837 O O . THR B 1 63 ? -28.672 -18.156 21.562 1 91.75 63 THR B O 1
ATOM 5840 N N . THR B 1 64 ? -29.438 -17.062 19.812 1 89.19 64 THR B N 1
ATOM 5841 C CA . THR B 1 64 ? -29.625 -15.805 20.531 1 89.19 64 THR B CA 1
ATOM 5842 C C . THR B 1 64 ? -31.094 -15.414 20.562 1 89.19 64 THR B C 1
ATOM 5844 O O . THR B 1 64 ? -31.953 -16.141 20.047 1 89.19 64 THR B O 1
ATOM 5847 N N . ALA B 1 65 ? -31.406 -14.234 21.188 1 88.81 65 ALA B N 1
ATOM 5848 C CA . ALA B 1 65 ? -32.781 -13.742 21.281 1 88.81 65 ALA B CA 1
ATOM 5849 C C . ALA B 1 65 ? -33.344 -13.383 19.906 1 88.81 65 ALA B C 1
ATOM 5851 O O . ALA B 1 65 ? -34.531 -13.5 19.672 1 88.81 65 ALA B O 1
ATOM 5852 N N . THR B 1 66 ? -32.469 -13.07 19.016 1 87.69 66 THR B N 1
ATOM 5853 C CA . THR B 1 66 ? -32.906 -12.594 17.703 1 87.69 66 THR B CA 1
ATOM 5854 C C . THR B 1 66 ? -33.031 -13.75 16.719 1 87.69 66 THR B C 1
ATOM 5856 O O . THR B 1 66 ? -33.594 -13.609 15.633 1 87.69 66 THR B O 1
ATOM 5859 N N . GLY B 1 67 ? -32.469 -14.922 17.094 1 93.38 67 GLY B N 1
ATOM 5860 C CA . GLY B 1 67 ? -32.531 -16.078 16.219 1 93.38 67 GLY B CA 1
ATOM 5861 C C . GLY B 1 67 ? -31.281 -16.938 16.312 1 93.38 67 GLY B C 1
ATOM 5862 O O . GLY B 1 67 ? -30.578 -16.922 17.312 1 93.38 67 GLY B O 1
ATOM 5863 N N . CYS B 1 68 ? -31.188 -17.75 15.297 1 95.25 68 CYS B N 1
ATOM 5864 C CA . CYS B 1 68 ? -30.062 -18.672 15.234 1 95.25 68 CYS B CA 1
ATOM 5865 C C . CYS B 1 68 ? -29.031 -18.219 14.211 1 95.25 68 CYS B C 1
ATOM 5867 O O . CYS B 1 68 ? -29.281 -18.297 13 1 95.25 68 CYS B O 1
ATOM 5869 N N . PRO B 1 69 ? -27.875 -17.844 14.672 1 94.88 69 PRO B N 1
ATOM 5870 C CA . PRO B 1 69 ? -26.859 -17.344 13.742 1 94.88 69 PRO B CA 1
ATOM 5871 C C . PRO B 1 69 ? -26.172 -18.469 12.977 1 94.88 69 PRO B C 1
ATOM 5873 O O . PRO B 1 69 ? -25.875 -19.531 13.547 1 94.88 69 PRO B O 1
ATOM 5876 N N . LEU B 1 70 ? -26 -18.312 11.711 1 96.25 70 LEU B N 1
ATOM 5877 C CA . LEU B 1 70 ? -25.266 -19.203 10.82 1 96.25 70 LEU B CA 1
ATOM 5878 C C . LEU B 1 70 ? -24.125 -18.453 10.141 1 96.25 70 LEU B C 1
ATOM 5880 O O . LEU B 1 70 ? -24.344 -17.484 9.43 1 96.25 70 LEU B O 1
ATOM 5884 N N . LEU B 1 71 ? -22.906 -18.938 10.391 1 95.25 71 LEU B N 1
ATOM 5885 C CA . LEU B 1 71 ? -21.719 -18.297 9.82 1 95.25 71 LEU B CA 1
ATOM 5886 C C . LEU B 1 71 ? -21.188 -19.125 8.648 1 95.25 71 LEU B C 1
ATOM 5888 O O . LEU B 1 71 ? -20.875 -20.312 8.805 1 95.25 71 LEU B O 1
ATOM 5892 N N . ILE B 1 72 ? -21.109 -18.516 7.461 1 95.62 72 ILE B N 1
ATOM 5893 C CA . ILE B 1 72 ? -20.609 -19.156 6.254 1 95.62 72 ILE B CA 1
ATOM 5894 C C . ILE B 1 72 ? -19.297 -18.5 5.812 1 95.62 72 ILE B C 1
ATOM 5896 O O . ILE B 1 72 ? -19.266 -17.281 5.594 1 95.62 72 ILE B O 1
ATOM 5900 N N . ARG B 1 73 ? -18.25 -19.234 5.75 1 94.94 73 ARG B N 1
ATOM 5901 C CA . ARG B 1 73 ? -16.984 -18.766 5.211 1 94.94 73 ARG B CA 1
ATOM 5902 C C . ARG B 1 73 ? -16.734 -19.344 3.822 1 94.94 73 ARG B C 1
ATOM 5904 O O . ARG B 1 73 ? -16.875 -20.547 3.611 1 94.94 73 ARG B O 1
ATOM 5911 N N . CYS B 1 74 ? -16.359 -18.516 2.92 1 95.31 74 CYS B N 1
ATOM 5912 C CA . CYS B 1 74 ? -16.188 -18.938 1.538 1 95.31 74 CYS B CA 1
ATOM 5913 C C . CYS B 1 74 ? -14.719 -19 1.155 1 95.31 74 CYS B C 1
ATOM 5915 O O . CYS B 1 74 ? -13.875 -18.406 1.826 1 95.31 74 CYS B O 1
ATOM 5917 N N . LYS B 1 75 ? -14.461 -19.719 0.024 1 94.38 75 LYS B N 1
ATOM 5918 C CA . LYS B 1 75 ? -13.102 -19.922 -0.467 1 94.38 75 LYS B CA 1
ATOM 5919 C C . LYS B 1 75 ? -12.57 -18.672 -1.146 1 94.38 75 LYS B C 1
ATOM 5921 O O . LYS B 1 75 ? -11.359 -18.516 -1.331 1 94.38 75 LYS B O 1
ATOM 5926 N N . ASN B 1 76 ? -13.461 -17.797 -1.532 1 91.25 76 ASN B N 1
ATOM 5927 C CA . ASN B 1 76 ? -13.047 -16.5 -2.055 1 91.25 76 ASN B CA 1
ATOM 5928 C C . ASN B 1 76 ? -12.961 -15.445 -0.95 1 91.25 76 ASN B C 1
ATOM 5930 O O . ASN B 1 76 ? -13.016 -14.25 -1.223 1 91.25 76 ASN B O 1
ATOM 5934 N N . PHE B 1 77 ? -13.008 -15.883 0.33 1 92.25 77 PHE B N 1
ATOM 5935 C CA . PHE B 1 77 ? -12.734 -15.125 1.544 1 92.25 77 PHE B CA 1
ATOM 5936 C C . PHE B 1 77 ? -13.922 -14.258 1.921 1 92.25 77 PHE B C 1
ATOM 5938 O O . PHE B 1 77 ? -13.805 -13.344 2.742 1 92.25 77 PHE B O 1
ATOM 5945 N N . GLN B 1 78 ? -15 -14.422 1.296 1 91.88 78 GLN B N 1
ATOM 5946 C CA . GLN B 1 78 ? -16.25 -13.805 1.721 1 91.88 78 GLN B CA 1
ATOM 5947 C C . GLN B 1 78 ? -16.781 -14.445 3.002 1 91.88 78 GLN B C 1
ATOM 5949 O O . GLN B 1 78 ? -16.719 -15.664 3.16 1 91.88 78 GLN B O 1
ATOM 5954 N N . ILE B 1 79 ? -17.219 -13.609 3.895 1 91.88 79 ILE B N 1
ATOM 5955 C CA . ILE B 1 79 ? -17.812 -14.102 5.129 1 91.88 79 ILE B CA 1
ATOM 5956 C C . ILE B 1 79 ? -19.266 -13.625 5.23 1 91.88 79 ILE B C 1
ATOM 5958 O O . ILE B 1 79 ? -19.531 -12.43 5.125 1 91.88 79 ILE B O 1
ATOM 5962 N N . ILE B 1 80 ? -20.156 -14.562 5.445 1 92.56 80 ILE B N 1
ATOM 5963 C CA . ILE B 1 80 ? -21.578 -14.242 5.523 1 92.56 80 ILE B CA 1
ATOM 5964 C C . ILE B 1 80 ? -22.141 -14.711 6.867 1 92.56 80 ILE B C 1
ATOM 5966 O O . ILE B 1 80 ? -21.953 -15.867 7.254 1 92.56 80 ILE B O 1
ATOM 5970 N N . GLN B 1 81 ? -22.766 -13.773 7.508 1 92.69 81 GLN B N 1
ATOM 5971 C CA . GLN B 1 81 ? -23.438 -14.109 8.758 1 92.69 81 GLN B CA 1
ATOM 5972 C C . GLN B 1 81 ? -24.938 -13.93 8.641 1 92.69 81 GLN B C 1
ATOM 5974 O O . GLN B 1 81 ? -25.422 -12.82 8.383 1 92.69 81 GLN B O 1
ATOM 5979 N N . LEU B 1 82 ? -25.672 -15.031 8.867 1 95.44 82 LEU B N 1
ATOM 5980 C CA . LEU B 1 82 ? -27.125 -15.031 8.781 1 95.44 82 LEU B CA 1
ATOM 5981 C C . LEU B 1 82 ? -27.734 -15.312 10.148 1 95.44 82 LEU B C 1
ATOM 5983 O O . LEU B 1 82 ? -27.172 -16.062 10.953 1 95.44 82 LEU B O 1
ATOM 5987 N N . ILE B 1 83 ? -28.797 -14.641 10.344 1 95.94 83 ILE B N 1
ATOM 5988 C CA . ILE B 1 83 ? -29.609 -14.969 11.508 1 95.94 83 ILE B CA 1
ATOM 5989 C C . ILE B 1 83 ? -30.953 -15.531 11.055 1 95.94 83 ILE B C 1
ATOM 5991 O O . ILE B 1 83 ? -31.781 -14.812 10.484 1 95.94 83 ILE B O 1
ATOM 5995 N N . ILE B 1 84 ? -31.094 -16.766 11.32 1 96.75 84 ILE B N 1
ATOM 5996 C CA . ILE B 1 84 ? -32.312 -17.469 10.945 1 96.75 84 ILE B CA 1
ATOM 5997 C C . ILE B 1 84 ? -33.281 -17.516 12.133 1 96.75 84 ILE B C 1
ATOM 5999 O O . ILE B 1 84 ? -32.906 -17.938 13.227 1 96.75 84 ILE B O 1
ATOM 6003 N N . PRO B 1 85 ? -34.5 -17.141 11.961 1 94.94 85 PRO B N 1
ATOM 6004 C CA . PRO B 1 85 ? -35.406 -16.969 13.086 1 94.94 85 PRO B CA 1
ATOM 6005 C C . PRO B 1 85 ? -35.688 -18.281 13.82 1 94.94 85 PRO B C 1
ATOM 6007 O O . PRO B 1 85 ? -35.688 -18.312 15.047 1 94.94 85 PRO B O 1
ATOM 6010 N N . GLN B 1 86 ? -35.906 -19.312 13.07 1 94.5 86 GLN B N 1
ATOM 6011 C CA . GLN B 1 86 ? -36.312 -20.594 13.68 1 94.5 86 GLN B CA 1
ATOM 6012 C C . GLN B 1 86 ? -35.125 -21.562 13.703 1 94.5 86 GLN B C 1
ATOM 6014 O O . GLN B 1 86 ? -34.406 -21.719 12.703 1 94.5 86 GLN B O 1
ATOM 6019 N N . GLU B 1 87 ? -34.969 -22.266 14.711 1 94.19 87 GLU B N 1
ATOM 6020 C CA . GLU B 1 87 ? -33.875 -23.219 14.891 1 94.19 87 GLU B CA 1
ATOM 6021 C C . GLU B 1 87 ? -34 -24.391 13.93 1 94.19 87 GLU B C 1
ATOM 6023 O O . GLU B 1 87 ? -33 -24.891 13.422 1 94.19 87 GLU B O 1
ATOM 6028 N N . ARG B 1 88 ? -35.219 -24.828 13.758 1 94.69 88 ARG B N 1
ATOM 6029 C CA . ARG B 1 88 ? -35.438 -25.953 12.852 1 94.69 88 ARG B CA 1
ATOM 6030 C C . ARG B 1 88 ? -34.969 -25.609 11.438 1 94.69 88 ARG B C 1
ATOM 6032 O O . ARG B 1 88 ? -34.312 -26.406 10.781 1 94.69 88 ARG B O 1
ATOM 6039 N N . ASP B 1 89 ? -35.344 -24.469 11.023 1 95.69 89 ASP B N 1
ATOM 6040 C CA . ASP B 1 89 ? -34.938 -24.016 9.695 1 95.69 89 ASP B CA 1
ATOM 6041 C C . ASP B 1 89 ? -33.406 -23.859 9.602 1 95.69 89 ASP B C 1
ATOM 6043 O O . ASP B 1 89 ? -32.812 -24.203 8.578 1 95.69 89 ASP B O 1
ATOM 6047 N N . CYS B 1 90 ? -32.844 -23.312 10.641 1 96.44 90 CYS B N 1
ATOM 6048 C CA . CYS B 1 90 ? -31.406 -23.141 10.664 1 96.44 90 CYS B CA 1
ATOM 6049 C C . CYS B 1 90 ? -30.703 -24.484 10.539 1 96.44 90 CYS B C 1
ATOM 6051 O O . CYS B 1 90 ? -29.719 -24.594 9.797 1 96.44 90 CYS B O 1
ATOM 6053 N N . HIS B 1 91 ? -31.203 -25.422 11.227 1 95.19 91 HIS B N 1
ATOM 6054 C CA . HIS B 1 91 ? -30.625 -26.75 11.18 1 95.19 91 HIS B CA 1
ATOM 6055 C C . HIS B 1 91 ? -30.781 -27.375 9.797 1 95.19 91 HIS B C 1
ATOM 6057 O O . HIS B 1 91 ? -29.859 -28.016 9.289 1 95.19 91 HIS B O 1
ATOM 6063 N N . ASP B 1 92 ? -31.906 -27.234 9.211 1 95.81 92 ASP B N 1
ATOM 6064 C CA . ASP B 1 92 ? -32.156 -27.766 7.875 1 95.81 92 ASP B CA 1
ATOM 6065 C C . ASP B 1 92 ? -31.219 -27.125 6.848 1 95.81 92 ASP B C 1
ATOM 6067 O O . ASP B 1 92 ? -30.688 -27.812 5.977 1 95.81 92 ASP B O 1
ATOM 6071 N N . VAL B 1 93 ? -31.062 -25.859 6.977 1 96.19 93 VAL B N 1
ATOM 6072 C CA . VAL 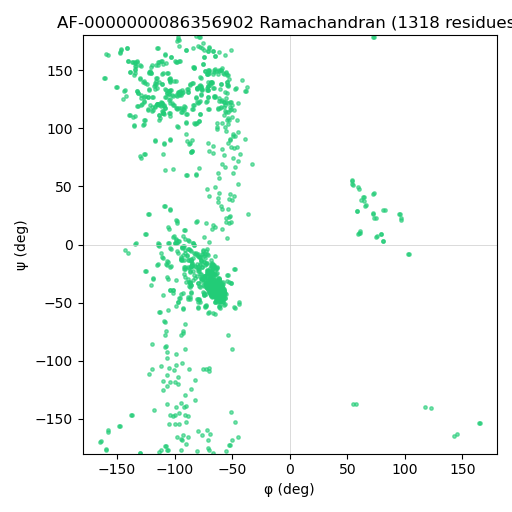B 1 93 ? -30.172 -25.156 6.074 1 96.19 93 VAL B CA 1
ATOM 6073 C C . VAL B 1 93 ? -28.734 -25.641 6.285 1 96.19 93 VAL B C 1
ATOM 6075 O O . VAL B 1 93 ? -28 -25.875 5.32 1 96.19 93 VAL B O 1
ATOM 6078 N N . TYR B 1 94 ? -28.359 -25.812 7.492 1 96.38 94 TYR B N 1
ATOM 6079 C CA . TYR B 1 94 ? -27.016 -26.25 7.852 1 96.38 94 TYR B CA 1
ATOM 6080 C C . TYR B 1 94 ? -26.703 -27.609 7.246 1 96.38 94 TYR B C 1
ATOM 6082 O O . TYR B 1 94 ? -25.656 -27.797 6.617 1 96.38 94 TYR B O 1
ATOM 6090 N N . ILE B 1 95 ? -27.594 -28.547 7.344 1 95.31 95 ILE B N 1
ATOM 6091 C CA . ILE B 1 95 ? -27.391 -29.906 6.848 1 95.31 95 ILE B CA 1
ATOM 6092 C C . ILE B 1 95 ? -27.344 -29.906 5.32 1 95.31 95 ILE B C 1
ATOM 6094 O O . ILE B 1 95 ? -26.5 -30.562 4.711 1 95.31 95 ILE B O 1
ATOM 6098 N N . SER B 1 96 ? -28.25 -29.156 4.77 1 95.56 96 SER B N 1
ATOM 6099 C CA . SER B 1 96 ? -28.297 -29.078 3.312 1 95.56 96 SER B CA 1
ATOM 6100 C C . SER B 1 96 ? -27 -28.516 2.746 1 95.56 96 SER B C 1
ATOM 6102 O O . SER B 1 96 ? -26.438 -29.062 1.811 1 95.56 96 SER B O 1
ATOM 6104 N N . LEU B 1 97 ? -26.547 -27.453 3.35 1 95.31 97 LEU B N 1
ATOM 6105 C CA . LEU B 1 97 ? -25.359 -26.781 2.842 1 95.31 97 LEU B CA 1
ATOM 6106 C C . LEU B 1 97 ? -24.109 -27.625 3.08 1 95.31 97 LEU B C 1
ATOM 6108 O O . LEU B 1 97 ? -23.172 -27.609 2.264 1 95.31 97 LEU B O 1
ATOM 6112 N N . THR B 1 98 ? -24.047 -28.281 4.176 1 93.88 98 THR B N 1
ATOM 6113 C CA . THR B 1 98 ? -22.906 -29.125 4.484 1 93.88 98 THR B CA 1
ATOM 6114 C C . THR B 1 98 ? -22.734 -30.219 3.434 1 93.88 98 THR B C 1
ATOM 6116 O O . THR B 1 98 ? -21.609 -30.562 3.051 1 93.88 98 THR B O 1
ATOM 6119 N N . ARG B 1 99 ? -23.812 -30.656 2.973 1 92.94 99 ARG B N 1
ATOM 6120 C CA . ARG B 1 99 ? -23.766 -31.703 1.957 1 92.94 99 ARG B CA 1
ATOM 6121 C C . ARG B 1 99 ? -23.484 -31.125 0.579 1 92.94 99 ARG B C 1
ATOM 6123 O O . ARG B 1 99 ? -22.656 -31.656 -0.167 1 92.94 99 ARG B O 1
ATOM 6130 N N . LEU B 1 100 ? -24.156 -30.109 0.241 1 93.12 100 LEU B N 1
ATOM 6131 C CA . LEU B 1 100 ? -24.047 -29.516 -1.089 1 93.12 100 LEU B CA 1
ATOM 6132 C C . LEU B 1 100 ? -22.672 -28.891 -1.301 1 93.12 100 LEU B C 1
ATOM 6134 O O . LEU B 1 100 ? -22.188 -28.812 -2.432 1 93.12 100 LEU B O 1
ATOM 6138 N N . ALA B 1 101 ? -22 -28.5 -0.236 1 93.81 101 ALA B N 1
ATOM 6139 C CA . ALA B 1 101 ? -20.703 -27.812 -0.312 1 93.81 101 ALA B CA 1
ATOM 6140 C C . ALA B 1 101 ? -19.562 -28.828 -0.469 1 93.81 101 ALA B C 1
ATOM 6142 O O . ALA B 1 101 ? -18.438 -28.453 -0.791 1 93.81 101 ALA B O 1
ATOM 6143 N N . ARG B 1 102 ? -19.859 -30.062 -0.364 1 91.62 102 ARG B N 1
ATOM 6144 C CA . ARG B 1 102 ? -18.828 -31.078 -0.416 1 91.62 102 ARG B CA 1
ATOM 6145 C C . ARG B 1 102 ? -19.203 -32.188 -1.41 1 91.62 102 ARG B C 1
ATOM 6147 O O . ARG B 1 102 ? -19.406 -33.344 -1.021 1 91.62 102 ARG B O 1
ATOM 6154 N N . PRO B 1 103 ? -19.031 -31.812 -2.639 1 93.5 103 PRO B N 1
ATOM 6155 C CA . PRO B 1 103 ? -19.328 -32.844 -3.629 1 93.5 103 PRO B CA 1
ATOM 6156 C C . PRO B 1 103 ? -18.359 -34.031 -3.543 1 93.5 103 PRO B C 1
ATOM 6158 O O . PRO B 1 103 ? -17.172 -33.844 -3.275 1 93.5 103 PRO B O 1
ATOM 6161 N N . VAL B 1 104 ? -18.859 -35.219 -3.877 1 93.25 104 VAL B N 1
ATOM 6162 C CA . VAL B 1 104 ? -18.062 -36.406 -3.75 1 93.25 104 VAL B CA 1
ATOM 6163 C C . VAL B 1 104 ? -17.609 -36.906 -5.133 1 93.25 104 VAL B C 1
ATOM 6165 O O . VAL B 1 104 ? -16.531 -37.469 -5.277 1 93.25 104 VAL B O 1
ATOM 6168 N N . LYS B 1 105 ? -18.469 -36.562 -6.145 1 94.12 105 LYS B N 1
ATOM 6169 C CA . LYS B 1 105 ? -18.156 -36.969 -7.516 1 94.12 105 LYS B CA 1
ATOM 6170 C C . LYS B 1 105 ? -18.031 -35.719 -8.422 1 94.12 105 LYS B C 1
ATOM 6172 O O . LYS B 1 105 ? -18.703 -34.719 -8.211 1 94.12 105 LYS B O 1
ATOM 6177 N N . TYR B 1 106 ? -17.203 -35.938 -9.492 1 94.62 106 TYR B N 1
ATOM 6178 C CA . TYR B 1 106 ? -16.984 -34.844 -10.43 1 94.62 106 TYR B CA 1
ATOM 6179 C C . TYR B 1 106 ? -18.281 -34.406 -11.086 1 94.62 106 TYR B C 1
ATOM 6181 O O . TYR B 1 106 ? -18.5 -33.219 -11.289 1 94.62 106 TYR B O 1
ATOM 6189 N N . GLU B 1 107 ? -19.172 -35.312 -11.297 1 92.5 107 GLU B N 1
ATOM 6190 C CA . GLU B 1 107 ? -20.406 -35.062 -12.023 1 92.5 107 GLU B CA 1
ATOM 6191 C C . GLU B 1 107 ? -21.328 -34.125 -11.227 1 92.5 107 GLU B C 1
ATOM 6193 O O . GLU B 1 107 ? -22.234 -33.531 -11.789 1 92.5 107 GLU B O 1
ATOM 6198 N N . GLU B 1 108 ? -21.016 -34 -9.984 1 92.56 108 GLU B N 1
ATOM 6199 C CA . GLU B 1 108 ? -21.844 -33.156 -9.125 1 92.56 108 GLU B CA 1
ATOM 6200 C C . GLU B 1 108 ? -21.406 -31.703 -9.203 1 92.56 108 GLU B C 1
ATOM 6202 O O . GLU B 1 108 ? -22.125 -30.797 -8.766 1 92.56 108 GLU B O 1
ATOM 6207 N N . LEU B 1 109 ? -20.297 -31.516 -9.742 1 94.75 109 LEU B N 1
ATOM 6208 C CA . LEU B 1 109 ? -19.75 -30.156 -9.805 1 94.75 109 LEU B CA 1
ATOM 6209 C C . LEU B 1 109 ? -20.547 -29.297 -10.797 1 94.75 109 LEU B C 1
ATOM 6211 O O . LEU B 1 109 ? -21.047 -29.812 -11.797 1 94.75 109 LEU B O 1
ATOM 6215 N N . TYR B 1 110 ? -20.609 -28.047 -10.555 1 94 110 TYR B N 1
ATOM 6216 C CA . TYR B 1 110 ? -21.438 -27.094 -11.305 1 94 110 TYR B CA 1
ATOM 6217 C C . TYR B 1 110 ? -21.031 -27.047 -12.773 1 94 110 TYR B C 1
ATOM 6219 O O . TYR B 1 110 ? -21.859 -26.844 -13.656 1 94 110 TYR B O 1
ATOM 6227 N N . CYS B 1 111 ? -19.766 -27.281 -13.109 1 95.31 111 CYS B N 1
ATOM 6228 C CA . CYS B 1 111 ? -19.25 -27.156 -14.469 1 95.31 111 CYS B CA 1
ATOM 6229 C C . CYS B 1 111 ? -19.922 -28.141 -15.406 1 95.31 111 CYS B C 1
ATOM 6231 O O . CYS B 1 111 ? -20.031 -27.891 -16.609 1 95.31 111 CYS B O 1
ATOM 6233 N N . PHE B 1 112 ? -20.438 -29.234 -14.883 1 94.44 112 PHE B N 1
ATOM 6234 C CA . PHE B 1 112 ? -21.031 -30.266 -15.719 1 94.44 112 PHE B CA 1
ATOM 6235 C C . PHE B 1 112 ? -22.5 -29.938 -16.016 1 94.44 112 PHE B C 1
ATOM 6237 O O . PHE B 1 112 ? -23.094 -30.5 -16.938 1 94.44 112 PHE B O 1
ATOM 6244 N N . SER B 1 113 ? -23.094 -29.062 -15.203 1 91.94 113 SER B N 1
ATOM 6245 C CA . SER B 1 113 ? -24.469 -28.641 -15.438 1 91.94 113 SER B CA 1
ATOM 6246 C C . SER B 1 113 ? -24.531 -27.219 -16 1 91.94 113 SER B C 1
ATOM 6248 O O . SER B 1 113 ? -25.578 -26.797 -16.516 1 91.94 113 SER B O 1
ATOM 6250 N N . PHE B 1 114 ? -23.422 -26.547 -15.867 1 92.75 114 PHE B N 1
ATOM 6251 C CA . PHE B 1 114 ? -23.359 -25.172 -16.344 1 92.75 114 PHE B CA 1
ATOM 6252 C C . PHE B 1 114 ? -23.5 -25.109 -17.859 1 92.75 114 PHE B C 1
ATOM 6254 O O . PHE B 1 114 ? -22.812 -25.844 -18.594 1 92.75 114 PHE B O 1
ATOM 6261 N N . ASN B 1 115 ? -24.484 -24.234 -18.359 1 87.12 115 ASN B N 1
ATOM 6262 C CA . ASN B 1 115 ? -24.703 -24.078 -19.781 1 87.12 115 ASN B CA 1
ATOM 6263 C C . ASN B 1 115 ? -24.844 -22.609 -20.172 1 87.12 115 ASN B C 1
ATOM 6265 O O . ASN B 1 115 ? -25.938 -22.031 -20.062 1 87.12 115 ASN B O 1
ATOM 6269 N N . PRO B 1 116 ? -23.797 -22.016 -20.734 1 87.06 116 PRO B N 1
ATOM 6270 C CA . PRO B 1 116 ? -23.875 -20.609 -21.156 1 87.06 116 PRO B CA 1
ATOM 6271 C C . PRO B 1 116 ? -24.547 -20.438 -22.516 1 87.06 116 PRO B C 1
ATOM 6273 O O . PRO B 1 116 ? -24.375 -19.406 -23.172 1 87.06 116 PRO B O 1
ATOM 6276 N N . LYS B 1 117 ? -25.266 -21.297 -23 1 86.19 117 LYS B N 1
ATOM 6277 C CA . LYS B 1 117 ? -26.031 -21.25 -24.25 1 86.19 117 LYS B CA 1
ATOM 6278 C C . LYS B 1 117 ? -25.094 -21.141 -25.453 1 86.19 117 LYS B C 1
ATOM 6280 O O . LYS B 1 117 ? -25.281 -20.281 -26.312 1 86.19 117 LYS B O 1
ATOM 6285 N N . LEU B 1 118 ? -24.031 -21.844 -25.438 1 86.62 118 LEU B N 1
ATOM 6286 C CA . LEU B 1 118 ? -23.109 -21.969 -26.562 1 86.62 118 LEU B CA 1
ATOM 6287 C C . LEU B 1 118 ? -23.281 -23.312 -27.266 1 86.62 118 LEU B C 1
ATOM 6289 O O . LEU B 1 118 ? -23.609 -24.312 -26.625 1 86.62 118 LEU B O 1
ATOM 6293 N N . ASP B 1 119 ? -23.172 -23.266 -28.562 1 87.25 119 ASP B N 1
ATOM 6294 C CA . ASP B 1 119 ? -23.25 -24.516 -29.281 1 87.25 119 ASP B CA 1
ATOM 6295 C C . ASP B 1 119 ? -21.938 -25.297 -29.188 1 87.25 119 ASP B C 1
ATOM 6297 O O . ASP B 1 119 ? -20.984 -24.844 -28.562 1 87.25 119 ASP B O 1
ATOM 6301 N N . LYS B 1 120 ? -22.062 -26.484 -29.641 1 90.12 120 LYS B N 1
ATOM 6302 C CA . LYS B 1 120 ? -20.938 -27.406 -29.547 1 90.12 120 LYS B CA 1
ATOM 6303 C C . LYS B 1 120 ? -19.703 -26.828 -30.234 1 90.12 120 LYS B C 1
ATOM 6305 O O . LYS B 1 120 ? -18.578 -26.953 -29.719 1 90.12 120 LYS B O 1
ATOM 6310 N N . GLU B 1 121 ? -19.859 -26.203 -31.344 1 90.88 121 GLU B N 1
ATOM 6311 C CA . GLU B 1 121 ? -18.75 -25.625 -32.094 1 90.88 121 GLU B CA 1
ATOM 6312 C C . GLU B 1 121 ? -18.094 -24.484 -31.328 1 90.88 121 GLU B C 1
ATOM 6314 O O . GLU B 1 121 ? -16.859 -24.375 -31.312 1 90.88 121 GLU B O 1
ATOM 6319 N N . GLU B 1 122 ? -18.891 -23.75 -30.75 1 91.81 122 GLU B N 1
ATOM 6320 C CA . GLU B 1 122 ? -18.375 -22.641 -29.969 1 91.81 122 GLU B CA 1
ATOM 6321 C C . GLU B 1 122 ? -17.609 -23.125 -28.734 1 91.81 122 GLU B C 1
ATOM 6323 O O . GLU B 1 122 ? -16.594 -22.531 -28.359 1 91.81 122 GLU B O 1
ATOM 6328 N N . ARG B 1 123 ? -18.094 -24.094 -28.156 1 93.94 123 ARG B N 1
ATOM 6329 C CA . ARG B 1 123 ? -17.406 -24.688 -27 1 93.94 123 ARG B CA 1
ATOM 6330 C C . ARG B 1 123 ? -16.031 -25.203 -27.391 1 93.94 123 ARG B C 1
ATOM 6332 O O . ARG B 1 123 ? -15.047 -24.938 -26.688 1 93.94 123 ARG B O 1
ATOM 6339 N N . GLU B 1 124 ? -16.031 -25.938 -28.484 1 93.69 124 GLU B N 1
ATOM 6340 C CA . GLU B 1 124 ? -14.766 -26.484 -28.953 1 93.69 124 GLU B CA 1
ATOM 6341 C C . GLU B 1 124 ? -13.781 -25.375 -29.328 1 93.69 124 GLU B C 1
ATOM 6343 O O . GLU B 1 124 ? -12.586 -25.484 -29.047 1 93.69 124 GLU B O 1
ATOM 6348 N N . GLN B 1 125 ? -14.281 -24.344 -29.891 1 93.5 125 GLN B N 1
ATOM 6349 C CA . GLN B 1 125 ? -13.438 -23.203 -30.234 1 93.5 125 GLN B CA 1
ATOM 6350 C C . GLN B 1 125 ? -12.891 -22.531 -28.984 1 93.5 125 GLN B C 1
ATOM 6352 O O . GLN B 1 125 ? -11.766 -22.016 -29 1 93.5 125 GLN B O 1
ATOM 6357 N N . GLY B 1 126 ? -13.672 -22.516 -28.031 1 95.44 126 GLY B N 1
ATOM 6358 C CA . GLY B 1 126 ? -13.227 -21.922 -26.766 1 95.44 126 GLY B CA 1
ATOM 6359 C C . GLY B 1 126 ? -12.016 -22.625 -26.188 1 95.44 126 GLY B C 1
ATOM 6360 O O . GLY B 1 126 ? -11.102 -21.984 -25.672 1 95.44 126 GLY B O 1
ATOM 6361 N N . TRP B 1 127 ? -12.055 -23.938 -26.312 1 96.19 127 TRP B N 1
ATOM 6362 C CA . TRP B 1 127 ? -10.953 -24.719 -25.766 1 96.19 127 TRP B CA 1
ATOM 6363 C C . TRP B 1 127 ? -9.711 -24.609 -26.641 1 96.19 127 TRP B C 1
ATOM 6365 O O . TRP B 1 127 ? -8.602 -24.906 -26.203 1 96.19 127 TRP B O 1
ATOM 6375 N N . MET B 1 128 ? -9.859 -24.141 -27.828 1 95.12 128 MET B N 1
ATOM 6376 C CA . MET B 1 128 ? -8.758 -24.047 -28.781 1 95.12 128 MET B CA 1
ATOM 6377 C C . MET B 1 128 ? -8.07 -22.688 -28.688 1 95.12 128 MET B C 1
ATOM 6379 O O . MET B 1 128 ? -7.086 -22.438 -29.391 1 95.12 128 MET B O 1
ATOM 6383 N N . LEU B 1 129 ? -8.57 -21.891 -27.844 1 96 129 LEU B N 1
ATOM 6384 C CA . LEU B 1 129 ? -7.996 -20.562 -27.688 1 96 129 LEU B CA 1
ATOM 6385 C C . LEU B 1 129 ? -6.516 -20.641 -27.328 1 96 129 LEU B C 1
ATOM 6387 O O . LEU B 1 129 ? -5.715 -19.812 -27.766 1 96 129 LEU B O 1
ATOM 6391 N N . ILE B 1 130 ? -6.168 -21.594 -26.5 1 95.81 130 ILE B N 1
ATOM 6392 C CA . ILE B 1 130 ? -4.781 -21.766 -26.094 1 95.81 130 ILE B CA 1
ATOM 6393 C C . ILE B 1 130 ? -4.227 -23.062 -26.688 1 95.81 130 ILE B C 1
ATOM 6395 O O . ILE B 1 130 ? -4.805 -24.141 -26.516 1 95.81 130 ILE B O 1
ATOM 6399 N N . ASP B 1 131 ? -3.254 -22.859 -27.391 1 94.25 131 ASP B N 1
ATOM 6400 C CA . ASP B 1 131 ? -2.52 -23.984 -27.969 1 94.25 131 ASP B CA 1
ATOM 6401 C C . ASP B 1 131 ? -1.069 -24 -27.484 1 94.25 131 ASP B C 1
ATOM 6403 O O . ASP B 1 131 ? -0.271 -23.156 -27.875 1 94.25 131 ASP B O 1
ATOM 6407 N N . LEU B 1 132 ? -0.733 -25.016 -26.766 1 95.5 132 LEU B N 1
ATOM 6408 C CA . LEU B 1 132 ? 0.583 -25.062 -26.125 1 95.5 132 LEU B CA 1
ATOM 6409 C C . LEU B 1 132 ? 1.671 -25.328 -27.172 1 95.5 132 LEU B C 1
ATOM 6411 O O . LEU B 1 132 ? 2.822 -24.922 -26.984 1 95.5 132 LEU B O 1
ATOM 6415 N N . SER B 1 133 ? 1.303 -26.016 -28.234 1 95.44 133 SER B N 1
ATOM 6416 C CA . SER B 1 133 ? 2.275 -26.25 -29.297 1 95.44 133 SER B CA 1
ATOM 6417 C C . SER B 1 133 ? 2.756 -24.938 -29.891 1 95.44 133 SER B C 1
ATOM 6419 O O . SER B 1 133 ? 3.932 -24.797 -30.234 1 95.44 133 SER B O 1
ATOM 6421 N N . GLU B 1 134 ? 1.839 -24.031 -29.984 1 96.75 134 GLU B N 1
ATOM 6422 C CA . GLU B 1 134 ? 2.188 -22.719 -30.5 1 96.75 134 GLU B CA 1
ATOM 6423 C C . GLU B 1 134 ? 3.123 -21.984 -29.547 1 96.75 134 GLU B C 1
ATOM 6425 O O . GLU B 1 134 ? 3.988 -21.219 -29.984 1 96.75 134 GLU B O 1
ATOM 6430 N N . GLU B 1 135 ? 2.934 -22.188 -28.312 1 97.06 135 GLU B N 1
ATOM 6431 C CA . GLU B 1 135 ? 3.777 -21.547 -27.312 1 97.06 135 GLU B CA 1
ATOM 6432 C C . GLU B 1 135 ? 5.219 -22.031 -27.391 1 97.06 135 GLU B C 1
ATOM 6434 O O . GLU B 1 135 ? 6.156 -21.25 -27.328 1 97.06 135 GLU B O 1
ATOM 6439 N N . TYR B 1 136 ? 5.434 -23.281 -27.547 1 97.44 136 TYR B N 1
ATOM 6440 C CA . TYR B 1 136 ? 6.781 -23.828 -27.672 1 97.44 136 TYR B CA 1
ATOM 6441 C C . TYR B 1 136 ? 7.441 -23.391 -28.969 1 97.44 136 TYR B C 1
ATOM 6443 O O . TYR B 1 136 ? 8.641 -23.109 -29 1 97.44 136 TYR B O 1
ATOM 6451 N N . LYS B 1 137 ? 6.609 -23.297 -30 1 97.31 137 LYS B N 1
ATOM 6452 C CA . LYS B 1 137 ? 7.125 -22.75 -31.266 1 97.31 137 LYS B CA 1
ATOM 6453 C C . LYS B 1 137 ? 7.57 -21.312 -31.094 1 97.31 137 LYS B C 1
ATOM 6455 O O . LYS B 1 137 ? 8.594 -20.906 -31.641 1 97.31 137 LYS B O 1
ATOM 6460 N N . ARG B 1 138 ? 6.762 -20.562 -30.375 1 97.12 138 ARG B N 1
ATOM 6461 C CA . ARG B 1 138 ? 7.102 -19.172 -30.109 1 97.12 138 ARG B CA 1
ATOM 6462 C C . ARG B 1 138 ? 8.453 -19.062 -29.391 1 97.12 138 ARG B C 1
ATOM 6464 O O . ARG B 1 138 ? 9.211 -18.125 -29.641 1 97.12 138 ARG B O 1
ATOM 6471 N N . MET B 1 139 ? 8.789 -20.062 -28.547 1 97 139 MET B N 1
ATOM 6472 C CA . MET B 1 139 ? 10.047 -20.062 -27.812 1 97 139 MET B CA 1
ATOM 6473 C C . MET B 1 139 ? 11.188 -20.562 -28.703 1 97 139 MET B C 1
ATOM 6475 O O . MET B 1 139 ? 12.352 -20.547 -28.281 1 97 139 MET B O 1
ATOM 6479 N N . GLY B 1 140 ? 10.836 -21.031 -29.875 1 96.75 140 GLY B N 1
ATOM 6480 C CA . GLY B 1 140 ? 11.852 -21.438 -30.828 1 96.75 140 GLY B CA 1
ATOM 6481 C C . GLY B 1 140 ? 12.125 -22.938 -30.812 1 96.75 140 GLY B C 1
ATOM 6482 O O . GLY B 1 140 ? 13.203 -23.375 -31.203 1 96.75 140 GLY B O 1
ATOM 6483 N N . LEU B 1 141 ? 11.227 -23.703 -30.328 1 97 141 LEU B N 1
ATOM 6484 C CA . LEU B 1 141 ? 11.43 -25.141 -30.203 1 97 141 LEU B CA 1
ATOM 6485 C C . LEU B 1 141 ? 10.602 -25.906 -31.219 1 97 141 LEU B C 1
ATOM 6487 O O . LEU B 1 141 ? 9.531 -25.438 -31.625 1 97 141 LEU B O 1
ATOM 6491 N N . PRO B 1 142 ? 10.883 -27.078 -31.625 1 96.56 142 PRO B N 1
ATOM 6492 C CA . PRO B 1 142 ? 12.188 -27.688 -31.344 1 96.56 142 PRO B CA 1
ATOM 6493 C C . PRO B 1 142 ? 13.336 -26.969 -32.062 1 96.56 142 PRO B C 1
ATOM 6495 O O . PRO B 1 142 ? 13.109 -26.156 -32.938 1 96.56 142 PRO B O 1
ATOM 6498 N N . ASN B 1 143 ? 14.57 -27.266 -31.672 1 96.88 143 ASN B N 1
ATOM 6499 C CA . ASN B 1 143 ? 15.773 -26.703 -32.281 1 96.88 143 ASN B CA 1
ATOM 6500 C C . ASN B 1 143 ? 16.938 -27.703 -32.25 1 96.88 143 ASN B C 1
ATOM 6502 O O . ASN B 1 143 ? 16.719 -28.906 -32.188 1 96.88 143 ASN B O 1
ATOM 6506 N N . ASN B 1 144 ? 18.172 -27.172 -32.312 1 95.88 144 ASN B N 1
ATOM 6507 C CA . ASN B 1 144 ? 19.328 -28.062 -32.406 1 95.88 144 ASN B CA 1
ATOM 6508 C C . ASN B 1 144 ? 19.625 -28.734 -31.062 1 95.88 144 ASN B C 1
ATOM 6510 O O . ASN B 1 144 ? 20.375 -29.703 -31.016 1 95.88 144 ASN B O 1
ATOM 6514 N N . TYR B 1 145 ? 18.953 -28.25 -30.062 1 97.69 145 TYR B N 1
ATOM 6515 C CA . TYR B 1 145 ? 19.344 -28.734 -28.75 1 97.69 145 TYR B CA 1
ATOM 6516 C C . TYR B 1 145 ? 18.188 -29.453 -28.062 1 97.69 145 TYR B C 1
ATOM 6518 O O . TYR B 1 145 ? 18.391 -30.344 -27.234 1 97.69 145 TYR B O 1
ATOM 6526 N N . TRP B 1 146 ? 17.016 -29.094 -28.359 1 98.25 146 TRP B N 1
ATOM 6527 C CA . TRP B 1 146 ? 15.836 -29.609 -27.688 1 98.25 146 TRP B CA 1
ATOM 6528 C C . TRP B 1 146 ? 14.891 -30.266 -28.688 1 98.25 146 TRP B C 1
ATOM 6530 O O . TRP B 1 146 ? 14.75 -29.812 -29.812 1 98.25 146 TRP B O 1
ATOM 6540 N N . GLN B 1 147 ? 14.195 -31.266 -28.25 1 97.5 147 GLN B N 1
ATOM 6541 C CA . GLN B 1 147 ? 13.25 -31.984 -29.109 1 97.5 147 GLN B CA 1
ATOM 6542 C C . GLN B 1 147 ? 11.984 -32.344 -28.328 1 97.5 147 GLN B C 1
ATOM 6544 O O . GLN B 1 147 ? 12 -32.438 -27.094 1 97.5 147 GLN B O 1
ATOM 6549 N N . LEU B 1 148 ? 10.938 -32.562 -29.109 1 96.56 148 LEU B N 1
ATOM 6550 C CA . LEU B 1 148 ? 9.695 -33.062 -28.547 1 96.56 148 LEU B CA 1
ATOM 6551 C C . LEU B 1 148 ? 9.789 -34.594 -28.328 1 96.56 148 LEU B C 1
ATOM 6553 O O . LEU B 1 148 ? 10.109 -35.312 -29.266 1 96.56 148 LEU B O 1
ATOM 6557 N N . SER B 1 149 ? 9.594 -34.969 -27.062 1 94.69 149 SER B N 1
ATOM 6558 C CA . SER B 1 149 ? 9.703 -36.375 -26.75 1 94.69 149 SER B CA 1
ATOM 6559 C C . SER B 1 149 ? 8.328 -37.031 -26.672 1 94.69 149 SER B C 1
ATOM 6561 O O . SER B 1 149 ? 7.387 -36.438 -26.141 1 94.69 149 SER B O 1
ATOM 6563 N N . ASP B 1 150 ? 8.25 -38.25 -27.188 1 88.88 150 ASP B N 1
ATOM 6564 C CA . ASP B 1 150 ? 7.008 -39 -27.109 1 88.88 150 ASP B CA 1
ATOM 6565 C C . ASP B 1 150 ? 7.109 -40.125 -26.062 1 88.88 150 ASP B C 1
ATOM 6567 O O . ASP B 1 150 ? 6.309 -41.062 -26.062 1 88.88 150 ASP B O 1
ATOM 6571 N N . VAL B 1 151 ? 8.102 -40 -25.266 1 94 151 VAL B N 1
ATOM 6572 C CA . VAL B 1 151 ? 8.359 -41.031 -24.281 1 94 151 VAL B CA 1
ATOM 6573 C C . VAL B 1 151 ? 7.145 -41.188 -23.375 1 94 151 VAL B C 1
ATOM 6575 O O . VAL B 1 151 ? 6.852 -42.312 -22.906 1 94 151 VAL B O 1
ATOM 6578 N N . ASN B 1 152 ? 6.473 -40.156 -23.094 1 96.19 152 ASN B N 1
ATOM 6579 C CA . ASN B 1 152 ? 5.34 -40.219 -22.188 1 96.19 152 ASN B CA 1
ATOM 6580 C C . ASN B 1 152 ? 4.016 -40.312 -22.938 1 96.19 152 ASN B C 1
ATOM 6582 O O . ASN B 1 152 ? 2.967 -39.969 -22.391 1 96.19 152 ASN B O 1
ATOM 6586 N N . ARG B 1 153 ? 4.121 -40.719 -24.141 1 93 153 ARG B N 1
ATOM 6587 C CA . ARG B 1 153 ? 2.883 -40.969 -24.875 1 93 153 ARG B CA 1
ATOM 6588 C C . ARG B 1 153 ? 1.972 -41.938 -24.094 1 93 153 ARG B C 1
ATOM 6590 O O . ARG B 1 153 ? 2.441 -42.906 -23.5 1 93 153 ARG B O 1
ATOM 6597 N N . ASP B 1 154 ? 0.701 -41.719 -24 1 93.12 154 ASP B N 1
ATOM 6598 C CA . ASP B 1 154 ? -0.298 -42.5 -23.281 1 93.12 154 ASP B CA 1
ATOM 6599 C C . ASP B 1 154 ? 0.008 -42.562 -21.797 1 93.12 154 ASP B C 1
ATOM 6601 O O . ASP B 1 154 ? -0.421 -43.469 -21.094 1 93.12 154 ASP B O 1
ATOM 6605 N N . TYR B 1 155 ? 0.888 -41.844 -21.344 1 96.56 155 TYR B N 1
ATOM 6606 C CA . TYR B 1 155 ? 1.188 -41.656 -19.938 1 96.56 155 TYR B CA 1
ATOM 6607 C C . TYR B 1 155 ? 1.867 -42.906 -19.359 1 96.56 155 TYR B C 1
ATOM 6609 O O . TYR B 1 155 ? 1.577 -43.312 -18.234 1 96.56 155 TYR B O 1
ATOM 6617 N N . LYS B 1 156 ? 2.779 -43.438 -20.062 1 94.25 156 LYS B N 1
ATOM 6618 C CA . LYS B 1 156 ? 3.391 -44.719 -19.703 1 94.25 156 LYS B CA 1
ATOM 6619 C C . LYS B 1 156 ? 4.516 -44.531 -18.688 1 94.25 156 LYS B C 1
ATOM 6621 O O . LYS B 1 156 ? 4.773 -45.375 -17.859 1 94.25 156 LYS B O 1
ATOM 6626 N N . VAL B 1 157 ? 5.16 -43.438 -18.734 1 96.5 157 VAL B N 1
ATOM 6627 C CA . VAL B 1 157 ? 6.328 -43.188 -17.891 1 96.5 157 VAL B CA 1
ATOM 6628 C C . VAL B 1 157 ? 5.906 -42.438 -16.625 1 96.5 157 VAL B C 1
ATOM 6630 O O . VAL B 1 157 ? 6.328 -42.812 -15.516 1 96.5 157 VAL B O 1
ATOM 6633 N N . CYS B 1 158 ? 5.129 -41.469 -16.797 1 97.06 158 CYS B N 1
ATOM 6634 C CA . CYS B 1 158 ? 4.703 -40.625 -15.695 1 97.06 158 CYS B CA 1
ATOM 6635 C C . CYS B 1 158 ? 3.254 -40.156 -15.875 1 97.06 158 CYS B C 1
ATOM 6637 O O . CYS B 1 158 ? 2.92 -39.5 -16.844 1 97.06 158 CYS B O 1
ATOM 6639 N N . ASP B 1 159 ? 2.422 -40.406 -14.891 1 95.69 159 ASP B N 1
ATOM 6640 C CA . ASP B 1 159 ? 0.991 -40.125 -14.961 1 95.69 159 ASP B CA 1
ATOM 6641 C C . ASP B 1 159 ? 0.723 -38.625 -14.852 1 95.69 159 ASP B C 1
ATOM 6643 O O . ASP B 1 159 ? -0.242 -38.094 -15.43 1 95.69 159 ASP B O 1
ATOM 6647 N N . SER B 1 160 ? 1.555 -37.938 -14.109 1 97.06 160 SER B N 1
ATOM 6648 C CA . SER B 1 160 ? 1.266 -36.531 -13.805 1 97.06 160 SER B CA 1
ATOM 6649 C C . SER B 1 160 ? 1.785 -35.625 -14.898 1 97.06 160 SER B C 1
ATOM 6651 O O . SER B 1 160 ? 1.339 -34.469 -15.016 1 97.06 160 SER B O 1
ATOM 6653 N N . TYR B 1 161 ? 2.717 -36.125 -15.742 1 97.56 161 TYR B N 1
ATOM 6654 C CA . TYR B 1 161 ? 3.256 -35.344 -16.844 1 97.56 161 TYR B CA 1
ATOM 6655 C C . TYR B 1 161 ? 2.342 -35.406 -18.062 1 97.56 161 TYR B C 1
ATOM 6657 O O . TYR B 1 161 ? 1.562 -36.344 -18.203 1 97.56 161 TYR B O 1
ATOM 6665 N N . PRO B 1 162 ? 2.363 -34.344 -18.906 1 96.44 162 PRO B N 1
ATOM 6666 C CA . PRO B 1 162 ? 1.615 -34.438 -20.172 1 96.44 162 PRO B CA 1
ATOM 6667 C C . PRO B 1 162 ? 2.238 -35.406 -21.172 1 96.44 162 PRO B C 1
ATOM 6669 O O . PRO B 1 162 ? 3.35 -35.906 -20.938 1 96.44 162 PRO B O 1
ATOM 6672 N N . THR B 1 163 ? 1.516 -35.656 -22.172 1 95.81 163 THR B N 1
ATOM 6673 C CA . THR B 1 163 ? 1.963 -36.625 -23.172 1 95.81 163 THR B CA 1
ATOM 6674 C C . THR B 1 163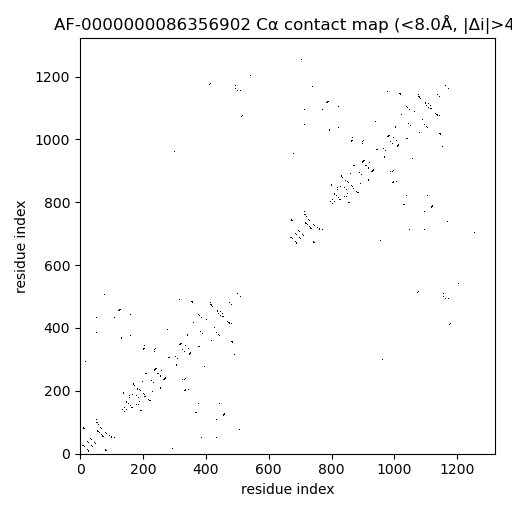 ? 3.141 -36.062 -23.969 1 95.81 163 THR B C 1
ATOM 6676 O O . THR B 1 163 ? 3.996 -36.812 -24.438 1 95.81 163 THR B O 1
ATOM 6679 N N . GLU B 1 164 ? 3.148 -34.781 -24.078 1 92.56 164 GLU B N 1
ATOM 6680 C CA 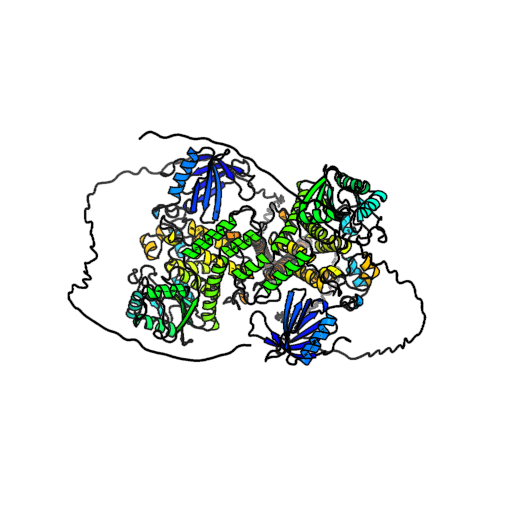. GLU B 1 164 ? 4.211 -34.125 -24.844 1 92.56 164 GLU B CA 1
ATOM 6681 C C . GLU B 1 164 ? 5.117 -33.312 -23.922 1 92.56 164 GLU B C 1
ATOM 6683 O O . GLU B 1 164 ? 4.645 -32.406 -23.203 1 92.56 164 GLU B O 1
ATOM 6688 N N . LEU B 1 165 ? 6.406 -33.656 -23.969 1 95.88 165 LEU B N 1
ATOM 6689 C CA . LEU B 1 165 ? 7.41 -32.969 -23.172 1 95.88 165 LEU B CA 1
ATOM 6690 C C . LEU B 1 165 ? 8.648 -32.656 -24 1 95.88 165 LEU B C 1
ATOM 6692 O O . LEU B 1 165 ? 8.977 -33.406 -24.938 1 95.88 165 LEU B O 1
ATOM 6696 N N . TYR B 1 166 ? 9.25 -31.594 -23.719 1 97.75 166 TYR B N 1
ATOM 6697 C CA . TYR B 1 166 ? 10.508 -31.266 -24.375 1 97.75 166 TYR B CA 1
ATOM 6698 C C . TYR B 1 166 ? 11.703 -31.688 -23.531 1 97.75 166 TYR B C 1
ATOM 6700 O O . TYR B 1 166 ? 11.727 -31.453 -22.328 1 97.75 166 TYR B O 1
ATOM 6708 N N . VAL B 1 167 ? 12.648 -32.375 -24.172 1 98.12 167 VAL B N 1
ATOM 6709 C CA . VAL B 1 167 ? 13.875 -32.875 -23.547 1 98.12 167 VAL B CA 1
ATOM 6710 C C . VAL B 1 167 ? 15.062 -32.562 -24.469 1 98.12 167 VAL B C 1
ATOM 6712 O O . VAL B 1 167 ? 14.875 -32.281 -25.656 1 98.12 167 VAL B O 1
ATOM 6715 N N . PRO B 1 168 ? 16.25 -32.5 -23.828 1 98.25 168 PRO B N 1
ATOM 6716 C CA . PRO B 1 168 ? 17.406 -32.344 -24.703 1 98.25 168 PRO B CA 1
ATOM 6717 C C . PRO B 1 168 ? 17.5 -33.438 -25.781 1 98.25 168 PRO B C 1
ATOM 6719 O O . PRO B 1 168 ? 17.188 -34.594 -25.5 1 98.25 168 PRO B O 1
ATOM 6722 N N . LYS B 1 169 ? 18.016 -33.125 -26.922 1 97 169 LYS B N 1
ATOM 6723 C CA . LYS B 1 169 ? 18.125 -34.062 -28.047 1 97 169 LYS B CA 1
ATOM 6724 C C . LYS B 1 169 ? 19.031 -35.219 -27.688 1 97 169 LYS B C 1
ATOM 6726 O O . LYS B 1 169 ? 18.844 -36.344 -28.203 1 97 169 LYS B O 1
ATOM 6731 N N . SER B 1 170 ? 19.969 -35 -26.906 1 96.38 170 SER B N 1
ATOM 6732 C CA . SER B 1 170 ? 20.938 -36.031 -26.531 1 96.38 170 SER B CA 1
ATOM 6733 C C . SER B 1 170 ? 20.344 -36.969 -25.5 1 96.38 170 SER B C 1
ATOM 6735 O O . SER B 1 170 ? 20.906 -38.062 -25.25 1 96.38 170 SER B O 1
ATOM 6737 N N . ALA B 1 171 ? 19.234 -36.656 -24.938 1 97.12 171 ALA B N 1
ATOM 6738 C CA . ALA B 1 171 ? 18.594 -37.531 -23.969 1 97.12 171 ALA B CA 1
ATOM 6739 C C . ALA B 1 171 ? 17.766 -38.625 -24.656 1 97.12 171 ALA B C 1
ATOM 6741 O O . ALA B 1 171 ? 16.625 -38.375 -25.078 1 97.12 171 ALA B O 1
ATOM 6742 N N . THR B 1 172 ? 18.25 -39.781 -24.672 1 96.19 172 THR B N 1
ATOM 6743 C CA . THR B 1 172 ? 17.562 -40.938 -25.281 1 96.19 172 THR B CA 1
ATOM 6744 C C . THR B 1 172 ? 16.422 -41.406 -24.391 1 96.19 172 THR B C 1
ATOM 6746 O O . THR B 1 172 ? 16.344 -41.031 -23.219 1 96.19 172 THR B O 1
ATOM 6749 N N . ALA B 1 173 ? 15.602 -42.25 -24.969 1 96.31 173 ALA B N 1
ATOM 6750 C CA . ALA B 1 173 ? 14.484 -42.844 -24.219 1 96.31 173 ALA B CA 1
ATOM 6751 C C . ALA B 1 173 ? 14.977 -43.625 -23 1 96.31 173 ALA B C 1
ATOM 6753 O O . ALA B 1 173 ? 14.344 -43.594 -21.953 1 96.31 173 ALA B O 1
ATOM 6754 N N . HIS B 1 174 ? 16.078 -44.281 -23.234 1 97 174 HIS B N 1
ATOM 6755 C CA . HIS B 1 174 ? 16.656 -45.062 -22.156 1 97 174 HIS B CA 1
ATOM 6756 C C . HIS B 1 174 ? 17.094 -44.156 -21 1 97 174 HIS B C 1
ATOM 6758 O O . HIS B 1 174 ? 16.859 -44.5 -19.828 1 97 174 HIS B O 1
ATOM 6764 N N . ILE B 1 175 ? 17.656 -43.094 -21.281 1 98 175 ILE B N 1
ATOM 6765 C CA . ILE B 1 175 ? 18.109 -42.125 -20.281 1 98 175 ILE B CA 1
ATOM 6766 C C . ILE B 1 175 ? 16.906 -41.562 -19.531 1 98 175 ILE B C 1
ATOM 6768 O O . ILE B 1 175 ? 16.922 -41.469 -18.297 1 98 175 ILE B O 1
ATOM 6772 N N . ILE B 1 176 ? 15.906 -41.219 -20.266 1 98 176 ILE B N 1
ATOM 6773 C CA . ILE B 1 176 ? 14.711 -40.625 -19.688 1 98 176 ILE B CA 1
ATOM 6774 C C . ILE B 1 176 ? 14.023 -41.594 -18.75 1 98 176 ILE B C 1
ATOM 6776 O O . ILE B 1 176 ? 13.656 -41.25 -17.625 1 98 176 ILE B O 1
ATOM 6780 N N . VAL B 1 177 ? 13.828 -42.812 -19.172 1 98 177 VAL B N 1
ATOM 6781 C CA . VAL B 1 177 ? 13.164 -43.812 -18.359 1 98 177 VAL B CA 1
ATOM 6782 C C . VAL B 1 177 ? 13.984 -44.125 -17.109 1 98 177 VAL B C 1
ATOM 6784 O O . VAL B 1 177 ? 13.43 -44.25 -16.016 1 98 177 VAL B O 1
ATOM 6787 N N . GLY B 1 178 ? 15.273 -44.25 -17.297 1 98.06 178 GLY B N 1
ATOM 6788 C CA . GLY B 1 178 ? 16.141 -44.438 -16.141 1 98.06 178 GLY B CA 1
ATOM 6789 C C . GLY B 1 178 ? 16.047 -43.312 -15.133 1 98.06 178 GLY B C 1
ATOM 6790 O O . GLY B 1 178 ? 15.969 -43.531 -13.922 1 98.06 178 GLY B O 1
ATOM 6791 N N . SER B 1 179 ? 16.094 -42.094 -15.633 1 98.19 179 SER B N 1
ATOM 6792 C CA . SER B 1 179 ? 15.961 -40.938 -14.773 1 98.19 179 SER B CA 1
ATOM 6793 C C . SER B 1 179 ? 14.609 -40.906 -14.062 1 98.19 179 SER B C 1
ATOM 6795 O O . SER B 1 179 ? 14.523 -40.562 -12.883 1 98.19 179 SER B O 1
ATOM 6797 N N . SER B 1 180 ? 13.547 -41.25 -14.75 1 98.19 180 SER B N 1
ATOM 6798 C CA . SER B 1 180 ? 12.203 -41.25 -14.195 1 98.19 180 SER B CA 1
ATOM 6799 C C . SER B 1 180 ? 12.086 -42.25 -13.039 1 98.19 180 SER B C 1
ATOM 6801 O O . SER B 1 180 ? 11.383 -41.969 -12.055 1 98.19 180 SER B O 1
ATOM 6803 N N . LYS B 1 181 ? 12.688 -43.344 -13.094 1 97.69 181 LYS B N 1
ATOM 6804 C CA . LYS B 1 181 ? 12.641 -44.344 -12.039 1 97.69 181 LYS B CA 1
ATOM 6805 C C . LYS B 1 181 ? 13.422 -43.906 -10.812 1 97.69 181 LYS B C 1
ATOM 6807 O O . LYS B 1 181 ? 13.156 -44.344 -9.695 1 97.69 181 LYS B O 1
ATOM 6812 N N . PHE B 1 182 ? 14.352 -43 -11.055 1 97.81 182 PHE B N 1
ATOM 6813 C CA . PHE B 1 182 ? 15.234 -42.562 -9.984 1 97.81 182 PHE B CA 1
ATOM 6814 C C . PHE B 1 182 ? 14.68 -41.312 -9.297 1 97.81 182 PHE B C 1
ATOM 6816 O O . PHE B 1 182 ? 15.297 -40.781 -8.375 1 97.81 182 PHE B O 1
ATOM 6823 N N . ARG B 1 183 ? 13.609 -40.812 -9.734 1 97.94 183 ARG B N 1
ATOM 6824 C CA . ARG B 1 183 ? 13.039 -39.594 -9.156 1 97.94 183 ARG B CA 1
ATOM 6825 C C . ARG B 1 183 ? 11.625 -39.844 -8.641 1 97.94 183 ARG B C 1
ATOM 6827 O O . ARG B 1 183 ? 10.875 -40.625 -9.227 1 97.94 183 ARG B O 1
ATOM 6834 N N . SER B 1 184 ? 11.297 -39.094 -7.605 1 97.25 184 SER B N 1
ATOM 6835 C CA . SER B 1 184 ? 10.008 -39.281 -6.945 1 97.25 184 SER B CA 1
ATOM 6836 C C . SER B 1 184 ? 8.852 -39.125 -7.934 1 97.25 184 SER B C 1
ATOM 6838 O O . SER B 1 184 ? 8.867 -38.188 -8.766 1 97.25 184 SER B O 1
ATOM 6840 N N . ARG B 1 185 ? 7.891 -40.094 -7.922 1 96.69 185 ARG B N 1
ATOM 6841 C CA . ARG B 1 185 ? 6.68 -40.094 -8.734 1 96.69 185 ARG B CA 1
ATOM 6842 C C . ARG B 1 185 ? 7.016 -40.094 -10.219 1 96.69 185 ARG B C 1
ATOM 6844 O O . ARG B 1 185 ? 6.195 -39.719 -11.055 1 96.69 185 ARG B O 1
ATOM 6851 N N . ARG B 1 186 ? 8.289 -40.344 -10.531 1 97.81 186 ARG B N 1
ATOM 6852 C CA . ARG B 1 186 ? 8.789 -40.531 -11.883 1 97.81 186 ARG B CA 1
ATOM 6853 C C . ARG B 1 186 ? 8.836 -39.219 -12.648 1 97.81 186 ARG B C 1
ATOM 6855 O O . ARG B 1 186 ? 8.758 -39.188 -13.875 1 97.81 186 ARG B O 1
ATOM 6862 N N . ARG B 1 187 ? 8.883 -38.125 -11.992 1 98.12 187 ARG B N 1
ATOM 6863 C CA . ARG B 1 187 ? 8.945 -36.812 -12.648 1 98.12 187 ARG B CA 1
ATOM 6864 C C . ARG B 1 187 ? 10.383 -36.438 -12.945 1 98.12 187 ARG B C 1
ATOM 6866 O O . ARG B 1 187 ? 11.023 -35.75 -12.133 1 98.12 187 ARG B O 1
ATOM 6873 N N . PHE B 1 188 ? 10.836 -36.875 -14.07 1 98.19 188 PHE B N 1
ATOM 6874 C CA . PHE B 1 188 ? 12.195 -36.562 -14.523 1 98.19 188 PHE B CA 1
ATOM 6875 C C . PHE B 1 188 ? 12.305 -35.125 -15 1 98.19 188 PHE B C 1
ATOM 6877 O O . PHE B 1 188 ? 11.289 -34.469 -15.211 1 98.19 188 PHE B O 1
ATOM 6884 N N . PRO B 1 189 ? 13.555 -34.531 -15.094 1 98.31 189 PRO B N 1
ATOM 6885 C CA . PRO B 1 189 ? 13.719 -33.156 -15.531 1 98.31 189 PRO B CA 1
ATOM 6886 C C . PRO B 1 189 ? 13.117 -32.906 -16.922 1 98.31 189 PRO B C 1
ATOM 6888 O O . PRO B 1 189 ? 13.422 -33.625 -17.859 1 98.31 189 PRO B O 1
ATOM 6891 N N . ALA B 1 190 ? 12.234 -32 -17.031 1 97.62 190 ALA B N 1
ATOM 6892 C CA . ALA B 1 190 ? 11.586 -31.594 -18.281 1 97.62 190 ALA B CA 1
ATOM 6893 C C . ALA B 1 190 ? 11.57 -30.078 -18.438 1 97.62 190 ALA B C 1
ATOM 6895 O O . ALA B 1 190 ? 11.586 -29.344 -17.438 1 97.62 190 ALA B O 1
ATOM 6896 N N . LEU B 1 191 ? 11.453 -29.609 -19.609 1 98.5 191 LEU B N 1
ATOM 6897 C CA . LEU B 1 191 ? 11.602 -28.188 -19.938 1 98.5 191 LEU B CA 1
ATOM 6898 C C . LEU B 1 191 ? 10.352 -27.406 -19.547 1 98.5 191 LEU B C 1
ATOM 6900 O O . LEU B 1 191 ? 9.242 -27.797 -19.906 1 98.5 191 LEU B O 1
ATOM 6904 N N . SER B 1 192 ? 10.461 -26.328 -18.812 1 98.06 192 SER B N 1
ATOM 6905 C CA . SER B 1 192 ? 9.383 -25.406 -18.484 1 98.06 192 SER B CA 1
ATOM 6906 C C . SER B 1 192 ? 9.492 -24.125 -19.312 1 98.06 192 SER B C 1
ATOM 6908 O O . SER B 1 192 ? 8.477 -23.562 -19.719 1 98.06 192 SER B O 1
ATOM 6910 N N . TYR B 1 193 ? 10.703 -23.656 -19.516 1 98.69 193 TYR B N 1
ATOM 6911 C CA . TYR B 1 193 ? 10.914 -22.406 -20.234 1 98.69 193 TYR B CA 1
ATOM 6912 C C . TYR B 1 193 ? 12.258 -22.406 -20.969 1 98.69 193 TYR B C 1
ATOM 6914 O O . TYR B 1 193 ? 13.25 -22.891 -20.438 1 98.69 193 TYR B O 1
ATOM 6922 N N . TYR B 1 194 ? 12.258 -21.953 -22.203 1 98.5 194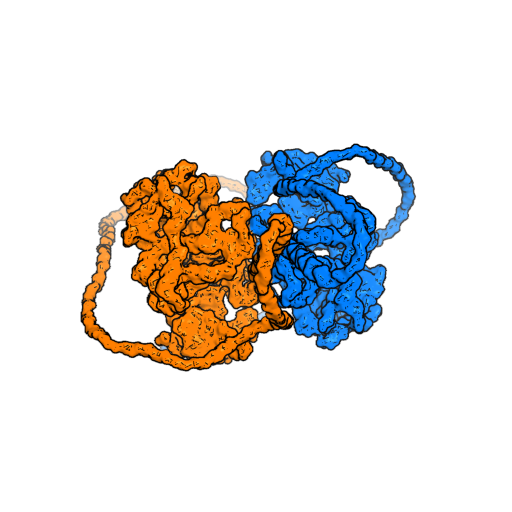 TYR B N 1
ATOM 6923 C CA . TYR B 1 194 ? 13.461 -21.828 -23.016 1 98.5 194 TYR B CA 1
ATOM 6924 C C . TYR B 1 194 ? 13.742 -20.375 -23.375 1 98.5 194 TYR B C 1
ATOM 6926 O O . TYR B 1 194 ? 12.898 -19.719 -23.984 1 98.5 194 TYR B O 1
ATOM 6934 N N . TYR B 1 195 ? 14.875 -19.906 -22.938 1 97.88 195 TYR B N 1
ATOM 6935 C CA . TYR B 1 195 ? 15.281 -18.531 -23.219 1 97.88 195 TYR B CA 1
ATOM 6936 C C . TYR B 1 195 ? 16.078 -18.453 -24.516 1 97.88 195 TYR B C 1
ATOM 6938 O O . TYR B 1 195 ? 17.297 -18.625 -24.516 1 97.88 195 TYR B O 1
ATOM 6946 N N . LYS B 1 196 ? 15.508 -17.984 -25.578 1 94.75 196 LYS B N 1
ATOM 6947 C CA . LYS B 1 196 ? 16.016 -18.062 -26.938 1 94.75 196 LYS B CA 1
ATOM 6948 C C . LYS B 1 196 ? 17.266 -17.219 -27.125 1 94.75 196 LYS B C 1
ATOM 6950 O O . LYS B 1 196 ? 18.141 -17.547 -27.922 1 94.75 196 LYS B O 1
ATOM 6955 N N . ASP B 1 197 ? 17.406 -16.156 -26.359 1 93.19 197 ASP B N 1
ATOM 6956 C CA . ASP B 1 197 ? 18.469 -15.18 -26.547 1 93.19 197 ASP B CA 1
ATOM 6957 C C . ASP B 1 197 ? 19.844 -15.781 -26.234 1 93.19 197 ASP B C 1
ATOM 6959 O O . ASP B 1 197 ? 20.844 -15.445 -26.875 1 93.19 197 ASP B O 1
ATOM 6963 N N . ASN B 1 198 ? 19.906 -16.672 -25.25 1 96.38 198 ASN B N 1
ATOM 6964 C CA . ASN B 1 198 ? 21.219 -17.203 -24.875 1 96.38 198 ASN B CA 1
ATOM 6965 C C . ASN B 1 198 ? 21.172 -18.719 -24.719 1 96.38 198 ASN B C 1
ATOM 6967 O O . ASN B 1 198 ? 22.141 -19.312 -24.219 1 96.38 198 ASN B O 1
ATOM 6971 N N . HIS B 1 199 ? 20.062 -19.391 -24.922 1 97.12 199 HIS B N 1
ATOM 6972 C CA . HIS B 1 199 ? 19.859 -20.844 -24.938 1 97.12 199 HIS B CA 1
ATOM 6973 C C . HIS B 1 199 ? 19.734 -21.406 -23.531 1 97.12 199 HIS B C 1
ATOM 6975 O O . HIS B 1 199 ? 19.609 -22.609 -23.359 1 97.12 199 HIS B O 1
ATOM 6981 N N . ALA B 1 200 ? 19.766 -20.531 -22.531 1 98.38 200 ALA B N 1
ATOM 6982 C CA . ALA B 1 200 ? 19.516 -21.016 -21.172 1 98.38 200 ALA B CA 1
ATOM 6983 C C . ALA B 1 200 ? 18.094 -21.531 -21.016 1 98.38 200 ALA B C 1
ATOM 6985 O O . ALA B 1 200 ? 17.188 -21.078 -21.734 1 98.38 200 ALA B O 1
ATOM 6986 N N . SER B 1 201 ? 17.938 -22.484 -20.125 1 98.62 201 SER B N 1
ATOM 6987 C CA . SER B 1 201 ? 16.609 -23.078 -19.953 1 98.62 201 SER B CA 1
ATOM 6988 C C . SER B 1 201 ? 16.281 -23.266 -18.469 1 98.62 201 SER B C 1
ATOM 6990 O O . SER B 1 201 ? 17.172 -23.281 -17.625 1 98.62 201 SER B O 1
ATOM 6992 N N . ILE B 1 202 ? 15 -23.328 -18.188 1 98.88 202 ILE B N 1
ATOM 6993 C CA . ILE B 1 202 ? 14.477 -23.703 -16.891 1 98.88 202 ILE B CA 1
ATOM 6994 C C . ILE B 1 202 ? 13.781 -25.062 -16.984 1 98.88 202 ILE B C 1
ATOM 6996 O O . ILE B 1 202 ? 12.828 -25.219 -17.75 1 98.88 202 ILE B O 1
ATOM 7000 N N . CYS B 1 203 ? 14.266 -25.984 -16.234 1 98.81 203 CYS B N 1
ATOM 7001 C CA . CYS B 1 203 ? 13.664 -27.312 -16.172 1 98.81 203 CYS B CA 1
ATOM 7002 C C . CYS B 1 203 ? 13.133 -27.594 -14.773 1 98.81 203 CYS B C 1
ATOM 7004 O O . CYS B 1 203 ? 13.555 -26.969 -13.797 1 98.81 203 CYS B O 1
ATOM 7006 N N . ARG B 1 204 ? 12.188 -28.438 -14.672 1 98.19 204 ARG B N 1
ATOM 7007 C CA . ARG B 1 204 ? 11.648 -28.781 -13.359 1 98.19 204 ARG B CA 1
ATOM 7008 C C . ARG B 1 204 ? 11.477 -30.281 -13.219 1 98.19 204 ARG B C 1
ATOM 7010 O O . ARG B 1 204 ? 11.273 -30.984 -14.211 1 98.19 204 ARG B O 1
ATOM 7017 N N . SER B 1 205 ? 11.57 -30.781 -12.07 1 98.5 205 SER B N 1
ATOM 7018 C CA . SER B 1 205 ? 11.445 -32.188 -11.758 1 98.5 205 SER B CA 1
ATOM 7019 C C . SER B 1 205 ? 11.109 -32.406 -10.289 1 98.5 205 SER B C 1
ATOM 7021 O O . SER B 1 205 ? 10.836 -31.453 -9.562 1 98.5 205 SER B O 1
ATOM 7023 N N . SER B 1 206 ? 11.039 -33.75 -9.883 1 98.19 206 SER B N 1
ATOM 7024 C CA . SER B 1 206 ? 10.969 -34.125 -8.469 1 98.19 206 SER B CA 1
ATOM 7025 C C . SER B 1 206 ? 12.344 -34.469 -7.926 1 98.19 206 SER B C 1
ATOM 7027 O O . SER B 1 206 ? 13.336 -34.469 -8.664 1 98.19 206 SER B O 1
ATOM 7029 N N . GLN B 1 207 ? 12.445 -34.75 -6.652 1 97.56 207 GLN B N 1
ATOM 7030 C CA . GLN B 1 207 ? 13.703 -35.062 -5.992 1 97.56 207 GLN B CA 1
ATOM 7031 C C . GLN B 1 207 ? 14.219 -36.438 -6.414 1 97.56 207 GLN B C 1
ATOM 7033 O O . GLN B 1 207 ? 13.43 -37.344 -6.723 1 97.56 207 GLN B O 1
ATOM 7038 N N . PRO B 1 208 ? 15.516 -36.594 -6.484 1 96.94 208 PRO B N 1
ATOM 7039 C CA . PRO B 1 208 ? 16.094 -37.938 -6.742 1 96.94 208 PRO B CA 1
ATOM 7040 C C . PRO B 1 208 ? 15.992 -38.844 -5.531 1 96.94 208 PRO B C 1
ATOM 7042 O O . PRO B 1 208 ? 15.969 -38.375 -4.391 1 96.94 208 PRO B O 1
ATOM 7045 N N . LEU B 1 209 ? 15.875 -40.094 -5.82 1 96.5 209 LEU B N 1
ATOM 7046 C CA . LEU B 1 209 ? 15.844 -41.094 -4.766 1 96.5 209 LEU B CA 1
ATOM 7047 C C . LEU B 1 209 ? 17.25 -41.594 -4.43 1 96.5 209 LEU B C 1
ATOM 7049 O O . LEU B 1 209 ? 17.516 -42.781 -4.445 1 96.5 209 LEU B O 1
ATOM 7053 N N . SER B 1 210 ? 18.078 -40.688 -4.02 1 92 210 SER B N 1
ATOM 7054 C CA . SER B 1 210 ? 19.5 -40.969 -3.84 1 92 210 SER B CA 1
ATOM 7055 C C . SER B 1 210 ? 19.797 -41.531 -2.445 1 92 210 SER B C 1
ATOM 7057 O O . SER B 1 210 ? 20.688 -42.344 -2.266 1 92 210 SER B O 1
ATOM 7059 N N . GLY B 1 211 ? 18.984 -41.031 -1.479 1 90.12 211 GLY B N 1
ATOM 7060 C CA . GLY B 1 211 ? 19.375 -41.375 -0.118 1 90.12 211 GLY B CA 1
ATOM 7061 C C . GLY B 1 211 ? 20.781 -40.938 0.223 1 90.12 211 GLY B C 1
ATOM 7062 O O . GLY B 1 211 ? 21.203 -39.844 -0.139 1 90.12 211 GLY B O 1
ATOM 7063 N N . PHE B 1 212 ? 21.5 -41.812 0.898 1 84.5 212 PHE B N 1
ATOM 7064 C CA . PHE B 1 212 ? 22.859 -41.438 1.311 1 84.5 212 PHE B CA 1
ATOM 7065 C C . PHE B 1 212 ? 23.875 -41.844 0.253 1 84.5 212 PHE B C 1
ATOM 7067 O O . PHE B 1 212 ? 24.922 -41.219 0.118 1 84.5 212 PHE B O 1
ATOM 7074 N N . SER B 1 213 ? 23.531 -42.938 -0.529 1 85.12 213 SER B N 1
ATOM 7075 C CA . SER B 1 213 ? 24.641 -43.438 -1.346 1 85.12 213 SER B CA 1
ATOM 7076 C C . SER B 1 213 ? 24.156 -43.844 -2.73 1 85.12 213 SER B C 1
ATOM 7078 O O . SER B 1 213 ? 24.969 -44.156 -3.605 1 85.12 213 SER B O 1
ATOM 7080 N N . ALA B 1 214 ? 22.875 -43.844 -2.949 1 91.44 214 ALA B N 1
ATOM 7081 C CA . ALA B 1 214 ? 22.359 -44.344 -4.23 1 91.44 214 ALA B CA 1
ATOM 7082 C C . ALA B 1 214 ? 22.734 -43.375 -5.363 1 91.44 214 ALA B C 1
ATOM 7084 O O . ALA B 1 214 ? 22.703 -42.156 -5.188 1 91.44 214 ALA B O 1
ATOM 7085 N N . ARG B 1 215 ? 23.125 -43.969 -6.504 1 94.06 215 ARG B N 1
ATOM 7086 C CA . ARG B 1 215 ? 23.453 -43.188 -7.703 1 94.06 215 ARG B CA 1
ATOM 7087 C C . ARG B 1 215 ? 22.703 -43.75 -8.922 1 94.06 215 ARG B C 1
ATOM 7089 O O . ARG B 1 215 ? 22.281 -44.906 -8.93 1 94.06 215 ARG B O 1
ATOM 7096 N N . CYS B 1 216 ? 22.484 -42.938 -9.844 1 96.19 216 CYS B N 1
ATOM 7097 C CA . CYS B 1 216 ? 21.859 -43.344 -11.102 1 96.19 216 CYS B CA 1
ATOM 7098 C C . CYS B 1 216 ? 22.547 -42.656 -12.289 1 96.19 216 CYS B C 1
ATOM 7100 O O . CYS B 1 216 ? 22.438 -41.469 -12.477 1 96.19 216 CYS B O 1
ATOM 7102 N N . LEU B 1 217 ? 23.219 -43.438 -13.039 1 96.88 217 LEU B N 1
ATOM 7103 C CA . LEU B 1 217 ? 23.984 -42.938 -14.164 1 96.88 217 LEU B CA 1
ATOM 7104 C C . LEU B 1 217 ? 23.094 -42.219 -15.18 1 96.88 217 LEU B C 1
ATOM 7106 O O . LEU B 1 217 ? 23.469 -41.188 -15.734 1 96.88 217 LEU B O 1
ATOM 7110 N N . GLU B 1 218 ? 21.953 -42.844 -15.438 1 97.69 218 GLU B N 1
ATOM 7111 C CA . GLU B 1 218 ? 21.016 -42.281 -16.391 1 97.69 218 GLU B CA 1
ATOM 7112 C C . GLU B 1 218 ? 20.578 -40.875 -15.945 1 97.69 218 GLU B C 1
ATOM 7114 O O . GLU B 1 218 ? 20.469 -39.969 -16.766 1 97.69 218 GLU B O 1
ATOM 7119 N N . ASP B 1 219 ? 20.297 -40.75 -14.719 1 98.19 219 ASP B N 1
ATOM 7120 C CA . ASP B 1 219 ? 19.875 -39.438 -14.195 1 98.19 219 ASP B CA 1
ATOM 7121 C C . ASP B 1 219 ? 21 -38.438 -14.266 1 98.19 219 ASP B C 1
ATOM 7123 O O . ASP B 1 219 ? 20.766 -37.25 -14.555 1 98.19 219 ASP B O 1
ATOM 7127 N N . GLU B 1 220 ? 22.219 -38.844 -13.953 1 97.81 220 GLU B N 1
ATOM 7128 C CA . GLU B 1 220 ? 23.391 -37.969 -14.094 1 97.81 220 GLU B CA 1
ATOM 7129 C C . GLU B 1 220 ? 23.578 -37.531 -15.547 1 97.81 220 GLU B C 1
ATOM 7131 O O . GLU B 1 220 ? 23.891 -36.344 -15.812 1 97.81 220 GLU B O 1
ATOM 7136 N N . GLN B 1 221 ? 23.359 -38.469 -16.422 1 97.75 221 GLN B N 1
ATOM 7137 C CA . GLN B 1 221 ? 23.453 -38.156 -17.844 1 97.75 221 GLN B CA 1
ATOM 7138 C C . GLN B 1 221 ? 22.375 -37.156 -18.266 1 97.75 221 GLN B C 1
ATOM 7140 O O . GLN B 1 221 ? 22.594 -36.344 -19.141 1 97.75 221 GLN B O 1
ATOM 7145 N N . MET B 1 222 ? 21.203 -37.312 -17.688 1 98.12 222 MET B N 1
ATOM 7146 C CA . MET B 1 222 ? 20.109 -36.406 -18 1 98.12 222 MET B CA 1
ATOM 7147 C C . MET B 1 222 ? 20.484 -34.969 -17.656 1 98.12 222 MET B C 1
ATOM 7149 O O . MET B 1 222 ? 20.234 -34.062 -18.453 1 98.12 222 MET B O 1
ATOM 7153 N N . LEU B 1 223 ? 21.094 -34.719 -16.516 1 98.12 223 LEU B N 1
ATOM 7154 C CA . LEU B 1 223 ? 21.531 -33.375 -16.125 1 98.12 223 LEU B CA 1
ATOM 7155 C C . LEU B 1 223 ? 22.641 -32.875 -17.031 1 98.12 223 LEU B C 1
ATOM 7157 O O . LEU B 1 223 ? 22.672 -31.688 -17.375 1 98.12 223 LEU B O 1
ATOM 7161 N N . GLN B 1 224 ? 23.531 -33.781 -17.438 1 97.31 224 GLN B N 1
ATOM 7162 C CA . GLN B 1 224 ? 24.578 -33.406 -18.375 1 97.31 224 GLN B CA 1
ATOM 7163 C C . GLN B 1 224 ? 23.984 -33 -19.719 1 97.31 224 GLN B C 1
ATOM 7165 O O . GLN B 1 224 ? 24.484 -32.094 -20.375 1 97.31 224 GLN B O 1
ATOM 7170 N N . ALA B 1 225 ? 22.969 -33.75 -20.094 1 98.06 225 ALA B N 1
ATOM 7171 C CA . ALA B 1 225 ? 22.297 -33.438 -21.359 1 98.06 225 ALA B CA 1
ATOM 7172 C C . ALA B 1 225 ? 21.688 -32.031 -21.312 1 98.06 225 ALA B C 1
ATOM 7174 O O . ALA B 1 225 ? 21.766 -31.297 -22.297 1 98.06 225 ALA B O 1
ATOM 7175 N N . ILE B 1 226 ? 21.094 -31.656 -20.203 1 98.38 226 ILE B N 1
ATOM 7176 C CA . ILE B 1 226 ? 20.5 -30.328 -20.047 1 98.38 226 ILE B CA 1
ATOM 7177 C C . ILE B 1 226 ? 21.594 -29.281 -20.078 1 98.38 226 ILE B C 1
ATOM 7179 O O . ILE B 1 226 ? 21.453 -28.234 -20.703 1 98.38 226 ILE B O 1
ATOM 7183 N N . ARG B 1 227 ? 22.688 -29.5 -19.406 1 97.75 227 ARG B N 1
ATOM 7184 C CA . ARG B 1 227 ? 23.812 -28.594 -19.391 1 97.75 227 ARG B CA 1
ATOM 7185 C C . ARG B 1 227 ? 24.344 -28.359 -20.797 1 97.75 227 ARG B C 1
ATOM 7187 O O . ARG B 1 227 ? 24.578 -27.219 -21.203 1 97.75 227 ARG B O 1
ATOM 7194 N N . LYS B 1 228 ? 24.5 -29.422 -21.547 1 97.38 228 LYS B N 1
ATOM 7195 C CA . LYS B 1 228 ? 25.094 -29.359 -22.875 1 97.38 228 LYS B CA 1
ATOM 7196 C C . LYS B 1 228 ? 24.141 -28.688 -23.875 1 97.38 228 LYS B C 1
ATOM 7198 O O . LYS B 1 228 ? 24.578 -28.203 -24.922 1 97.38 228 LYS B O 1
ATOM 7203 N N . ALA B 1 229 ? 22.891 -28.703 -23.547 1 97.94 229 ALA B N 1
ATOM 7204 C CA . ALA B 1 229 ? 21.906 -28.062 -24.406 1 97.94 229 ALA B CA 1
ATOM 7205 C C . ALA B 1 229 ? 22.031 -26.531 -24.344 1 97.94 229 ALA B C 1
ATOM 7207 O O . ALA B 1 229 ? 21.375 -25.812 -25.094 1 97.94 229 ALA B O 1
ATOM 7208 N N . ASN B 1 230 ? 22.828 -26 -23.453 1 97.75 230 ASN B N 1
ATOM 7209 C CA . ASN B 1 230 ? 23.234 -24.594 -23.359 1 97.75 230 ASN B CA 1
ATOM 7210 C C . ASN B 1 230 ? 24.734 -24.438 -23.547 1 97.75 230 ASN B C 1
ATOM 7212 O O . ASN B 1 230 ? 25.484 -24.359 -22.562 1 97.75 230 ASN B O 1
ATOM 7216 N N . PRO B 1 231 ? 25.172 -24.266 -24.734 1 95 231 PRO B N 1
ATOM 7217 C CA . PRO B 1 231 ? 26.609 -24.25 -25.016 1 95 231 PRO B CA 1
ATOM 7218 C C . PRO B 1 231 ? 27.312 -23.047 -24.391 1 95 231 PRO B C 1
ATOM 7220 O O . PRO B 1 231 ? 28.547 -23.062 -24.234 1 95 231 PRO B O 1
ATOM 7223 N N . GLY B 1 232 ? 26.594 -22.047 -24.016 1 94.81 232 GLY B N 1
ATOM 7224 C CA . GLY B 1 232 ? 27.188 -20.828 -23.484 1 94.81 232 GLY B CA 1
ATOM 7225 C C . GLY B 1 232 ? 27.578 -20.938 -22.031 1 94.81 232 GLY B C 1
ATOM 7226 O O . GLY B 1 232 ? 28.234 -20.047 -21.484 1 94.81 232 GLY B O 1
ATOM 7227 N N . SER B 1 233 ? 27.203 -21.984 -21.391 1 96.69 233 SER B N 1
ATOM 7228 C CA . SER B 1 233 ? 27.484 -22.141 -19.969 1 96.69 233 SER B CA 1
ATOM 7229 C C . SER B 1 233 ? 28.109 -23.5 -19.688 1 96.69 233 SER B C 1
ATOM 7231 O O . SER B 1 233 ? 27.688 -24.516 -20.266 1 96.69 233 SER B O 1
ATOM 7233 N N . ASP B 1 234 ? 29.078 -23.547 -18.75 1 95.75 234 ASP B N 1
ATOM 7234 C CA . ASP B 1 234 ? 29.766 -24.797 -18.422 1 95.75 234 ASP B CA 1
ATOM 7235 C C . ASP B 1 234 ? 29.188 -25.438 -17.172 1 95.75 234 ASP B C 1
ATOM 7237 O O . ASP B 1 234 ? 29.688 -26.453 -16.688 1 95.75 234 ASP B O 1
ATOM 7241 N N . PHE B 1 235 ? 28.188 -24.875 -16.688 1 97.69 235 PHE B N 1
ATOM 7242 C CA . PHE B 1 235 ? 27.562 -25.469 -15.508 1 97.69 235 PHE B CA 1
ATOM 7243 C C . PHE B 1 235 ? 26.047 -25.25 -15.539 1 97.69 235 PHE B C 1
ATOM 7245 O O . PHE B 1 235 ? 25.547 -24.5 -16.375 1 97.69 235 PHE B O 1
ATOM 7252 N N . ILE B 1 236 ? 25.359 -25.969 -14.672 1 97.62 236 ILE B N 1
ATOM 7253 C CA . ILE B 1 236 ? 23.922 -25.812 -14.477 1 97.62 236 ILE B CA 1
ATOM 7254 C C . ILE B 1 236 ? 23.625 -25.578 -13 1 97.62 236 ILE B C 1
ATOM 7256 O O . ILE B 1 236 ? 24.281 -26.156 -12.125 1 97.62 236 ILE B O 1
ATOM 7260 N N . TYR B 1 237 ? 22.656 -24.672 -12.711 1 98.5 237 TYR B N 1
ATOM 7261 C CA . TYR B 1 237 ? 22.188 -24.531 -11.344 1 98.5 237 TYR B CA 1
ATOM 7262 C C . TYR B 1 237 ? 21.172 -25.625 -11.008 1 98.5 237 TYR B C 1
ATOM 7264 O O . TYR B 1 237 ? 20.312 -25.953 -11.836 1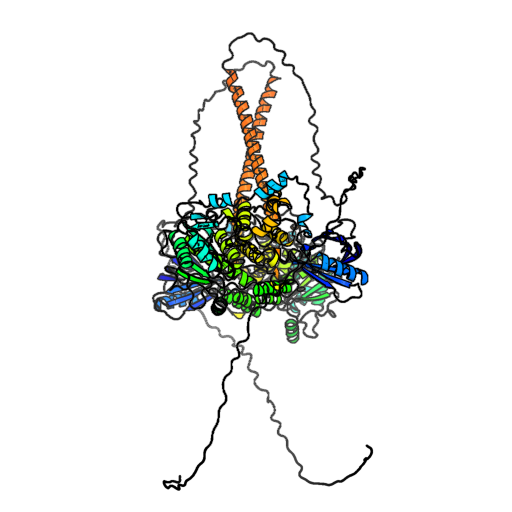 98.5 237 TYR B O 1
ATOM 7272 N N . VAL B 1 238 ? 21.281 -26.234 -9.898 1 98.5 238 VAL B N 1
ATOM 7273 C CA . VAL B 1 238 ? 20.25 -27.094 -9.328 1 98.5 238 VAL B CA 1
ATOM 7274 C C . VAL B 1 238 ? 19.656 -26.422 -8.086 1 98.5 238 VAL B C 1
ATOM 7276 O O . VAL B 1 238 ? 20.344 -26.234 -7.086 1 98.5 238 VAL B O 1
ATOM 7279 N N . VAL B 1 239 ? 18.391 -26.078 -8.188 1 98.31 239 VAL B N 1
ATOM 7280 C CA . VAL B 1 239 ? 17.734 -25.328 -7.117 1 98.31 239 VAL B CA 1
ATOM 7281 C C . VAL B 1 239 ? 16.719 -26.234 -6.418 1 98.31 239 VAL B C 1
ATOM 7283 O O . VAL B 1 239 ? 15.742 -26.656 -7.027 1 98.31 239 VAL B O 1
ATOM 7286 N N . ASP B 1 240 ? 16.984 -26.531 -5.223 1 97.56 240 ASP B N 1
ATOM 7287 C CA . ASP B 1 240 ? 16.016 -27.188 -4.352 1 97.56 240 ASP B CA 1
ATOM 7288 C C . ASP B 1 240 ? 15.188 -26.172 -3.568 1 97.56 240 ASP B C 1
ATOM 7290 O O . ASP B 1 240 ? 15.734 -25.438 -2.73 1 97.56 240 ASP B O 1
ATOM 7294 N N . THR B 1 241 ? 13.898 -26.188 -3.764 1 97.94 241 THR B N 1
ATOM 7295 C CA . THR B 1 241 ? 13.062 -25.125 -3.215 1 97.94 241 THR B CA 1
ATOM 7296 C C . THR B 1 241 ? 12.602 -25.469 -1.801 1 97.94 241 THR B C 1
ATOM 7298 O O . THR B 1 241 ? 11.797 -24.75 -1.206 1 97.94 241 THR B O 1
ATOM 7301 N N . ARG B 1 242 ? 13.07 -26.656 -1.195 1 95.69 242 ARG B N 1
ATOM 7302 C CA . ARG B 1 242 ? 12.766 -26.984 0.193 1 95.69 242 ARG B CA 1
ATOM 7303 C C . ARG B 1 242 ? 13.734 -26.297 1.146 1 95.69 242 ARG B C 1
ATOM 7305 O O . ARG B 1 242 ? 14.852 -25.953 0.759 1 95.69 242 ARG B O 1
ATOM 7312 N N . PRO B 1 243 ? 13.234 -26.062 2.326 1 94.88 243 PRO B N 1
ATOM 7313 C CA . PRO B 1 243 ? 14.227 -25.719 3.35 1 94.88 243 PRO B CA 1
ATOM 7314 C C . PRO B 1 243 ? 15.281 -26.828 3.525 1 94.88 243 PRO B C 1
ATOM 7316 O O . PRO B 1 243 ? 14.953 -28.016 3.469 1 94.88 243 PRO B O 1
ATOM 7319 N N . LYS B 1 244 ? 16.484 -26.406 3.848 1 95 244 LYS B N 1
ATOM 7320 C CA . LYS B 1 244 ? 17.609 -27.328 3.93 1 95 244 LYS B CA 1
ATOM 7321 C C . LYS B 1 244 ? 17.344 -28.438 4.941 1 95 244 LYS B C 1
ATOM 7323 O O . LYS B 1 244 ? 17.594 -29.609 4.66 1 95 244 LYS B O 1
ATOM 7328 N N . LEU B 1 245 ? 16.781 -28.094 5.992 1 93.44 245 LEU B N 1
ATOM 7329 C CA . LEU B 1 245 ? 16.5 -29.062 7.047 1 93.44 245 LEU B CA 1
ATOM 7330 C C . LEU B 1 245 ? 15.5 -30.109 6.57 1 93.44 245 LEU B C 1
ATOM 7332 O O . LEU B 1 245 ? 15.641 -31.297 6.871 1 93.44 245 LEU B O 1
ATOM 7336 N N . ASN B 1 246 ? 14.5 -29.719 5.859 1 92.31 246 ASN B N 1
ATOM 7337 C CA . ASN B 1 246 ? 13.5 -30.641 5.34 1 92.31 246 ASN B CA 1
ATOM 7338 C C . ASN B 1 246 ? 14.094 -31.562 4.277 1 92.31 246 ASN B C 1
ATOM 7340 O O . ASN B 1 246 ? 13.727 -32.75 4.195 1 92.31 246 ASN B O 1
ATOM 7344 N N . ALA B 1 247 ? 14.914 -31.031 3.439 1 93.25 247 ALA B N 1
ATOM 7345 C CA . ALA B 1 247 ? 15.57 -31.828 2.406 1 93.25 247 ALA B CA 1
ATOM 7346 C C . ALA B 1 247 ? 16.469 -32.906 3.027 1 93.25 247 ALA B C 1
ATOM 7348 O O . ALA B 1 247 ? 16.516 -34.031 2.543 1 93.25 247 ALA B O 1
ATOM 7349 N N . MET B 1 248 ? 17.109 -32.562 4.102 1 92.19 248 MET B N 1
ATOM 7350 C CA . MET B 1 248 ? 17.969 -33.5 4.809 1 92.19 248 MET B CA 1
ATOM 7351 C C . MET B 1 248 ? 17.156 -34.625 5.457 1 92.19 248 MET B C 1
ATOM 7353 O O . MET B 1 248 ? 17.578 -35.781 5.477 1 92.19 248 MET B O 1
ATOM 7357 N N . ALA B 1 249 ? 16.016 -34.188 5.938 1 91.62 249 ALA B N 1
ATOM 7358 C CA . ALA B 1 249 ? 15.117 -35.188 6.508 1 91.62 249 ALA B CA 1
ATOM 7359 C C . ALA B 1 249 ? 14.656 -36.188 5.449 1 91.62 249 ALA B C 1
ATOM 7361 O O . ALA B 1 249 ? 14.531 -37.375 5.727 1 91.62 249 ALA B O 1
ATOM 7362 N N . ASN B 1 250 ? 14.352 -35.781 4.258 1 91.19 250 ASN B N 1
ATOM 7363 C CA . ASN B 1 250 ? 13.969 -36.656 3.154 1 91.19 250 ASN B CA 1
ATOM 7364 C C . ASN B 1 250 ? 15.117 -37.594 2.756 1 91.19 250 ASN B C 1
ATOM 7366 O O . ASN B 1 250 ? 14.883 -38.75 2.395 1 91.19 250 ASN B O 1
ATOM 7370 N N . ARG B 1 251 ? 16.281 -37.094 2.785 1 90.75 251 ARG B N 1
ATOM 7371 C CA . ARG B 1 251 ? 17.469 -37.906 2.463 1 90.75 251 ARG B CA 1
ATOM 7372 C C . ARG B 1 251 ? 17.578 -39.094 3.402 1 90.75 251 ARG B C 1
ATOM 7374 O O . ARG B 1 251 ? 17.891 -40.188 2.969 1 90.75 251 ARG B O 1
ATOM 7381 N N . ALA B 1 252 ? 17.312 -38.844 4.59 1 90.25 252 ALA B N 1
ATOM 7382 C CA . ALA B 1 252 ? 17.344 -39.875 5.602 1 90.25 252 ALA B CA 1
ATOM 7383 C C . ALA B 1 252 ? 16.266 -40.938 5.336 1 90.25 252 ALA B C 1
ATOM 7385 O O . ALA B 1 252 ? 16.438 -42.094 5.699 1 90.25 252 ALA B O 1
ATOM 7386 N N . ALA B 1 253 ? 15.219 -40.594 4.672 1 92.06 253 ALA B N 1
ATOM 7387 C CA . ALA B 1 253 ? 14.125 -41.5 4.352 1 92.06 253 ALA B CA 1
ATOM 7388 C C . ALA B 1 253 ? 14.344 -42.188 2.996 1 92.06 253 ALA B C 1
ATOM 7390 O O . ALA B 1 253 ? 13.438 -42.812 2.455 1 92.06 253 ALA B O 1
ATOM 7391 N N . GLY B 1 254 ? 15.477 -41.969 2.363 1 89.88 254 GLY B N 1
ATOM 7392 C CA . GLY B 1 254 ? 15.812 -42.625 1.109 1 89.88 254 GLY B CA 1
ATOM 7393 C C . GLY B 1 254 ? 15.664 -41.719 -0.098 1 89.88 254 GLY B C 1
ATOM 7394 O O . GLY B 1 254 ? 15.961 -42.125 -1.225 1 89.88 254 GLY B O 1
ATOM 7395 N N . LYS B 1 255 ? 15.148 -40.656 0.162 1 94.38 255 LYS B N 1
ATOM 7396 C CA . LYS B 1 255 ? 15.078 -39.625 -0.888 1 94.38 255 LYS B CA 1
ATOM 7397 C C . LYS B 1 255 ? 16.266 -38.688 -0.805 1 94.38 255 LYS B C 1
ATOM 7399 O O . LYS B 1 255 ? 17.312 -39.031 -0.247 1 94.38 255 LYS B O 1
ATOM 7404 N N . GLY B 1 256 ? 16.219 -37.531 -1.56 1 91.75 256 GLY B N 1
ATOM 7405 C CA . GLY B 1 256 ? 17.359 -36.656 -1.351 1 91.75 256 GLY B CA 1
ATOM 7406 C C . GLY B 1 256 ? 17.5 -35.594 -2.42 1 91.75 256 GLY B C 1
ATOM 7407 O O . GLY B 1 256 ? 16.5 -35 -2.863 1 91.75 256 GLY B O 1
ATOM 7408 N N . TYR B 1 257 ? 18.688 -35.156 -2.602 1 92.88 257 TYR B N 1
ATOM 7409 C CA . TYR B 1 257 ? 19.062 -34.125 -3.549 1 92.88 257 TYR B CA 1
ATOM 7410 C C . TYR B 1 257 ? 20.406 -34.469 -4.207 1 92.88 257 TYR B C 1
ATOM 7412 O O . TYR B 1 257 ? 21.094 -35.406 -3.797 1 92.88 257 TYR B O 1
ATOM 7420 N N . GLU B 1 258 ? 20.672 -33.75 -5.164 1 93.56 258 GLU B N 1
ATOM 7421 C CA . GLU B 1 258 ? 21.844 -34.031 -5.977 1 93.56 258 GLU B CA 1
ATOM 7422 C C . GLU B 1 258 ? 23.125 -33.688 -5.223 1 93.56 258 GLU B C 1
ATOM 7424 O O . GLU B 1 258 ? 23.219 -32.625 -4.59 1 93.56 258 GLU B O 1
ATOM 7429 N N . ASN B 1 259 ? 24.016 -34.5 -5.27 1 90.44 259 ASN B N 1
ATOM 7430 C CA . ASN B 1 259 ? 25.344 -34.312 -4.703 1 90.44 259 ASN B CA 1
ATOM 7431 C C . ASN B 1 259 ? 26.328 -33.812 -5.746 1 90.44 259 ASN B C 1
ATOM 7433 O O . ASN B 1 259 ? 26.469 -34.406 -6.816 1 90.44 259 ASN B O 1
ATOM 7437 N N . GLU B 1 260 ? 27.094 -32.812 -5.488 1 89.81 260 GLU B N 1
ATOM 7438 C CA . GLU B 1 260 ? 28 -32.188 -6.434 1 89.81 260 GLU B CA 1
ATOM 7439 C C . GLU B 1 260 ? 29.141 -33.125 -6.812 1 89.81 260 GLU B C 1
ATOM 7441 O O . GLU B 1 260 ? 29.75 -32.969 -7.871 1 89.81 260 GLU B O 1
ATOM 7446 N N . ASP B 1 261 ? 29.422 -34.062 -6.055 1 89.56 261 ASP B N 1
ATOM 7447 C CA . ASP B 1 261 ? 30.469 -35.031 -6.363 1 89.56 261 ASP B CA 1
ATOM 7448 C C . ASP B 1 261 ? 30.016 -36 -7.441 1 89.56 261 ASP B C 1
ATOM 7450 O O . ASP B 1 261 ? 30.828 -36.5 -8.227 1 89.56 261 ASP B O 1
ATOM 7454 N N . ASN B 1 262 ? 28.766 -36.344 -7.41 1 90.38 262 ASN B N 1
ATOM 7455 C CA . ASN B 1 262 ? 28.219 -37.312 -8.352 1 90.38 262 ASN B CA 1
ATOM 7456 C C . ASN B 1 262 ? 27.766 -36.625 -9.641 1 90.38 262 ASN B C 1
ATOM 7458 O O . ASN B 1 262 ? 27.906 -37.188 -10.734 1 90.38 262 ASN B O 1
ATOM 7462 N N . TYR B 1 263 ? 27.109 -35.562 -9.469 1 94.81 263 TYR B N 1
ATOM 7463 C CA . TYR B 1 263 ? 26.672 -34.781 -10.617 1 94.81 263 TYR B CA 1
ATOM 7464 C C . TYR B 1 263 ? 27.719 -33.75 -11 1 94.81 263 TYR B C 1
ATOM 7466 O O . TYR B 1 263 ? 27.875 -32.719 -10.328 1 94.81 263 TYR B O 1
ATOM 7474 N N . SER B 1 264 ? 28.344 -33.875 -12.094 1 93.5 264 SER B N 1
ATOM 7475 C CA . SER B 1 264 ? 29.422 -32.969 -12.508 1 93.5 264 SER B CA 1
ATOM 7476 C C . SER B 1 264 ? 28.891 -31.641 -13.016 1 93.5 264 SER B C 1
ATOM 7478 O O . SER B 1 264 ? 27.828 -31.609 -13.664 1 93.5 264 SER B O 1
ATOM 7480 N N . ASN B 1 265 ? 29.578 -30.547 -12.742 1 95.31 265 ASN B N 1
ATOM 7481 C CA . ASN B 1 265 ? 29.344 -29.219 -13.297 1 95.31 265 ASN B CA 1
ATOM 7482 C C . ASN B 1 265 ? 28 -28.656 -12.844 1 95.31 265 ASN B C 1
ATOM 7484 O O . ASN B 1 265 ? 27.266 -28.062 -13.641 1 95.31 265 ASN B O 1
ATOM 7488 N N . ILE B 1 266 ? 27.609 -29 -11.609 1 96.44 266 ILE B N 1
ATOM 7489 C CA . ILE B 1 266 ? 26.391 -28.391 -11.086 1 96.44 266 ILE B CA 1
ATOM 7490 C C . ILE B 1 266 ? 26.734 -27.422 -9.953 1 96.44 266 ILE B C 1
ATOM 7492 O O . ILE B 1 266 ? 27.766 -27.578 -9.289 1 96.44 266 ILE B O 1
ATOM 7496 N N . LYS B 1 267 ? 26.016 -26.391 -9.805 1 97.06 267 LYS B N 1
ATOM 7497 C CA . LYS B 1 267 ? 25.984 -25.516 -8.633 1 97.06 267 LYS B CA 1
ATOM 7498 C C . LYS B 1 267 ? 24.672 -25.672 -7.871 1 97.06 267 LYS B C 1
ATOM 7500 O O . LYS B 1 267 ? 23.609 -25.281 -8.359 1 97.06 267 LYS B O 1
ATOM 7505 N N . PHE B 1 268 ? 24.828 -26.203 -6.719 1 96.25 268 PHE B N 1
ATOM 7506 C CA . PHE B 1 268 ? 23.641 -26.547 -5.961 1 96.25 268 PHE B CA 1
ATOM 7507 C C . PHE B 1 268 ? 23.234 -25.406 -5.035 1 96.25 268 PHE B C 1
ATOM 7509 O O . PHE B 1 268 ? 24.078 -24.812 -4.367 1 96.25 268 PHE B O 1
ATOM 7516 N N . GLN B 1 269 ? 21.859 -24.984 -5.043 1 95.75 269 GLN B N 1
ATOM 7517 C CA . GLN B 1 269 ? 21.328 -23.891 -4.23 1 95.75 269 GLN B CA 1
ATOM 7518 C C . GLN B 1 269 ? 20.047 -24.312 -3.523 1 95.75 269 GLN B C 1
ATOM 7520 O O . GLN B 1 269 ? 19.141 -24.891 -4.137 1 95.75 269 GLN B O 1
ATOM 7525 N N . PHE B 1 270 ? 19.953 -24.016 -2.156 1 95.69 270 PHE B N 1
ATOM 7526 C CA . PHE B 1 270 ? 18.703 -24.156 -1.435 1 95.69 270 PHE B CA 1
ATOM 7527 C C . PHE B 1 270 ? 17.984 -22.812 -1.354 1 95.69 270 PHE B C 1
ATOM 7529 O O . PHE B 1 270 ? 18.578 -21.797 -0.985 1 95.69 270 PHE B O 1
ATOM 7536 N N . ILE B 1 271 ? 16.766 -22.75 -1.707 1 94.5 271 ILE B N 1
ATOM 7537 C CA . ILE B 1 271 ? 15.875 -21.625 -1.484 1 94.5 271 ILE B CA 1
ATOM 7538 C C . ILE B 1 271 ? 14.609 -22.078 -0.77 1 94.5 271 ILE B C 1
ATOM 7540 O O . ILE B 1 271 ? 13.711 -22.656 -1.395 1 94.5 271 ILE B O 1
ATOM 7544 N N . GLY B 1 272 ? 14.508 -21.766 0.388 1 94.12 272 GLY B N 1
ATOM 7545 C CA . GLY B 1 272 ? 13.578 -22.422 1.298 1 94.12 272 GLY B CA 1
ATOM 7546 C C . GLY B 1 272 ? 12.164 -21.891 1.189 1 94.12 272 GLY B C 1
ATOM 7547 O O . GLY B 1 272 ? 11.859 -20.797 1.69 1 94.12 272 GLY B O 1
ATOM 7548 N N . ILE B 1 273 ? 11.297 -22.609 0.576 1 97.62 273 ILE B N 1
ATOM 7549 C CA . ILE B 1 273 ? 9.852 -22.422 0.589 1 97.62 273 ILE B CA 1
ATOM 7550 C C . ILE B 1 273 ? 9.195 -23.531 1.42 1 97.62 273 ILE B C 1
ATOM 7552 O O . ILE B 1 273 ? 9.414 -24.719 1.159 1 97.62 273 ILE B O 1
ATOM 7556 N N . GLU B 1 274 ? 8.375 -23.172 2.381 1 97 274 GLU B N 1
ATOM 7557 C CA . GLU B 1 274 ? 7.801 -24.141 3.324 1 97 274 GLU B CA 1
ATOM 7558 C C . GLU B 1 274 ? 6.77 -25.031 2.645 1 97 274 GLU B C 1
ATOM 7560 O O . GLU B 1 274 ? 6.379 -24.781 1.502 1 97 274 GLU B O 1
ATOM 7565 N N . ASN B 1 275 ? 6.41 -26.078 3.303 1 95.94 275 ASN B N 1
ATOM 7566 C CA . ASN B 1 275 ? 5.516 -27.078 2.725 1 95.94 275 ASN B CA 1
ATOM 7567 C C . ASN B 1 275 ? 4.062 -26.609 2.766 1 95.94 275 ASN B C 1
ATOM 7569 O O . ASN B 1 275 ? 3.764 -25.531 3.266 1 95.94 275 ASN B O 1
ATOM 7573 N N . ILE B 1 276 ? 3.133 -27.422 2.246 1 97.25 276 ILE B N 1
ATOM 7574 C CA . ILE B 1 276 ? 1.743 -27.047 2.014 1 97.25 276 ILE B CA 1
ATOM 7575 C C . ILE B 1 276 ? 1.027 -26.859 3.352 1 97.25 276 ILE B C 1
ATOM 7577 O O . ILE B 1 276 ? 0.078 -26.078 3.453 1 97.25 276 ILE B O 1
ATOM 7581 N N . HIS B 1 277 ? 1.419 -27.641 4.387 1 97.25 277 HIS B N 1
ATOM 7582 C CA . HIS B 1 277 ? 0.786 -27.531 5.695 1 97.25 277 HIS B CA 1
ATOM 7583 C C . HIS B 1 277 ? 1.056 -26.172 6.324 1 97.25 277 HIS B C 1
ATOM 7585 O O . HIS B 1 277 ? 0.148 -25.547 6.887 1 97.25 277 HIS B O 1
ATOM 7591 N N . VAL B 1 278 ? 2.291 -25.734 6.219 1 97.88 278 VAL B N 1
ATOM 7592 C CA . VAL B 1 278 ? 2.676 -24.438 6.75 1 97.88 278 VAL B CA 1
ATOM 7593 C C . VAL B 1 278 ? 1.934 -23.328 6 1 97.88 278 VAL B C 1
ATOM 7595 O O . VAL B 1 278 ? 1.467 -22.375 6.609 1 97.88 278 VAL B O 1
ATOM 7598 N N . MET B 1 279 ? 1.824 -23.469 4.734 1 98.38 279 MET B N 1
ATOM 7599 C CA . MET B 1 279 ? 1.162 -22.469 3.912 1 98.38 279 MET B CA 1
ATOM 7600 C C . MET B 1 279 ? -0.319 -22.359 4.262 1 98.38 279 MET B C 1
ATOM 7602 O O . MET B 1 279 ? -0.874 -21.266 4.32 1 98.38 279 MET B O 1
ATOM 7606 N N . ARG B 1 280 ? -0.944 -23.469 4.453 1 97.5 280 ARG B N 1
ATOM 7607 C CA . ARG B 1 280 ? -2.348 -23.5 4.855 1 97.5 280 ARG B CA 1
ATOM 7608 C C . ARG B 1 280 ? -2.549 -22.797 6.191 1 97.5 280 ARG B C 1
ATOM 7610 O O . ARG B 1 280 ? -3.463 -21.984 6.34 1 97.5 280 ARG B O 1
ATOM 7617 N N . ASN B 1 281 ? -1.709 -23.141 7.098 1 97.81 281 ASN B N 1
ATOM 7618 C CA . ASN B 1 281 ? -1.792 -22.516 8.422 1 97.81 281 ASN B CA 1
ATOM 7619 C C . ASN B 1 281 ? -1.554 -21.016 8.359 1 97.81 281 ASN B C 1
ATOM 7621 O O . ASN B 1 281 ? -2.203 -20.25 9.07 1 97.81 281 ASN B O 1
ATOM 7625 N N . SER B 1 282 ? -0.621 -20.672 7.586 1 98.06 282 SER B N 1
ATOM 7626 C CA . SER B 1 282 ? -0.309 -19.25 7.41 1 98.06 282 SER B CA 1
ATOM 7627 C C . SER B 1 282 ? -1.512 -18.484 6.871 1 98.06 282 SER B C 1
ATOM 7629 O O . SER B 1 282 ? -1.844 -17.406 7.375 1 98.06 282 SER B O 1
ATOM 7631 N N . LEU B 1 283 ? -2.127 -19 5.891 1 97.56 283 LEU B N 1
ATOM 7632 C CA . LEU B 1 283 ? -3.312 -18.359 5.328 1 97.56 283 LEU B CA 1
ATOM 7633 C C . LEU B 1 283 ? -4.418 -18.25 6.371 1 97.56 283 LEU B C 1
ATOM 7635 O O . LEU B 1 283 ? -5.066 -17.219 6.488 1 97.56 283 LEU B O 1
ATOM 7639 N N . GLN B 1 284 ? -4.633 -19.328 7.113 1 96.31 284 GLN B N 1
ATOM 7640 C CA . GLN B 1 284 ? -5.676 -19.344 8.133 1 96.31 284 GLN B CA 1
ATOM 7641 C C . GLN B 1 284 ? -5.445 -18.234 9.164 1 96.31 284 GLN B C 1
ATOM 7643 O O . GLN B 1 284 ? -6.379 -17.531 9.539 1 96.31 284 GLN B O 1
ATOM 7648 N N . LYS B 1 285 ? -4.27 -18.125 9.625 1 96.81 285 LYS B N 1
ATOM 7649 C CA . LYS B 1 285 ? -3.93 -17.078 10.602 1 96.81 285 LYS B CA 1
ATOM 7650 C C . LYS B 1 285 ? -4.172 -15.688 10.023 1 96.81 285 LYS B C 1
ATOM 7652 O O . LYS B 1 285 ? -4.672 -14.805 10.727 1 96.81 285 LYS B O 1
ATOM 7657 N N . MET B 1 286 ? -3.791 -15.484 8.828 1 94.94 286 MET B N 1
ATOM 7658 C CA . MET B 1 286 ? -3.992 -14.188 8.172 1 94.94 286 MET B CA 1
ATOM 7659 C C . MET B 1 286 ? -5.477 -13.867 8.055 1 94.94 286 MET B C 1
ATOM 7661 O O . MET B 1 286 ? -5.887 -12.727 8.281 1 94.94 286 MET B O 1
ATOM 7665 N N . LEU B 1 287 ? -6.25 -14.867 7.711 1 93.69 287 LEU B N 1
ATOM 7666 C CA . LEU B 1 287 ? -7.691 -14.664 7.57 1 93.69 287 LEU B CA 1
ATOM 7667 C C . LEU B 1 287 ? -8.328 -14.344 8.922 1 93.69 287 LEU B C 1
ATOM 7669 O O . LEU B 1 287 ? -9.281 -13.57 8.992 1 93.69 287 LEU B O 1
ATOM 7673 N N . GLU B 1 288 ? -7.824 -14.914 9.945 1 92.44 288 GLU B N 1
ATOM 7674 C CA . GLU B 1 288 ? -8.305 -14.609 11.289 1 92.44 288 GLU B CA 1
ATOM 7675 C C . GLU B 1 288 ? -8.062 -13.148 11.641 1 92.44 288 GLU B C 1
ATOM 7677 O O . GLU B 1 288 ? -8.891 -12.516 12.305 1 92.44 288 GLU B O 1
ATOM 7682 N N . VAL B 1 289 ? -6.992 -12.672 11.258 1 90 289 VAL B N 1
ATOM 7683 C CA . VAL B 1 289 ? -6.676 -11.258 11.484 1 90 289 VAL B CA 1
ATOM 7684 C C . VAL B 1 289 ? -7.68 -10.383 10.734 1 90 289 VAL B C 1
ATOM 7686 O O . VAL B 1 289 ? -8.148 -9.375 11.273 1 90 289 VAL B O 1
ATOM 7689 N N . CYS B 1 290 ? -8.008 -10.766 9.57 1 86.31 290 CYS B N 1
ATOM 7690 C CA . CYS B 1 290 ? -8.922 -10.008 8.719 1 86.31 290 CYS B CA 1
ATOM 7691 C C . CYS B 1 290 ? -10.336 -10.023 9.289 1 86.31 290 CYS B C 1
ATOM 7693 O O . CYS B 1 290 ? -11.133 -9.125 9.016 1 86.31 290 CYS B O 1
ATOM 7695 N N . GLU B 1 291 ? -10.633 -10.984 10.062 1 85.19 291 GLU B N 1
ATOM 7696 C CA . GLU B 1 291 ? -11.984 -11.164 10.586 1 85.19 291 GLU B CA 1
ATOM 7697 C C . GLU B 1 291 ? -12.18 -10.383 11.883 1 85.19 291 GLU B C 1
ATOM 7699 O O . GLU B 1 291 ? -13.312 -10.195 12.336 1 85.19 291 GLU B O 1
ATOM 7704 N N . LEU B 1 292 ? -11.125 -9.914 12.469 1 81.06 292 LEU B N 1
ATOM 7705 C CA . LEU B 1 292 ? -11.234 -9.164 13.719 1 81.06 292 LEU B CA 1
ATOM 7706 C C . LEU B 1 292 ? -12.094 -7.918 13.523 1 81.06 292 LEU B C 1
ATOM 7708 O O . LEU B 1 292 ? -12.008 -7.246 12.492 1 81.06 292 LEU B O 1
ATOM 7712 N N . LYS B 1 293 ? -12.914 -7.781 14.586 1 75.44 293 LYS B N 1
ATOM 7713 C CA . LYS B 1 293 ? -13.773 -6.605 14.539 1 75.44 293 LYS B CA 1
ATOM 7714 C C . LYS B 1 293 ? -13.008 -5.348 14.93 1 75.44 293 LYS B C 1
ATOM 7716 O O . LYS B 1 293 ? -12.586 -5.203 16.078 1 75.44 293 LYS B O 1
ATOM 7721 N N . SER B 1 294 ? -12.672 -4.48 14.062 1 72.5 294 SER B N 1
ATOM 7722 C CA . SER B 1 294 ? -12.047 -3.172 14.234 1 72.5 294 SER B CA 1
ATOM 7723 C C . SER B 1 294 ? -10.75 -3.281 15.039 1 72.5 294 SER B C 1
ATOM 7725 O O . SER B 1 294 ? -10.602 -2.619 16.062 1 72.5 294 SER B O 1
ATOM 7727 N N . PRO B 1 295 ? -9.875 -4.102 14.594 1 78.31 295 PRO B N 1
ATOM 7728 C CA . PRO B 1 295 ? -8.609 -4.211 15.328 1 78.31 295 PRO B CA 1
ATOM 7729 C C . PRO B 1 295 ? -7.836 -2.895 15.367 1 78.31 295 PRO B C 1
ATOM 7731 O O . PRO B 1 295 ? -8.023 -2.039 14.492 1 78.31 295 PRO B O 1
ATOM 7734 N N . SER B 1 296 ? -7.086 -2.787 16.516 1 83.31 296 SER B N 1
ATOM 7735 C CA . SER B 1 296 ? -6.152 -1.666 16.531 1 83.31 296 SER B CA 1
ATOM 7736 C C . SER B 1 296 ? -5.082 -1.834 15.453 1 83.31 296 SER B C 1
ATOM 7738 O O . SER B 1 296 ? -4.871 -2.938 14.945 1 83.31 296 SER B O 1
ATOM 7740 N N . MET B 1 297 ? -4.441 -0.793 15.125 1 82.44 297 MET B N 1
ATOM 7741 C CA . MET B 1 297 ? -3.348 -0.849 14.156 1 82.44 297 MET B CA 1
ATOM 7742 C C . MET B 1 297 ? -2.248 -1.793 14.633 1 82.44 297 MET B C 1
ATOM 7744 O O . MET B 1 297 ? -1.749 -2.611 13.859 1 82.44 297 MET B O 1
ATOM 7748 N N . SER B 1 298 ? -1.964 -1.694 15.852 1 83.12 298 SER B N 1
ATOM 7749 C CA . SER B 1 298 ? -0.917 -2.537 16.422 1 83.12 298 SER B CA 1
ATOM 7750 C C . SER B 1 298 ? -1.3 -4.012 16.359 1 83.12 298 SER B C 1
ATOM 7752 O O . SER B 1 298 ? -0.481 -4.855 15.984 1 83.12 298 SER B O 1
ATOM 7754 N N . ASP B 1 299 ? -2.506 -4.207 16.594 1 86.38 299 ASP B N 1
ATOM 7755 C CA . ASP B 1 299 ? -2.977 -5.586 16.562 1 86.38 299 ASP B CA 1
ATOM 7756 C C . ASP B 1 299 ? -2.961 -6.152 15.148 1 86.38 299 ASP B C 1
ATOM 7758 O O . ASP B 1 299 ? -2.615 -7.316 14.938 1 86.38 299 ASP B O 1
ATOM 7762 N N . PHE B 1 300 ? -3.297 -5.395 14.258 1 90.19 300 PHE B N 1
ATOM 7763 C CA . PHE B 1 300 ? -3.32 -5.832 12.867 1 90.19 300 PHE B CA 1
ATOM 7764 C C . PHE B 1 300 ? -1.915 -6.156 12.375 1 90.19 300 PHE B C 1
ATOM 7766 O O . PHE B 1 300 ? -1.677 -7.23 11.82 1 90.19 300 PHE B O 1
ATOM 7773 N N . LEU B 1 301 ? -1.023 -5.207 12.633 1 88.06 301 LEU B N 1
ATOM 7774 C CA . LEU B 1 301 ? 0.345 -5.391 12.164 1 88.06 301 LEU B CA 1
ATOM 7775 C C . LEU B 1 301 ? 1.001 -6.582 12.852 1 88.06 301 LEU B C 1
ATOM 7777 O O . LEU B 1 301 ? 1.725 -7.352 12.219 1 88.06 301 LEU B O 1
ATOM 7781 N N . TRP B 1 302 ? 0.678 -6.715 14.07 1 88.62 302 TRP B N 1
ATOM 7782 C CA . TRP B 1 302 ? 1.206 -7.844 14.82 1 88.62 302 TRP B CA 1
ATOM 7783 C C . TRP B 1 302 ? 0.64 -9.164 14.297 1 88.62 302 TRP B C 1
ATOM 7785 O O . TRP B 1 302 ? 1.369 -10.148 14.164 1 88.62 302 TRP B O 1
ATOM 7795 N N . GLY B 1 303 ? -0.639 -9.18 14.062 1 92.25 303 GLY B N 1
ATOM 7796 C CA . GLY B 1 303 ? -1.26 -10.367 13.492 1 92.25 303 GLY B CA 1
ATOM 7797 C C . GLY B 1 303 ? -0.716 -10.727 12.125 1 92.25 303 GLY B C 1
ATOM 7798 O O . GLY B 1 303 ? -0.462 -11.898 11.844 1 92.25 303 GLY B O 1
ATOM 7799 N N . LEU B 1 304 ? -0.553 -9.742 11.297 1 91.5 304 LEU B N 1
ATOM 7800 C CA . LEU B 1 304 ? -0.013 -9.945 9.953 1 91.5 304 LEU B CA 1
ATOM 7801 C C . LEU B 1 304 ? 1.4 -10.516 10.023 1 91.5 304 LEU B C 1
ATOM 7803 O O . LEU B 1 304 ? 1.726 -11.469 9.305 1 91.5 304 LEU B O 1
ATOM 7807 N N . GLU B 1 305 ? 2.199 -9.992 10.906 1 90.69 305 GLU B N 1
ATOM 7808 C CA . GLU B 1 305 ? 3.562 -10.484 11.102 1 90.69 305 GLU B CA 1
ATOM 7809 C C . GLU B 1 305 ? 3.566 -11.922 11.602 1 90.69 305 GLU B C 1
ATOM 7811 O O . GLU B 1 305 ? 4.289 -12.766 11.078 1 90.69 305 GLU B O 1
ATOM 7816 N N . ASN B 1 306 ? 2.715 -12.148 12.5 1 93.38 306 ASN B N 1
ATOM 7817 C CA . ASN B 1 306 ? 2.68 -13.461 13.141 1 93.38 306 ASN B CA 1
ATOM 7818 C C . ASN B 1 306 ? 2.131 -14.531 12.195 1 93.38 306 ASN B C 1
ATOM 7820 O O . ASN B 1 306 ? 2.406 -15.719 12.375 1 93.38 306 ASN B O 1
ATOM 7824 N N . SER B 1 307 ? 1.349 -14.133 11.227 1 96.06 307 SER B N 1
ATOM 7825 C CA . SER B 1 307 ? 0.833 -15.094 10.258 1 96.06 307 SER B CA 1
ATOM 7826 C C . SER B 1 307 ? 1.938 -15.602 9.328 1 96.06 307 SER B C 1
ATOM 7828 O O . SER B 1 307 ? 1.836 -16.688 8.773 1 96.06 307 SER B O 1
ATOM 7830 N N . GLY B 1 308 ? 2.961 -14.773 9.047 1 95.62 308 GLY B N 1
ATOM 7831 C CA . GLY B 1 308 ? 4.066 -15.109 8.164 1 95.62 308 GLY B CA 1
ATOM 7832 C C . GLY B 1 308 ? 3.693 -15.07 6.695 1 95.62 308 GLY B C 1
ATOM 7833 O O . GLY B 1 308 ? 4.5 -15.43 5.832 1 95.62 308 GLY B O 1
ATOM 7834 N N . TRP B 1 309 ? 2.549 -14.633 6.402 1 96.62 309 TRP B N 1
ATOM 7835 C CA . TRP B 1 309 ? 2.023 -14.734 5.043 1 96.62 309 TRP B CA 1
ATOM 7836 C C . TRP B 1 309 ? 2.902 -13.969 4.062 1 96.62 309 TRP B C 1
ATOM 7838 O O . TRP B 1 309 ? 3.352 -14.523 3.057 1 96.62 309 TRP B O 1
ATOM 7848 N N . LEU B 1 310 ? 3.232 -12.742 4.383 1 94.81 310 LEU B N 1
ATOM 7849 C CA . LEU B 1 310 ? 4.023 -11.922 3.475 1 94.81 310 LEU B CA 1
ATOM 7850 C C . LEU B 1 310 ? 5.449 -12.445 3.363 1 94.81 310 LEU B C 1
ATOM 7852 O O . LEU B 1 310 ? 6.082 -12.328 2.311 1 94.81 310 LEU B O 1
ATOM 7856 N N . ARG B 1 311 ? 5.91 -13.062 4.371 1 94.69 311 ARG B N 1
ATOM 7857 C CA . ARG B 1 311 ? 7.23 -13.688 4.328 1 94.69 311 ARG B CA 1
ATOM 7858 C C . ARG B 1 311 ? 7.262 -14.828 3.322 1 94.69 311 ARG B C 1
ATOM 7860 O O . ARG B 1 311 ? 8.25 -14.992 2.598 1 94.69 311 ARG B O 1
ATOM 7867 N N . HIS B 1 312 ? 6.223 -15.57 3.338 1 97.12 312 HIS B N 1
ATOM 7868 C CA . HIS B 1 312 ? 6.145 -16.688 2.398 1 97.12 312 HIS B CA 1
ATOM 7869 C C . HIS B 1 312 ? 6.027 -16.188 0.961 1 97.12 312 HIS B C 1
ATOM 7871 O O . HIS B 1 312 ? 6.605 -16.781 0.047 1 97.12 312 HIS B O 1
ATOM 7877 N N . ILE B 1 313 ? 5.27 -15.125 0.764 1 96.94 313 ILE B N 1
ATOM 7878 C CA . ILE B 1 313 ? 5.176 -14.523 -0.564 1 96.94 313 ILE B CA 1
ATOM 7879 C C . ILE B 1 313 ? 6.559 -14.062 -1.021 1 96.94 313 ILE B C 1
ATOM 7881 O O . ILE B 1 313 ? 6.953 -14.297 -2.166 1 96.94 313 ILE B O 1
ATOM 7885 N N . LYS B 1 314 ? 7.285 -13.461 -0.154 1 94.38 314 LYS B N 1
ATOM 7886 C CA . LYS B 1 314 ? 8.625 -12.969 -0.464 1 94.38 314 LYS B CA 1
ATOM 7887 C C . LYS B 1 314 ? 9.57 -14.117 -0.808 1 94.38 314 LYS B C 1
ATOM 7889 O O . LYS B 1 314 ? 10.43 -13.984 -1.674 1 94.38 314 LYS B O 1
ATOM 7894 N N . ALA B 1 315 ? 9.43 -15.188 -0.115 1 95 315 ALA B N 1
ATOM 7895 C CA . ALA B 1 315 ? 10.297 -16.328 -0.366 1 95 315 ALA B CA 1
ATOM 7896 C C . ALA B 1 315 ? 10.117 -16.859 -1.789 1 95 315 ALA B C 1
ATOM 7898 O O . ALA B 1 315 ? 11.094 -17.188 -2.463 1 95 315 ALA B O 1
ATOM 7899 N N . ILE B 1 316 ? 8.938 -16.953 -2.221 1 97.12 316 ILE B N 1
ATOM 7900 C CA . ILE B 1 316 ? 8.648 -17.422 -3.576 1 97.12 316 ILE B CA 1
ATOM 7901 C C . ILE B 1 316 ? 9.203 -16.422 -4.59 1 97.12 316 ILE B C 1
ATOM 7903 O O . ILE B 1 316 ? 9.828 -16.812 -5.578 1 97.12 316 ILE B O 1
ATOM 7907 N N . MET B 1 317 ? 8.977 -15.156 -4.277 1 95.31 317 MET B N 1
ATOM 7908 C CA . MET B 1 317 ? 9.461 -14.086 -5.141 1 95.31 317 MET B CA 1
ATOM 7909 C C . MET B 1 317 ? 10.984 -14.133 -5.262 1 95.31 317 MET B C 1
ATOM 7911 O O . MET B 1 317 ? 11.523 -14.016 -6.363 1 95.31 317 MET B O 1
ATOM 7915 N N . ASP B 1 318 ? 11.641 -14.32 -4.152 1 93.31 318 ASP B N 1
ATOM 7916 C CA . ASP B 1 318 ? 13.094 -14.367 -4.129 1 93.31 318 ASP B CA 1
ATOM 7917 C C . ASP B 1 318 ? 13.617 -15.531 -4.969 1 93.31 318 ASP B C 1
ATOM 7919 O O . ASP B 1 318 ? 14.617 -15.398 -5.68 1 93.31 318 ASP B O 1
ATOM 7923 N N . ALA B 1 319 ? 12.953 -16.609 -4.855 1 96.44 319 ALA B N 1
ATOM 7924 C CA . ALA B 1 319 ? 13.344 -17.781 -5.648 1 96.44 319 ALA B CA 1
ATOM 7925 C C . ALA B 1 319 ? 13.188 -17.5 -7.141 1 96.44 319 ALA B C 1
ATOM 7927 O O . ALA B 1 319 ? 14.07 -17.828 -7.934 1 96.44 319 ALA B O 1
ATOM 7928 N N . GLY B 1 320 ? 12.055 -16.984 -7.539 1 96.62 320 GLY B N 1
ATOM 7929 C CA . GLY B 1 320 ? 11.836 -16.625 -8.93 1 96.62 320 GLY B CA 1
ATOM 7930 C C . GLY B 1 320 ? 12.844 -15.633 -9.469 1 96.62 320 GLY B C 1
ATOM 7931 O O . GLY B 1 320 ? 13.328 -15.773 -10.594 1 96.62 320 GLY B O 1
ATOM 7932 N N . ILE B 1 321 ? 13.203 -14.672 -8.68 1 94.56 321 ILE B N 1
ATOM 7933 C CA . ILE B 1 321 ? 14.148 -13.641 -9.078 1 94.56 321 ILE B CA 1
ATOM 7934 C C . ILE B 1 321 ? 15.539 -14.25 -9.242 1 94.56 321 ILE B C 1
ATOM 7936 O O . ILE B 1 321 ? 16.266 -13.93 -10.188 1 94.56 321 ILE B O 1
ATOM 7940 N N . PHE B 1 322 ? 15.922 -15.125 -8.391 1 95.06 322 PHE B N 1
ATOM 7941 C CA . PHE B 1 322 ? 17.203 -15.812 -8.484 1 95.06 322 PHE B CA 1
ATOM 7942 C C . PHE B 1 322 ? 17.328 -16.562 -9.812 1 95.06 322 PHE B C 1
ATOM 7944 O O . PHE B 1 322 ? 18.328 -16.453 -10.508 1 95.06 322 PHE B O 1
ATOM 7951 N N . ILE B 1 323 ? 16.312 -17.297 -10.109 1 97.31 323 ILE B N 1
ATOM 7952 C CA . ILE B 1 323 ? 16.312 -18.094 -11.32 1 97.31 323 ILE B CA 1
ATOM 7953 C C . ILE B 1 323 ? 16.359 -17.188 -12.547 1 97.31 323 ILE B C 1
ATOM 7955 O O . ILE B 1 323 ? 17.109 -17.453 -13.492 1 97.31 323 ILE B O 1
ATOM 7959 N N . ALA B 1 324 ? 15.547 -16.188 -12.539 1 96.69 324 ALA B N 1
ATOM 7960 C CA . ALA B 1 324 ? 15.531 -15.25 -13.656 1 96.69 324 ALA B CA 1
ATOM 7961 C C . ALA B 1 324 ? 16.906 -14.625 -13.875 1 96.69 324 ALA B C 1
ATOM 7963 O O . ALA B 1 324 ? 17.344 -14.469 -15.008 1 96.69 324 ALA B O 1
ATOM 7964 N N . LYS B 1 325 ? 17.562 -14.273 -12.805 1 94.94 325 LYS B N 1
ATOM 7965 C CA . LYS B 1 325 ? 18.891 -13.695 -12.891 1 94.94 325 LYS B CA 1
ATOM 7966 C C . LYS B 1 325 ? 19.906 -14.727 -13.406 1 94.94 325 LYS B C 1
ATOM 7968 O O . LYS B 1 325 ? 20.766 -14.398 -14.219 1 94.94 325 LYS B O 1
ATOM 7973 N N . ALA B 1 326 ? 19.828 -15.914 -12.938 1 96.81 326 ALA B N 1
ATOM 7974 C CA . ALA B 1 326 ? 20.719 -16.984 -13.398 1 96.81 326 ALA B CA 1
ATOM 7975 C C . ALA B 1 326 ? 20.594 -17.172 -14.906 1 96.81 326 ALA B C 1
ATOM 7977 O O . ALA B 1 326 ? 21.609 -17.344 -15.594 1 96.81 326 ALA B O 1
ATOM 7978 N N . VAL B 1 327 ? 19.422 -17.094 -15.398 1 97.56 327 VAL B N 1
ATOM 7979 C CA . VAL B 1 327 ? 19.156 -17.359 -16.812 1 97.56 327 VAL B CA 1
ATOM 7980 C C . VAL B 1 327 ? 19.547 -16.141 -17.641 1 97.56 327 VAL B C 1
ATOM 7982 O O . VAL B 1 327 ? 20.266 -16.266 -18.641 1 97.56 327 VAL B O 1
ATOM 7985 N N . SER B 1 328 ? 19.141 -14.984 -17.234 1 95.31 328 SER B N 1
ATOM 7986 C CA . SER B 1 328 ? 19.266 -13.789 -18.062 1 95.31 328 SER B CA 1
ATOM 7987 C C . SER B 1 328 ? 20.641 -13.148 -17.891 1 95.31 328 SER B C 1
ATOM 7989 O O . SER B 1 328 ? 21.234 -12.672 -18.875 1 95.31 328 SER B O 1
ATOM 7991 N N . GLU B 1 329 ? 21.156 -13.07 -16.688 1 93.12 329 GLU B N 1
ATOM 7992 C CA . GLU B 1 329 ? 22.406 -12.352 -16.422 1 93.12 329 GLU B CA 1
ATOM 7993 C C . GLU B 1 329 ? 23.609 -13.289 -16.484 1 93.12 329 GLU B C 1
ATOM 7995 O O . GLU B 1 329 ? 24.625 -12.953 -17.094 1 93.12 329 GLU B O 1
ATOM 8000 N N . GLU B 1 330 ? 23.469 -14.453 -15.93 1 95.5 330 GLU B N 1
ATOM 8001 C CA . GLU B 1 330 ? 24.594 -15.391 -15.898 1 95.5 330 GLU B CA 1
ATOM 8002 C C . GLU B 1 330 ? 24.562 -16.312 -17.109 1 95.5 330 GLU B C 1
ATOM 8004 O O . GLU B 1 330 ? 25.562 -16.953 -17.422 1 95.5 330 GLU B O 1
ATOM 8009 N N . GLY B 1 331 ? 23.422 -16.438 -17.703 1 97.56 331 GLY B N 1
ATOM 8010 C CA . GLY B 1 331 ? 23.297 -17.297 -18.875 1 97.56 331 GLY B CA 1
ATOM 8011 C C . GLY B 1 331 ? 23.359 -18.766 -18.531 1 97.56 331 GLY B C 1
ATOM 8012 O O . GLY B 1 331 ? 23.812 -19.578 -19.344 1 97.56 331 GLY B O 1
ATOM 8013 N N . ALA B 1 332 ? 23 -19.141 -17.391 1 98.31 332 ALA B N 1
ATOM 8014 C CA . ALA B 1 332 ? 23.062 -20.531 -16.953 1 98.31 332 ALA B CA 1
ATOM 8015 C C . ALA B 1 332 ? 21.672 -21.172 -16.938 1 98.31 332 ALA B C 1
ATOM 8017 O O . ALA B 1 332 ? 20.688 -20.516 -16.594 1 98.31 332 ALA B O 1
ATOM 8018 N N . SER B 1 333 ? 21.641 -22.469 -17.328 1 98.69 333 SER B N 1
ATOM 8019 C CA . SER B 1 333 ? 20.391 -23.203 -17.172 1 98.69 333 SER B CA 1
ATOM 8020 C C . SER B 1 333 ? 20.141 -23.578 -15.719 1 98.69 333 SER B C 1
ATOM 8022 O O . SER B 1 333 ? 21.078 -23.625 -14.914 1 98.69 333 SER B O 1
ATOM 8024 N N . VAL B 1 334 ? 18.859 -23.766 -15.414 1 98.81 334 VAL B N 1
ATOM 8025 C CA . VAL B 1 334 ? 18.5 -24.062 -14.031 1 98.81 334 VAL B CA 1
ATOM 8026 C C . VAL B 1 334 ? 17.547 -25.266 -13.977 1 98.81 334 VAL B C 1
ATOM 8028 O O . VAL B 1 334 ? 16.594 -25.344 -14.75 1 98.81 334 VAL B O 1
ATOM 8031 N N . LEU B 1 335 ? 17.828 -26.219 -13.164 1 98.81 335 LEU B N 1
ATOM 8032 C CA . LEU B 1 335 ? 16.906 -27.266 -12.797 1 98.81 335 LEU B CA 1
ATOM 8033 C C . LEU B 1 335 ? 16.281 -27 -11.438 1 98.81 335 LEU B C 1
ATOM 8035 O O . LEU B 1 335 ? 16.984 -26.859 -10.438 1 98.81 335 LEU B O 1
ATOM 8039 N N . VAL B 1 336 ? 14.977 -26.891 -11.398 1 98.75 336 VAL B N 1
ATOM 8040 C CA . VAL B 1 336 ? 14.25 -26.625 -10.156 1 98.75 336 VAL B CA 1
ATOM 8041 C C . VAL B 1 336 ? 13.523 -27.891 -9.703 1 98.75 336 VAL B C 1
ATOM 8043 O O . VAL B 1 336 ? 12.859 -28.547 -10.5 1 98.75 336 VAL B O 1
ATOM 8046 N N . HIS B 1 337 ? 13.688 -28.219 -8.5 1 97.69 337 HIS B N 1
ATOM 8047 C CA . HIS B 1 337 ? 12.898 -29.344 -8 1 97.69 337 HIS B CA 1
ATOM 8048 C C . HIS B 1 337 ? 12.555 -29.172 -6.527 1 97.69 337 HIS B C 1
ATOM 8050 O O . HIS B 1 337 ? 13.039 -28.234 -5.875 1 97.69 337 HIS B O 1
ATOM 8056 N N . CYS B 1 338 ? 11.672 -29.875 -6.031 1 95.81 338 CYS B N 1
ATOM 8057 C CA . CYS B 1 338 ? 11.289 -30.062 -4.637 1 95.81 338 CYS B CA 1
ATOM 8058 C C . CYS B 1 338 ? 11.016 -31.531 -4.324 1 95.81 338 CYS B C 1
ATOM 8060 O O . CYS B 1 338 ? 11.68 -32.406 -4.859 1 95.81 338 CYS B O 1
ATOM 8062 N N . SER B 1 339 ? 10.086 -31.922 -3.439 1 95.56 339 SER B N 1
ATOM 8063 C CA . SER B 1 339 ? 9.836 -33.312 -3.105 1 95.56 339 SER B CA 1
ATOM 8064 C C . SER B 1 339 ? 9.172 -34.062 -4.266 1 95.56 339 SER B C 1
ATOM 8066 O O . SER B 1 339 ? 9.781 -34.938 -4.879 1 95.56 339 SER B O 1
ATOM 8068 N N . ASP B 1 340 ? 8.008 -33.562 -4.688 1 94.69 340 ASP B N 1
ATOM 8069 C CA . ASP B 1 340 ? 7.266 -34.25 -5.734 1 94.69 340 ASP B CA 1
ATOM 8070 C C . ASP B 1 340 ? 7.168 -33.406 -6.996 1 94.69 340 ASP B C 1
ATOM 8072 O O . ASP B 1 340 ? 6.793 -33.906 -8.062 1 94.69 340 ASP B O 1
ATOM 8076 N N . GLY B 1 341 ? 7.406 -32.156 -6.902 1 95.69 341 GLY B N 1
ATOM 8077 C CA . GLY B 1 341 ? 7.543 -31.297 -8.07 1 95.69 341 GLY B CA 1
ATOM 8078 C C . GLY B 1 341 ? 6.211 -30.828 -8.633 1 95.69 341 GLY B C 1
ATOM 8079 O O . GLY B 1 341 ? 6.094 -30.578 -9.828 1 95.69 341 GLY B O 1
ATOM 8080 N N . TRP B 1 342 ? 5.184 -30.688 -7.762 1 93.56 342 TRP B N 1
ATOM 8081 C CA . TRP B 1 342 ? 3.857 -30.281 -8.219 1 93.56 342 TRP B CA 1
ATOM 8082 C C . TRP B 1 342 ? 3.613 -28.812 -7.93 1 93.56 342 TRP B C 1
ATOM 8084 O O . TRP B 1 342 ? 2.986 -28.109 -8.727 1 93.56 342 TRP B O 1
ATOM 8094 N N . ASP B 1 343 ? 4.059 -28.328 -6.781 1 97 343 ASP B N 1
ATOM 8095 C CA . ASP B 1 343 ? 3.553 -27.078 -6.227 1 97 343 ASP B CA 1
ATOM 8096 C C . ASP B 1 343 ? 4.605 -25.969 -6.316 1 97 343 ASP B C 1
ATOM 8098 O O . ASP B 1 343 ? 4.531 -25.109 -7.195 1 97 343 ASP B O 1
ATOM 8102 N N . ARG B 1 344 ? 5.723 -26.172 -5.547 1 98.19 344 ARG B N 1
ATOM 8103 C CA . ARG B 1 344 ? 6.746 -25.141 -5.457 1 98.19 344 ARG B CA 1
ATOM 8104 C C . ARG B 1 344 ? 7.414 -24.906 -6.809 1 98.19 344 ARG B C 1
ATOM 8106 O O . ARG B 1 344 ? 7.758 -23.781 -7.156 1 98.19 344 ARG B O 1
ATOM 8113 N N . THR B 1 345 ? 7.602 -25.953 -7.559 1 98.38 345 THR B N 1
ATOM 8114 C CA . THR B 1 345 ? 8.242 -25.844 -8.867 1 98.38 345 THR B CA 1
ATOM 8115 C C . THR B 1 345 ? 7.387 -25.016 -9.82 1 98.38 345 THR B C 1
ATOM 8117 O O . THR B 1 345 ? 7.91 -24.203 -10.586 1 98.38 345 THR B O 1
ATOM 8120 N N . ALA B 1 346 ? 6.062 -25.25 -9.766 1 98.44 346 ALA B N 1
ATOM 8121 C CA . ALA B 1 346 ? 5.164 -24.469 -10.617 1 98.44 346 ALA B CA 1
ATOM 8122 C C . ALA B 1 346 ? 5.219 -22.984 -10.25 1 98.44 346 ALA B C 1
ATOM 8124 O O . ALA B 1 346 ? 5.254 -22.125 -11.133 1 98.44 346 ALA B O 1
ATOM 8125 N N . GLN B 1 347 ? 5.234 -22.672 -8.992 1 98.62 347 GLN B N 1
ATOM 8126 C CA . GLN B 1 347 ? 5.262 -21.297 -8.516 1 98.62 347 GLN B CA 1
ATOM 8127 C C . GLN B 1 347 ? 6.516 -20.578 -9 1 98.62 347 GLN B C 1
ATOM 8129 O O . GLN B 1 347 ? 6.422 -19.531 -9.656 1 98.62 347 GLN B O 1
ATOM 8134 N N . VAL B 1 348 ? 7.633 -21.172 -8.758 1 98.38 348 VAL B N 1
ATOM 8135 C CA . VAL B 1 348 ? 8.914 -20.5 -8.945 1 98.38 348 VAL B CA 1
ATOM 8136 C C . VAL B 1 348 ? 9.227 -20.391 -10.438 1 98.38 348 VAL B C 1
ATOM 8138 O O . VAL B 1 348 ? 9.711 -19.375 -10.914 1 98.38 348 VAL B O 1
ATOM 8141 N N . CYS B 1 349 ? 8.969 -21.453 -11.195 1 98.69 349 CYS B N 1
ATOM 8142 C CA . CYS B 1 349 ? 9.211 -21.438 -12.633 1 98.69 349 CYS B CA 1
ATOM 8143 C C . CYS B 1 349 ? 8.312 -20.438 -13.336 1 98.69 349 CYS B C 1
ATOM 8145 O O . CYS B 1 349 ? 8.742 -19.75 -14.258 1 98.69 349 CYS B O 1
ATOM 8147 N N . SER B 1 350 ? 7.062 -20.359 -12.883 1 98.75 350 SER B N 1
ATOM 8148 C CA . SER B 1 350 ? 6.129 -19.406 -13.484 1 98.75 350 SER B CA 1
ATOM 8149 C C . SER B 1 350 ? 6.535 -17.969 -13.188 1 98.75 350 SER B C 1
ATOM 8151 O O . SER B 1 350 ? 6.473 -17.109 -14.062 1 98.75 350 SER B O 1
ATOM 8153 N N . VAL B 1 351 ? 6.949 -17.703 -11.961 1 98.12 351 VAL B N 1
ATOM 8154 C CA . VAL B 1 351 ? 7.398 -16.359 -11.602 1 98.12 351 VAL B CA 1
ATOM 8155 C C . VAL B 1 351 ? 8.625 -15.984 -12.422 1 98.12 351 VAL B C 1
ATOM 8157 O O . VAL B 1 351 ? 8.711 -14.875 -12.961 1 98.12 351 VAL B O 1
ATOM 8160 N N . ALA B 1 352 ? 9.555 -16.875 -12.539 1 98.06 352 ALA B N 1
ATOM 8161 C CA . ALA B 1 352 ? 10.773 -16.641 -13.32 1 98.06 352 ALA B CA 1
ATOM 8162 C C . ALA B 1 352 ? 10.445 -16.359 -14.781 1 98.06 352 ALA B C 1
ATOM 8164 O O . ALA B 1 352 ? 10.984 -15.43 -15.383 1 98.06 352 ALA B O 1
ATOM 8165 N N . SER B 1 353 ? 9.555 -17.203 -15.344 1 98.44 353 SER B N 1
ATOM 8166 C CA . SER B 1 353 ? 9.164 -17.031 -16.734 1 98.44 353 SER B CA 1
ATOM 8167 C C . SER B 1 353 ? 8.508 -15.664 -16.953 1 98.44 353 SER B C 1
ATOM 8169 O O . SER B 1 353 ? 8.75 -15.008 -17.969 1 98.44 353 SER B O 1
ATOM 8171 N N . LEU B 1 354 ? 7.719 -15.32 -16.047 1 97.81 354 LEU B N 1
ATOM 8172 C CA . LEU B 1 354 ? 7.023 -14.047 -16.109 1 97.81 354 LEU B CA 1
ATOM 8173 C C . LEU B 1 354 ? 8.016 -12.883 -16.062 1 97.81 354 LEU B C 1
ATOM 8175 O O . LEU B 1 354 ? 7.82 -11.875 -16.75 1 97.81 354 LEU B O 1
ATOM 8179 N N . LEU B 1 355 ? 9.039 -12.969 -15.32 1 96.56 355 LEU B N 1
ATOM 8180 C CA . LEU B 1 355 ? 10.078 -11.945 -15.219 1 96.56 355 LEU B CA 1
ATOM 8181 C C . LEU B 1 355 ? 10.906 -11.891 -16.484 1 96.56 355 LEU B C 1
ATOM 8183 O O . LEU B 1 355 ? 11.32 -10.812 -16.922 1 96.56 355 LEU B O 1
ATOM 8187 N N . LEU B 1 356 ? 11.117 -12.969 -17.125 1 97 356 LEU B N 1
ATOM 8188 C CA . LEU B 1 356 ? 12.047 -13.094 -18.234 1 97 356 LEU B CA 1
ATOM 8189 C C . LEU B 1 356 ? 11.375 -12.703 -19.547 1 97 356 LEU B C 1
ATOM 8191 O O . LEU B 1 356 ? 12.023 -12.156 -20.453 1 97 356 LEU B O 1
ATOM 8195 N N . ASP B 1 357 ? 10.094 -13.016 -19.672 1 96.81 357 ASP B N 1
ATOM 8196 C CA . ASP B 1 357 ? 9.414 -12.945 -20.953 1 96.81 357 ASP B CA 1
ATOM 8197 C C . ASP B 1 357 ? 8.195 -12.023 -20.891 1 96.81 357 ASP B C 1
ATOM 8199 O O . ASP B 1 357 ? 7.191 -12.367 -20.266 1 96.81 357 ASP B O 1
ATOM 8203 N N . PRO B 1 358 ? 8.18 -10.93 -21.609 1 95.38 358 PRO B N 1
ATOM 8204 C CA . PRO B 1 358 ? 7.062 -9.977 -21.578 1 95.38 358 PRO B CA 1
ATOM 8205 C C . PRO B 1 358 ? 5.77 -10.578 -22.125 1 95.38 358 PRO B C 1
ATOM 8207 O O . PRO B 1 358 ? 4.68 -10.086 -21.812 1 95.38 358 PRO B O 1
ATOM 8210 N N . HIS B 1 359 ? 5.871 -11.625 -22.875 1 95.94 359 HIS B N 1
ATOM 8211 C CA . HIS B 1 359 ? 4.68 -12.281 -23.406 1 95.94 359 HIS B CA 1
ATOM 8212 C C . HIS B 1 359 ? 3.764 -12.734 -22.266 1 95.94 359 HIS B C 1
ATOM 8214 O O . HIS B 1 359 ? 2.541 -12.617 -22.375 1 95.94 359 HIS B O 1
ATOM 8220 N N . TYR B 1 360 ? 4.332 -13.211 -21.25 1 97.94 360 TYR B N 1
ATOM 8221 C CA . TYR B 1 360 ? 3.541 -13.766 -20.156 1 97.94 360 TYR B CA 1
ATOM 8222 C C . TYR B 1 360 ? 2.904 -12.648 -19.328 1 97.94 360 TYR B C 1
ATOM 8224 O O . TYR B 1 360 ? 2.094 -12.914 -18.438 1 97.94 360 TYR B O 1
ATOM 8232 N N . ARG B 1 361 ? 3.23 -11.406 -19.641 1 97.25 361 ARG B N 1
ATOM 8233 C CA . ARG B 1 361 ? 2.629 -10.258 -18.969 1 97.25 361 ARG B CA 1
ATOM 8234 C C . ARG B 1 361 ? 1.471 -9.688 -19.781 1 97.25 361 ARG B C 1
ATOM 8236 O O . ARG B 1 361 ? 0.857 -8.695 -19.391 1 97.25 361 ARG B O 1
ATOM 8243 N N . THR B 1 362 ? 1.173 -10.305 -20.844 1 97.06 362 THR B N 1
ATOM 8244 C CA . THR B 1 362 ? -0.024 -10.008 -21.625 1 97.06 362 THR B CA 1
ATOM 8245 C C . THR B 1 362 ? -1.197 -10.867 -21.156 1 97.06 362 THR B C 1
ATOM 8247 O O . THR B 1 362 ? -1.012 -11.836 -20.422 1 97.06 362 THR B O 1
ATOM 8250 N N . LEU B 1 363 ? -2.385 -10.516 -21.609 1 97.44 363 LEU B N 1
ATOM 8251 C CA . LEU B 1 363 ? -3.59 -11.25 -21.25 1 97.44 363 LEU B CA 1
ATOM 8252 C C . LEU B 1 363 ? -3.51 -12.703 -21.703 1 97.44 363 LEU B C 1
ATOM 8254 O O . LEU B 1 363 ? -3.633 -13.625 -20.906 1 97.44 363 LEU B O 1
ATOM 8258 N N . LYS B 1 364 ? -3.264 -12.898 -22.922 1 97.62 364 LYS B N 1
ATOM 8259 C CA . LYS B 1 364 ? -3.199 -14.25 -23.484 1 97.62 364 LYS B CA 1
ATOM 8260 C C . LYS B 1 364 ? -1.969 -15 -22.969 1 97.62 364 LYS B C 1
ATOM 8262 O O . LYS B 1 364 ? -2.035 -16.188 -22.688 1 97.62 364 LYS B O 1
ATOM 8267 N N . GLY B 1 365 ? -0.893 -14.297 -22.922 1 98.19 365 GLY B N 1
ATOM 8268 C CA . GLY B 1 365 ? 0.337 -14.914 -22.438 1 98.19 365 GLY B CA 1
ATOM 8269 C C . GLY B 1 365 ? 0.229 -15.453 -21.031 1 98.19 365 GLY B C 1
ATOM 8270 O O . GLY B 1 365 ? 0.802 -16.5 -20.719 1 98.19 365 GLY B O 1
ATOM 8271 N N . PHE B 1 366 ? -0.491 -14.781 -20.25 1 98.69 366 PHE B N 1
ATOM 8272 C CA . PHE B 1 366 ? -0.659 -15.227 -18.875 1 98.69 366 PHE B CA 1
ATOM 8273 C C . PHE B 1 366 ? -1.492 -16.5 -18.828 1 98.69 366 PHE B C 1
ATOM 8275 O O . PHE B 1 366 ? -1.202 -17.406 -18.031 1 98.69 366 PHE B O 1
ATOM 8282 N N . MET B 1 367 ? -2.492 -16.562 -19.656 1 98.69 367 MET B N 1
ATOM 8283 C CA . MET B 1 367 ? -3.301 -17.781 -19.766 1 98.69 367 MET B CA 1
ATOM 8284 C C . MET B 1 367 ? -2.449 -18.953 -20.203 1 98.69 367 MET B C 1
ATOM 8286 O O . MET B 1 367 ? -2.564 -20.062 -19.656 1 98.69 367 MET B O 1
ATOM 8290 N N . VAL B 1 368 ? -1.621 -18.672 -21.109 1 98.56 368 VAL B N 1
ATOM 8291 C CA . VAL B 1 368 ? -0.741 -19.703 -21.656 1 98.56 368 VAL B CA 1
ATOM 8292 C C . VAL B 1 368 ? 0.209 -20.188 -20.578 1 98.56 368 VAL B C 1
ATOM 8294 O O . VAL B 1 368 ? 0.472 -21.391 -20.469 1 98.56 368 VAL B O 1
ATOM 8297 N N . LEU B 1 369 ? 0.696 -19.297 -19.797 1 98.69 369 LEU B N 1
ATOM 8298 C CA . LEU B 1 369 ? 1.62 -19.641 -18.719 1 98.69 369 LEU B CA 1
ATOM 8299 C C . LEU B 1 369 ? 0.972 -20.594 -17.734 1 98.69 369 LEU B C 1
ATOM 8301 O O . LEU B 1 369 ? 1.582 -21.594 -17.328 1 98.69 369 LEU B O 1
ATOM 8305 N N . ILE B 1 370 ? -0.236 -20.344 -17.344 1 98.75 370 ILE B N 1
ATOM 8306 C CA . ILE B 1 370 ? -0.949 -21.172 -16.375 1 98.75 370 ILE B CA 1
ATOM 8307 C C . ILE B 1 370 ? -1.261 -22.531 -17.016 1 98.75 370 ILE B C 1
ATOM 8309 O O . ILE B 1 370 ? -1.099 -23.578 -16.375 1 98.75 370 ILE B O 1
ATOM 8313 N N . GLU B 1 371 ? -1.66 -22.531 -18.234 1 98.06 371 GLU B N 1
ATOM 8314 C CA . GLU B 1 371 ? -1.965 -23.781 -18.938 1 98.06 371 GLU B CA 1
ATOM 8315 C C . GLU B 1 371 ? -0.727 -24.656 -19.047 1 98.06 371 GLU B C 1
ATOM 8317 O O . GLU B 1 371 ? -0.817 -25.875 -18.906 1 98.06 371 GLU B O 1
ATOM 8322 N N . LYS B 1 372 ? 0.337 -24.047 -19.25 1 97.56 372 LYS B N 1
ATOM 8323 C CA . LYS B 1 372 ? 1.579 -24.781 -19.484 1 97.56 372 LYS B CA 1
ATOM 8324 C C . LYS B 1 372 ? 2.186 -25.281 -18.188 1 97.56 372 LYS B C 1
ATOM 8326 O O . LYS B 1 372 ? 2.262 -26.484 -17.953 1 97.56 372 LYS B O 1
ATOM 8331 N N . ASP B 1 373 ? 2.402 -24.391 -17.234 1 97.56 373 ASP B N 1
ATOM 8332 C CA . ASP B 1 373 ? 3.209 -24.719 -16.062 1 97.56 373 ASP B CA 1
ATOM 8333 C C . ASP B 1 373 ? 2.352 -25.328 -14.953 1 97.56 373 ASP B C 1
ATOM 8335 O O . ASP B 1 373 ? 2.873 -25.984 -14.047 1 97.56 373 ASP B O 1
ATOM 8339 N N . TRP B 1 374 ? 1.062 -25.141 -14.984 1 98.5 374 TRP B N 1
ATOM 8340 C CA . TRP B 1 374 ? 0.221 -25.609 -13.883 1 98.5 374 TRP B CA 1
ATOM 8341 C C . TRP B 1 374 ? -0.702 -26.734 -14.352 1 98.5 374 TRP B C 1
ATOM 8343 O O . TRP B 1 374 ? -0.551 -27.875 -13.93 1 98.5 374 TRP B O 1
ATOM 8353 N N . ILE B 1 375 ? -1.488 -26.453 -15.32 1 98 375 ILE B N 1
ATOM 8354 C CA . ILE B 1 375 ? -2.518 -27.406 -15.734 1 98 375 ILE B CA 1
ATOM 8355 C C . ILE B 1 375 ? -1.874 -28.578 -16.453 1 98 375 ILE B C 1
ATOM 8357 O O . ILE B 1 375 ? -2.049 -29.734 -16.047 1 98 375 ILE B O 1
ATOM 8361 N N . SER B 1 376 ? -1.088 -28.312 -17.422 1 96.62 376 SER B N 1
ATOM 8362 C CA . SER B 1 376 ? -0.488 -29.375 -18.234 1 96.62 376 SER B CA 1
ATOM 8363 C C . SER B 1 376 ? 0.55 -30.156 -17.438 1 96.62 376 SER B C 1
ATOM 8365 O O . SER B 1 376 ? 0.62 -31.375 -17.531 1 96.62 376 SER B O 1
ATOM 8367 N N . PHE B 1 377 ? 1.307 -29.469 -16.594 1 97.19 377 PHE B N 1
ATOM 8368 C CA . PHE B 1 377 ? 2.424 -30.078 -15.891 1 97.19 377 PHE B CA 1
ATOM 8369 C C . PHE B 1 377 ? 1.939 -30.812 -14.641 1 97.19 377 PHE B C 1
ATOM 8371 O O . PHE B 1 377 ? 2.742 -31.375 -13.891 1 97.19 377 PHE B O 1
ATOM 8378 N N . GLY B 1 378 ? 0.683 -30.781 -14.391 1 97.38 378 GLY B N 1
ATOM 8379 C CA . GLY B 1 378 ? 0.095 -31.734 -13.477 1 97.38 378 GLY B CA 1
ATOM 8380 C C . GLY B 1 378 ? -0.033 -31.203 -12.055 1 97.38 378 GLY B C 1
ATOM 8381 O O . GLY B 1 378 ? 0.026 -31.969 -11.094 1 97.38 378 GLY B O 1
ATOM 8382 N N . HIS B 1 379 ? -0.13 -29.875 -11.82 1 98 379 HIS B N 1
ATOM 8383 C CA . HIS B 1 379 ? -0.523 -29.375 -10.508 1 98 379 HIS B CA 1
ATOM 8384 C C . HIS B 1 379 ? -1.843 -30 -10.055 1 98 379 HIS B C 1
ATOM 8386 O O . HIS B 1 379 ? -2.771 -30.141 -10.859 1 98 379 HIS B O 1
ATOM 8392 N N . LYS B 1 380 ? -1.897 -30.391 -8.797 1 97.75 380 LYS B N 1
ATOM 8393 C CA . LYS B 1 380 ? -3.037 -31.156 -8.305 1 97.75 380 LYS B CA 1
ATOM 8394 C C . LYS B 1 380 ? -4.18 -30.234 -7.891 1 97.75 380 LYS B C 1
ATOM 8396 O O . LYS B 1 380 ? -4.488 -30.109 -6.703 1 97.75 380 LYS B O 1
ATOM 8401 N N . PHE B 1 381 ? -4.945 -29.766 -8.789 1 98.06 381 PHE B N 1
ATOM 8402 C CA . PHE B 1 381 ? -5.984 -28.781 -8.523 1 98.06 381 PHE B CA 1
ATOM 8403 C C . PHE B 1 381 ? -7.078 -29.375 -7.637 1 98.06 381 PHE B C 1
ATOM 8405 O O . PHE B 1 381 ? -7.535 -28.734 -6.691 1 98.06 381 PHE B O 1
ATOM 8412 N N . ASN B 1 382 ? -7.5 -30.594 -7.902 1 97.25 382 ASN B N 1
ATOM 8413 C CA . ASN B 1 382 ? -8.547 -31.203 -7.09 1 97.25 382 ASN B CA 1
ATOM 8414 C C . ASN B 1 382 ? -8.133 -31.312 -5.625 1 97.25 382 ASN B C 1
ATOM 8416 O O . ASN B 1 382 ? -8.898 -30.953 -4.73 1 97.25 382 ASN B O 1
ATOM 8420 N N . HIS B 1 383 ? -6.949 -31.734 -5.418 1 96.94 383 HIS B N 1
ATOM 8421 C CA . HIS B 1 383 ? -6.473 -31.938 -4.055 1 96.94 383 HIS B CA 1
ATOM 8422 C C . HIS B 1 383 ? -6.184 -30.609 -3.369 1 96.94 383 HIS B C 1
ATOM 8424 O O . HIS B 1 383 ? -6.539 -30.422 -2.203 1 96.94 383 HIS B O 1
ATOM 8430 N N . ARG B 1 384 ? -5.59 -29.703 -4.016 1 97.94 384 ARG B N 1
ATOM 8431 C CA . ARG B 1 384 ? -5.082 -28.484 -3.398 1 97.94 384 ARG B CA 1
ATOM 8432 C C . ARG B 1 384 ? -6.207 -27.484 -3.152 1 97.94 384 ARG B C 1
ATOM 8434 O O . ARG B 1 384 ? -6.125 -26.656 -2.236 1 97.94 384 ARG B O 1
ATOM 8441 N N . TYR B 1 385 ? -7.281 -27.609 -3.877 1 96.81 385 TYR B N 1
ATOM 8442 C CA . TYR B 1 385 ? -8.297 -26.578 -3.746 1 96.81 385 TYR B CA 1
ATOM 8443 C C . TYR B 1 385 ? -9.648 -27.172 -3.395 1 96.81 385 TYR B C 1
ATOM 8445 O O . TYR B 1 385 ? -10.664 -26.469 -3.381 1 96.81 385 TYR B O 1
ATOM 8453 N N . GLY B 1 386 ? -9.648 -28.375 -3.113 1 94.38 386 GLY B N 1
ATOM 8454 C CA . GLY B 1 386 ? -10.805 -29.047 -2.549 1 94.38 386 GLY B CA 1
ATOM 8455 C C . GLY B 1 386 ? -12.031 -29 -3.449 1 94.38 386 GLY B C 1
ATOM 8456 O O . GLY B 1 386 ? -13.117 -28.625 -3.004 1 94.38 386 GLY B O 1
ATOM 8457 N N . ASN B 1 387 ? -11.812 -29.328 -4.727 1 94.38 387 ASN B N 1
ATOM 8458 C CA . ASN B 1 387 ? -12.969 -29.406 -5.617 1 94.38 387 ASN B CA 1
ATOM 8459 C C . ASN B 1 387 ? -13.945 -30.484 -5.172 1 94.38 387 ASN B C 1
ATOM 8461 O O . ASN B 1 387 ? -15.164 -30.281 -5.215 1 94.38 387 ASN B O 1
ATOM 8465 N N . LEU B 1 388 ? -13.422 -31.594 -4.809 1 95.38 388 LEU B N 1
ATOM 8466 C CA . LEU B 1 388 ? -14.195 -32.688 -4.266 1 95.38 388 LEU B CA 1
ATOM 8467 C C . LEU B 1 388 ? -13.883 -32.906 -2.789 1 95.38 388 LEU B C 1
ATOM 8469 O O . LEU B 1 388 ? -12.836 -32.469 -2.305 1 95.38 388 LEU B O 1
ATOM 8473 N N . ASP B 1 389 ? -14.82 -33.531 -2.135 1 93.25 389 ASP B N 1
ATOM 8474 C CA . ASP B 1 389 ? -14.57 -33.875 -0.742 1 93.25 389 ASP B CA 1
ATOM 8475 C C . ASP B 1 389 ? -13.375 -34.812 -0.617 1 93.25 389 ASP B C 1
ATOM 8477 O O . ASP B 1 389 ? -13.266 -35.812 -1.349 1 93.25 389 ASP B O 1
ATOM 8481 N N . GLY B 1 390 ? -12.43 -34.438 0.131 1 92.06 390 GLY B N 1
ATOM 8482 C CA . GLY B 1 390 ? -11.211 -35.219 0.309 1 92.06 390 GLY B CA 1
ATOM 8483 C C . GLY B 1 390 ? -10.477 -34.875 1.598 1 92.06 390 GLY B C 1
ATOM 8484 O O . GLY B 1 390 ? -11.086 -34.375 2.551 1 92.06 390 GLY B O 1
ATOM 8485 N N . ASP B 1 391 ? -9.242 -35.219 1.597 1 94.38 391 ASP B N 1
ATOM 8486 C CA . ASP B 1 391 ? -8.398 -35 2.762 1 94.38 391 ASP B CA 1
ATOM 8487 C C . ASP B 1 391 ? -8.102 -33.5 2.934 1 94.38 391 ASP B C 1
ATOM 8489 O O . ASP B 1 391 ? -7.43 -32.906 2.098 1 94.38 391 ASP B O 1
ATOM 8493 N N . PRO B 1 392 ? -8.539 -32.969 3.988 1 93.19 392 PRO B N 1
ATOM 8494 C CA . PRO B 1 392 ? -8.305 -31.531 4.211 1 93.19 392 PRO B CA 1
ATOM 8495 C C . PRO B 1 392 ? -6.824 -31.172 4.324 1 93.19 392 PRO B C 1
ATOM 8497 O O . PRO B 1 392 ? -6.441 -30.031 4.094 1 93.19 392 PRO B O 1
ATOM 8500 N N . LYS B 1 393 ? -6.027 -32.094 4.598 1 95.88 393 LYS B N 1
ATOM 8501 C CA . LYS B 1 393 ? -4.594 -31.859 4.762 1 95.88 393 LYS B CA 1
ATOM 8502 C C . LYS B 1 393 ? -3.924 -31.609 3.414 1 95.88 393 LYS B C 1
ATOM 8504 O O . LYS B 1 393 ? -2.811 -31.094 3.355 1 95.88 393 LYS B O 1
ATOM 8509 N N . GLU B 1 394 ? -4.574 -31.969 2.357 1 96.56 394 GLU B N 1
ATOM 8510 C CA . GLU B 1 394 ? -4.035 -31.781 1.014 1 96.56 394 GLU B CA 1
ATOM 8511 C C . GLU B 1 394 ? -4.324 -30.375 0.493 1 96.56 394 GLU B C 1
ATOM 8513 O O . GLU B 1 394 ? -3.689 -29.906 -0.46 1 96.56 394 GLU B O 1
ATOM 8518 N N . ILE B 1 395 ? -5.238 -29.703 1.127 1 96.88 395 ILE B N 1
ATOM 8519 C CA . ILE B 1 395 ? -5.664 -28.391 0.661 1 96.88 395 ILE B CA 1
ATOM 8520 C C . ILE B 1 395 ? -4.602 -27.344 1.016 1 96.88 395 ILE B C 1
ATOM 8522 O O . ILE B 1 395 ? -4.07 -27.359 2.127 1 96.88 395 ILE B O 1
ATOM 8526 N N . SER B 1 396 ? -4.234 -26.5 0.068 1 98.06 396 SER B N 1
ATOM 8527 C CA . SER B 1 396 ? -3.227 -25.469 0.291 1 98.06 396 SER B CA 1
ATOM 8528 C C . SER B 1 396 ? -3.33 -24.359 -0.751 1 98.06 396 SER B C 1
ATOM 8530 O O . SER B 1 396 ? -3.629 -24.625 -1.917 1 98.06 396 SER B O 1
ATOM 8532 N N . PRO B 1 397 ? -3.084 -23.094 -0.301 1 97.88 397 PRO B N 1
ATOM 8533 C CA . PRO B 1 397 ? -3.229 -21.953 -1.211 1 97.88 397 PRO B CA 1
ATOM 8534 C C . PRO B 1 397 ? -2.002 -21.75 -2.098 1 97.88 397 PRO B C 1
ATOM 8536 O O . PRO B 1 397 ? -1.489 -20.625 -2.199 1 97.88 397 PRO B O 1
ATOM 8539 N N . VAL B 1 398 ? -1.629 -22.703 -2.914 1 98.44 398 VAL B N 1
ATOM 8540 C CA . VAL B 1 398 ? -0.389 -22.688 -3.686 1 98.44 398 VAL B CA 1
ATOM 8541 C C . VAL B 1 398 ? -0.519 -21.688 -4.84 1 98.44 398 VAL B C 1
ATOM 8543 O O . VAL B 1 398 ? 0.312 -20.797 -4.988 1 98.44 398 VAL B O 1
ATOM 8546 N N . ILE B 1 399 ? -1.522 -21.828 -5.625 1 98.44 399 ILE B N 1
ATOM 8547 C CA . ILE B 1 399 ? -1.659 -20.953 -6.781 1 98.44 399 ILE B CA 1
ATOM 8548 C C . ILE B 1 399 ? -2.08 -19.562 -6.328 1 98.44 399 ILE B C 1
ATOM 8550 O O . ILE B 1 399 ? -1.793 -18.562 -7.004 1 98.44 399 ILE B O 1
ATOM 8554 N N . ASP B 1 400 ? -2.781 -19.438 -5.16 1 98.12 400 ASP B N 1
ATOM 8555 C CA . ASP B 1 400 ? -3.105 -18.141 -4.582 1 98.12 400 ASP B CA 1
ATOM 8556 C C . ASP B 1 400 ? -1.843 -17.328 -4.324 1 98.12 400 ASP B C 1
ATOM 8558 O O . ASP B 1 400 ? -1.813 -16.125 -4.578 1 98.12 400 ASP B O 1
ATOM 8562 N N . GLN B 1 401 ? -0.884 -18 -3.846 1 98.56 401 GLN B N 1
ATOM 8563 C CA . GLN B 1 401 ? 0.388 -17.344 -3.562 1 98.56 401 GLN B CA 1
ATOM 8564 C C . GLN B 1 401 ? 1.062 -16.875 -4.848 1 98.56 401 GLN B C 1
ATOM 8566 O O . GLN B 1 401 ? 1.644 -15.789 -4.891 1 98.56 401 GLN B O 1
ATOM 8571 N N . PHE B 1 402 ? 0.983 -17.703 -5.891 1 98.56 402 PHE B N 1
ATOM 8572 C CA . PHE B 1 402 ? 1.52 -17.297 -7.184 1 98.56 402 PHE B CA 1
ATOM 8573 C C . PHE B 1 402 ? 0.804 -16.047 -7.699 1 98.56 402 PHE B C 1
ATOM 8575 O O . PHE B 1 402 ? 1.447 -15.102 -8.141 1 98.56 402 PHE B O 1
ATOM 8582 N N . ILE B 1 403 ? -0.469 -16.078 -7.656 1 98.62 403 ILE B N 1
ATOM 8583 C CA . ILE B 1 403 ? -1.275 -14.953 -8.117 1 98.62 403 ILE B CA 1
ATOM 8584 C C . ILE B 1 403 ? -0.919 -13.703 -7.324 1 98.62 403 ILE B C 1
ATOM 8586 O O . ILE B 1 403 ? -0.835 -12.602 -7.883 1 98.62 403 ILE B O 1
ATOM 8590 N N . GLU B 1 404 ? -0.715 -13.844 -6.066 1 98 404 GLU B N 1
ATOM 8591 C CA . GLU B 1 404 ? -0.335 -12.711 -5.234 1 98 404 GLU B CA 1
ATOM 8592 C C . GLU B 1 404 ? 1.061 -12.203 -5.594 1 98 404 GLU B C 1
ATOM 8594 O O . GLU B 1 404 ? 1.329 -11.008 -5.527 1 98 404 GLU B O 1
ATOM 8599 N N . CYS B 1 405 ? 1.992 -13.094 -5.902 1 97.69 405 CYS B N 1
ATOM 8600 C CA . CYS B 1 405 ? 3.301 -12.672 -6.387 1 97.69 405 CYS B CA 1
ATOM 8601 C C . CYS B 1 405 ? 3.164 -11.781 -7.613 1 97.69 405 CYS B C 1
ATOM 8603 O O . CYS B 1 405 ? 3.846 -10.758 -7.727 1 97.69 405 CYS B O 1
ATOM 8605 N N . VAL B 1 406 ? 2.299 -12.148 -8.492 1 98.38 406 VAL B N 1
ATOM 8606 C CA . VAL B 1 406 ? 2.066 -11.375 -9.703 1 98.38 406 VAL B CA 1
ATOM 8607 C C . VAL B 1 406 ? 1.506 -10 -9.344 1 98.38 406 VAL B C 1
ATOM 8609 O O . VAL B 1 406 ? 1.923 -8.984 -9.906 1 98.38 406 VAL B O 1
ATOM 8612 N N . TRP B 1 407 ? 0.617 -9.992 -8.391 1 97 407 TRP B N 1
ATOM 8613 C CA . TRP B 1 407 ? 0.048 -8.727 -7.945 1 97 407 TRP B CA 1
ATOM 8614 C C . TRP B 1 407 ? 1.125 -7.828 -7.348 1 97 407 TRP B C 1
ATOM 8616 O O . TRP B 1 407 ? 1.143 -6.621 -7.594 1 97 407 TRP B O 1
ATOM 8626 N N . GLN B 1 408 ? 1.976 -8.391 -6.566 1 94.62 408 GLN B N 1
ATOM 8627 C CA . GLN B 1 408 ? 3.08 -7.637 -5.984 1 94.62 408 GLN B CA 1
ATOM 8628 C C . GLN B 1 408 ? 3.957 -7.02 -7.074 1 94.62 408 GLN B C 1
ATOM 8630 O O . GLN B 1 408 ? 4.41 -5.879 -6.941 1 94.62 408 GLN B O 1
ATOM 8635 N N . LEU B 1 409 ? 4.203 -7.742 -8.156 1 94.31 409 LEU B N 1
ATOM 8636 C CA . LEU B 1 409 ? 5 -7.246 -9.266 1 94.31 409 LEU B CA 1
ATOM 8637 C C . LEU B 1 409 ? 4.281 -6.109 -9.992 1 94.31 409 LEU B C 1
ATOM 8639 O O . LEU B 1 409 ? 4.914 -5.145 -10.43 1 94.31 409 LEU B O 1
ATOM 8643 N N . MET B 1 410 ? 2.99 -6.234 -10.102 1 93.31 410 MET B N 1
ATOM 8644 C CA . MET B 1 410 ? 2.203 -5.191 -10.75 1 93.31 410 MET B CA 1
ATOM 8645 C C . MET B 1 410 ? 2.271 -3.885 -9.961 1 93.31 410 MET B C 1
ATOM 8647 O O . MET B 1 410 ? 2.246 -2.801 -10.547 1 93.31 410 MET B O 1
ATOM 8651 N N . GLU B 1 411 ? 2.363 -4.027 -8.641 1 87.62 411 GLU B N 1
ATOM 8652 C CA . GLU B 1 411 ? 2.488 -2.846 -7.793 1 87.62 411 GLU B CA 1
ATOM 8653 C C . GLU B 1 411 ? 3.84 -2.164 -7.992 1 87.62 411 GLU B C 1
ATOM 8655 O O . GLU B 1 411 ? 3.939 -0.938 -7.914 1 87.62 411 GLU B O 1
ATOM 8660 N N . GLN B 1 412 ? 4.801 -2.975 -8.32 1 86.25 412 GLN B N 1
ATOM 8661 C CA . GLN B 1 412 ? 6.152 -2.457 -8.508 1 86.25 412 GLN B CA 1
ATOM 8662 C C . GLN B 1 412 ? 6.359 -1.948 -9.93 1 86.25 412 GLN B C 1
ATOM 8664 O O . GLN B 1 412 ? 7.125 -1.011 -10.156 1 86.25 412 GLN B O 1
ATOM 8669 N N . PHE B 1 413 ? 5.684 -2.604 -10.883 1 88.12 413 PHE B N 1
ATOM 8670 C CA . PHE B 1 413 ? 5.762 -2.252 -12.297 1 88.12 413 PHE B CA 1
ATOM 8671 C C . PHE B 1 413 ? 4.371 -2.025 -12.875 1 88.12 413 PHE B C 1
ATOM 8673 O O . PHE B 1 413 ? 3.906 -2.809 -13.711 1 88.12 413 PHE B O 1
ATOM 8680 N N . PRO B 1 414 ? 3.781 -0.912 -12.633 1 85.62 414 PRO B N 1
ATOM 8681 C CA . PRO B 1 414 ? 2.383 -0.687 -13 1 85.62 414 PRO B CA 1
ATOM 8682 C C . PRO B 1 414 ? 2.178 -0.622 -14.516 1 85.62 414 PRO B C 1
ATOM 8684 O O . PRO B 1 414 ? 1.065 -0.839 -15 1 85.62 414 PRO B O 1
ATOM 8687 N N . CYS B 1 415 ? 3.201 -0.427 -15.289 1 86.44 415 CYS B N 1
ATOM 8688 C CA . CYS B 1 415 ? 3.037 -0.246 -16.734 1 86.44 415 CYS B CA 1
ATOM 8689 C C . CYS B 1 415 ? 3.467 -1.494 -17.484 1 86.44 415 CYS B C 1
ATOM 8691 O O . CYS B 1 415 ? 3.385 -1.537 -18.719 1 86.44 415 CYS B O 1
ATOM 8693 N N . ALA B 1 416 ? 3.871 -2.51 -16.797 1 91.5 416 ALA B N 1
ATOM 8694 C CA . ALA B 1 416 ? 4.516 -3.646 -17.453 1 91.5 416 ALA B CA 1
ATOM 8695 C C . ALA B 1 416 ? 3.502 -4.738 -17.781 1 91.5 416 ALA B C 1
ATOM 8697 O O . ALA B 1 416 ? 3.789 -5.645 -18.562 1 91.5 416 ALA B O 1
ATOM 8698 N N . PHE B 1 417 ? 2.342 -4.664 -17.266 1 95.19 417 PHE B N 1
ATOM 8699 C CA . PHE B 1 417 ? 1.371 -5.742 -17.438 1 95.19 417 PHE B CA 1
ATOM 8700 C C . PHE B 1 417 ? 0.153 -5.258 -18.203 1 95.19 417 PHE B C 1
ATOM 8702 O O . PHE B 1 417 ? -0.367 -4.172 -17.953 1 95.19 417 PHE B O 1
ATOM 8709 N N . GLU B 1 418 ? -0.288 -6.094 -19.078 1 95.06 418 GLU B N 1
ATOM 8710 C CA . GLU B 1 418 ? -1.417 -5.734 -19.938 1 95.06 418 GLU B CA 1
ATOM 8711 C C . GLU B 1 418 ? -2.738 -5.855 -19.188 1 95.06 418 GLU B C 1
ATOM 8713 O O . GLU B 1 418 ? -3.727 -5.211 -19.547 1 95.06 418 GLU B O 1
ATOM 8718 N N . PHE B 1 419 ? -2.764 -6.68 -18.188 1 96.62 419 PHE B N 1
ATOM 8719 C CA . PHE B 1 419 ? -3.998 -6.934 -17.453 1 96.62 419 PHE B CA 1
ATOM 8720 C C . PHE B 1 419 ? -4 -6.195 -16.125 1 96.62 419 PHE B C 1
ATOM 8722 O O . PHE B 1 419 ? -2.945 -5.781 -15.633 1 96.62 419 PHE B O 1
ATOM 8729 N N . ASN B 1 420 ? -5.199 -6.02 -15.539 1 93.62 420 ASN B N 1
ATOM 8730 C CA . ASN B 1 420 ? -5.359 -5.312 -14.273 1 93.62 420 ASN B CA 1
ATOM 8731 C C . ASN B 1 420 ? -5.656 -6.273 -13.133 1 93.62 420 ASN B C 1
ATOM 8733 O O . ASN B 1 420 ? -5.59 -7.492 -13.305 1 93.62 420 ASN B O 1
ATOM 8737 N N . GLU B 1 421 ? -5.887 -5.777 -11.961 1 93.5 421 GLU B N 1
ATOM 8738 C CA . GLU B 1 421 ? -6.094 -6.555 -10.742 1 93.5 421 GLU B CA 1
ATOM 8739 C C . GLU B 1 421 ? -7.348 -7.422 -10.852 1 93.5 421 GLU B C 1
ATOM 8741 O O . GLU B 1 421 ? -7.383 -8.539 -10.328 1 93.5 421 GLU B O 1
ATOM 8746 N N . ARG B 1 422 ? -8.375 -6.984 -11.492 1 93.75 422 ARG B N 1
ATOM 8747 C CA . ARG B 1 422 ? -9.633 -7.707 -11.648 1 93.75 422 ARG B CA 1
ATOM 8748 C C . ARG B 1 422 ? -9.414 -9.039 -12.359 1 93.75 422 ARG B C 1
ATOM 8750 O O . ARG B 1 422 ? -10.07 -10.031 -12.047 1 93.75 422 ARG B O 1
ATOM 8757 N N . PHE B 1 423 ? -8.555 -9 -13.344 1 97.56 423 PHE B N 1
ATOM 8758 C CA . PHE B 1 423 ? -8.219 -10.211 -14.078 1 97.56 423 PHE B CA 1
ATOM 8759 C C . PHE B 1 423 ? -7.711 -11.297 -13.133 1 97.56 423 PHE B C 1
ATOM 8761 O O . PHE B 1 423 ? -8.156 -12.445 -13.203 1 97.56 423 PHE B O 1
ATOM 8768 N N . LEU B 1 424 ? -6.82 -10.953 -12.234 1 98.06 424 LEU B N 1
ATOM 8769 C CA . LEU B 1 424 ? -6.254 -11.891 -11.273 1 98.06 424 LEU B CA 1
ATOM 8770 C C . LEU B 1 424 ? -7.324 -12.391 -10.305 1 98.06 424 LEU B C 1
ATOM 8772 O O . LEU B 1 424 ? -7.391 -13.586 -10.016 1 98.06 424 LEU B O 1
ATOM 8776 N N . ILE B 1 425 ? -8.148 -11.508 -9.852 1 96.44 425 ILE B N 1
ATOM 8777 C CA . ILE B 1 425 ? -9.188 -11.828 -8.883 1 96.44 425 ILE B CA 1
ATOM 8778 C C . ILE B 1 425 ? -10.188 -12.797 -9.5 1 96.44 425 ILE B C 1
ATOM 8780 O O . ILE B 1 425 ? -10.625 -13.75 -8.852 1 96.44 425 ILE B O 1
ATOM 8784 N N . HIS B 1 426 ? -10.508 -12.609 -10.719 1 97.31 426 HIS B N 1
ATOM 8785 C CA . HIS B 1 426 ? -11.484 -13.477 -11.375 1 97.31 426 HIS B CA 1
ATOM 8786 C C . HIS B 1 426 ? -10.891 -14.859 -11.648 1 97.31 426 HIS B C 1
ATOM 8788 O O . HIS B 1 426 ? -11.602 -15.867 -11.578 1 97.31 426 HIS B O 1
ATOM 8794 N N . ILE B 1 427 ? -9.672 -14.883 -11.977 1 98.25 427 ILE B N 1
ATOM 8795 C CA . ILE B 1 427 ? -9.031 -16.188 -12.125 1 98.25 427 ILE B CA 1
ATOM 8796 C C . ILE B 1 427 ? -9.078 -16.938 -10.805 1 98.25 427 ILE B C 1
ATOM 8798 O O . ILE B 1 427 ? -9.445 -18.109 -10.758 1 98.25 427 ILE B O 1
ATOM 8802 N N . GLN B 1 428 ? -8.688 -16.25 -9.742 1 97.38 428 GLN B N 1
ATOM 8803 C CA . GLN B 1 428 ? -8.719 -16.859 -8.422 1 97.38 428 GLN B CA 1
ATOM 8804 C C . GLN B 1 428 ? -10.125 -17.359 -8.07 1 97.38 428 GLN B C 1
ATOM 8806 O O . GLN B 1 428 ? -10.289 -18.453 -7.555 1 97.38 428 GLN B O 1
ATOM 8811 N N . HIS B 1 429 ? -11.102 -16.578 -8.375 1 96 429 HIS B N 1
ATOM 8812 C CA . HIS B 1 429 ? -12.492 -16.922 -8.125 1 96 429 HIS B CA 1
ATOM 8813 C C . HIS B 1 429 ? -12.875 -18.219 -8.836 1 96 429 HIS B C 1
ATOM 8815 O O . HIS B 1 429 ? -13.492 -19.109 -8.242 1 96 429 HIS B O 1
ATOM 8821 N N . HIS B 1 430 ? -12.453 -18.344 -10 1 97.19 430 HIS B N 1
ATOM 8822 C CA . HIS B 1 430 ? -12.922 -19.453 -10.82 1 97.19 430 HIS B CA 1
ATOM 8823 C C . HIS B 1 430 ? -12.086 -20.719 -10.57 1 97.19 430 HIS B C 1
ATOM 8825 O O . HIS B 1 430 ? -12.484 -21.812 -10.969 1 97.19 430 HIS B O 1
ATOM 8831 N N . ILE B 1 431 ? -10.992 -20.578 -9.93 1 97.56 431 ILE B N 1
ATOM 8832 C CA . ILE B 1 431 ? -10.266 -21.75 -9.453 1 97.56 431 ILE B CA 1
ATOM 8833 C C . ILE B 1 431 ? -11.117 -22.516 -8.438 1 97.56 431 ILE B C 1
ATOM 8835 O O . ILE B 1 431 ? -11.102 -23.75 -8.406 1 97.56 431 ILE B O 1
ATOM 8839 N N . TYR B 1 432 ? -11.906 -21.766 -7.711 1 95.94 432 TYR B N 1
ATOM 8840 C CA . TYR B 1 432 ? -12.664 -22.375 -6.625 1 95.94 432 TYR B CA 1
ATOM 8841 C C . TYR B 1 432 ? -14.125 -22.578 -7.023 1 95.94 432 TYR B C 1
ATOM 8843 O O . TYR B 1 432 ? -14.836 -23.359 -6.398 1 95.94 432 TYR B O 1
ATOM 8851 N N . SER B 1 433 ? -14.641 -21.953 -7.988 1 94.62 433 SER B N 1
ATOM 8852 C CA . SER B 1 433 ? -16.062 -21.938 -8.305 1 94.62 433 SER B CA 1
ATOM 8853 C C . SER B 1 433 ? -16.5 -23.25 -8.969 1 94.62 433 SER B C 1
ATOM 8855 O O . SER B 1 433 ? -17.672 -23.625 -8.906 1 94.62 433 SER B O 1
ATOM 8857 N N . CYS B 1 434 ? -15.547 -23.875 -9.703 1 95.38 434 CYS B N 1
ATOM 8858 C CA . CYS B 1 434 ? -15.836 -25.078 -10.477 1 95.38 434 CYS B CA 1
ATOM 8859 C C . CYS B 1 434 ? -16.938 -24.828 -11.5 1 95.38 434 CYS B C 1
ATOM 8861 O O . CYS B 1 434 ? -17.75 -25.703 -11.781 1 95.38 434 CYS B O 1
ATOM 8863 N N . GLN B 1 435 ? -17 -23.641 -11.922 1 95.75 435 GLN B N 1
ATOM 8864 C CA . GLN B 1 435 ? -17.953 -23.281 -12.969 1 95.75 435 GLN B CA 1
ATOM 8865 C C . GLN B 1 435 ? -17.438 -23.672 -14.344 1 95.75 435 GLN B C 1
ATOM 8867 O O . GLN B 1 435 ? -18.219 -24 -15.242 1 95.75 435 GLN B O 1
ATOM 8872 N N . PHE B 1 436 ? -16.172 -23.609 -14.539 1 97.19 436 PHE B N 1
ATOM 8873 C CA . PHE B 1 436 ? -15.5 -23.984 -15.781 1 97.19 436 PHE B CA 1
ATOM 8874 C C . PHE B 1 436 ? -14.602 -25.203 -15.57 1 97.19 436 PHE B C 1
ATOM 8876 O O . PHE B 1 436 ? -14.312 -25.578 -14.43 1 97.19 436 PHE B O 1
ATOM 8883 N N . GLY B 1 437 ? -14.133 -25.766 -16.609 1 97.44 437 GLY B N 1
ATOM 8884 C CA . GLY B 1 437 ? -13.477 -27.062 -16.516 1 97.44 437 GLY B CA 1
ATOM 8885 C C . GLY B 1 437 ? -11.961 -26.953 -16.438 1 97.44 437 GLY B C 1
ATOM 8886 O O . GLY B 1 437 ? -11.273 -27.938 -16.141 1 97.44 437 GLY B O 1
ATOM 8887 N N . ASN B 1 438 ? -11.359 -25.812 -16.594 1 97.62 438 ASN B N 1
ATOM 8888 C CA . ASN B 1 438 ? -9.922 -25.641 -16.734 1 97.62 438 ASN B CA 1
ATOM 8889 C C . ASN B 1 438 ? -9.172 -26.141 -15.508 1 97.62 438 ASN B C 1
ATOM 8891 O O . ASN B 1 438 ? -8.094 -26.734 -15.633 1 97.62 438 ASN B O 1
ATOM 8895 N N . PHE B 1 439 ? -9.719 -25.922 -14.359 1 98.06 439 PHE B N 1
ATOM 8896 C CA . PHE B 1 439 ? -8.969 -26.156 -13.133 1 98.06 439 PHE B CA 1
ATOM 8897 C C . PHE B 1 439 ? -9.5 -27.375 -12.398 1 98.06 439 PHE B C 1
ATOM 8899 O O . PHE B 1 439 ? -9.453 -27.438 -11.172 1 98.06 439 PHE B O 1
ATOM 8906 N N . LEU B 1 440 ? -9.969 -28.344 -13.172 1 97.25 440 LEU B N 1
ATOM 8907 C CA . LEU B 1 440 ? -10.43 -29.594 -12.586 1 97.25 440 LEU B CA 1
ATOM 8908 C C . LEU B 1 440 ? -9.344 -30.672 -12.656 1 97.25 440 LEU B C 1
ATOM 8910 O O . LEU B 1 440 ? -8.398 -30.547 -13.438 1 97.25 440 LEU B O 1
ATOM 8914 N N . CYS B 1 441 ? -9.438 -31.656 -11.789 1 97.31 441 CYS B N 1
ATOM 8915 C CA . CYS B 1 441 ? -8.609 -32.844 -11.812 1 97.31 441 CYS B CA 1
ATOM 8916 C C . CYS B 1 441 ? -7.18 -32.531 -11.383 1 97.31 441 CYS B C 1
ATOM 8918 O O . CYS B 1 441 ? -6.871 -31.391 -11.023 1 97.31 441 CYS B O 1
ATOM 8920 N N . ASN B 1 442 ? -6.309 -33.625 -11.352 1 97.56 442 ASN B N 1
ATOM 8921 C CA . ASN B 1 442 ? -4.953 -33.5 -10.836 1 97.56 442 ASN B CA 1
ATOM 8922 C C . ASN B 1 442 ? -3.91 -33.625 -11.938 1 97.56 442 ASN B C 1
ATOM 8924 O O . ASN B 1 442 ? -2.715 -33.438 -11.695 1 97.56 442 ASN B O 1
ATOM 8928 N N . SER B 1 443 ? -4.309 -34.031 -13.125 1 97.19 443 SER B N 1
ATOM 8929 C CA . SER B 1 443 ? -3.365 -34.25 -14.219 1 97.19 443 SER B CA 1
ATOM 8930 C C . SER B 1 443 ? -4.07 -34.188 -15.57 1 97.19 443 SER B C 1
ATOM 8932 O O . SER B 1 443 ? -5.301 -34.219 -15.633 1 97.19 443 SER B O 1
ATOM 8934 N N . GLN B 1 444 ? -3.246 -34.031 -16.578 1 96.75 444 GLN B N 1
ATOM 8935 C CA . GLN B 1 444 ? -3.773 -34.094 -17.938 1 96.75 444 GLN B CA 1
ATOM 8936 C C . GLN B 1 444 ? -4.43 -35.469 -18.219 1 96.75 444 GLN B C 1
ATOM 8938 O O . GLN B 1 444 ? -5.461 -35.531 -18.891 1 96.75 444 GLN B O 1
ATOM 8943 N N . LYS B 1 445 ? -3.877 -36.469 -17.719 1 97.62 445 LYS B N 1
ATOM 8944 C CA . LYS B 1 445 ? -4.418 -37.844 -17.891 1 97.62 445 LYS B CA 1
ATOM 8945 C C . LYS B 1 445 ? -5.852 -37.906 -17.375 1 97.62 445 LYS B C 1
ATOM 8947 O O . LYS B 1 445 ? -6.742 -38.406 -18.078 1 97.62 445 LYS B O 1
ATOM 8952 N N . GLU B 1 446 ? -6.031 -37.469 -16.188 1 97.06 446 GLU B N 1
ATOM 8953 C CA . GLU B 1 446 ? -7.355 -37.5 -15.57 1 97.06 446 GLU B CA 1
ATOM 8954 C C . GLU B 1 446 ? -8.352 -36.656 -16.359 1 97.06 446 GLU B C 1
ATOM 8956 O O . GLU B 1 446 ? -9.516 -37.062 -16.516 1 97.06 446 GLU B O 1
ATOM 8961 N N . ARG B 1 447 ? -7.98 -35.594 -16.875 1 97.06 447 ARG B N 1
ATOM 8962 C CA . ARG B 1 447 ? -8.859 -34.719 -17.641 1 97.06 447 ARG B CA 1
ATOM 8963 C C . ARG B 1 447 ? -9.281 -35.375 -18.953 1 97.06 447 ARG B C 1
ATOM 8965 O O . ARG B 1 447 ? -10.414 -35.188 -19.406 1 97.06 447 ARG B O 1
ATOM 8972 N N . ARG B 1 448 ? -8.367 -36.031 -19.5 1 95.94 448 ARG B N 1
ATOM 8973 C CA . ARG B 1 448 ? -8.672 -36.75 -20.734 1 95.94 448 ARG B CA 1
ATOM 8974 C C . ARG B 1 448 ? -9.625 -37.906 -20.484 1 95.94 448 ARG B C 1
ATOM 8976 O O . ARG B 1 448 ? -10.555 -38.156 -21.25 1 95.94 448 ARG B O 1
ATOM 8983 N N . GLU B 1 449 ? -9.383 -38.562 -19.438 1 96.44 449 GLU B N 1
ATOM 8984 C CA . GLU B 1 449 ? -10.219 -39.719 -19.078 1 96.44 449 GLU B CA 1
ATOM 8985 C C . GLU B 1 449 ? -11.648 -39.281 -18.766 1 96.44 449 GLU B C 1
ATOM 8987 O O . GLU B 1 449 ? -12.602 -39.969 -19.109 1 96.44 449 GLU B O 1
ATOM 8992 N N . LEU B 1 450 ? -11.766 -38.094 -18.219 1 96.81 450 LEU B N 1
ATOM 8993 C CA . LEU B 1 450 ? -13.078 -37.594 -17.828 1 96.81 450 LEU B CA 1
ATOM 8994 C C . LEU B 1 450 ? -13.688 -36.75 -18.953 1 96.81 450 LEU B C 1
ATOM 8996 O O . LEU B 1 450 ? -14.797 -36.219 -18.797 1 96.81 450 LEU B O 1
ATOM 9000 N N . LYS B 1 451 ? -12.969 -36.562 -20 1 96.81 451 LYS B N 1
ATOM 9001 C CA . LYS B 1 451 ? -13.43 -35.812 -21.172 1 96.81 451 LYS B CA 1
ATOM 9002 C C . LYS B 1 451 ? -13.906 -34.406 -20.766 1 96.81 451 LYS B C 1
ATOM 9004 O O . LYS B 1 451 ? -15.016 -34 -21.125 1 96.81 451 LYS B O 1
ATOM 9009 N N . ILE B 1 452 ? -13.094 -33.781 -20.078 1 96.88 452 ILE B N 1
ATOM 9010 C CA . ILE B 1 452 ? -13.438 -32.469 -19.531 1 96.88 452 ILE B CA 1
ATOM 9011 C C . ILE B 1 452 ? -13.68 -31.469 -20.656 1 96.88 452 ILE B C 1
ATOM 9013 O O . ILE B 1 452 ? -14.617 -30.672 -20.594 1 96.88 452 ILE B O 1
ATOM 9017 N N . GLN B 1 453 ? -12.953 -31.438 -21.703 1 95 453 GLN B N 1
ATOM 9018 C CA . GLN B 1 453 ? -13.062 -30.484 -22.797 1 95 453 GLN B CA 1
ATOM 9019 C C . GLN B 1 453 ? -14.375 -30.672 -23.562 1 95 453 GLN B C 1
ATOM 9021 O O . GLN B 1 453 ? -14.945 -29.703 -24.062 1 95 453 GLN B O 1
ATOM 9026 N N . GLU B 1 454 ? -14.836 -31.875 -23.531 1 94.44 454 GLU B N 1
ATOM 9027 C CA . GLU B 1 454 ? -16.062 -32.188 -24.266 1 94.44 454 GLU B CA 1
ATOM 9028 C C . GLU B 1 454 ? -17.297 -31.906 -23.406 1 94.44 454 GLU B C 1
ATOM 9030 O O . GLU B 1 454 ? -18.391 -31.688 -23.938 1 94.44 454 GLU B O 1
ATOM 9035 N N . ARG B 1 455 ? -17.078 -31.922 -22.188 1 95.25 455 ARG B N 1
ATOM 9036 C CA . ARG B 1 455 ? -18.25 -31.906 -21.297 1 95.25 455 ARG B CA 1
ATOM 9037 C C . ARG B 1 455 ? -18.406 -30.562 -20.609 1 95.25 455 ARG B C 1
ATOM 9039 O O . ARG B 1 455 ? -19.453 -30.266 -20.047 1 95.25 455 ARG B O 1
ATOM 9046 N N . THR B 1 456 ? -17.375 -29.781 -20.609 1 96.69 456 THR B N 1
ATOM 9047 C CA . THR B 1 456 ? -17.422 -28.516 -19.875 1 96.69 456 THR B CA 1
ATOM 9048 C C . THR B 1 456 ? -16.953 -27.375 -20.781 1 96.69 456 THR B C 1
ATOM 9050 O O . THR B 1 456 ? -16.688 -27.578 -21.953 1 96.69 456 THR B O 1
ATOM 9053 N N . TYR B 1 457 ? -16.938 -26.156 -20.234 1 96.81 457 TYR B N 1
ATOM 9054 C CA . TYR B 1 457 ? -16.594 -24.953 -20.984 1 96.81 457 TYR B CA 1
ATOM 9055 C C . TYR B 1 457 ? -15.289 -24.344 -20.484 1 96.81 457 TYR B C 1
ATOM 9057 O O . TYR B 1 457 ? -14.898 -24.578 -19.344 1 96.81 457 TYR B O 1
ATOM 9065 N N . SER B 1 458 ? -14.68 -23.594 -21.359 1 97.38 458 SER B N 1
ATOM 9066 C CA . SER B 1 458 ? -13.359 -23.031 -21.078 1 97.38 458 SER B CA 1
ATOM 9067 C C . SER B 1 458 ? -13.469 -21.688 -20.375 1 97.38 458 SER B C 1
ATOM 9069 O O . SER B 1 458 ? -14.172 -20.797 -20.844 1 97.38 458 SER B O 1
ATOM 9071 N N . LEU B 1 459 ? -12.742 -21.531 -19.312 1 98.06 459 LEU B N 1
ATOM 9072 C CA . LEU B 1 459 ? -12.664 -20.25 -18.609 1 98.06 459 LEU B CA 1
ATOM 9073 C C . LEU B 1 459 ? -11.984 -19.203 -19.484 1 98.06 459 LEU B C 1
ATOM 9075 O O . LEU B 1 459 ? -12.406 -18.047 -19.516 1 98.06 459 LEU B O 1
ATOM 9079 N N . TRP B 1 460 ? -10.891 -19.609 -20.125 1 98.38 460 TRP B N 1
ATOM 9080 C CA . TRP B 1 460 ? -10.094 -18.672 -20.906 1 98.38 460 TRP B CA 1
ATOM 9081 C C . TRP B 1 460 ? -10.938 -18.016 -22 1 98.38 460 TRP B C 1
ATOM 9083 O O . TRP B 1 460 ? -10.836 -16.812 -22.25 1 98.38 460 TRP B O 1
ATOM 9093 N N . ALA B 1 461 ? -11.766 -18.812 -22.609 1 96.75 461 ALA B N 1
ATOM 9094 C CA . ALA B 1 461 ? -12.656 -18.266 -23.625 1 96.75 461 ALA B CA 1
ATOM 9095 C C . ALA B 1 461 ? -13.586 -17.219 -23.047 1 96.75 461 ALA B C 1
ATOM 9097 O O . ALA B 1 461 ? -13.844 -16.188 -23.672 1 96.75 461 ALA B O 1
ATOM 9098 N N . HIS B 1 462 ? -14.086 -17.516 -21.906 1 96.19 462 HIS B N 1
ATOM 9099 C CA . HIS B 1 462 ? -14.977 -16.594 -21.234 1 96.19 462 HIS B CA 1
ATOM 9100 C C . HIS B 1 462 ? -14.266 -15.281 -20.906 1 96.19 462 HIS B C 1
ATOM 9102 O O . HIS B 1 462 ? -14.805 -14.195 -21.156 1 96.19 462 HIS B O 1
ATOM 9108 N N . LEU B 1 463 ? -13.086 -15.359 -20.344 1 97.75 463 LEU B N 1
ATOM 9109 C CA . LEU B 1 463 ? -12.328 -14.164 -19.984 1 97.75 463 LEU B CA 1
ATOM 9110 C C . LEU B 1 463 ? -11.93 -13.375 -21.234 1 97.75 463 LEU B C 1
ATOM 9112 O O . LEU B 1 463 ? -11.938 -12.148 -21.219 1 97.75 463 LEU B O 1
ATOM 9116 N N . TRP B 1 464 ? -11.625 -14.109 -22.234 1 96.31 464 TRP B N 1
ATOM 9117 C CA . TRP B 1 464 ? -11.227 -13.469 -23.484 1 96.31 464 TRP B CA 1
ATOM 9118 C C . TRP B 1 464 ? -12.391 -12.695 -24.094 1 96.31 464 TRP B C 1
ATOM 9120 O O . TRP B 1 464 ? -12.195 -11.609 -24.641 1 96.31 464 TRP B O 1
ATOM 9130 N N . LYS B 1 465 ? -13.516 -13.234 -24.031 1 92.94 465 LYS B N 1
ATOM 9131 C CA . LYS B 1 465 ? -14.711 -12.578 -24.547 1 92.94 465 LYS B CA 1
ATOM 9132 C C . LYS B 1 465 ? -14.969 -11.258 -23.828 1 92.94 465 LYS B C 1
ATOM 9134 O O . LYS B 1 465 ? -15.453 -10.297 -24.422 1 92.94 465 LYS B O 1
ATOM 9139 N N . ASN B 1 466 ? -14.641 -11.219 -22.531 1 93.5 466 ASN B N 1
ATOM 9140 C CA . ASN B 1 466 ? -14.859 -10.039 -21.703 1 93.5 466 ASN B CA 1
ATOM 9141 C C . ASN B 1 466 ? -13.555 -9.289 -21.453 1 93.5 466 ASN B C 1
ATOM 9143 O O . ASN B 1 466 ? -13.406 -8.633 -20.406 1 93.5 466 ASN B O 1
ATOM 9147 N N . ARG B 1 467 ? -12.625 -9.32 -22.312 1 93.75 467 ARG B N 1
ATOM 9148 C CA . ARG B 1 467 ? -11.258 -8.867 -22.047 1 93.75 467 ARG B CA 1
ATOM 9149 C C . ARG B 1 467 ? -11.211 -7.359 -21.844 1 93.75 467 ARG B C 1
ATOM 9151 O O . ARG B 1 467 ? -10.32 -6.848 -21.172 1 93.75 467 ARG B O 1
ATOM 9158 N N . ALA B 1 468 ? -12.141 -6.586 -22.234 1 85.69 468 ALA B N 1
ATOM 9159 C CA . ALA B 1 468 ? -12.18 -5.137 -22.078 1 85.69 468 ALA B CA 1
ATOM 9160 C C . ALA B 1 468 ? -12.172 -4.746 -20.594 1 85.69 468 ALA B C 1
ATOM 9162 O O . ALA B 1 468 ? -11.617 -3.711 -20.219 1 85.69 468 ALA B O 1
ATOM 9163 N N . ASP B 1 469 ? -12.711 -5.605 -19.812 1 87.38 469 ASP B N 1
ATOM 9164 C CA . ASP B 1 469 ? -12.812 -5.336 -18.391 1 87.38 469 ASP B CA 1
ATOM 9165 C C . ASP B 1 469 ? -11.469 -5.57 -17.688 1 87.38 469 ASP B C 1
ATOM 9167 O O . ASP B 1 469 ? -11.273 -5.145 -16.547 1 87.38 469 ASP B O 1
ATOM 9171 N N . TYR B 1 470 ? -10.562 -6.168 -18.438 1 93.75 470 TYR B N 1
ATOM 9172 C CA . TYR B 1 470 ? -9.367 -6.656 -17.75 1 93.75 470 TYR B CA 1
ATOM 9173 C C . TYR B 1 470 ? -8.133 -5.898 -18.219 1 93.75 470 TYR B C 1
ATOM 9175 O O . TYR B 1 470 ? -7.035 -6.102 -17.688 1 93.75 470 TYR B O 1
ATOM 9183 N N . LEU B 1 471 ? -8.289 -5.012 -19.094 1 90.88 471 LEU B N 1
ATOM 9184 C CA . LEU B 1 471 ? -7.141 -4.32 -19.656 1 90.88 471 LEU B CA 1
ATOM 9185 C C . LEU B 1 471 ? -6.625 -3.248 -18.703 1 90.88 471 LEU B C 1
ATOM 9187 O O . LEU B 1 471 ? -7.414 -2.551 -18.062 1 90.88 471 LEU B O 1
ATOM 9191 N N . ASN B 1 472 ? -5.352 -3.195 -18.594 1 90.12 472 ASN B N 1
ATOM 9192 C CA . ASN B 1 472 ? -4.668 -2.168 -17.812 1 90.12 472 ASN B CA 1
ATOM 9193 C C . ASN B 1 472 ? -4.461 -0.893 -18.625 1 90.12 472 ASN B C 1
ATOM 9195 O O . ASN B 1 472 ? -3.686 -0.881 -19.578 1 90.12 472 ASN B O 1
ATOM 9199 N N . PRO B 1 473 ? -5.016 0.148 -18.25 1 81.25 473 PRO B N 1
ATOM 9200 C CA . PRO B 1 473 ? -4.898 1.39 -19.016 1 81.25 473 PRO B CA 1
ATOM 9201 C C . PRO B 1 473 ? -3.479 1.955 -19.016 1 81.25 473 PRO B C 1
ATOM 9203 O O . PRO B 1 473 ? -3.123 2.75 -19.891 1 81.25 473 PRO B O 1
ATOM 9206 N N . LEU B 1 474 ? -2.674 1.558 -18.062 1 81.81 474 LEU B N 1
ATOM 9207 C CA . LEU B 1 474 ? -1.319 2.088 -17.938 1 81.81 474 LEU B CA 1
ATOM 9208 C C . LEU B 1 474 ? -0.339 1.272 -18.781 1 81.81 474 LEU B C 1
ATOM 9210 O O . LEU B 1 474 ? 0.821 1.66 -18.938 1 81.81 474 LEU B O 1
ATOM 9214 N N . PHE B 1 475 ? -0.802 0.255 -19.375 1 87.25 475 PHE B N 1
ATOM 9215 C CA . PHE B 1 475 ? 0.07 -0.676 -20.078 1 87.25 475 PHE B CA 1
ATOM 9216 C C . PHE B 1 475 ? 0.745 0.007 -21.266 1 87.25 475 PHE B C 1
ATOM 9218 O O . PHE B 1 475 ? 0.079 0.649 -22.078 1 87.25 475 PHE B O 1
ATOM 9225 N N . ARG B 1 476 ? 2.078 -0.09 -21.312 1 78.69 476 ARG B N 1
ATOM 9226 C CA . ARG B 1 476 ? 2.877 0.428 -22.422 1 78.69 476 ARG B CA 1
ATOM 9227 C C . ARG B 1 476 ? 3.787 -0.652 -22.984 1 78.69 476 ARG B C 1
ATOM 9229 O O . ARG B 1 476 ? 4.887 -0.88 -22.484 1 78.69 476 ARG B O 1
ATOM 9236 N N . ALA B 1 477 ? 3.393 -1.095 -24 1 76.19 477 ALA B N 1
ATOM 9237 C CA . ALA B 1 477 ? 4.148 -2.199 -24.578 1 76.19 477 ALA B CA 1
ATOM 9238 C C . ALA B 1 477 ? 5.492 -1.717 -25.125 1 76.19 477 ALA B C 1
ATOM 9240 O O . ALA B 1 477 ? 6.484 -2.449 -25.094 1 76.19 477 ALA B O 1
ATOM 9241 N N . ASP B 1 478 ? 5.512 -0.515 -25.438 1 74.19 478 ASP B N 1
ATOM 9242 C CA . ASP B 1 478 ? 6.68 -0.02 -26.156 1 74.19 478 ASP B CA 1
ATOM 9243 C C . ASP B 1 478 ? 7.645 0.699 -25.219 1 74.19 478 ASP B C 1
ATOM 9245 O O . ASP B 1 478 ? 8.734 1.106 -25.641 1 74.19 478 ASP B O 1
ATOM 9249 N N . HIS B 1 479 ? 7.312 0.724 -24.094 1 68.62 479 HIS B N 1
ATOM 9250 C CA . HIS B 1 479 ? 8.25 1.359 -23.172 1 68.62 479 HIS B CA 1
ATOM 9251 C C . HIS B 1 479 ? 9.492 0.498 -22.969 1 68.62 479 HIS B C 1
ATOM 9253 O O . HIS B 1 479 ? 9.391 -0.725 -22.844 1 68.62 479 HIS B O 1
ATOM 9259 N N . SER B 1 480 ? 10.555 1.099 -23.047 1 65.94 480 SER B N 1
ATOM 9260 C CA . SER B 1 480 ? 11.844 0.418 -23 1 65.94 480 SER B CA 1
ATOM 9261 C C . SER B 1 480 ? 11.93 -0.511 -21.797 1 65.94 480 SER B C 1
ATOM 9263 O O . SER B 1 480 ? 12.438 -1.632 -21.906 1 65.94 480 SER B O 1
ATOM 9265 N N . GLN B 1 481 ? 11.305 -0.09 -20.797 1 67.19 481 GLN B N 1
ATOM 9266 C CA . GLN B 1 481 ? 11.406 -0.862 -19.562 1 67.19 481 GLN B CA 1
ATOM 9267 C C . GLN B 1 481 ? 10.531 -2.111 -19.609 1 67.19 481 GLN B C 1
ATOM 9269 O O . GLN B 1 481 ? 10.703 -3.033 -18.812 1 67.19 481 GLN B O 1
ATOM 9274 N N . ASN B 1 482 ? 9.719 -2.023 -20.594 1 73.19 482 ASN B N 1
ATOM 9275 C CA . ASN B 1 482 ? 8.758 -3.121 -20.609 1 73.19 482 ASN B CA 1
ATOM 9276 C C . ASN B 1 482 ? 9.109 -4.152 -21.672 1 73.19 482 ASN B C 1
ATOM 9278 O O . ASN B 1 482 ? 8.453 -5.191 -21.781 1 73.19 482 ASN B O 1
ATOM 9282 N N . GLN B 1 483 ? 10.242 -3.615 -22.328 1 74.31 483 GLN B N 1
ATOM 9283 C CA . GLN B 1 483 ? 10.656 -4.523 -23.391 1 74.31 483 GLN B CA 1
ATOM 9284 C C . GLN B 1 483 ? 11.672 -5.543 -22.891 1 74.31 483 GLN B C 1
ATOM 9286 O O . GLN B 1 483 ? 12.633 -5.18 -22.203 1 74.31 483 GLN B O 1
ATOM 9291 N N . GLY B 1 484 ? 11.195 -6.703 -22.516 1 82.44 484 GLY B N 1
ATOM 9292 C CA . GLY B 1 484 ? 12.133 -7.746 -22.109 1 82.44 484 GLY B CA 1
ATOM 9293 C C . GLY B 1 484 ? 11.969 -8.172 -20.672 1 82.44 484 GLY B C 1
ATOM 9294 O O . GLY B 1 484 ? 10.852 -8.258 -20.156 1 82.44 484 GLY B O 1
ATOM 9295 N N . CYS B 1 485 ? 13.195 -8.367 -20.094 1 88.94 485 CYS B N 1
ATOM 9296 C CA . CYS B 1 485 ? 13.203 -8.867 -18.719 1 88.94 485 CYS B CA 1
ATOM 9297 C C . CYS B 1 485 ? 12.906 -7.754 -17.734 1 88.94 485 CYS B C 1
ATOM 9299 O O . CYS B 1 485 ? 13.336 -6.613 -17.922 1 88.94 485 CYS B O 1
ATOM 9301 N N . LEU B 1 486 ? 12.078 -8.047 -16.797 1 88.25 486 LEU B N 1
ATOM 9302 C CA . LEU B 1 486 ? 11.883 -7.125 -15.688 1 88.25 486 LEU B CA 1
ATOM 9303 C C . LEU B 1 486 ? 13.023 -7.234 -14.688 1 88.25 486 LEU B C 1
ATOM 9305 O O . LEU B 1 486 ? 13.25 -8.297 -14.109 1 88.25 486 LEU B O 1
ATOM 9309 N N . HIS B 1 487 ? 13.758 -6.219 -14.625 1 79.06 487 HIS B N 1
ATOM 9310 C CA . HIS B 1 487 ? 14.938 -6.262 -13.766 1 79.06 487 HIS B CA 1
ATOM 9311 C C . HIS B 1 487 ? 14.633 -5.699 -12.383 1 79.06 487 HIS B C 1
ATOM 9313 O O . HIS B 1 487 ? 14.148 -4.57 -12.258 1 79.06 487 HIS B O 1
ATOM 9319 N N . LEU B 1 488 ? 14.688 -6.523 -11.461 1 75.31 488 LEU B N 1
ATOM 9320 C CA . LEU B 1 488 ? 14.672 -6.102 -10.062 1 75.31 488 LEU B CA 1
ATOM 9321 C C . LEU B 1 488 ? 16.062 -6.195 -9.453 1 75.31 488 LEU B C 1
ATOM 9323 O O . LEU B 1 488 ? 16.594 -7.293 -9.242 1 75.31 488 LEU B O 1
ATOM 9327 N N . PRO B 1 489 ? 16.828 -5.047 -9.578 1 57.59 489 PRO B N 1
ATOM 9328 C CA . PRO B 1 489 ? 18.219 -5.156 -9.125 1 57.59 489 PRO B CA 1
ATOM 9329 C C . PRO B 1 489 ? 18.344 -5.895 -7.793 1 57.59 489 PRO B C 1
ATOM 9331 O O . PRO B 1 489 ? 19.312 -6.637 -7.586 1 57.59 489 PRO B O 1
ATOM 9334 N N . VAL B 1 490 ? 17.578 -5.48 -6.902 1 58.94 490 VAL B N 1
ATOM 9335 C CA . VAL B 1 490 ? 17.562 -6.207 -5.637 1 58.94 490 VAL B CA 1
ATOM 9336 C C . VAL B 1 490 ? 16.125 -6.625 -5.309 1 58.94 490 VAL B C 1
ATOM 9338 O O . VAL B 1 490 ? 15.172 -5.945 -5.688 1 58.94 490 VAL B O 1
ATOM 9341 N N . ALA B 1 491 ? 16.109 -7.867 -4.82 1 59.12 491 ALA B N 1
ATOM 9342 C CA . ALA B 1 491 ? 14.789 -8.234 -4.328 1 59.12 491 ALA B CA 1
ATOM 9343 C C . ALA B 1 491 ? 14.117 -7.059 -3.625 1 59.12 491 ALA B C 1
ATOM 9345 O O . ALA B 1 491 ? 14.781 -6.281 -2.934 1 59.12 491 ALA B O 1
ATOM 9346 N N . PRO B 1 492 ? 12.891 -6.93 -4.074 1 61.16 492 PRO B N 1
ATOM 9347 C CA . PRO B 1 492 ? 12.211 -5.816 -3.412 1 61.16 492 PRO B CA 1
ATOM 9348 C C . PRO B 1 492 ? 12.391 -5.832 -1.896 1 61.16 492 PRO B C 1
ATOM 9350 O O . PRO B 1 492 ? 12.375 -6.902 -1.28 1 61.16 492 PRO B O 1
ATOM 9353 N N . CYS B 1 493 ? 12.664 -4.766 -1.49 1 71.44 493 CYS B N 1
ATOM 9354 C CA . CYS B 1 493 ? 12.773 -4.621 -0.043 1 71.44 493 CYS B CA 1
ATOM 9355 C C . CYS B 1 493 ? 11.453 -4.977 0.639 1 71.44 493 CYS B C 1
ATOM 9357 O O . CYS B 1 493 ? 10.398 -4.945 0.011 1 71.44 493 CYS B O 1
ATOM 9359 N N . ASN B 1 494 ? 11.531 -5.426 1.76 1 74.56 494 ASN B N 1
ATOM 9360 C CA . ASN B 1 494 ? 10.391 -5.891 2.543 1 74.56 494 ASN B CA 1
ATOM 9361 C C . ASN B 1 494 ? 9.32 -4.812 2.662 1 74.56 494 ASN B C 1
ATOM 9363 O O . ASN B 1 494 ? 8.125 -5.121 2.717 1 74.56 494 ASN B O 1
ATOM 9367 N N . SER B 1 495 ? 9.773 -3.633 2.564 1 73.94 495 SER B N 1
ATOM 9368 C CA . SER B 1 495 ? 8.836 -2.525 2.717 1 73.94 495 SER B CA 1
ATOM 9369 C C . SER B 1 495 ? 7.98 -2.346 1.465 1 73.94 495 SER B C 1
ATOM 9371 O O . SER B 1 495 ? 6.961 -1.653 1.496 1 73.94 495 SER B O 1
ATOM 9373 N N . MET B 1 496 ? 8.352 -3.068 0.514 1 77.56 496 MET B N 1
ATOM 9374 C CA . MET B 1 496 ? 7.656 -2.887 -0.758 1 77.56 496 MET B CA 1
ATOM 9375 C C . MET B 1 496 ? 6.5 -3.871 -0.895 1 77.56 496 MET B C 1
ATOM 9377 O O . MET B 1 496 ? 5.637 -3.705 -1.759 1 77.56 496 MET B O 1
ATOM 9381 N N . TYR B 1 497 ? 6.531 -4.824 -0.03 1 86.19 497 TYR B N 1
ATOM 9382 C CA . TYR B 1 497 ? 5.418 -5.766 -0.065 1 86.19 497 TYR B CA 1
ATOM 9383 C C . TYR B 1 497 ? 4.203 -5.199 0.658 1 86.19 497 TYR B C 1
ATOM 9385 O O . TYR B 1 497 ? 4.328 -4.625 1.742 1 86.19 497 TYR B O 1
ATOM 9393 N N . LYS B 1 498 ? 3.094 -5.344 0.051 1 87.56 498 LYS B N 1
ATOM 9394 C CA . LYS B 1 498 ? 1.863 -4.754 0.571 1 87.56 498 LYS B CA 1
ATOM 9395 C C . LYS B 1 498 ? 0.815 -5.828 0.85 1 87.56 498 LYS B C 1
ATOM 9397 O O . LYS B 1 498 ? 0.775 -6.855 0.17 1 87.56 498 LYS B O 1
ATOM 9402 N N . PHE B 1 499 ? 0.053 -5.504 1.868 1 91.38 499 PHE B N 1
ATOM 9403 C CA . PHE B 1 499 ? -1.104 -6.355 2.117 1 91.38 499 PHE B CA 1
ATOM 9404 C C . PHE B 1 499 ? -2.16 -6.16 1.035 1 91.38 499 PHE B C 1
ATOM 9406 O O . PHE B 1 499 ? -2.562 -5.031 0.748 1 91.38 499 PHE B O 1
ATOM 9413 N N . TRP B 1 500 ? -2.619 -7.277 0.399 1 92.5 500 TRP B N 1
ATOM 9414 C CA . TRP B 1 500 ? -3.564 -7.227 -0.711 1 92.5 500 TRP B CA 1
ATOM 9415 C C . TRP B 1 500 ? -5 -7.18 -0.201 1 92.5 500 TRP B C 1
ATOM 9417 O O . TRP B 1 500 ? -5.754 -8.141 -0.357 1 92.5 500 TRP B O 1
ATOM 9427 N N . SER B 1 501 ? -5.453 -6.051 0.206 1 88.5 501 SER B N 1
ATOM 9428 C CA . SER B 1 501 ? -6.797 -5.871 0.747 1 88.5 501 SER B CA 1
ATOM 9429 C C . SER B 1 501 ? -7.859 -6.129 -0.316 1 88.5 501 SER B C 1
ATOM 9431 O O . SER B 1 501 ? -8.953 -6.598 -0.002 1 88.5 501 SER B O 1
ATOM 9433 N N . GLY B 1 502 ? -7.543 -5.863 -1.577 1 88.44 502 GLY B N 1
ATOM 9434 C CA . GLY B 1 502 ? -8.484 -6.07 -2.67 1 88.44 502 GLY B CA 1
ATOM 9435 C C . GLY B 1 502 ? -8.859 -7.527 -2.867 1 88.44 502 GLY B C 1
ATOM 9436 O O . GLY B 1 502 ? -9.906 -7.828 -3.443 1 88.44 502 GLY B O 1
ATOM 9437 N N . MET B 1 503 ? -8.047 -8.367 -2.393 1 93.25 503 MET B N 1
ATOM 9438 C CA . MET B 1 503 ? -8.32 -9.797 -2.506 1 93.25 503 MET B CA 1
ATOM 9439 C C . MET B 1 503 ? -8.953 -10.336 -1.226 1 93.25 503 MET B C 1
ATOM 9441 O O . MET B 1 503 ? -10 -10.977 -1.269 1 93.25 503 MET B O 1
ATOM 9445 N N . TYR B 1 504 ? -8.398 -10.055 -0.074 1 91.75 504 TYR B N 1
ATOM 9446 C CA . TYR B 1 504 ? -8.75 -10.742 1.164 1 91.75 504 TYR B CA 1
ATOM 9447 C C . TYR B 1 504 ? -9.883 -10.016 1.883 1 91.75 504 TYR B C 1
ATOM 9449 O O . TYR B 1 504 ? -10.562 -10.602 2.73 1 91.75 504 TYR B O 1
ATOM 9457 N N . ASN B 1 505 ? -10.109 -8.688 1.532 1 86.19 505 ASN B N 1
ATOM 9458 C CA . ASN B 1 505 ? -11.18 -7.898 2.133 1 86.19 505 ASN B CA 1
ATOM 9459 C C . ASN B 1 505 ? -12.133 -7.348 1.075 1 86.19 505 ASN B C 1
ATOM 9461 O O . ASN B 1 505 ? -12.781 -6.32 1.291 1 86.19 505 ASN B O 1
ATOM 9465 N N . ARG B 1 506 ? -12.234 -7.969 0.019 1 83.94 506 ARG B N 1
ATOM 9466 C CA . ARG B 1 506 ? -12.969 -7.488 -1.148 1 83.94 506 ARG B CA 1
ATOM 9467 C C . ARG B 1 506 ? -14.445 -7.297 -0.828 1 83.94 506 ARG B C 1
ATOM 9469 O O . ARG B 1 506 ? -15.102 -6.418 -1.396 1 83.94 506 ARG B O 1
ATOM 9476 N N . PHE B 1 507 ? -14.93 -8.039 0.036 1 82.62 507 PHE B N 1
ATOM 9477 C CA . PHE B 1 507 ? -16.375 -8.031 0.278 1 82.62 507 PHE B CA 1
ATOM 9478 C C . PHE B 1 507 ? -16.703 -7.156 1.481 1 82.62 507 PHE B C 1
ATOM 9480 O O . PHE B 1 507 ? -17.875 -7.012 1.84 1 82.62 507 PHE B O 1
ATOM 9487 N N . GLU B 1 508 ? -15.672 -6.617 1.989 1 75.44 508 GLU B N 1
ATOM 9488 C CA . GLU B 1 508 ? -15.875 -5.707 3.113 1 75.44 508 GLU B CA 1
ATOM 9489 C C . GLU B 1 508 ? -15.898 -4.254 2.65 1 75.44 508 GLU B C 1
ATOM 9491 O O . GLU B 1 508 ? -14.859 -3.689 2.301 1 75.44 508 GLU B O 1
ATOM 9496 N N . LYS B 1 509 ? -16.953 -3.703 2.537 1 65.06 509 LYS B N 1
ATOM 9497 C CA . LYS B 1 509 ? -17.156 -2.365 1.99 1 65.06 509 LYS B CA 1
ATOM 9498 C C . LYS B 1 509 ? -16.266 -1.346 2.701 1 65.06 509 LYS B C 1
ATOM 9500 O O . LYS B 1 509 ? -15.711 -0.449 2.064 1 65.06 509 LYS B O 1
ATOM 9505 N N . GLY B 1 510 ? -15.969 -1.493 3.902 1 61.72 510 GLY B N 1
ATOM 9506 C CA . GLY B 1 510 ? -15.211 -0.505 4.648 1 61.72 510 GLY B CA 1
ATOM 9507 C C . GLY B 1 510 ? -13.711 -0.647 4.465 1 61.72 510 GLY B C 1
ATOM 9508 O O . GLY B 1 510 ? -12.945 0.239 4.852 1 61.72 510 GLY B O 1
ATOM 9509 N N . MET B 1 511 ? -13.367 -1.664 3.619 1 59.5 511 MET B N 1
ATOM 9510 C CA . MET B 1 511 ? -11.938 -1.959 3.557 1 59.5 511 MET B CA 1
ATOM 9511 C C . MET B 1 511 ? -11.375 -1.635 2.176 1 59.5 511 MET B C 1
ATOM 9513 O O . MET B 1 511 ? -10.203 -1.886 1.904 1 59.5 511 MET B O 1
ATOM 9517 N N . GLN B 1 512 ? -12.109 -1.178 1.29 1 63.06 512 GLN B N 1
ATOM 9518 C CA . GLN B 1 512 ? -11.633 -0.836 -0.049 1 63.06 512 GLN B CA 1
ATOM 9519 C C . GLN B 1 512 ? -11.539 0.676 -0.23 1 63.06 512 GLN B C 1
ATOM 9521 O O . GLN B 1 512 ? -12.273 1.431 0.415 1 63.06 512 GLN B O 1
ATOM 9526 N N . PRO B 1 513 ? -10.484 0.985 -1.092 1 64.5 513 PRO B N 1
ATOM 9527 C CA . PRO B 1 513 ? -10.5 2.414 -1.415 1 64.5 513 PRO B CA 1
ATOM 9528 C C . PRO B 1 513 ? -11.852 2.881 -1.962 1 64.5 513 PRO B C 1
ATOM 9530 O O . PRO B 1 513 ? -12.539 2.115 -2.637 1 64.5 513 PRO B O 1
ATOM 9533 N N . ARG B 1 514 ? -12.117 3.986 -1.642 1 65.44 514 ARG B N 1
ATOM 9534 C CA . ARG B 1 514 ? -13.438 4.52 -1.977 1 65.44 514 ARG B CA 1
ATOM 9535 C C . ARG B 1 514 ? -13.539 4.844 -3.463 1 65.44 514 ARG B C 1
ATOM 9537 O O . ARG B 1 514 ? -14.633 4.875 -4.027 1 65.44 514 ARG B O 1
ATOM 9544 N N . GLN B 1 515 ? -12.328 5.137 -4.016 1 68.88 515 GLN B N 1
ATOM 9545 C CA . GLN B 1 515 ? -12.242 5.379 -5.449 1 68.88 515 GLN B CA 1
ATOM 9546 C C . GLN B 1 515 ? -11.258 4.422 -6.113 1 68.88 515 GLN B C 1
ATOM 9548 O O . GLN B 1 515 ? -10.195 4.121 -5.555 1 68.88 515 GLN B O 1
ATOM 9553 N N . SER B 1 516 ? -11.75 3.865 -7.207 1 67.31 516 SER B N 1
ATOM 9554 C CA . SER B 1 516 ? -10.883 2.947 -7.93 1 67.31 516 SER B CA 1
ATOM 9555 C C . SER B 1 516 ? -10.086 3.672 -9.016 1 67.31 516 SER B C 1
ATOM 9557 O O . SER B 1 516 ? -10.672 4.184 -9.977 1 67.31 516 SER B O 1
ATOM 9559 N N . VAL B 1 517 ? -8.836 3.703 -8.891 1 72.62 517 VAL B N 1
ATOM 9560 C CA . VAL B 1 517 ? -7.953 4.324 -9.867 1 72.62 517 VAL B CA 1
ATOM 9561 C C . VAL B 1 517 ? -8.117 3.637 -11.219 1 72.62 517 VAL B C 1
ATOM 9563 O O . VAL B 1 517 ? -8.164 4.301 -12.258 1 72.62 517 VAL B O 1
ATOM 9566 N N . THR B 1 518 ? -8.289 2.402 -11.148 1 71.31 518 THR B N 1
ATOM 9567 C CA . THR B 1 518 ? -8.398 1.618 -12.375 1 71.31 518 THR B CA 1
ATOM 9568 C C . THR B 1 518 ? -9.648 1.999 -13.156 1 71.31 518 THR B C 1
ATOM 9570 O O . THR B 1 518 ? -9.594 2.193 -14.375 1 71.31 518 THR B O 1
ATOM 9573 N N . ASP B 1 519 ? -10.734 2.127 -12.461 1 70.62 519 ASP B N 1
ATOM 9574 C CA . ASP B 1 519 ? -11.992 2.473 -13.125 1 70.62 519 ASP B CA 1
ATOM 9575 C C . ASP B 1 519 ? -11.898 3.846 -13.789 1 70.62 519 ASP B C 1
ATOM 9577 O O . ASP B 1 519 ? -12.367 4.031 -14.914 1 70.62 519 ASP B O 1
ATOM 9581 N N . TYR B 1 520 ? -11.242 4.621 -13.195 1 70.69 520 TYR B N 1
ATOM 9582 C CA . TYR B 1 520 ? -11.109 5.973 -13.719 1 70.69 520 TYR B CA 1
ATOM 9583 C C . TYR B 1 520 ? -10.172 6 -14.922 1 70.69 520 TYR B C 1
ATOM 9585 O O . TYR B 1 520 ? -10.469 6.645 -15.93 1 70.69 520 TYR B O 1
ATOM 9593 N N . LEU B 1 521 ? -9.133 5.309 -14.766 1 74.25 521 LEU B N 1
ATOM 9594 C CA . LEU B 1 521 ? -8.156 5.266 -15.852 1 74.25 521 LEU B CA 1
ATOM 9595 C C . LEU B 1 521 ? -8.758 4.629 -17.094 1 74.25 521 LEU B C 1
ATOM 9597 O O . LEU B 1 521 ? -8.484 5.066 -18.219 1 74.25 521 LEU B O 1
ATOM 9601 N N . MET B 1 522 ? -9.562 3.715 -16.812 1 73.38 522 MET B N 1
ATOM 9602 C CA . MET B 1 522 ? -10.242 3.074 -17.922 1 73.38 522 MET B CA 1
ATOM 9603 C C . MET B 1 522 ? -11.203 4.043 -18.609 1 73.38 522 MET B C 1
ATOM 9605 O O . MET B 1 522 ? -11.289 4.078 -19.844 1 73.38 522 MET B O 1
ATOM 9609 N N . ALA B 1 523 ? -11.82 4.859 -17.859 1 70.25 523 ALA B N 1
ATOM 9610 C CA . ALA B 1 523 ? -12.742 5.852 -18.391 1 70.25 523 ALA B CA 1
ATOM 9611 C C . ALA B 1 523 ? -12 6.914 -19.203 1 70.25 523 ALA B C 1
ATOM 9613 O O . ALA B 1 523 ? -12.445 7.309 -20.281 1 70.25 523 ALA B O 1
ATOM 9614 N N . VAL B 1 524 ? -10.914 7.305 -18.75 1 69.56 524 VAL B N 1
ATOM 9615 C CA . VAL B 1 524 ? -10.102 8.32 -19.406 1 69.56 524 VAL B CA 1
ATOM 9616 C C . VAL B 1 524 ? -9.547 7.77 -20.719 1 69.56 524 VAL B C 1
ATOM 9618 O O . VAL B 1 524 ? -9.523 8.469 -21.734 1 69.56 524 VAL B O 1
ATOM 9621 N N . LYS B 1 525 ? -9.109 6.605 -20.641 1 72 525 LYS B N 1
ATOM 9622 C CA . LYS B 1 525 ? -8.578 5.965 -21.844 1 72 525 LYS B CA 1
ATOM 9623 C C . LYS B 1 525 ? -9.664 5.816 -22.906 1 72 525 LYS B C 1
ATOM 9625 O O . LYS B 1 525 ? -9.414 6.035 -24.094 1 72 525 LYS B O 1
ATOM 9630 N N . GLU B 1 526 ? -10.781 5.438 -22.422 1 70.81 526 GLU B N 1
ATOM 9631 C CA . GLU B 1 526 ? -11.898 5.328 -23.344 1 70.81 526 GLU B CA 1
ATOM 9632 C C . GLU B 1 526 ? -12.227 6.68 -23.984 1 70.81 526 GLU B C 1
ATOM 9634 O O . GLU B 1 526 ? -12.5 6.754 -25.188 1 70.81 526 GLU B O 1
ATOM 9639 N N . GLU B 1 527 ? -12.117 7.66 -23.234 1 67.5 527 GLU B N 1
ATOM 9640 C CA . GLU B 1 527 ? -12.367 9.008 -23.719 1 67.5 527 GLU B CA 1
ATOM 9641 C C . GLU B 1 527 ? -11.305 9.43 -24.734 1 67.5 527 GLU B C 1
ATOM 9643 O O . GLU B 1 527 ? -11.617 10.031 -25.766 1 67.5 527 GLU B O 1
ATOM 9648 N N . SER B 1 528 ? -10.117 9.172 -24.438 1 68.38 528 SER B N 1
ATOM 9649 C CA . SER B 1 528 ? -9.023 9.508 -25.328 1 68.38 528 SER B CA 1
ATOM 9650 C C . SER B 1 528 ? -9.133 8.758 -26.656 1 68.38 528 SER B C 1
ATOM 9652 O O . SER B 1 528 ? -8.859 9.32 -27.719 1 68.38 528 SER B O 1
ATOM 9654 N N . GLN B 1 529 ? -9.516 7.539 -26.516 1 71.12 529 GLN B N 1
ATOM 9655 C CA . GLN B 1 529 ? -9.711 6.742 -27.719 1 71.12 529 GLN B CA 1
ATOM 9656 C C . GLN B 1 529 ? -10.836 7.309 -28.578 1 71.12 529 GLN B C 1
ATOM 9658 O O . GLN B 1 529 ? -10.734 7.34 -29.797 1 71.12 529 GLN B O 1
ATOM 9663 N N . GLN B 1 530 ? -11.773 7.77 -27.922 1 71.56 530 GLN B N 1
ATOM 9664 C CA . GLN B 1 530 ? -12.883 8.391 -28.641 1 71.56 530 GLN B CA 1
ATOM 9665 C C . GLN B 1 530 ? -12.445 9.68 -29.328 1 71.56 530 GLN B C 1
ATOM 9667 O O . GLN B 1 530 ? -12.844 9.945 -30.469 1 71.56 530 GLN B O 1
ATOM 9672 N N . LEU B 1 531 ? -11.602 10.359 -28.703 1 71.06 531 LEU B N 1
ATOM 9673 C CA . LEU B 1 531 ? -11.086 11.602 -29.266 1 71.06 531 LEU B CA 1
ATOM 9674 C C . LEU B 1 531 ? -10.195 11.32 -30.469 1 71.06 531 LEU B C 1
ATOM 9676 O O . LEU B 1 531 ? -10.258 12.031 -31.469 1 71.06 531 LEU B O 1
ATOM 9680 N N . GLU B 1 532 ? -9.43 10.32 -30.297 1 73.06 532 GLU B N 1
ATOM 9681 C CA . GLU B 1 532 ? -8.578 9.922 -31.422 1 73.06 532 GLU B CA 1
ATOM 9682 C C . GLU B 1 532 ? -9.398 9.484 -32.625 1 73.06 532 GLU B C 1
ATOM 9684 O O . GLU B 1 532 ? -9.078 9.82 -33.75 1 73.06 532 GLU B O 1
ATOM 9689 N N . GLU B 1 533 ? -10.391 8.82 -32.344 1 75.62 533 GLU B N 1
ATOM 9690 C CA . GLU B 1 533 ? -11.273 8.383 -33.406 1 75.62 533 GLU B CA 1
ATOM 9691 C C . GLU B 1 533 ? -11.984 9.562 -34.062 1 75.62 533 GLU B C 1
ATOM 9693 O O . GLU B 1 533 ? -12.125 9.617 -35.281 1 75.62 533 GLU B O 1
ATOM 9698 N N . GLU B 1 534 ? -12.328 10.406 -33.219 1 74 534 GLU B N 1
ATOM 9699 C CA . GLU B 1 534 ? -12.969 11.617 -33.719 1 74 534 GLU B CA 1
ATOM 9700 C C . GLU B 1 534 ? -12 12.445 -34.562 1 74 534 GLU B C 1
ATOM 9702 O O . GLU B 1 534 ? -12.375 13.008 -35.594 1 74 534 GLU B O 1
ATOM 9707 N N . LEU B 1 535 ? -10.844 12.508 -34.125 1 74.94 535 LEU B N 1
ATOM 9708 C CA . LEU B 1 535 ? -9.805 13.227 -34.875 1 74.94 535 LEU B CA 1
ATOM 9709 C C . LEU B 1 535 ? -9.531 12.57 -36.219 1 74.94 535 LEU B C 1
ATOM 9711 O O . LEU B 1 535 ? -9.406 13.258 -37.219 1 74.94 535 LEU B O 1
ATOM 9715 N N . GLU B 1 536 ? -9.461 11.32 -36.188 1 78.25 536 GLU B N 1
ATOM 9716 C CA . GLU B 1 536 ? -9.258 10.586 -37.438 1 78.25 536 GLU B CA 1
ATOM 9717 C C . GLU B 1 536 ? -10.422 10.797 -38.406 1 78.25 536 GLU B C 1
ATOM 9719 O O . GLU B 1 536 ? -10.211 10.969 -39.594 1 78.25 536 GLU B O 1
ATOM 9724 N N . ALA B 1 537 ? -11.57 10.844 -37.875 1 77.88 537 ALA B N 1
ATOM 9725 C CA . ALA B 1 537 ? -12.766 11.062 -38.688 1 77.88 537 ALA B CA 1
ATOM 9726 C C . ALA B 1 537 ? -12.773 12.477 -39.281 1 77.88 537 ALA B C 1
ATOM 9728 O O . ALA B 1 537 ? -13.125 12.664 -40.469 1 77.88 537 ALA B O 1
ATOM 9729 N N . LEU B 1 538 ? -12.352 13.391 -38.5 1 76.69 538 LEU B N 1
ATOM 9730 C CA . LEU B 1 538 ? -12.312 14.773 -38.938 1 76.69 538 LEU B CA 1
ATOM 9731 C C . LEU B 1 538 ? -11.227 14.977 -40 1 76.69 538 LEU B C 1
ATOM 9733 O O . LEU B 1 538 ? -11.414 15.727 -40.969 1 76.69 538 LEU B O 1
ATOM 9737 N N . GLU B 1 539 ? -10.195 14.305 -39.812 1 77.94 539 GLU B N 1
ATOM 9738 C CA . GLU B 1 539 ? -9.109 14.359 -40.781 1 77.94 539 GLU B CA 1
ATOM 9739 C C . GLU B 1 539 ? -9.531 13.75 -42.094 1 77.94 539 GLU B C 1
ATOM 9741 O O . GLU B 1 539 ? -9.195 14.273 -43.188 1 77.94 539 GLU B O 1
ATOM 9746 N N . GLU B 1 540 ? -10.258 12.758 -42 1 80.19 540 GLU B N 1
ATOM 9747 C CA . GLU B 1 540 ? -10.781 12.141 -43.219 1 80.19 540 GLU B CA 1
ATOM 9748 C C . GLU B 1 540 ? -11.773 13.062 -43.906 1 80.19 540 GLU B C 1
ATOM 9750 O O . GLU B 1 540 ? -11.766 13.164 -45.156 1 80.19 540 GLU B O 1
ATOM 9755 N N . ARG B 1 541 ? -12.539 13.703 -43.188 1 75.69 541 ARG B N 1
ATOM 9756 C CA . ARG B 1 541 ? -13.516 14.641 -43.75 1 75.69 541 ARG B CA 1
ATOM 9757 C C . ARG B 1 541 ? -12.82 15.828 -44.406 1 75.69 541 ARG B C 1
ATOM 9759 O O . ARG B 1 541 ? -13.227 16.281 -45.469 1 75.69 541 ARG B O 1
ATOM 9766 N N . LEU B 1 542 ? -11.828 16.25 -43.75 1 74.69 542 LEU B N 1
ATOM 9767 C CA . LEU B 1 542 ? -11.055 17.375 -44.281 1 74.69 542 LEU B CA 1
ATOM 9768 C C . LEU B 1 542 ? -10.359 16.984 -45.594 1 74.69 542 LEU B C 1
ATOM 9770 O O . LEU B 1 542 ? -10.289 17.781 -46.531 1 74.69 542 LEU B O 1
ATOM 9774 N N . GLU B 1 543 ? -9.945 15.805 -45.562 1 77.19 543 GLU B N 1
ATOM 9775 C CA . GLU B 1 543 ? -9.297 15.305 -46.781 1 77.19 543 GLU B CA 1
ATOM 9776 C C . GLU B 1 543 ? -10.297 15.195 -47.938 1 77.19 543 GLU B C 1
ATOM 9778 O O . GLU B 1 543 ? -9.969 15.5 -49.062 1 77.19 543 GLU B O 1
ATOM 9783 N N . LYS B 1 544 ? -11.422 14.891 -47.656 1 75.94 544 LYS B N 1
ATOM 9784 C CA . LYS B 1 544 ? -12.469 14.766 -48.656 1 75.94 544 LYS B CA 1
ATOM 9785 C C . LYS B 1 544 ? -12.867 16.141 -49.188 1 75.94 544 LYS B C 1
ATOM 9787 O O . LYS B 1 544 ? -13.07 16.297 -50.406 1 75.94 544 LYS B O 1
ATOM 9792 N N . ILE B 1 545 ? -12.914 17.078 -48.344 1 73.5 545 ILE B N 1
ATOM 9793 C CA . ILE B 1 545 ? -13.305 18.422 -48.75 1 73.5 545 ILE B CA 1
ATOM 9794 C C . ILE B 1 545 ? -12.203 19.047 -49.594 1 73.5 545 ILE B C 1
ATOM 9796 O O . ILE B 1 545 ? -12.484 19.734 -50.562 1 73.5 545 ILE B O 1
ATOM 9800 N N . GLN B 1 546 ? -11.078 18.719 -49.25 1 67.94 546 GLN B N 1
ATOM 9801 C CA . GLN B 1 546 ? -9.938 19.25 -50 1 67.94 546 GLN B CA 1
ATOM 9802 C C . GLN B 1 546 ? -9.836 18.594 -51.375 1 67.94 546 GLN B C 1
ATOM 9804 O O . GLN B 1 546 ? -9.508 19.266 -52.344 1 67.94 546 GLN B O 1
ATOM 9809 N N . LYS B 1 547 ? -10.188 17.453 -51.438 1 72 547 LYS B N 1
ATOM 9810 C CA . LYS B 1 547 ? -10.18 16.766 -52.75 1 72 547 LYS B CA 1
ATOM 9811 C C . LYS B 1 547 ? -11.281 17.297 -53.656 1 72 547 LYS B C 1
ATOM 9813 O O . LYS B 1 547 ? -11.078 17.453 -54.844 1 72 547 LYS B O 1
ATOM 9818 N N . VAL B 1 548 ? -12.344 17.672 -53.188 1 65 548 VAL B N 1
ATOM 9819 C CA . VAL B 1 548 ? -13.461 18.203 -53.938 1 65 548 VAL B CA 1
ATOM 9820 C C . VAL B 1 548 ? -13.133 19.625 -54.438 1 65 548 VAL B C 1
ATOM 9822 O O . VAL B 1 548 ? -13.438 19.984 -55.562 1 65 548 VAL B O 1
ATOM 9825 N N . GLN B 1 549 ? -12.445 20.344 -53.719 1 60.75 549 GLN B N 1
ATOM 9826 C CA . GLN B 1 549 ? -12.07 21.703 -54.062 1 60.75 549 GLN B CA 1
ATOM 9827 C C . GLN B 1 549 ? -11.008 21.703 -55.156 1 60.75 549 GLN B C 1
ATOM 9829 O O . GLN B 1 549 ? -11.023 22.547 -56.062 1 60.75 549 GLN B O 1
ATOM 9834 N N . LEU B 1 550 ? -10.234 20.75 -55.188 1 61.03 550 LEU B N 1
ATOM 9835 C CA . LEU B 1 550 ? -9.195 20.625 -56.188 1 61.03 550 LEU B CA 1
ATOM 9836 C C . LEU B 1 550 ? -9.781 20.141 -57.5 1 61.03 550 LEU B C 1
ATOM 9838 O O . LEU B 1 550 ? -9.367 20.578 -58.594 1 61.03 550 LEU B O 1
ATOM 9842 N N . ASN B 1 551 ? -10.695 19.328 -57.5 1 60.41 551 ASN B N 1
ATOM 9843 C CA . ASN B 1 551 ? -11.344 18.875 -58.719 1 60.41 551 ASN B CA 1
ATOM 9844 C C . ASN B 1 551 ? -12.18 19.969 -59.375 1 60.41 551 ASN B C 1
ATOM 9846 O O . ASN B 1 551 ? -12.32 20.016 -60.594 1 60.41 551 ASN B O 1
ATOM 9850 N N . HIS B 1 552 ? -12.602 20.891 -58.688 1 54.69 552 HIS B N 1
ATOM 9851 C CA . HIS B 1 552 ? -13.344 22 -59.281 1 54.69 552 HIS B CA 1
ATOM 9852 C C . HIS B 1 552 ? -12.406 22.984 -59.969 1 54.69 552 HIS B C 1
ATOM 9854 O O . HIS B 1 552 ? -12.797 23.672 -60.906 1 54.69 552 HIS B O 1
ATOM 9860 N N . ILE B 1 553 ? -11.164 23.047 -59.781 1 51.25 553 ILE B N 1
ATOM 9861 C CA . ILE B 1 553 ? -10.25 23.953 -60.469 1 51.25 553 ILE B CA 1
ATOM 9862 C C . ILE B 1 553 ? -9.75 23.312 -61.75 1 51.25 553 ILE B C 1
ATOM 9864 O O . ILE B 1 553 ? -9.555 24 -62.75 1 51.25 553 ILE B O 1
ATOM 9868 N N . THR B 1 554 ? -9.602 22.062 -61.969 1 48.75 554 THR B N 1
ATOM 9869 C CA . THR B 1 554 ? -9.039 21.484 -63.188 1 48.75 554 THR B CA 1
ATOM 9870 C C . THR B 1 554 ? -10.109 21.375 -64.25 1 48.75 554 THR B C 1
ATOM 9872 O O . THR B 1 554 ? -9.781 21.234 -65.438 1 48.75 554 THR B O 1
ATOM 9875 N N . VAL B 1 555 ? -11.352 21.266 -64.062 1 41.81 555 VAL B N 1
ATOM 9876 C CA . VAL B 1 555 ? -12.32 21.156 -65.125 1 41.81 555 VAL B CA 1
ATOM 9877 C C . VAL B 1 555 ? -12.492 22.5 -65.812 1 41.81 555 VAL B C 1
ATOM 9879 O O . VAL B 1 555 ? -13.203 22.609 -66.812 1 41.81 555 VAL B O 1
ATOM 9882 N N . LYS B 1 556 ? -11.859 23.656 -65.25 1 40.66 556 LYS B N 1
ATOM 9883 C CA . LYS B 1 556 ? -12.094 24.859 -66.062 1 40.66 556 LYS B CA 1
ATOM 9884 C C . LYS B 1 556 ? -11.211 24.906 -67.312 1 40.66 556 LYS B C 1
ATOM 9886 O O . LYS B 1 556 ? -11.359 25.781 -68.125 1 40.66 556 LYS B O 1
ATOM 9891 N N . SER B 1 557 ? -10.109 24.188 -67.5 1 37.12 557 SER B N 1
ATOM 9892 C CA . SER B 1 557 ? -9.359 24.594 -68.688 1 37.12 557 SER B CA 1
ATOM 9893 C C . SER B 1 557 ? -9.867 23.875 -69.938 1 37.12 557 SER B C 1
ATOM 9895 O O . SER B 1 557 ? -9.664 24.344 -71.062 1 37.12 557 SER B O 1
ATOM 9897 N N . ASN B 1 558 ? -10.109 22.594 -70.062 1 33.38 558 ASN B N 1
ATOM 9898 C CA . ASN B 1 558 ? -10.055 21.969 -71.375 1 33.38 558 ASN B CA 1
ATOM 9899 C C . ASN B 1 558 ? -11.414 21.984 -72.062 1 33.38 558 ASN B C 1
ATOM 9901 O O . ASN B 1 558 ? -11.656 21.203 -73 1 33.38 558 ASN B O 1
ATOM 9905 N N . LYS B 1 559 ? -12.555 22.344 -71.562 1 31.56 559 LYS B N 1
ATOM 9906 C CA . LYS B 1 559 ? -13.719 22.016 -72.375 1 31.56 559 LYS B CA 1
ATOM 9907 C C . LYS B 1 559 ? -13.773 22.891 -73.625 1 31.56 559 LYS B C 1
ATOM 9909 O O . LYS B 1 559 ? -13.93 24.109 -73.562 1 31.56 559 LYS B O 1
ATOM 9914 N N . GLN B 1 560 ? -13.164 22.531 -74.688 1 26.92 560 GLN B N 1
ATOM 9915 C CA . GLN B 1 560 ? -13.641 22.922 -76 1 26.92 560 GLN B CA 1
ATOM 9916 C C . GLN B 1 560 ? -15.148 22.734 -76.125 1 26.92 560 GLN B C 1
ATOM 9918 O O . GLN B 1 560 ? -15.758 22.016 -75.312 1 26.92 560 GLN B O 1
ATOM 9923 N N . SER B 1 561 ? -15.859 22.766 -77.5 1 28.5 561 SER B N 1
ATOM 9924 C CA . SER B 1 561 ? -17.078 23.234 -78.125 1 28.5 561 SER B CA 1
ATOM 9925 C C . SER B 1 561 ? -18.219 22.234 -77.938 1 28.5 561 SER B C 1
ATOM 9927 O O . SER B 1 561 ? -19.344 22.453 -78.375 1 28.5 561 SER B O 1
ATOM 9929 N N . GLU B 1 562 ? -18.031 20.938 -77.688 1 28.03 562 GLU B N 1
ATOM 9930 C CA . GLU B 1 562 ? -19.125 20.219 -78.375 1 28.03 562 GLU B CA 1
ATOM 9931 C C . GLU B 1 562 ? -20.469 20.641 -77.812 1 28.03 562 GLU B C 1
ATOM 9933 O O . GLU B 1 562 ? -20.562 21.078 -76.625 1 28.03 562 GLU B O 1
ATOM 9938 N N . PRO B 1 563 ? -21.625 20.688 -78.688 1 27.12 563 PRO B N 1
ATOM 9939 C CA . PRO B 1 563 ? -22.969 21.203 -78.5 1 27.12 563 PRO B CA 1
ATOM 9940 C C . PRO B 1 563 ? -23.688 20.641 -77.312 1 27.12 563 PRO B C 1
ATOM 9942 O O . PRO B 1 563 ? -23.391 19.531 -76.875 1 27.12 563 PRO B O 1
ATOM 9945 N N . SER B 1 564 ? -24.109 21.453 -76.438 1 24.05 564 SER B N 1
ATOM 9946 C CA . SER B 1 564 ? -24.594 21.422 -75.062 1 24.05 564 SER B CA 1
ATOM 9947 C C . SER B 1 564 ? -25.906 20.641 -74.938 1 24.05 564 SER B C 1
ATOM 9949 O O . SER B 1 564 ? -26.953 21.094 -75.375 1 24.05 564 SER B O 1
ATOM 9951 N N . LYS B 1 565 ? -25.938 19.312 -75.562 1 23.27 565 LYS B N 1
ATOM 9952 C CA . LYS B 1 565 ? -27.266 18.734 -75.312 1 23.27 565 LYS B CA 1
ATOM 9953 C C . LYS B 1 565 ? -27.734 18.922 -73.875 1 23.27 565 LYS B C 1
ATOM 9955 O O . LYS B 1 565 ? -26.938 18.844 -72.938 1 23.27 565 LYS B O 1
ATOM 9960 N N . HIS B 1 566 ? -28.875 19.562 -73.688 1 20.16 566 HIS B N 1
ATOM 9961 C CA . HIS B 1 566 ? -29.719 20.109 -72.625 1 20.16 566 HIS B CA 1
ATOM 9962 C C . HIS B 1 566 ? -30.031 19.047 -71.562 1 20.16 566 HIS B C 1
ATOM 9964 O O . HIS B 1 566 ? -30.859 19.281 -70.688 1 20.16 566 HIS B O 1
ATOM 9970 N N . SER B 1 567 ? -29.109 18.062 -71.312 1 20.5 567 SER B N 1
ATOM 9971 C CA . SER B 1 567 ? -29.766 17.047 -70.5 1 20.5 567 SER B CA 1
ATOM 9972 C C . SER B 1 567 ? -30.328 17.656 -69.188 1 20.5 567 SER B C 1
ATOM 9974 O O . SER B 1 567 ? -29.703 18.531 -68.625 1 20.5 567 SER B O 1
ATOM 9976 N N . GLY B 1 568 ? -31.672 17.578 -69 1 19.5 568 GLY B N 1
ATOM 9977 C CA . GLY B 1 568 ? -32.688 18 -68.062 1 19.5 568 GLY B CA 1
ATOM 9978 C C . GLY B 1 568 ? -32.344 17.688 -66.625 1 19.5 568 GLY B C 1
ATOM 9979 O O . GLY B 1 568 ? -32.156 16.516 -66.25 1 19.5 568 GLY B O 1
ATOM 9980 N N . PHE B 1 569 ? -31.422 18.422 -66 1 20.33 569 PHE B N 1
ATOM 9981 C CA . PHE B 1 569 ? -30.984 18.234 -64.625 1 20.33 569 PHE B CA 1
ATOM 9982 C C . PHE B 1 569 ? -32.156 18.328 -63.688 1 20.33 569 PHE B C 1
ATOM 9984 O O . PHE B 1 569 ? -32.812 19.375 -63.594 1 20.33 569 PHE B O 1
ATOM 9991 N N . SER B 1 570 ? -33 17.188 -63.625 1 19.2 570 SER B N 1
ATOM 9992 C CA . SER B 1 570 ? -34.156 17.172 -62.719 1 19.2 570 SER B CA 1
ATOM 9993 C C . SER B 1 570 ? -33.75 17.609 -61.312 1 19.2 570 SER B C 1
ATOM 9995 O O . SER B 1 570 ? -32.781 17.094 -60.75 1 19.2 570 SER B O 1
ATOM 9997 N N . THR B 1 571 ? -33.938 18.859 -61.062 1 19.08 571 THR B N 1
ATOM 9998 C CA . THR B 1 571 ? -33.812 19.641 -59.812 1 19.08 571 THR B CA 1
ATOM 9999 C C . THR B 1 571 ? -34.562 18.969 -58.688 1 19.08 571 THR B C 1
ATOM 10001 O O . THR B 1 571 ? -34.688 19.547 -57.594 1 19.08 571 THR B O 1
ATOM 10004 N N . SER B 1 572 ? -34.594 17.547 -58.531 1 18.69 572 SER B N 1
ATOM 10005 C CA . SER B 1 572 ? -35.562 17.203 -57.5 1 18.69 572 SER B CA 1
ATOM 10006 C C . SER B 1 572 ? -35.188 17.875 -56.156 1 18.69 572 SER B C 1
ATOM 10008 O O . SER B 1 572 ? -34.031 17.859 -55.75 1 18.69 572 SER B O 1
ATOM 10010 N N . ASP B 1 573 ? -35.906 18.891 -55.844 1 18.69 573 ASP B N 1
ATOM 10011 C CA . ASP B 1 573 ? -36.031 19.875 -54.75 1 18.69 573 ASP B CA 1
ATOM 10012 C C . ASP B 1 573 ? -36.125 19.188 -53.406 1 18.69 573 ASP B C 1
ATOM 10014 O O . ASP B 1 573 ? -36.5 19.828 -52.406 1 18.69 573 ASP B O 1
ATOM 10018 N N . ASN B 1 574 ? -35.719 17.891 -53.188 1 18.34 574 ASN B N 1
ATOM 10019 C CA . ASN B 1 574 ? -36.375 17.359 -51.969 1 18.34 574 ASN B CA 1
ATOM 10020 C C . ASN B 1 574 ? -35.969 18.141 -50.719 1 18.34 574 ASN B C 1
ATOM 10022 O O . ASN B 1 574 ? -34.75 18.266 -50.438 1 18.34 574 ASN B O 1
ATOM 10026 N N . SER B 1 575 ? -36.719 19.031 -50.25 1 19.17 575 SER B N 1
ATOM 10027 C CA . SER B 1 575 ? -36.781 19.984 -49.156 1 19.17 575 SER B CA 1
ATOM 10028 C C . SER B 1 575 ? -36.625 19.281 -47.812 1 19.17 575 SER B C 1
ATOM 10030 O O . SER B 1 575 ? -36.906 19.859 -46.75 1 19.17 575 SER B O 1
ATOM 10032 N N . THR B 1 576 ? -36.031 18.109 -47.719 1 18.2 576 THR B N 1
ATOM 10033 C CA . THR B 1 576 ? -36.375 17.469 -46.438 1 18.2 576 THR B CA 1
ATOM 10034 C C . THR B 1 576 ? -35.875 18.312 -45.281 1 18.2 576 THR B C 1
ATOM 10036 O O . THR B 1 576 ? -34.75 18.797 -45.281 1 18.2 576 THR B O 1
ATOM 10039 N N . ALA B 1 577 ? -36.844 18.812 -44.469 1 19.02 577 ALA B N 1
ATOM 10040 C CA . ALA B 1 577 ? -36.969 19.625 -43.25 1 19.02 577 ALA B CA 1
ATOM 10041 C C . ALA B 1 577 ? -36.125 19.078 -42.125 1 19.02 577 ALA B C 1
ATOM 10043 O O . ALA B 1 577 ? -36.156 17.875 -41.844 1 19.02 577 ALA B O 1
ATOM 10044 N N . ASN B 1 578 ? -35 19.734 -41.75 1 18.5 578 ASN B N 1
ATOM 10045 C CA . ASN B 1 578 ? -33.969 19.547 -40.75 1 18.5 578 ASN B CA 1
ATOM 10046 C C . ASN B 1 578 ? -34.531 19.594 -39.344 1 18.5 578 ASN B C 1
ATOM 10048 O O . ASN B 1 578 ? -34.906 20.672 -38.844 1 18.5 578 ASN B O 1
ATOM 10052 N N . THR B 1 579 ? -35.531 18.703 -39 1 18.62 579 THR B N 1
ATOM 10053 C CA . THR B 1 579 ? -36.125 18.828 -37.656 1 18.62 579 THR B CA 1
ATOM 10054 C C . THR B 1 579 ? -35.031 18.859 -36.594 1 18.62 579 THR B C 1
ATOM 10056 O O . THR B 1 579 ? -34.094 18.078 -36.656 1 18.62 579 THR B O 1
ATOM 10059 N N . PRO B 1 580 ? -35.031 19.922 -35.812 1 20.31 580 PRO B N 1
ATOM 10060 C CA . PRO B 1 580 ? -34.156 20.359 -34.75 1 20.31 580 PRO B CA 1
ATOM 10061 C C . PRO B 1 580 ? -34.062 19.344 -33.594 1 20.31 580 PRO B C 1
ATOM 10063 O O . PRO B 1 580 ? -35.062 19.016 -33 1 20.31 580 PRO B O 1
ATOM 10066 N N . GLN B 1 581 ? -33.438 18.172 -33.812 1 17.3 581 GLN B N 1
ATOM 10067 C CA . GLN B 1 581 ? -33.5 17.172 -32.75 1 17.3 581 GLN B CA 1
ATOM 10068 C C . GLN B 1 581 ? -32.969 17.734 -31.438 1 17.3 581 GLN B C 1
ATOM 10070 O O . GLN B 1 581 ? -31.875 18.312 -31.406 1 17.3 581 GLN B O 1
ATOM 10075 N N . ASP B 1 582 ? -33.875 18.125 -30.516 1 18.86 582 ASP B N 1
ATOM 10076 C CA . ASP B 1 582 ? -33.844 18.547 -29.109 1 18.86 582 ASP B CA 1
ATOM 10077 C C . ASP B 1 582 ? -32.938 17.609 -28.281 1 18.86 582 ASP B C 1
ATOM 10079 O O . ASP B 1 582 ? -33.125 16.391 -28.297 1 18.86 582 ASP B O 1
ATOM 10083 N N . TYR B 1 583 ? -31.719 18.016 -28.094 1 18.5 583 TYR B N 1
ATOM 10084 C CA . TYR B 1 583 ? -30.672 17.297 -27.391 1 18.5 583 TYR B CA 1
ATOM 10085 C C . TYR B 1 583 ? -31.047 17.078 -25.922 1 18.5 583 TYR B C 1
ATOM 10087 O O . TYR B 1 583 ? -30.594 17.812 -25.047 1 18.5 583 TYR B O 1
ATOM 10095 N N . SER B 1 584 ? -32.406 16.828 -25.672 1 18.73 584 SER B N 1
ATOM 10096 C CA . SER B 1 584 ? -32.688 16.703 -24.25 1 18.73 584 SER B CA 1
ATOM 10097 C C . SER B 1 584 ? -31.766 15.688 -23.578 1 18.73 584 SER B C 1
ATOM 10099 O O . SER B 1 584 ? -31.625 14.555 -24.047 1 18.73 584 SER B O 1
ATOM 10101 N N . GLY B 1 585 ? -30.625 16.172 -23.078 1 19.28 585 GLY B N 1
ATOM 10102 C CA . GLY B 1 585 ? -29.547 15.523 -22.328 1 19.28 585 GLY B CA 1
ATOM 10103 C C . GLY B 1 585 ? -30.047 14.688 -21.172 1 19.28 585 GLY B C 1
ATOM 10104 O O . GLY B 1 585 ? -29.75 14.992 -20.016 1 19.28 585 GLY B O 1
ATOM 10105 N N . ASN B 1 586 ? -31.156 13.93 -21.438 1 18.39 586 ASN B N 1
ATOM 10106 C CA . ASN B 1 586 ? -31.734 13.211 -20.297 1 18.39 586 ASN B CA 1
ATOM 10107 C C . ASN B 1 586 ? -30.672 12.453 -19.516 1 18.39 586 ASN B C 1
ATOM 10109 O O . ASN B 1 586 ? -29.734 11.898 -20.109 1 18.39 586 ASN B O 1
ATOM 10113 N N . MET B 1 587 ? -30.484 12.891 -18.234 1 19.38 587 MET B N 1
ATOM 10114 C CA . MET B 1 587 ? -29.781 12.344 -17.094 1 19.38 587 MET B CA 1
ATOM 10115 C C . MET B 1 587 ? -30.094 10.859 -16.906 1 19.38 587 MET B C 1
ATOM 10117 O O . MET B 1 587 ? -31.25 10.484 -16.766 1 19.38 587 MET B O 1
ATOM 10121 N N . LYS B 1 588 ? -29.328 10.023 -17.672 1 19.98 588 LYS B N 1
ATOM 10122 C CA . LYS B 1 588 ? -29.469 8.57 -17.641 1 19.98 588 LYS B CA 1
ATOM 10123 C C . LYS B 1 588 ? -29.625 8.062 -16.203 1 19.98 588 LYS B C 1
ATOM 10125 O O . LYS B 1 588 ? -28.688 8.18 -15.398 1 19.98 588 LYS B O 1
ATOM 10130 N N . SER B 1 589 ? -30.938 8.273 -15.742 1 17.69 589 SER B N 1
ATOM 10131 C CA . SER B 1 589 ? -31.328 7.613 -14.508 1 17.69 589 SER B CA 1
ATOM 10132 C C . SER B 1 589 ? -31.062 6.113 -14.57 1 17.69 589 SER B C 1
ATOM 10134 O O . SER B 1 589 ? -31.328 5.473 -15.586 1 17.69 589 SER B O 1
ATOM 10136 N N . PHE B 1 590 ? -30.062 5.633 -13.961 1 17.89 590 PHE B N 1
ATOM 10137 C CA . PHE B 1 590 ? -29.672 4.227 -13.852 1 17.89 590 PHE B CA 1
ATOM 10138 C C . PHE B 1 590 ? -30.875 3.379 -13.422 1 17.89 590 PHE B C 1
ATOM 10140 O O . PHE B 1 590 ? -31.312 3.445 -12.273 1 17.89 590 PHE B O 1
ATOM 10147 N N . PRO B 1 591 ? -32 3.41 -14.375 1 17.7 591 PRO B N 1
ATOM 10148 C CA . PRO B 1 591 ? -33.125 2.627 -13.891 1 17.7 591 PRO B CA 1
ATOM 10149 C C . PRO B 1 591 ? -32.719 1.303 -13.258 1 17.7 591 PRO B C 1
ATOM 10151 O O . PRO B 1 591 ? -31.656 0.774 -13.578 1 17.7 591 PRO B O 1
ATOM 10154 N N . SER B 1 592 ? -33.5 1.006 -12.141 1 16.38 592 SER B N 1
ATOM 10155 C CA . SER B 1 592 ? -33.719 -0.177 -11.32 1 16.38 592 SER B CA 1
ATOM 10156 C C . SER B 1 592 ? -34.062 -1.387 -12.188 1 16.38 592 SER B C 1
ATOM 10158 O O . SER B 1 592 ? -34.312 -1.251 -13.383 1 16.38 592 SER B O 1
ATOM 10160 N N . ARG B 1 593 ? -35 -2.232 -11.586 1 17.77 593 ARG B N 1
ATOM 10161 C CA . ARG B 1 593 ? -35.156 -3.654 -11.297 1 17.77 593 ARG B CA 1
ATOM 10162 C C . ARG B 1 593 ? -35.875 -4.383 -12.414 1 17.77 593 ARG B C 1
ATOM 10164 O O . ARG B 1 593 ? -35.406 -5.422 -12.891 1 17.77 593 ARG B O 1
ATOM 10171 N N . SER B 1 594 ? -37.219 -4.121 -12.656 1 16.61 594 SER B N 1
ATOM 10172 C CA . SER B 1 594 ? -38.062 -5.316 -12.594 1 16.61 594 SER B CA 1
ATOM 10173 C C . SER B 1 594 ? -38.406 -5.82 -13.992 1 16.61 594 SER B C 1
ATOM 10175 O O . SER B 1 594 ? -39.156 -5.168 -14.719 1 16.61 594 SER B O 1
ATOM 10177 N N . PRO B 1 595 ? -37.656 -6.293 -14.914 1 16.7 595 PRO B N 1
ATOM 10178 C CA . PRO B 1 595 ? -38.312 -6.621 -16.188 1 16.7 595 PRO B CA 1
ATOM 10179 C C . PRO B 1 595 ? -39.5 -7.582 -16 1 16.7 595 PRO B C 1
ATOM 10181 O O . PRO B 1 595 ? -39.344 -8.609 -15.336 1 16.7 595 PRO B O 1
ATOM 10184 N N . SER B 1 596 ? -40.781 -7.145 -16.125 1 17.91 596 SER B N 1
ATOM 10185 C CA . SER B 1 596 ? -42.031 -7.914 -16.078 1 17.91 596 SER B CA 1
ATOM 10186 C C . SER B 1 596 ? -42.219 -8.75 -17.344 1 17.91 596 SER B C 1
ATOM 10188 O O . SER B 1 596 ? -43.281 -9.312 -17.578 1 17.91 596 SER B O 1
ATOM 10190 N N . GLN B 1 597 ? -41.406 -9.141 -18.25 1 15.52 597 GLN B N 1
ATOM 10191 C CA . GLN B 1 597 ? -42 -9.609 -19.484 1 15.52 597 GLN B CA 1
ATOM 10192 C C . GLN B 1 597 ? -43.062 -10.688 -19.219 1 15.52 597 GLN B C 1
ATOM 10194 O O . GLN B 1 597 ? -42.938 -11.445 -18.266 1 15.52 597 GLN B O 1
ATOM 10199 N N . GLY B 1 598 ? -44.312 -10.742 -20.047 1 16.3 598 GLY B N 1
ATOM 10200 C CA . GLY B 1 598 ? -45.531 -11.43 -20.391 1 16.3 598 GLY B CA 1
ATOM 10201 C C . GLY B 1 598 ? -45.312 -12.906 -20.688 1 16.3 598 GLY B C 1
ATOM 10202 O O . GLY B 1 598 ? -46 -13.766 -20.109 1 16.3 598 GLY B O 1
ATOM 10203 N N . ASP B 1 599 ? -45.031 -13.281 -22.016 1 15.84 599 ASP B N 1
ATOM 10204 C CA . ASP B 1 599 ? -45.844 -14.188 -22.812 1 15.84 599 ASP B CA 1
ATOM 10205 C C . ASP B 1 599 ? -45.75 -15.617 -22.297 1 15.84 599 ASP B C 1
ATOM 10207 O O . ASP B 1 599 ? -44.844 -15.953 -21.516 1 15.84 599 ASP B O 1
ATOM 10211 N N . GLU B 1 600 ? -46.219 -16.656 -23.25 1 15.92 600 GLU B N 1
ATOM 10212 C CA . GLU B 1 600 ? -47 -17.875 -23.438 1 15.92 600 GLU B CA 1
ATOM 10213 C C . GLU B 1 600 ? -46.156 -19.109 -23.156 1 15.92 600 GLU B C 1
ATOM 10215 O O . GLU B 1 600 ? -46.531 -19.953 -22.344 1 15.92 600 GLU B O 1
ATOM 10220 N N . ASP B 1 601 ? -45.75 -19.906 -24.312 1 15.34 601 ASP B N 1
ATOM 10221 C CA . ASP B 1 601 ? -46.219 -21.234 -24.672 1 15.34 601 ASP B CA 1
ATOM 10222 C C . ASP B 1 601 ? -45.438 -22.328 -23.969 1 15.34 601 ASP B C 1
ATOM 10224 O O . ASP B 1 601 ? -44.406 -22.062 -23.344 1 15.34 601 ASP B O 1
ATOM 10228 N N . SER B 1 602 ? -44.844 -23.297 -24.844 1 15.16 602 SER B N 1
ATOM 10229 C CA . SER B 1 602 ? -45 -24.719 -25.156 1 15.16 602 SER B CA 1
ATOM 10230 C C . SER B 1 602 ? -43.875 -25.547 -24.531 1 15.16 602 SER B C 1
ATOM 10232 O O . SER B 1 602 ? -42.688 -25.203 -24.672 1 15.16 602 SER B O 1
ATOM 10234 N N . ALA B 1 603 ? -44.219 -26.328 -23.562 1 16.23 603 ALA B N 1
ATOM 10235 C CA . ALA B 1 603 ? -43.938 -27.516 -22.766 1 16.23 603 ALA B CA 1
ATOM 10236 C C . ALA B 1 603 ? -43.344 -28.625 -23.609 1 16.23 603 ALA B C 1
ATOM 10238 O O . ALA B 1 603 ? -43.375 -29.797 -23.219 1 16.23 603 ALA B O 1
ATOM 10239 N N . LEU B 1 604 ? -42.688 -28.328 -24.688 1 14.93 604 LEU B N 1
ATOM 10240 C CA . LEU B 1 604 ? -42.719 -29.578 -25.438 1 14.93 604 LEU B CA 1
ATOM 10241 C C . LEU B 1 604 ? -41.844 -30.656 -24.781 1 14.93 604 LEU B C 1
ATOM 10243 O O . LEU B 1 604 ? -41.688 -31.734 -25.328 1 14.93 604 LEU B O 1
ATOM 10247 N N . ILE B 1 605 ? -41.25 -30.359 -23.688 1 15.91 605 ILE B N 1
ATOM 10248 C CA . ILE B 1 605 ? -40.312 -31.469 -23.641 1 15.91 605 ILE B CA 1
ATOM 10249 C C . ILE B 1 605 ? -41.062 -32.781 -23.828 1 15.91 605 ILE B C 1
ATOM 10251 O O . ILE B 1 605 ? -42.062 -33.062 -23.156 1 15.91 605 ILE B O 1
ATOM 10255 N N . LEU B 1 606 ? -40.719 -33.469 -24.938 1 15.41 606 LEU B N 1
ATOM 10256 C CA . LEU B 1 606 ? -40.938 -34.75 -25.562 1 15.41 606 LEU B CA 1
ATOM 10257 C C . LEU B 1 606 ? -40.688 -35.906 -24.594 1 15.41 606 LEU B C 1
ATOM 10259 O O . LEU B 1 606 ? -39.719 -35.844 -23.828 1 15.41 606 LEU B O 1
ATOM 10263 N N . THR B 1 607 ? -41.719 -36.688 -24.391 1 15.83 607 THR B N 1
ATOM 10264 C CA . THR B 1 607 ? -42.031 -37.812 -23.531 1 15.83 607 THR B CA 1
ATOM 10265 C C . THR B 1 607 ? -41.156 -39.031 -23.859 1 15.83 607 THR B C 1
ATOM 10267 O O . THR B 1 607 ? -41.281 -40.094 -23.266 1 15.83 607 THR B O 1
ATOM 10270 N N . GLN B 1 608 ? -40.031 -38.875 -24.625 1 15.09 608 GLN B N 1
ATOM 10271 C CA . GLN B 1 608 ? -40 -40.188 -25.234 1 15.09 608 GLN B CA 1
ATOM 10272 C C . GLN B 1 608 ? -39.844 -41.281 -24.172 1 15.09 608 GLN B C 1
ATOM 10274 O O . GLN B 1 608 ? -39.375 -41.031 -23.078 1 15.09 608 GLN B O 1
ATOM 10279 N N . ASP B 1 609 ? -40.125 -42.562 -24.672 1 15.6 609 ASP B N 1
ATOM 10280 C CA . ASP B 1 609 ? -40.594 -43.906 -24.25 1 15.6 609 ASP B CA 1
ATOM 10281 C C . ASP B 1 609 ? -39.531 -44.594 -23.422 1 15.6 609 ASP B C 1
ATOM 10283 O O . ASP B 1 609 ? -39.719 -44.812 -22.219 1 15.6 609 ASP B O 1
ATOM 10287 N N . ASN B 1 610 ? -38.906 -45.656 -24.062 1 15.34 610 ASN B N 1
ATOM 10288 C CA . ASN B 1 610 ? -39.125 -47.031 -23.672 1 15.34 610 ASN B CA 1
ATOM 10289 C C . ASN B 1 610 ? -38.062 -47.531 -22.688 1 15.34 610 ASN B C 1
ATOM 10291 O O . ASN B 1 610 ? -38.406 -48.094 -21.641 1 15.34 610 ASN B O 1
ATOM 10295 N N . LEU B 1 611 ? -36.75 -47.906 -23.203 1 15.36 611 LEU B N 1
ATOM 10296 C CA . LEU B 1 611 ? -36.531 -49.344 -23.266 1 15.36 611 LEU B CA 1
ATOM 10297 C C . LEU B 1 611 ? -35.906 -49.844 -21.953 1 15.36 611 LEU B C 1
ATOM 10299 O O . LEU B 1 611 ? -35.375 -49.062 -21.172 1 15.36 611 LEU B O 1
ATOM 10303 N N . LYS B 1 612 ? -34.875 -50.812 -22.094 1 15.94 612 LYS B N 1
ATOM 10304 C CA . LYS B 1 612 ? -34.812 -52.188 -21.656 1 15.94 612 LYS B CA 1
ATOM 10305 C C . LYS B 1 612 ? -34.094 -52.344 -20.328 1 15.94 612 LYS B C 1
ATOM 10307 O O . LYS B 1 612 ? -33.375 -51.406 -19.922 1 15.94 612 LYS B O 1
ATOM 10312 N N . SER B 1 613 ? -33.562 -53.5 -20.156 1 15.31 613 SER B N 1
ATOM 10313 C CA . SER B 1 613 ? -33.594 -54.656 -19.297 1 15.31 613 SER B CA 1
ATOM 10314 C C . SER B 1 613 ? -32.469 -54.656 -18.25 1 15.31 613 SER B C 1
ATOM 10316 O O . SER B 1 613 ? -31.547 -53.844 -18.359 1 15.31 613 SER B O 1
ATOM 10318 N N . SER B 1 614 ? -31.859 -55.781 -17.984 1 15.12 614 SER B N 1
ATOM 10319 C CA . SER B 1 614 ? -31.781 -56.719 -16.844 1 15.12 614 SER B CA 1
ATOM 10320 C C . SER B 1 614 ? -30.391 -56.656 -16.203 1 15.12 614 SER B C 1
ATOM 10322 O O . SER B 1 614 ? -30.266 -56.781 -14.977 1 15.12 614 SER B O 1
ATOM 10324 N N . ASP B 1 615 ? -29.172 -56.625 -16.922 1 15.6 615 ASP B N 1
ATOM 10325 C CA . ASP B 1 615 ? -28.484 -57.875 -16.609 1 15.6 615 ASP B CA 1
ATOM 10326 C C . ASP B 1 615 ? -27.781 -57.781 -15.25 1 15.6 615 ASP B C 1
ATOM 10328 O O . ASP B 1 615 ? -27.438 -56.688 -14.789 1 15.6 615 ASP B O 1
ATOM 10332 N N . PRO B 1 616 ? -27.031 -58.906 -14.844 1 16.42 616 PRO B N 1
ATOM 10333 C CA . PRO B 1 616 ? -26.844 -59.688 -13.633 1 16.42 616 PRO B CA 1
ATOM 10334 C C . PRO B 1 616 ? -25.703 -59.188 -12.758 1 16.42 616 PRO B C 1
ATOM 10336 O O . PRO B 1 616 ? -24.969 -58.281 -13.156 1 16.42 616 PRO B O 1
ATOM 10339 N N . ASP B 1 617 ? -24.781 -60.125 -12.359 1 15.47 617 ASP B N 1
ATOM 10340 C CA . ASP B 1 617 ? -24.391 -60.719 -11.086 1 15.47 617 ASP B CA 1
ATOM 10341 C C . ASP B 1 617 ? -23 -60.25 -10.656 1 15.47 617 ASP B C 1
ATOM 10343 O O . ASP B 1 617 ? -22.516 -60.656 -9.602 1 15.47 617 ASP B O 1
ATOM 10347 N N . LEU B 1 618 ? -22.156 -59.562 -11.531 1 16.12 618 LEU B N 1
ATOM 10348 C CA . LEU B 1 618 ? -20.859 -60.219 -11.438 1 16.12 618 LEU B CA 1
ATOM 10349 C C . LEU B 1 618 ? -20.234 -60.031 -10.055 1 16.12 618 LEU B C 1
ATOM 10351 O O . LEU B 1 618 ? -20.344 -58.938 -9.477 1 16.12 618 LEU B O 1
ATOM 10355 N N . SER B 1 619 ? -19.5 -61.031 -9.617 1 15.41 619 SER B N 1
ATOM 10356 C CA . SER B 1 619 ? -19.078 -61.719 -8.406 1 15.41 619 SER B CA 1
ATOM 10357 C C . SER B 1 619 ? -18.031 -60.906 -7.645 1 15.41 619 SER B C 1
ATOM 10359 O O . SER B 1 619 ? -18.219 -60.594 -6.465 1 15.41 619 SER B O 1
ATOM 10361 N N . VAL B 1 620 ? -16.719 -61.375 -7.684 1 15.73 620 VAL B N 1
ATOM 10362 C CA . VAL B 1 620 ? -16.078 -62.125 -6.602 1 15.73 620 VAL B CA 1
ATOM 10363 C C . VAL B 1 620 ? -15.18 -61.188 -5.801 1 15.73 620 VAL B C 1
ATOM 10365 O O . VAL B 1 620 ? -15.344 -61.031 -4.59 1 15.73 620 VAL B O 1
ATOM 10368 N N . ASN B 1 621 ? -13.789 -61.312 -5.934 1 15.27 621 ASN B N 1
ATOM 10369 C CA . ASN B 1 621 ? -12.828 -61.844 -4.977 1 15.27 621 ASN B CA 1
ATOM 10370 C C . ASN B 1 621 ? -12.023 -60.75 -4.309 1 15.27 621 ASN B C 1
ATOM 10372 O O . ASN B 1 621 ? -11.789 -59.688 -4.914 1 15.27 621 ASN B O 1
ATOM 10376 N N . SER B 1 622 ? -11.867 -60.75 -2.963 1 16.75 622 SER B N 1
ATOM 10377 C CA . SER B 1 622 ? -11.453 -60.125 -1.709 1 16.75 622 SER B CA 1
ATOM 10378 C C . SER B 1 622 ? -9.938 -59.938 -1.667 1 16.75 622 SER B C 1
ATOM 10380 O O . SER B 1 622 ? -9.383 -59.562 -0.627 1 16.75 622 SER B O 1
ATOM 10382 N N . ASP B 1 623 ? -9.18 -60 -2.783 1 15.61 623 ASP B N 1
ATOM 10383 C CA . ASP B 1 623 ? -7.859 -60.594 -2.6 1 15.61 623 ASP B CA 1
ATOM 10384 C C . ASP B 1 623 ? -7.039 -59.844 -1.569 1 15.61 623 ASP B C 1
ATOM 10386 O O . ASP B 1 623 ? -7.008 -58.594 -1.591 1 15.61 623 ASP B O 1
ATOM 10390 N N . GLN B 1 624 ? -6.5 -60.469 -0.468 1 16.3 624 GLN B N 1
ATOM 10391 C CA . GLN B 1 624 ? -5.84 -60.469 0.834 1 16.3 624 GLN B CA 1
ATOM 10392 C C . GLN B 1 624 ? -4.406 -59.969 0.726 1 16.3 624 GLN B C 1
ATOM 10394 O O . GLN B 1 624 ? -3.654 -60 1.704 1 16.3 624 GLN B O 1
ATOM 10399 N N . GLU B 1 625 ? -3.936 -59.375 -0.291 1 15.79 625 GLU B N 1
ATOM 10400 C CA . GLU B 1 625 ? -2.512 -59.656 -0.434 1 15.79 625 GLU B CA 1
ATOM 10401 C C . GLU B 1 625 ? -1.766 -59.406 0.875 1 15.79 625 GLU B C 1
ATOM 10403 O O . GLU B 1 625 ? -1.85 -58.344 1.451 1 15.79 625 GLU B O 1
ATOM 10408 N N . SER B 1 626 ? -1.246 -60.531 1.6 1 15.59 626 SER B N 1
ATOM 10409 C CA . SER B 1 626 ? -0.625 -61.094 2.793 1 15.59 626 SER B CA 1
ATOM 10410 C C . SER B 1 626 ? 0.77 -60.5 3.016 1 15.59 626 SER B C 1
ATOM 10412 O O . SER B 1 626 ? 1.704 -60.844 2.277 1 15.59 626 SER B O 1
ATOM 10414 N N . GLY B 1 627 ? 0.994 -59.312 2.824 1 14.99 627 GLY B N 1
ATOM 10415 C CA . GLY B 1 627 ? 2.402 -59 3.01 1 14.99 627 GLY B CA 1
ATOM 10416 C C . GLY B 1 627 ? 3.041 -59.781 4.148 1 14.99 627 GLY B C 1
ATOM 10417 O O . GLY B 1 627 ? 2.361 -60.156 5.105 1 14.99 627 GLY B O 1
ATOM 10418 N N . VAL B 1 628 ? 4.195 -60.344 4.043 1 15.48 628 VAL B N 1
ATOM 10419 C CA . VAL B 1 628 ? 5.195 -61.312 4.426 1 15.48 628 VAL B CA 1
ATOM 10420 C C . VAL B 1 628 ? 5.504 -61.188 5.918 1 15.48 628 VAL B C 1
ATOM 10422 O O . VAL B 1 628 ? 5.254 -60.156 6.523 1 15.48 628 VAL B O 1
ATOM 10425 N N . GLU B 1 629 ? 6.441 -61.969 6.434 1 15.28 629 GLU B N 1
ATOM 10426 C CA . GLU B 1 629 ? 6.832 -63 7.41 1 15.28 629 GLU B CA 1
ATOM 10427 C C . GLU B 1 629 ? 7.273 -62.344 8.727 1 15.28 629 GLU B C 1
ATOM 10429 O O . GLU B 1 629 ? 7.531 -61.156 8.781 1 15.28 629 GLU B O 1
ATOM 10434 N N . ASP B 1 630 ? 8.023 -63.188 9.734 1 15.12 630 ASP B N 1
ATOM 10435 C CA . ASP B 1 630 ? 8.219 -63.906 10.984 1 15.12 630 ASP B CA 1
ATOM 10436 C C . ASP B 1 630 ? 9.422 -63.344 11.75 1 15.12 630 ASP B C 1
ATOM 10438 O O . ASP B 1 630 ? 9.539 -63.531 12.961 1 15.12 630 ASP B O 1
ATOM 10442 N N . LEU B 1 631 ? 10.578 -62.844 11.211 1 15.55 631 LEU B N 1
ATOM 10443 C CA . LEU B 1 631 ? 11.812 -63.406 11.758 1 15.55 631 LEU B CA 1
ATOM 10444 C C . LEU B 1 631 ? 11.914 -63.125 13.258 1 15.55 631 LEU B C 1
ATOM 10446 O O . LEU B 1 631 ? 11.562 -62.031 13.719 1 15.55 631 LEU B O 1
ATOM 10450 N N . SER B 1 632 ? 12.297 -64.188 14.227 1 15.88 632 SER B N 1
ATOM 10451 C CA . SER B 1 632 ? 12.484 -64.688 15.57 1 15.88 632 SER B CA 1
ATOM 10452 C C . SER B 1 632 ? 13.688 -64.062 16.25 1 15.88 632 SER B C 1
ATOM 10454 O O . SER B 1 632 ? 14.031 -64.375 17.375 1 15.88 632 SER B O 1
ATOM 10456 N N . CYS B 1 633 ? 13.945 -62.844 16.281 1 15.44 633 CYS B N 1
ATOM 10457 C CA . CYS B 1 633 ? 15.273 -62.656 16.859 1 15.44 633 CYS B CA 1
ATOM 10458 C C . CYS B 1 633 ? 15.375 -63.344 18.203 1 15.44 633 CYS B C 1
ATOM 10460 O O . CYS B 1 633 ? 14.641 -63.031 19.141 1 15.44 633 CYS B O 1
ATOM 10462 N N . ARG B 1 634 ? 16.234 -64.5 18.516 1 14.98 634 ARG B N 1
ATOM 10463 C CA . ARG B 1 634 ? 16.547 -65.562 19.453 1 14.98 634 ARG B CA 1
ATOM 10464 C C . ARG B 1 634 ? 17.453 -65.125 20.562 1 14.98 634 ARG B C 1
ATOM 10466 O O . ARG B 1 634 ? 17.75 -65.812 21.516 1 14.98 634 ARG B O 1
ATOM 10473 N N . SER B 1 635 ? 18.078 -64.062 20.625 1 14.92 635 SER B N 1
ATOM 10474 C CA . SER B 1 635 ? 19.328 -64.375 21.312 1 14.92 635 SER B CA 1
ATOM 10475 C C . SER B 1 635 ? 19.047 -65.125 22.625 1 14.92 635 SER B C 1
ATOM 10477 O O . SER B 1 635 ? 18.016 -64.938 23.25 1 14.92 635 SER B O 1
ATOM 10479 N N . PRO B 1 636 ? 20.172 -65.812 23.391 1 15.82 636 PRO B N 1
ATOM 10480 C CA . PRO B 1 636 ? 20.625 -67.062 23.953 1 15.82 636 PRO B CA 1
ATOM 10481 C C . PRO B 1 636 ? 20.266 -67.188 25.438 1 15.82 636 PRO B C 1
ATOM 10483 O O . PRO B 1 636 ? 19.859 -66.25 26.078 1 15.82 636 PRO B O 1
ATOM 10486 N N . SER B 1 637 ? 20.781 -68.438 26.109 1 15.59 637 SER B N 1
ATOM 10487 C CA . SER B 1 637 ? 20.703 -69.562 27.062 1 15.59 637 SER B CA 1
ATOM 10488 C C . SER B 1 637 ? 21.375 -69.188 28.391 1 15.59 637 SER B C 1
ATOM 10490 O O . SER B 1 637 ? 20.797 -69.375 29.453 1 15.59 637 SER B O 1
ATOM 10492 N N . GLY B 1 638 ? 22.797 -69.125 28.531 1 15 638 GLY B N 1
ATOM 10493 C CA . GLY B 1 638 ? 23.609 -70.125 29.234 1 15 638 GLY B CA 1
ATOM 10494 C C . GLY B 1 638 ? 23.578 -69.938 30.75 1 15 638 GLY B C 1
ATOM 10495 O O . GLY B 1 638 ? 23.047 -68.938 31.25 1 15 638 GLY B O 1
ATOM 10496 N N . GLY B 1 639 ? 24.781 -70.625 31.641 1 15.42 639 GLY B N 1
ATOM 10497 C CA . GLY B 1 639 ? 25.266 -71.562 32.594 1 15.42 639 GLY B CA 1
ATOM 10498 C C . GLY B 1 639 ? 25.703 -70.938 33.938 1 15.42 639 GLY B C 1
ATOM 10499 O O . GLY B 1 639 ? 25.359 -69.812 34.219 1 15.42 639 GLY B O 1
ATOM 10500 N N . GLU B 1 640 ? 27.156 -71.062 34.344 1 15.36 640 GLU B N 1
ATOM 10501 C CA . GLU B 1 640 ? 27.828 -71.75 35.438 1 15.36 640 GLU B CA 1
ATOM 10502 C C . GLU B 1 640 ? 27.938 -70.875 36.688 1 15.36 640 GLU B C 1
ATOM 10504 O O . GLU B 1 640 ? 27.734 -69.625 36.625 1 15.36 640 GLU B O 1
ATOM 10509 N N . ARG B 1 641 ? 29.297 -71.062 37.688 1 16.22 641 ARG B N 1
ATOM 10510 C CA . ARG B 1 641 ? 29.719 -71.562 38.969 1 16.22 641 ARG B CA 1
ATOM 10511 C C . ARG B 1 641 ? 30.031 -70.438 39.938 1 16.22 641 ARG B C 1
ATOM 10513 O O . ARG B 1 641 ? 29.516 -70.438 41.062 1 16.22 641 ARG B O 1
ATOM 10520 N N . ALA B 1 642 ? 31.531 -69.938 40.188 1 15.47 642 ALA B N 1
ATOM 10521 C CA . ALA B 1 642 ? 32.438 -70.375 41.25 1 15.47 642 ALA B CA 1
ATOM 10522 C C . ALA B 1 642 ? 32.469 -69.375 42.406 1 15.47 642 ALA B C 1
ATOM 10524 O O . ALA B 1 642 ? 32.125 -68.188 42.25 1 15.47 642 ALA B O 1
ATOM 10525 N N . PRO B 1 643 ? 33.719 -69.312 43.281 1 16.3 643 PRO B N 1
ATOM 10526 C CA . PRO B 1 643 ? 34.062 -69.438 44.688 1 16.3 643 PRO B CA 1
ATOM 10527 C C . PRO B 1 643 ? 34.219 -68.125 45.406 1 16.3 643 PRO B C 1
ATOM 10529 O O . PRO B 1 643 ? 33.531 -67.875 46.406 1 16.3 643 PRO B O 1
ATOM 10532 N N . SER B 1 644 ? 35.594 -67.5 45.531 1 14.76 644 SER B N 1
ATOM 10533 C CA . SER B 1 644 ? 36.531 -67.688 46.625 1 14.76 644 SER B CA 1
ATOM 10534 C C . SER B 1 644 ? 36.594 -66.438 47.5 1 14.76 644 SER B C 1
ATOM 10536 O O . SER B 1 644 ? 36.094 -65.375 47.125 1 14.76 644 SER B O 1
ATOM 10538 N N . GLU B 1 645 ? 38 -65.938 48 1 15.05 645 GLU B N 1
ATOM 10539 C CA . GLU B 1 645 ? 38.719 -65.875 49.25 1 15.05 645 GLU B CA 1
ATOM 10540 C C . GLU B 1 645 ? 38.781 -64.438 49.781 1 15.05 645 GLU B C 1
ATOM 10542 O O . GLU B 1 645 ? 38.188 -64.125 50.812 1 15.05 645 GLU B O 1
ATOM 10547 N N . ASP B 1 646 ? 40.094 -63.781 50.031 1 15.38 646 ASP B N 1
ATOM 10548 C CA . ASP B 1 646 ? 40.844 -63.656 51.281 1 15.38 646 ASP B CA 1
ATOM 10549 C C . ASP B 1 646 ? 40.781 -62.219 51.812 1 15.38 646 ASP B C 1
ATOM 10551 O O . ASP B 1 646 ? 40.344 -61.969 52.938 1 15.38 646 ASP B O 1
ATOM 10555 N N . SER B 1 647 ? 42.031 -61.438 51.812 1 15.09 647 SER B N 1
ATOM 10556 C CA . SER B 1 647 ? 43 -61.062 52.844 1 15.09 647 SER B CA 1
ATOM 10557 C C . SER B 1 647 ? 42.844 -59.594 53.25 1 15.09 647 SER B C 1
ATOM 10559 O O . SER B 1 647 ? 42.188 -58.844 52.562 1 15.09 647 SER B O 1
ATOM 10561 N N . GLY B 1 648 ? 44.031 -58.875 53.812 1 15.3 648 GLY B N 1
ATOM 10562 C CA . GLY B 1 648 ? 44.594 -58.375 55.031 1 15.3 648 GLY B CA 1
ATOM 10563 C C . GLY B 1 648 ? 44.562 -56.875 55.125 1 15.3 648 GLY B C 1
ATOM 10564 O O . GLY B 1 648 ? 44.062 -56.312 56.094 1 15.3 648 GLY B O 1
ATOM 10565 N N . LYS B 1 649 ? 45.656 -56.062 54.594 1 15.95 649 LYS B N 1
ATOM 10566 C CA . LYS B 1 649 ? 46.719 -55.469 55.406 1 15.95 649 LYS B CA 1
ATOM 10567 C C . LYS B 1 649 ? 46.406 -54.031 55.75 1 15.95 649 LYS B C 1
ATOM 10569 O O . LYS B 1 649 ? 45.625 -53.344 55.062 1 15.95 649 LYS B O 1
ATOM 10574 N N . ASP B 1 650 ? 47.25 -53.344 56.719 1 15.62 650 ASP B N 1
ATOM 10575 C CA . ASP B 1 650 ? 47.594 -52.562 57.906 1 15.62 650 ASP B CA 1
ATOM 10576 C C . ASP B 1 650 ? 47.906 -51.094 57.531 1 15.62 650 ASP B C 1
ATOM 10578 O O . ASP B 1 650 ? 47.812 -50.219 58.375 1 15.62 650 ASP B O 1
ATOM 10582 N N . ARG B 1 651 ? 48.625 -50.719 56.469 1 15.65 651 ARG B N 1
ATOM 10583 C CA . ARG B 1 651 ? 49.844 -50 56.844 1 15.65 651 ARG B CA 1
ATOM 10584 C C . ARG B 1 651 ? 49.531 -48.594 57.375 1 15.65 651 ARG B C 1
ATOM 10586 O O . ARG B 1 651 ? 48.438 -48.062 57.094 1 15.65 651 ARG B O 1
ATOM 10593 N N . ASP B 1 652 ? 50.531 -47.75 57.344 1 15.23 652 ASP B N 1
ATOM 10594 C CA . ASP B 1 652 ? 51.406 -46.938 58.188 1 15.23 652 ASP B CA 1
ATOM 10595 C C . ASP B 1 652 ? 50.875 -45.5 58.281 1 15.23 652 ASP B C 1
ATOM 10597 O O . ASP B 1 652 ? 50.031 -45.094 57.5 1 15.23 652 ASP B O 1
ATOM 10601 N N . SER B 1 653 ? 51.844 -44.5 58.344 1 15.55 653 SER B N 1
ATOM 10602 C CA . SER B 1 653 ? 52.438 -43.656 59.375 1 15.55 653 SER B CA 1
ATOM 10603 C C . SER B 1 653 ? 51.906 -42.219 59.281 1 15.55 653 SER B C 1
ATOM 10605 O O . SER B 1 653 ? 51.406 -41.688 60.25 1 15.55 653 SER B O 1
ATOM 10607 N N . ASP B 1 654 ? 52.75 -41.281 58.781 1 15.37 654 ASP B N 1
ATOM 10608 C CA . ASP B 1 654 ? 53.5 -40.344 59.625 1 15.37 654 ASP B CA 1
ATOM 10609 C C . ASP B 1 654 ? 52.781 -39 59.719 1 15.37 654 ASP B C 1
ATOM 10611 O O . ASP B 1 654 ? 52.312 -38.594 60.781 1 15.37 654 ASP B O 1
ATOM 10615 N N . GLU B 1 655 ? 53.438 -37.875 59.125 1 16.03 655 GLU B N 1
ATOM 10616 C CA . GLU B 1 655 ? 54.188 -36.875 59.875 1 16.03 655 GLU B CA 1
ATOM 10617 C C . GLU B 1 655 ? 53.375 -35.625 60.125 1 16.03 655 GLU B C 1
ATOM 10619 O O . GLU B 1 655 ? 53.25 -35.156 61.281 1 16.03 655 GLU B O 1
ATOM 10624 N N . ALA B 1 656 ? 53.906 -34.469 59.562 1 16.77 656 ALA B N 1
ATOM 10625 C CA . ALA B 1 656 ? 54.531 -33.375 60.281 1 16.77 656 ALA B CA 1
ATOM 10626 C C . ALA B 1 656 ? 53.5 -32.312 60.688 1 16.77 656 ALA B C 1
ATOM 10628 O O . ALA B 1 656 ? 52.438 -32.219 60.125 1 16.77 656 ALA B O 1
ATOM 10629 N N . VAL B 1 657 ? 54.031 -31.109 60.812 1 17.84 657 VAL B N 1
ATOM 10630 C CA . VAL B 1 657 ? 54.312 -30.172 61.875 1 17.84 657 VAL B CA 1
ATOM 10631 C C . VAL B 1 657 ? 53.156 -29.172 62 1 17.84 657 VAL B C 1
ATOM 10633 O O . VAL B 1 657 ? 52.344 -29.047 61.094 1 17.84 657 VAL B O 1
ATOM 10636 N N . PHE B 1 658 ? 53.5 -27.969 62.156 1 17.58 658 PHE B N 1
ATOM 10637 C CA . PHE B 1 658 ? 53.625 -27.125 63.344 1 17.58 658 PHE B CA 1
ATOM 10638 C C . PH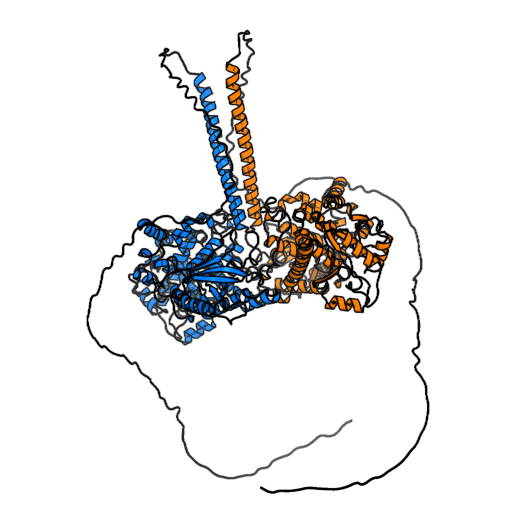E B 1 658 ? 52.438 -26.156 63.438 1 17.58 658 PHE B C 1
ATOM 10640 O O . PHE B 1 658 ? 51.75 -26.125 64.438 1 17.58 658 PHE B O 1
ATOM 10647 N N . LEU B 1 659 ? 52.875 -24.938 63.375 1 18.3 659 LEU B N 1
ATOM 10648 C CA . LEU B 1 659 ? 52.938 -23.953 64.438 1 18.3 659 LEU B CA 1
ATOM 10649 C C . LEU B 1 659 ? 51.656 -23.125 64.5 1 18.3 659 LEU B C 1
ATOM 10651 O O . LEU B 1 659 ? 50.875 -23.094 63.562 1 18.3 659 LEU B O 1
ATOM 10655 N N . THR B 1 660 ? 51.688 -22.109 65.312 1 19.78 660 THR B N 1
ATOM 10656 C CA . THR B 1 660 ? 51.25 -21.281 66.438 1 19.78 660 THR B CA 1
ATOM 10657 C C . THR B 1 660 ? 50.25 -20.25 65.938 1 19.78 660 THR B C 1
ATOM 10659 O O . THR B 1 660 ? 49.156 -20.094 66.562 1 19.78 660 THR B O 1
ATOM 10662 N N . ALA B 1 661 ? 50.969 -18.953 65.5 1 18.52 661 ALA B N 1
ATOM 10663 C CA . ALA B 1 661 ? 50.781 -17.516 65.688 1 18.52 661 ALA B CA 1
ATOM 10664 C C . ALA B 1 661 ? 49.719 -16.969 64.75 1 18.52 661 ALA B C 1
ATOM 10666 O O . ALA B 1 661 ? 49.719 -17.344 63.562 1 18.52 661 ALA B O 1
#

Organism: Sciurus vulgaris (NCBI:txid55149)

Sequence (1322 aa):
MEHIRTPKVENVRLVDRVSSKKAVLGTLYLTATHVIFVENVPDARKETWILHSQISTIEKQATTATGCPLLIRCKNFQIIQLIIPQERDCHDVYISLTRLARPVKYEELYCFSFNPKLDKEEREQGWMLIDLSEEYKRMGLPNNYWQLSDVNRDYKVCDSYPTELYVPKSATAHIIVGSSKFRSRRRFPALSYYYKDNHASICRSSQPLSGFSARCLEDEQMLQAIRKANPGSDFIYVVDTRPKLNAMANRAAGKGYENEDNYSNIKFQFIGIENIHVMRNSLQKMLEVCELKSPSMSDFLWGLENSGWLRHIKAIMDAGIFIAKAVSEEGASVLVHCSDGWDRTAQVCSVASLLLDPHYRTLKGFMVLIEKDWISFGHKFNHRYGNLDGDPKEISPVIDQFIECVWQLMEQFPCAFEFNERFLIHIQHHIYSCQFGNFLCNSQKERRELKIQERTYSLWAHLWKNRADYLNPLFRADHSQNQGCLHLPVAPCNSMYKFWSGMYNRFEKGMQPRQSVTDYLMAVKEESQQLEEELEALEERLEKIQKVQLNHITVKSNKQSEPSKHSGFSTSDNSTANTPQDYSGNMKSFPSRSPSQGDEDSALILTQDNLKSSDPDLSVNSDQESGVEDLSCRSPSGGERAPSEDSGKDRDSDEAVFLTAMEHIRTPKVENVRLVDRVSSKKAVLGTLYLTATHVIFVENVPDARKETWILHSQISTIEKQATTATGCPLLIRCKNFQIIQLIIPQERDCHDVYISLTRLARPVKYEELYCFSFNPKLDKEEREQGWMLIDLSEEYKRMGLPNNYWQLSDVNRDYKVCDSYPTELYVPKSATAHIIVGSSKFRSRRRFPALSYYYKDNHASICRSSQPLSGFSARCLEDEQMLQAIRKANPGSDFIYVVDTRPKLNAMANRAAGKGYENEDNYSNIKFQFIGIENIHVMRNSLQKMLEVCELKSPSMSDFLWGLENSGWLRHIKAIMDAGIFIAKAVSEEGASVLVHCSDGWDRTAQVCSVASLLLDPHYRTLKGFMVLIEKDWISFGHKFNHRYGNLDGDPKEISPVIDQFIECVWQLMEQFPCAFEFNERFLIHIQHHIYSCQFGNFLCNSQKERRELKIQERTYSLWAHLWKNRADYLNPLFRADHSQNQGCLHLPVAPCNSMYKFWSGMYNRFEKGMQPRQSVTDYLMAVKEESQQLEEELEALEERLEKIQKVQLNHITVKSNKQSEPSKHSGFSTSDNSTANTPQDYSGNMKSFPSRSPSQGDEDSALILTQDNLKSSDPDLSVNSDQESGVEDLSCRSPSGGERAPSEDSGKDRDSDEAVFLTA

Nearest PDB structures (foldseek):
  2yf0-assembly1_A-2  TM=8.017E-01  e=7.411E-70  Homo sapiens
  4y7i-assembly1_B  TM=9.789E-01  e=3.457E-54  Homo sapiens
  5gnh-assembly2_A  TM=9.373E-01  e=5.531E-52  Homo sapiens
  5c16-assembly4_D  TM=9.468E-01  e=1.433E-50  Homo sapiens
  5gnh-assembly3_B  TM=9.371E-01  e=3.609E-51  Homo sapiens

Foldseek 3Di:
DVLQPDQKAAQKWWAFLQPRVDIFTFMWGDDLFWIKTWGPPPPFRDIDIDGLLFWDDWDWDDADPQATWIWTAGNLQDIIIMGGHDPVVVVSVRRSSVDSSFAADLCSAQQLVFDPPDDLVVQLVQVVLADLVVVCVVLVPDDPFKHWDQLCPVHPQAVQAFRIFIATPPQDSVLLSQQLVQFASRFAWTFQHAHNVQRATETEGAFGLQQPHRDGPSNLVRLVSNQVSGVVDQAAEEEEAADPVVQVVVSNVRTHHDDCVRRDRYHYYYQHAYDQQLQAQLVVQLSVLVSDHPDDPVSSVVSNVVSCNLVNLLSLLVLLQVQLCCCPVVVHYYYYYYHGGQFSVLLSSLSNCVQFDLQCLELSNVVNSCCRSHANSFRFLCQQQVSHDDDPSSHGCRVVSSLLNVVLVCLVVVQQHFWDPVSSSVVSVCSSSSNFQRRDGGHPNVCVVVVRSSSGGHPSSVCVVVVLVTGRLNHDCPDPCNPGGNDDPDRDDSVSDDDDCCRNVVVNPVRDDPDDPRVVSSVVSVVVVVVVVVVVVVVVVVVVVVVVVVVVVVVPPDDDDDDDPPPPPPPPPPPPDPPPPDPPVPDPPVPPDDPDDDDDDDPPVPDDCPDDDDDDDDDDDPPDPDDPDDDDPDPDDDDDDDDYDYDDDDDYDDDDDDDDD/DVLQPDQKAAQKWWAFLQPRVDIFTFMWGDDLFWIKTWGPPPAFRDIDIDGLLFWDDWDWDDADPQATWIWTAGNLQDIIIMGGHDPVVVVSVRRSSVDSSFAADLCSAQQLVFDPPDDLVVQLVQVVLADLVVVCVVLVPDDPFKHWDQLCPVHPQAVFAFRIFIATPPQDSVLLSQQLVQFPRRFAWTFQHAHNVQRATETEGAFGLQQPHRDGPSNLVRLVSNQVSGVVAQAAEEEEAADPVVQVVVSNVRTHHDDCVRRDRYHYYYQHAYDQQLQAQLVVQLSVLVSDHPDDPVSSVVSNVVSCNLVNLLSLLVLLQVQLCCCPVVVHYYYYYYHGGQFSVLLSSLSNCVQFDLQCLELSNVVSSCCRSHANSFRFLCQQQVSHDDDPSSHGCRVVSSLLNVVLVCLVVVQQHFWDPVSSSVVSVCSSSSNFQRRDGGHPSVCVVVVRSSSGGDPSSVCVVVVLVTGRLSHDCPDPCNPGGNDDPDRDDSVSDDDDCCRNVVVNPVRDDPDDPRVVSSVVSVVVVVVVVVVVVVVVVVVVVVVVVVVVVVVPPDDDDDDDPPPDPPPPVPVPDPPPPDPPVPPPPVDHDDPPDDDDDDPPPDPDDDDDDDDDDDDDDPDPPPPDDDDDPDDDDDDDDDDYYDDDDDDYDYDDYDDDD

Radius of gyration: 41.77 Å; Cα contacts (8 Å, |Δi|>4): 2083; chains: 2; bounding box: 102×126×165 Å

Solvent-accessible surface area (backbone atoms only — not comparable to full-atom values): 74141 Å² total; per-residue (Å²): 103,88,63,54,76,52,51,66,44,71,67,25,30,42,53,36,82,87,50,75,84,47,62,47,54,18,34,38,35,51,58,85,57,35,40,36,39,37,43,62,58,78,84,68,69,53,69,48,80,40,50,30,54,27,41,66,48,78,43,81,51,76,70,52,96,81,18,24,36,37,42,38,36,30,70,70,53,42,74,46,41,35,31,27,58,46,60,67,59,41,49,34,47,50,55,23,46,59,51,61,34,41,32,78,50,76,78,68,37,50,15,62,70,56,75,90,82,66,53,73,67,55,38,53,52,28,57,56,71,63,52,67,69,57,51,42,42,72,45,54,45,66,53,97,34,36,32,80,38,64,74,22,44,92,38,70,64,22,58,41,42,40,44,71,44,42,39,34,60,79,50,45,69,68,31,48,54,46,19,14,74,42,14,37,87,23,32,39,78,32,61,76,46,60,42,69,90,61,42,15,34,38,26,37,20,19,19,36,52,25,28,90,77,54,82,52,69,34,38,44,47,47,55,48,28,54,30,62,42,16,82,79,28,87,38,25,39,38,37,35,37,35,34,66,70,59,44,53,55,38,19,74,73,41,24,30,68,89,48,64,88,75,35,75,55,51,47,81,43,74,44,59,43,79,56,54,63,58,49,32,51,15,50,52,43,39,51,52,53,69,65,46,79,80,53,52,47,56,54,47,42,50,38,47,43,71,21,42,47,67,48,54,45,48,41,46,49,48,48,9,50,50,52,32,42,36,34,72,74,68,30,25,29,36,39,32,22,32,68,64,35,45,55,70,35,32,44,29,53,49,46,16,46,43,35,52,32,44,58,38,29,31,65,67,32,36,53,47,48,45,45,49,51,34,45,35,48,16,27,44,36,28,50,28,61,50,66,38,59,68,64,73,80,53,33,29,61,60,66,60,44,42,54,48,45,52,51,54,47,39,68,32,33,54,36,56,28,38,44,35,70,61,46,56,52,51,51,57,44,48,57,44,45,36,55,34,41,72,57,54,41,41,20,38,53,55,34,60,74,65,37,36,73,80,56,30,43,39,49,66,37,54,49,58,75,52,38,81,78,23,52,27,71,60,40,37,76,80,39,68,74,34,55,42,52,60,81,64,94,52,73,68,40,51,84,67,63,73,85,62,43,76,60,65,34,56,78,39,76,71,55,49,59,81,44,59,66,64,64,50,43,46,51,52,49,54,50,45,51,50,49,50,49,48,38,52,51,50,51,50,50,50,51,52,55,51,52,54,57,52,57,64,60,64,67,69,72,71,78,74,78,81,81,72,82,70,78,76,74,76,66,77,68,82,68,80,76,82,73,81,78,76,76,76,74,73,74,80,71,72,70,79,71,81,84,81,77,80,93,82,82,88,69,83,66,83,72,80,71,83,69,82,90,82,87,90,84,87,82,83,84,77,83,66,91,84,74,95,81,76,87,74,85,76,73,83,78,89,79,93,81,98,97,91,86,88,89,84,88,84,86,91,84,93,85,90,93,84,84,81,138,104,87,63,55,76,53,49,66,45,72,67,24,30,45,53,36,81,87,51,73,84,45,62,46,53,20,34,39,34,52,58,84,57,34,40,36,40,37,39,61,56,76,75,70,65,50,69,48,80,40,50,30,54,27,41,67,48,78,44,81,50,76,72,51,96,82,17,25,35,36,41,38,36,29,72,72,52,42,74,45,41,34,32,26,58,47,61,68,58,40,49,34,47,49,55,24,47,60,51,61,34,42,31,78,50,76,80,67,38,51,15,63,71,57,75,90,82,66,54,73,67,55,38,52,51,27,56,56,70,65,51,68,69,57,52,43,42,73,44,54,45,66,53,98,35,35,32,79,38,64,74,22,45,90,38,70,64,22,57,42,40,40,45,71,45,40,39,34,61,80,51,45,69,67,32,50,53,47,19,14,74,41,14,36,86,23,31,39,76,34,61,76,45,60,41,69,91,60,44,14,36,38,26,36,20,19,19,36,52,24,28,90,75,54,81,52,68,34,40,44,48,47,54,48,29,54,30,61,42,17,83,78,29,85,37,25,38,38,36,35,40,36,35,67,70,59,45,52,53,38,18,74,74,41,25,29,67,89,48,65,86,76,35,73,54,50,47,80,43,74,44,57,43,80,56,53,64,58,48,31,52,18,50,52,43,39,50,53,52,70,64,46,77,80,52,53,48,56,54,48,42,49,37,47,46,72,20,40,46,65,50,53,44,47,39,47,48,48,47,8,50,50,52,32,42,35,34,71,74,67,30,24,29,36,39,32,24,31,69,64,36,42,56,70,36,33,45,29,52,49,48,16,46,43,34,50,32,44,58,38,31,32,64,66,32,36,53,48,48,46,45,50,53,32,45,37,49,16,28,44,35,28,50,26,60,50,67,39,60,70,64,72,78,52,35,29,61,60,66,58,45,43,54,48,47,52,49,55,48,40,68,32,32,54,36,55,28,39,45,35,71,62,46,55,51,50,51,58,45,49,57,42,44,35,55,35,41,71,57,52,41,41,19,40,54,53,34,59,74,66,38,37,76,80,56,28,43,40,49,67,35,54,49,57,76,50,38,81,79,22,54,27,71,62,40,38,76,78,39,73,74,33,54,43,50,60,81,63,94,54,73,71,40,51,84,68,63,72,86,61,43,76,59,65,33,58,80,39,75,71,55,50,59,81,44,58,67,64,62,50,42,46,51,51,50,52,49,45,52,50,49,51,51,49,38,52,50,49,51,52,50,52,50,51,52,52,52,54,58,53,54,63,61,63,68,69,71,71,76,73,79,77,80,76,75,73,78,77,75,78,66,81,69,81,68,81,76,81,74,78,78,76,77,74,74,74,74,81,66,80,74,77,75,79,83,72,89,81,92,84,88,82,74,62,81,76,74,79,82,81,84,86,86,80,83,85,76,88,79,83,85,79,82,68,88,72,80,83,92,74,89,67,91,65,88,94,85,93,87,96,91,92,88,92,88,89,92,86,91,81,84,89,80,83,84,85,85,79,87,90,133

pLDDT: mean 79.21, std 28.39, range [14.34, 98.88]

Secondary structure (DSSP, 8-state):
-TT-S-SEEEEEEEEPSSSTT-EEEEEEEE-SSEEEEEE--SSS--EEEEEGGGEEEEEE---BTTBEEEEEEETTS-EEEEEES-HHHHHHHHHHHHHHTS-SSGGGSGGGT---S--HHHHHHHHTT--HHHHHHHTT-S-SSEEEE-TTGGGSS-SSS-S-EEEETT--HHHHHHHHHTBGGG---EEEEEETTTTEEEEEEE-B--TTT---HHHHHHHHHHHHT-TT-S-EEEEE-S-HHHHHHHHHTT-----TTTSTTEEEEE-----HHHHHHHHHHHHHHHHSSS--HHHHHHHHHHHTHHHHHHHHHHHHHHHHHHHHTS--EEEEEESSSSSHHHHHHHHHHHHH-GGGGSHHHHHHHHIIIIIITT--HHHHHTSSS--GGG---HHHHHHHHHHHHHHH-TTS-SB-HHHHHHHHHHHHH--SSTT-SSSHHHHHHTTHHHHS--HHHHHHHTGGGGB-TT--TT-GGGSS----SS---GGG----HHHHTTT-GGGS-SS-HHHHHHHHHHHHHHHHHHHHHHHHHHHHHHHHHHHHHHTTT--------------------------------------------------------------------------------------------------------/-TT-S-SEEEEEEEEPSSSTT-EEEEEEEE-SSEEEEEE--SSS--EEEEEGGGEEEEEE---BTTBEEEEEEETTS-EEEEEES-HHHHHHHHHHHHHHTS-SSGGGSGGGT---S--HHHHHHHHTT--HHHHHHHTT-S-SSEEEE-TTGGGSS-SSS-S-EEEETT--HHHHHHHHHTBGGG---EEEEE-TTT--EEEEEE-B--TTT---HHHHHHHHHHHHT-TT-S-EEEEE-S-HHHHHHHHHTT-----TTTSTTEEEEE-----HHHHHHHHHHHHHHHHSSS--HHHHHHHHHHHTHHHHHHHHHHHHHHHHHHHHTS--EEEEEESSSSSHHHHHHHHHHHHH-GGGGSHHHHHHHHIIIIIITT--HHHHHTSSS--GGG---HHHHHHHHHHHHHHH-TTS-SB-HHHHHHHHHHHHH--SSTT-SSSHHHHHHTTHHHHS--HHHHHHHTGGGGB-TT--TTSGGGSS----SS---GGG----HHHHTTT-GGGS-SS-HHHHHHHHHHHHHHHHHHHHHHHHHHHHHHHHHHHHHHTTT-----------------------------------S--------------------------------------------------------------------

InterPro domains:
  IPR000387 Tyrosine-specific protein phosphatases domain [PS50056] (307-351)
  IPR003595 Protein-tyrosine phosphatase, catalytic [SM00404] (264-432)
  IPR010569 Myotubularin-like, phosphatase domain [PF06602] (109-448)
  IPR010569 Myotubularin-like, phosphatase domain [PS51339] (126-504)
  IPR011993 PH-like domain superfamily [G3DSA:2.30.29.30] (1-100)
  IPR016130 Protein-tyrosine phosphatase, active site [PS00383] (336-346)
  IPR029021 Protein-tyrosine phosphatase-like [SSF52799] (124-507)
  IPR030564 Myotubularin [PTHR10807] (8-618)
  IPR030572 MTMR7, protein tyrosine phosphatase domain [cd14583] (132-433)
  IPR036003 MTMR7, PH-GRAM domain [cd13344] (1-103)
  IPR048994 MTMR6-9, GRAM domain [PF21098] (8-100)